Protein AF-0000000073226232 (afdb_homodimer)

InterPro domains:
  IPR001547 Glycoside hydrolase, family 5 [PF00150] (68-353)
  IPR017853 Glycoside hydrolase superfamily [SSF51445] (26-380)
  IPR035992 Ricin B-like lectins [SSF50370] (408-513)

Foldseek 3Di:
DDDPPPPPPPPPPPPPPPPPPLVLQAFWFADQQFIARPVVRWGDFAAEFEWEQAAQLNATPCLLQAALLVLLVVCVVLLGQEYAYEHALCCQVPQVQPFNLVSVVVLPQVSSLNSNCVHPVVNRGGRSVVNVVVNLVSSSSVNRAYEYEHEWHHHADDDDQQPLTAADPRPRHPLVSLLVSLLRVLLVCAPPSSYRAYESYFERHHDVDDDVRLLVSQQSSQVSSCVNHLRHAYEYADYHRRAADLVCVVPNNDDPSDRRYEYEGEDELQCAAVPGRHLCCCQQFALLVRLLRVLVRSCNGPVVLSDDPNRHHYEHAEYFAQLLPPDPSRLSVQLSVVCVCQQVLHRYYYHHQDFFGCAHPSDGTHGDRRHQAHSSSPDGSRPLSSLLCVSSSDRFDIPPDPFDKWWWKAQNSRNWTWDADPVQFIFTDHSPDDWTWDDPAAFAFIDTPPDCWTWFAADAPDTIGTDNPRVDQRRTWHQFASNSQWIWTAYPVRQIWTWFQDPPHRTIHIHHQQPRDRDGPRSDDRSRRGIDIHIGGD/DDDCPDDDPPPPPPPPPPPPPLVLQAFWFADQQFIARPVVRWGDFAAEFEWEQAAQLNATPCLLQAALLVLLVVCVVLLGQEYAYEHALCCQVPQVQPFNQVSVVVLPQVSSLNSNCVHPVVNRGGRSVVNVVVNLVSSSSVNRAYEYEHEWHHRADDDDQQPQTAADPRPRHPLVSLLVSLLRVLLVCAPPSSYRAYESYFERHHDVDDDVRLLVSQQSSQVSSCVNHLRHAYEYADYHRRAADLVCVVPNNDDPSDRRYEYEGEDELQCAAVPGRHLCCCQQFALLVRLLRVLVRSCNGPVVLSDDPNRYHYEHAEYFAQLLPPDPSRLSVQLSVVCVCQQVLHRYYYHHQDFFGCAHPSDGGHGDRRHQAHSSSPDGSRNLSSQLCVSSSDRFDIPPDPFDKWWWKAQNSRNWTWDADPVQFIFTDHSPDDWTWHDPAAFAFIDTPPDCWTWFAADAPDTIGTDNPRVDQRRTWFQFASNSQWIWTAYPVGHIWTWFQDPPHRTIHIHHQACRDRDGPRSDDRSRRGIDIHIGGD

Nearest PDB structures (foldseek):
  8fc0-assembly6_F  TM=8.002E-01  e=8.070E-24  metagenome
  8fc0-assembly8_H  TM=7.991E-01  e=6.085E-24  metagenome
  8fc0-assembly4_D  TM=8.027E-01  e=1.589E-23  metagenome
  8fc0-assembly7_G  TM=8.166E-01  e=3.706E-23  metagenome
  8fc0-assembly1_A  TM=8.056E-01  e=2.107E-23  metagenome

Structure (mmCIF, N/CA/C/O backbone):
data_AF-0000000073226232-model_v1
#
loop_
_entity.id
_entity.type
_entity.pdbx_description
1 polymer Endoglucanase
#
loop_
_atom_site.group_PDB
_atom_site.id
_atom_site.type_symbol
_atom_site.label_atom_id
_atom_site.label_alt_id
_atom_site.label_comp_id
_atom_site.label_asym_id
_atom_site.label_entity_id
_atom_site.label_seq_id
_atom_site.pdbx_PDB_ins_code
_atom_site.Cartn_x
_atom_site.Cartn_y
_atom_site.Cartn_z
_atom_site.occupancy
_atom_site.B_iso_or_equiv
_atom_site.auth_seq_id
_atom_site.auth_comp_id
_atom_site.auth_asym_id
_atom_site.auth_atom_id
_atom_site.pdbx_PDB_model_num
ATOM 1 N N . MET A 1 1 ? 13.844 98.625 32.312 1 24.19 1 MET A N 1
ATOM 2 C CA . MET A 1 1 ? 14.531 97.875 33.312 1 24.19 1 MET A CA 1
ATOM 3 C C . MET A 1 1 ? 14.227 96.375 33.125 1 24.19 1 MET A C 1
ATOM 5 O O . MET A 1 1 ? 13.367 96 32.312 1 24.19 1 MET A O 1
ATOM 9 N N . GLY A 1 2 ? 13.906 95.75 34.219 1 23.53 2 GLY A N 1
ATOM 10 C CA . GLY A 1 2 ? 14.195 94.375 34.656 1 23.53 2 GLY A CA 1
ATOM 11 C C . GLY A 1 2 ? 13.422 93.375 33.875 1 23.53 2 GLY A C 1
ATOM 12 O O . GLY A 1 2 ? 12.57 93.688 33.031 1 23.53 2 GLY A O 1
ATOM 13 N N . THR A 1 3 ? 12.93 92.5 34.625 1 26.77 3 THR A N 1
ATOM 14 C CA . THR A 1 3 ? 13.078 91.062 34.844 1 26.77 3 THR A CA 1
ATOM 15 C C . THR A 1 3 ? 12 90.25 34.125 1 26.77 3 THR A C 1
ATOM 17 O O . THR A 1 3 ? 10.859 90.188 34.562 1 26.77 3 THR A O 1
ATOM 20 N N . SER A 1 4 ? 11.875 90.5 32.812 1 30.44 4 SER A N 1
ATOM 21 C CA . SER A 1 4 ? 10.969 89.688 32 1 30.44 4 SER A CA 1
ATOM 22 C C . SER A 1 4 ? 11.289 88.25 32.125 1 30.44 4 SER A C 1
ATOM 24 O O . SER A 1 4 ? 12.375 87.812 31.734 1 30.44 4 SER A O 1
ATOM 26 N N . SER A 1 5 ? 11.031 87.625 33.312 1 26.02 5 SER A N 1
ATOM 27 C CA . SER A 1 5 ? 11.211 86.188 33.594 1 26.02 5 SER A CA 1
ATOM 28 C C . SER A 1 5 ? 10.492 85.312 32.562 1 26.02 5 SER A C 1
ATOM 30 O O . SER A 1 5 ? 9.266 85.312 32.531 1 26.02 5 SER A O 1
ATOM 32 N N . ARG A 1 6 ? 10.992 85.438 31.266 1 32.47 6 ARG A N 1
ATOM 33 C CA . ARG A 1 6 ? 10.5 84.5 30.234 1 32.47 6 ARG A CA 1
ATOM 34 C C . ARG A 1 6 ? 10.516 83.062 30.734 1 32.47 6 ARG A C 1
ATOM 36 O O . ARG A 1 6 ? 11.578 82.562 31.047 1 32.47 6 ARG A O 1
ATOM 43 N N . LEU A 1 7 ? 9.469 82.562 31.516 1 27.03 7 LEU A N 1
ATOM 44 C CA . LEU A 1 7 ? 9.18 81.188 31.922 1 27.03 7 LEU A CA 1
ATOM 45 C C . LEU A 1 7 ? 9.352 80.188 30.766 1 27.03 7 LEU A C 1
ATOM 47 O O . LEU A 1 7 ? 8.641 80.312 29.766 1 27.03 7 LEU A O 1
ATOM 51 N N . MET A 1 8 ? 10.562 79.875 30.375 1 29.84 8 MET A N 1
ATOM 52 C CA . MET A 1 8 ? 10.82 78.812 29.391 1 29.84 8 MET A CA 1
ATOM 53 C C . MET A 1 8 ? 10.141 77.5 29.797 1 29.84 8 MET A C 1
ATOM 55 O O . MET A 1 8 ? 10.375 77 30.906 1 29.84 8 MET A O 1
ATOM 59 N N . ILE A 1 9 ? 8.906 77.25 29.422 1 33.31 9 ILE A N 1
ATOM 60 C CA . ILE A 1 9 ? 8.172 76 29.484 1 33.31 9 ILE A CA 1
ATOM 61 C C . ILE A 1 9 ? 9.023 74.875 28.891 1 33.31 9 ILE A C 1
ATOM 63 O O . ILE A 1 9 ? 9.391 74.938 27.703 1 33.31 9 ILE A O 1
ATOM 67 N N . LEU A 1 10 ? 9.969 74.312 29.672 1 31.92 10 LEU A N 1
ATOM 68 C CA . LEU A 1 10 ? 10.664 73.062 29.328 1 31.92 10 LEU A CA 1
ATOM 69 C C . LEU A 1 10 ? 9.672 72 28.875 1 31.92 10 LEU A C 1
ATOM 71 O O . LEU A 1 10 ? 8.82 71.562 29.656 1 31.92 10 LEU A O 1
ATOM 75 N N . LEU A 1 11 ? 9.234 72.125 27.609 1 33.03 11 LEU A N 1
ATOM 76 C CA . LEU A 1 11 ? 8.555 71 26.969 1 33.03 11 LEU A CA 1
ATOM 77 C C . LEU A 1 11 ? 9.328 69.688 27.203 1 33.03 11 LEU A C 1
ATOM 79 O O . LEU A 1 11 ? 10.461 69.562 26.734 1 33.03 11 LEU A O 1
ATOM 83 N N . LEU A 1 12 ? 9.219 69.125 28.406 1 33.84 12 LEU A N 1
ATOM 84 C CA . LEU A 1 12 ? 9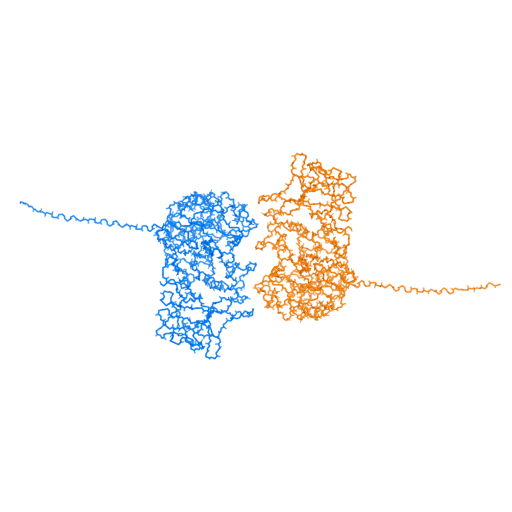.656 67.75 28.641 1 33.84 12 LEU A CA 1
ATOM 85 C C . LEU A 1 12 ? 9.156 66.812 27.531 1 33.84 12 LEU A C 1
ATOM 87 O O . LEU A 1 12 ? 7.941 66.625 27.344 1 33.84 12 LEU A O 1
ATOM 91 N N . LEU A 1 13 ? 9.891 66.75 26.422 1 34 13 LEU A N 1
ATOM 92 C CA . LEU A 1 13 ? 9.734 65.688 25.438 1 34 13 LEU A CA 1
ATOM 93 C C . LEU A 1 13 ? 9.742 64.312 26.125 1 34 13 LEU A C 1
ATOM 95 O O . LEU A 1 13 ? 10.766 63.875 26.656 1 34 13 LEU A O 1
ATOM 99 N N . VAL A 1 14 ? 8.703 63.875 26.812 1 37.66 14 VAL A N 1
ATOM 100 C CA . VAL A 1 14 ? 8.523 62.5 27.219 1 37.66 14 VAL A CA 1
ATOM 101 C C . VAL A 1 14 ? 8.727 61.594 26.016 1 37.66 14 VAL A C 1
ATOM 103 O O . VAL A 1 14 ? 7.957 61.625 25.047 1 37.66 14 VAL A O 1
ATOM 106 N N . SER A 1 15 ? 9.984 61.344 25.672 1 35.16 15 SER A N 1
ATOM 107 C CA . SER A 1 15 ? 10.25 60.219 24.766 1 35.16 15 SER A CA 1
ATOM 108 C C . SER A 1 15 ? 9.523 58.969 25.203 1 35.16 15 SER A C 1
ATOM 110 O O . SER A 1 15 ? 9.812 58.406 26.266 1 35.16 15 SER A O 1
ATOM 112 N N . ILE A 1 16 ? 8.32 58.812 24.906 1 38.81 16 ILE A N 1
ATOM 113 C CA . ILE A 1 16 ? 7.672 57.531 24.984 1 38.81 16 ILE A CA 1
ATOM 114 C C . ILE A 1 16 ? 8.516 56.469 24.25 1 38.81 16 ILE A C 1
ATOM 116 O O . ILE A 1 16 ? 8.641 56.531 23.031 1 38.81 16 ILE A O 1
ATOM 120 N N . PHE A 1 17 ? 9.578 56.031 24.906 1 36.53 17 PHE A N 1
ATOM 121 C CA . PHE A 1 17 ? 10.125 54.781 24.438 1 36.53 17 PHE A CA 1
ATOM 122 C C . PHE A 1 17 ? 9.023 53.75 24.25 1 36.53 17 PHE A C 1
ATOM 124 O O . PHE A 1 17 ? 8.422 53.281 25.219 1 36.53 17 PHE A O 1
ATOM 131 N N . ALA A 1 18 ? 8.344 53.844 23.156 1 39 18 ALA A N 1
ATOM 132 C CA . ALA A 1 18 ? 7.59 52.688 22.719 1 39 18 ALA A CA 1
ATOM 133 C C . ALA A 1 18 ? 8.438 51.406 22.828 1 39 18 ALA A C 1
ATOM 135 O O . ALA A 1 18 ? 9.328 51.188 22.016 1 39 18 ALA A O 1
ATOM 136 N N . SER A 1 19 ? 8.562 50.906 24.031 1 35.31 19 SER A N 1
ATOM 137 C CA . SER A 1 19 ? 9.016 49.531 24.094 1 35.31 19 SER A CA 1
ATOM 138 C C . SER A 1 19 ? 8.258 48.656 23.094 1 35.31 19 SER A C 1
ATOM 140 O O . SER A 1 19 ? 7.047 48.469 23.203 1 35.31 19 SER A O 1
ATOM 142 N N . SER A 1 20 ? 8.68 48.781 21.891 1 37 20 SER A N 1
ATOM 143 C CA . SER A 1 20 ? 8.273 47.688 21.031 1 37 20 SER A CA 1
ATOM 144 C C . SER A 1 20 ? 8.391 46.344 21.75 1 37 20 SER A C 1
ATOM 146 O O . SER A 1 20 ? 9.5 45.906 22.078 1 37 20 SER A O 1
ATOM 148 N N . HIS A 1 21 ? 7.516 46.062 22.625 1 35.38 21 HIS A N 1
ATOM 149 C CA . HIS A 1 21 ? 7.449 44.688 23.078 1 35.38 21 HIS A CA 1
ATOM 150 C C . HIS A 1 21 ? 7.664 43.719 21.922 1 35.38 21 HIS A C 1
ATOM 152 O O . HIS A 1 21 ? 6.77 43.531 21.094 1 35.38 21 HIS A O 1
ATOM 158 N N . TYR A 1 22 ? 8.883 43.688 21.375 1 39.31 22 TYR A N 1
ATOM 159 C CA . TYR A 1 22 ? 9.164 42.469 20.625 1 39.31 22 TYR A CA 1
ATOM 160 C C . TYR A 1 22 ? 8.633 41.25 21.359 1 39.31 22 TYR A C 1
ATOM 162 O O . TYR A 1 22 ? 9.031 40.969 22.5 1 39.31 22 TYR A O 1
ATOM 170 N N . SER A 1 23 ? 7.441 40.969 21.312 1 41.56 23 SER A N 1
ATOM 171 C CA . SER A 1 23 ? 7.016 39.656 21.781 1 41.56 23 SER A CA 1
ATOM 172 C C . SER A 1 23 ? 8.086 38.594 21.5 1 41.56 23 SER A C 1
ATOM 174 O O . SER A 1 23 ? 8.352 38.25 20.344 1 41.56 23 SER A O 1
ATOM 176 N N . ASN A 1 24 ? 9.211 38.594 22.141 1 44.97 24 ASN A N 1
ATOM 177 C CA . ASN A 1 24 ? 10.242 37.562 22.125 1 44.97 24 ASN A CA 1
ATOM 178 C C . ASN A 1 24 ? 9.625 36.156 22.188 1 44.97 24 ASN A C 1
ATOM 180 O O . ASN A 1 24 ? 9.086 35.781 23.219 1 44.97 24 ASN A O 1
ATOM 184 N N . ALA A 1 25 ? 9.086 35.719 21.047 1 55.53 25 ALA A N 1
ATOM 185 C CA . ALA A 1 25 ? 8.719 34.312 21.078 1 55.53 25 ALA A CA 1
ATOM 186 C C . ALA A 1 25 ? 9.789 33.5 21.781 1 55.53 25 ALA A C 1
ATOM 188 O O . ALA A 1 25 ? 10.977 33.594 21.469 1 55.53 25 ALA A O 1
ATOM 189 N N . TYR A 1 26 ? 9.461 33 23.031 1 66.81 26 TYR A N 1
ATOM 190 C CA . TYR A 1 26 ? 10.297 32.125 23.844 1 66.81 26 TYR A CA 1
ATOM 191 C C . TYR A 1 26 ? 10.398 30.734 23.234 1 66.81 26 TYR A C 1
ATOM 193 O O . TYR A 1 26 ? 9.523 30.328 22.469 1 66.81 26 TYR A O 1
ATOM 201 N N . PRO A 1 27 ? 11.516 30.141 23.484 1 89.69 27 PRO A N 1
ATOM 202 C CA . PRO A 1 27 ? 11.703 28.766 22.984 1 89.69 27 PRO A CA 1
ATOM 203 C C . PRO A 1 27 ? 10.57 27.828 23.391 1 89.69 27 PRO A C 1
ATOM 205 O O . PRO A 1 27 ? 9.961 28.016 24.438 1 89.69 27 PRO A O 1
ATOM 208 N N . LEU A 1 28 ? 10.086 27.125 22.469 1 97.94 28 LEU A N 1
ATOM 209 C CA . LEU A 1 28 ? 9.125 26.062 22.75 1 97.94 28 LEU A CA 1
ATOM 210 C C . LEU A 1 28 ? 9.828 24.797 23.219 1 97.94 28 LEU A C 1
ATOM 212 O O . LEU A 1 28 ? 11 24.578 22.891 1 97.94 28 LEU A O 1
ATOM 216 N N . SER A 1 29 ? 9.172 24.062 24 1 98.06 29 SER A N 1
ATOM 217 C CA . SER A 1 29 ? 9.633 22.766 24.469 1 98.06 29 SER A CA 1
ATOM 218 C C . SER A 1 29 ? 8.492 21.75 24.484 1 98.06 29 SER A C 1
ATOM 220 O O . SER A 1 29 ? 7.379 22.047 24.062 1 98.06 29 SER A O 1
ATOM 222 N N . THR A 1 30 ? 8.812 20.469 24.891 1 98.31 30 THR A N 1
ATOM 223 C CA . THR A 1 30 ? 7.797 19.422 24.922 1 98.31 30 THR A CA 1
ATOM 224 C C . THR A 1 30 ? 7.598 18.906 26.328 1 98.31 30 THR A C 1
ATOM 226 O O . THR A 1 30 ? 8.547 18.844 27.125 1 98.31 30 THR A O 1
ATOM 229 N N . GLN A 1 31 ? 6.449 18.625 26.688 1 97.25 31 GLN A N 1
ATOM 230 C CA . GLN A 1 31 ? 6.031 17.938 27.906 1 97.25 31 GLN A CA 1
ATOM 231 C C . GLN A 1 31 ? 4.941 16.906 27.609 1 97.25 31 GLN A C 1
ATOM 233 O O . GLN A 1 31 ? 3.799 17.266 27.328 1 97.25 31 GLN A O 1
ATOM 238 N N . LYS A 1 32 ? 5.316 15.609 27.703 1 96.75 32 LYS A N 1
ATOM 239 C CA . LYS A 1 32 ? 4.445 14.539 27.219 1 96.75 32 LYS A CA 1
ATOM 240 C C . LYS A 1 32 ? 3.98 14.82 25.797 1 96.75 32 LYS A C 1
ATOM 242 O O . LYS A 1 32 ? 4.793 15.102 24.906 1 96.75 32 LYS A O 1
ATOM 247 N N . ARG A 1 33 ? 2.719 14.82 25.547 1 98.38 33 ARG A N 1
ATOM 248 C CA . ARG A 1 33 ? 2.246 14.945 24.172 1 98.38 33 ARG A CA 1
ATOM 249 C C . ARG A 1 33 ? 2.066 16.406 23.797 1 98.38 33 ARG A C 1
ATOM 251 O O . ARG A 1 33 ? 1.581 16.719 22.703 1 98.38 33 ARG A O 1
ATOM 258 N N . TRP A 1 34 ? 2.465 17.344 24.641 1 98.5 34 TRP A N 1
ATOM 259 C CA . TRP A 1 34 ? 2.133 18.75 24.406 1 98.5 34 TRP A CA 1
ATOM 260 C C . TRP A 1 34 ? 3.383 19.562 24.078 1 98.5 34 TRP A C 1
ATOM 262 O O . TRP A 1 34 ? 4.469 19.266 24.578 1 98.5 34 TRP A O 1
ATOM 272 N N . ILE A 1 35 ? 3.211 20.562 23.266 1 98.69 35 ILE A N 1
ATOM 273 C CA . ILE A 1 35 ? 4.199 21.625 23.047 1 98.69 35 ILE A CA 1
ATOM 274 C C . ILE A 1 35 ? 3.961 22.766 24.031 1 98.69 35 ILE A C 1
ATOM 276 O O . ILE A 1 35 ? 2.83 23.234 24.172 1 98.69 35 ILE A O 1
ATOM 280 N N . ILE A 1 36 ? 5.016 23.203 24.641 1 97.69 36 ILE A N 1
ATOM 281 C CA . ILE A 1 36 ? 4.91 24.172 25.734 1 97.69 36 ILE A CA 1
ATOM 282 C C . ILE A 1 36 ? 5.727 25.422 25.422 1 97.69 36 ILE A C 1
ATOM 284 O O . ILE A 1 36 ? 6.828 25.312 24.875 1 97.69 36 ILE A O 1
ATOM 288 N N . ASP A 1 37 ? 5.121 26.562 25.703 1 96.44 37 ASP A N 1
ATOM 289 C CA . ASP A 1 37 ? 5.879 27.812 25.719 1 96.44 37 ASP A CA 1
ATOM 290 C C . ASP A 1 37 ? 6.703 27.922 27 1 96.44 37 ASP A C 1
ATOM 292 O O . ASP A 1 37 ? 6.148 28.047 28.094 1 96.44 37 ASP A O 1
ATOM 296 N N . ASP A 1 38 ? 7.992 27.984 26.859 1 93.94 38 ASP A N 1
ATOM 297 C CA . ASP A 1 38 ? 8.875 27.938 28.016 1 93.94 38 ASP A CA 1
ATOM 298 C C . ASP A 1 38 ? 8.719 29.188 28.891 1 93.94 38 ASP A C 1
ATOM 300 O O . ASP A 1 38 ? 8.945 29.141 30.094 1 93.94 38 ASP A O 1
ATOM 304 N N . ALA A 1 39 ? 8.375 30.25 28.297 1 92.5 39 ALA A N 1
ATOM 305 C CA . ALA A 1 39 ? 8.258 31.5 29.031 1 92.5 39 ALA A CA 1
ATOM 306 C C . ALA A 1 39 ? 7.035 31.484 29.953 1 92.5 39 ALA A C 1
ATOM 308 O O . ALA A 1 39 ? 7.09 32 31.078 1 92.5 39 ALA A O 1
ATOM 309 N N . THR A 1 40 ? 5.977 30.891 29.516 1 93.81 40 THR A N 1
ATOM 310 C CA . THR A 1 40 ? 4.73 30.953 30.266 1 93.81 40 THR A CA 1
ATOM 311 C C . THR A 1 40 ? 4.438 29.609 30.938 1 93.81 40 THR A C 1
ATOM 313 O O . THR A 1 40 ? 3.645 29.547 31.891 1 93.81 40 THR A O 1
ATOM 316 N N . GLY A 1 41 ? 5.008 28.578 30.375 1 94.5 41 GLY A N 1
ATOM 317 C CA . GLY A 1 41 ? 4.699 27.234 30.875 1 94.5 41 GLY A CA 1
ATOM 318 C C . GLY A 1 41 ? 3.367 26.719 30.359 1 94.5 41 GLY A C 1
ATOM 319 O O . GLY A 1 41 ? 2.926 25.641 30.766 1 94.5 41 GLY A O 1
ATOM 320 N N . GLN A 1 42 ? 2.766 27.438 29.484 1 95.69 42 GLN A N 1
ATOM 321 C CA . GLN A 1 42 ? 1.474 27.047 28.938 1 95.69 42 GLN A CA 1
ATOM 322 C C . GLN A 1 42 ? 1.641 26.344 27.594 1 95.69 42 GLN A C 1
ATOM 324 O O . GLN A 1 42 ? 2.674 26.469 26.938 1 95.69 42 GLN A O 1
ATOM 329 N N . ARG A 1 43 ? 0.606 25.594 27.266 1 97.62 43 ARG A N 1
ATOM 330 C CA . ARG A 1 43 ? 0.606 24.938 25.953 1 97.62 43 ARG A CA 1
ATOM 331 C C . ARG A 1 43 ? 0.661 25.969 24.828 1 97.62 43 ARG A C 1
ATOM 333 O O . ARG A 1 43 ? -0.002 27 24.891 1 97.62 43 ARG A O 1
ATOM 340 N N . ALA A 1 44 ? 1.48 25.719 23.906 1 97.62 44 ALA A N 1
ATOM 341 C CA . ALA A 1 44 ? 1.522 26.484 22.672 1 97.62 44 ALA A CA 1
ATOM 342 C C . ALA A 1 44 ? 1.006 25.641 21.5 1 97.62 44 ALA A C 1
ATOM 344 O O . ALA A 1 44 ? 1.756 24.875 20.906 1 97.62 44 ALA A O 1
ATOM 345 N N . LYS A 1 45 ? -0.259 25.766 21.156 1 98.06 45 LYS A N 1
ATOM 346 C CA . LYS A 1 45 ? -0.812 25.047 20.016 1 98.06 45 LYS A CA 1
ATOM 347 C C . LYS A 1 45 ? -0.381 25.672 18.688 1 98.06 45 LYS A C 1
ATOM 349 O O . LYS A 1 45 ? -0.55 26.875 18.484 1 98.06 45 LYS A O 1
ATOM 354 N N . LEU A 1 46 ? 0.178 24.891 17.844 1 98.69 46 LEU A N 1
ATOM 355 C CA . LEU A 1 46 ? 0.597 25.391 16.547 1 98.69 46 LEU A CA 1
ATOM 356 C C . LEU A 1 46 ? -0.494 25.172 15.5 1 98.69 46 LEU A C 1
ATOM 358 O O . LEU A 1 46 ? -0.958 24.047 15.312 1 98.69 46 LEU A O 1
ATOM 362 N N . VAL A 1 47 ? -0.984 26.203 14.906 1 98.75 47 VAL A N 1
ATOM 363 C CA . VAL A 1 47 ? -1.925 26.266 13.797 1 98.75 47 VAL A CA 1
ATOM 364 C C . VAL A 1 47 ? -1.244 26.875 12.578 1 98.75 47 VAL A C 1
ATOM 366 O O . VAL A 1 47 ? -1.231 28.094 12.414 1 98.75 47 VAL A O 1
ATOM 369 N N . CYS A 1 48 ? -0.771 25.984 11.703 1 98.81 48 CYS A N 1
ATOM 370 C CA . CYS A 1 48 ? 0.139 26.453 10.664 1 98.81 48 CYS A CA 1
ATOM 371 C C . CYS A 1 48 ? -0.541 26.453 9.297 1 98.81 48 CYS A C 1
ATOM 373 O O . CYS A 1 48 ? -1.401 25.609 9.031 1 98.81 48 CYS A O 1
ATOM 375 N N . GLY A 1 49 ? -0.218 27.391 8.5 1 98.75 49 GLY A N 1
ATOM 376 C CA . GLY A 1 49 ? -0.409 27.328 7.059 1 98.75 49 GLY A CA 1
ATOM 377 C C . GLY A 1 49 ? 0.867 27.031 6.301 1 98.75 49 GLY A C 1
ATOM 378 O O . GLY A 1 49 ? 1.902 27.656 6.531 1 98.75 49 GLY A O 1
ATOM 379 N N . ASN A 1 50 ? 0.844 26.016 5.449 1 98.81 50 ASN A N 1
ATOM 380 C CA . ASN A 1 50 ? 2.008 25.734 4.617 1 98.81 50 ASN A CA 1
ATOM 381 C C . ASN A 1 50 ? 2.234 26.828 3.578 1 98.81 50 ASN A C 1
ATOM 383 O O . ASN A 1 50 ? 1.288 27.281 2.93 1 98.81 50 ASN A O 1
ATOM 387 N N . TRP A 1 51 ? 3.402 27.25 3.453 1 98.81 51 TRP A N 1
ATOM 388 C CA . TRP A 1 51 ? 3.807 28.281 2.502 1 98.81 51 TRP A CA 1
ATOM 389 C C . TRP A 1 51 ? 5.047 27.859 1.727 1 98.81 51 TRP A C 1
ATOM 391 O O . TRP A 1 51 ? 6.148 27.812 2.279 1 98.81 51 TRP A O 1
ATOM 401 N N . ALA A 1 52 ? 4.863 27.609 0.447 1 98.44 52 ALA A N 1
ATOM 402 C CA . ALA A 1 52 ? 5.887 26.953 -0.362 1 98.44 52 ALA A CA 1
ATOM 403 C C . ALA A 1 52 ? 6.977 27.938 -0.775 1 98.44 52 ALA A C 1
ATOM 405 O O . ALA A 1 52 ? 6.684 29.031 -1.27 1 98.44 52 ALA A O 1
ATOM 406 N N . GLY A 1 53 ? 8.203 27.562 -0.564 1 98.44 53 GLY A N 1
ATOM 407 C CA . GLY A 1 53 ? 9.375 28.297 -1.025 1 98.44 53 GLY A CA 1
ATOM 408 C C . GLY A 1 53 ? 10.461 27.391 -1.577 1 98.44 53 GLY A C 1
ATOM 409 O O . GLY A 1 53 ? 11.555 27.859 -1.896 1 98.44 53 GLY A O 1
ATOM 410 N N . HIS A 1 54 ? 10.141 26.094 -1.763 1 98.12 54 HIS A N 1
ATOM 411 C CA . HIS A 1 54 ? 11.164 25.094 -2.02 1 98.12 54 HIS A CA 1
ATOM 412 C C . HIS A 1 54 ? 11.312 24.828 -3.514 1 98.12 54 HIS A C 1
ATOM 414 O O . HIS A 1 54 ? 12.203 24.078 -3.93 1 98.12 54 HIS A O 1
ATOM 420 N N . LEU A 1 55 ? 10.43 25.406 -4.391 1 97.69 55 LEU A N 1
ATOM 421 C CA . LEU A 1 55 ? 10.453 25.078 -5.812 1 97.69 55 LEU A CA 1
ATOM 422 C C . LEU A 1 55 ? 11.625 25.766 -6.508 1 97.69 55 LEU A C 1
ATOM 424 O O . LEU A 1 55 ? 12.484 26.359 -5.848 1 97.69 55 LEU A O 1
ATOM 428 N N . ARG A 1 56 ? 11.688 25.75 -7.832 1 96.62 56 ARG A N 1
ATOM 429 C CA . ARG A 1 56 ? 12.828 26.203 -8.617 1 96.62 56 ARG A CA 1
ATOM 430 C C . ARG A 1 56 ? 13.102 27.688 -8.383 1 96.62 56 ARG A C 1
ATOM 432 O O . ARG A 1 56 ? 14.258 28.109 -8.359 1 96.62 56 ARG A O 1
ATOM 439 N N . PRO A 1 57 ? 12.086 28.5 -8.141 1 97.56 57 PRO A N 1
ATOM 440 C CA . PRO A 1 57 ? 12.367 29.906 -7.871 1 97.56 57 PRO A CA 1
ATOM 441 C C . PRO A 1 57 ? 13.07 30.125 -6.531 1 97.56 57 PRO A C 1
ATOM 443 O O . PRO A 1 57 ? 13.703 31.156 -6.32 1 97.56 57 PRO A O 1
ATOM 446 N N . MET A 1 58 ? 12.844 29.266 -5.574 1 98.31 58 MET A N 1
ATOM 447 C CA . MET A 1 58 ? 13.539 29.203 -4.297 1 98.31 58 MET A CA 1
ATOM 448 C C . MET A 1 58 ? 13.25 30.438 -3.447 1 98.31 58 MET A C 1
ATOM 450 O O . MET A 1 58 ? 14.148 30.969 -2.807 1 98.31 58 MET A O 1
ATOM 454 N N . ILE A 1 59 ? 12.125 31 -3.482 1 98.5 59 ILE A N 1
ATOM 455 C CA . ILE A 1 59 ? 11.594 32 -2.559 1 98.5 59 ILE A CA 1
ATOM 456 C C . ILE A 1 59 ? 10.117 31.719 -2.287 1 98.5 59 ILE A C 1
ATOM 458 O O . ILE A 1 59 ? 9.445 31.062 -3.09 1 98.5 59 ILE A O 1
ATOM 462 N N . PRO A 1 60 ? 9.562 32.156 -1.134 1 98.69 60 PRO A N 1
ATOM 463 C CA . PRO A 1 60 ? 8.156 31.891 -0.823 1 98.69 60 PRO A CA 1
ATOM 464 C C . PRO A 1 60 ? 7.207 32.438 -1.875 1 98.69 60 PRO A C 1
ATOM 466 O O . PRO A 1 60 ? 7.422 33.562 -2.379 1 98.69 60 PRO A O 1
ATOM 469 N N . GLU A 1 61 ? 6.219 31.781 -2.186 1 98.44 61 GLU A N 1
ATOM 470 C CA . GLU A 1 61 ? 5.277 32.094 -3.26 1 98.44 61 GLU A CA 1
ATOM 471 C C . GLU A 1 61 ? 4.465 33.344 -2.938 1 98.44 61 GLU A C 1
ATOM 473 O O . GLU A 1 61 ? 4.215 33.625 -1.768 1 98.44 61 GLU A O 1
ATOM 478 N N . GLY A 1 62 ? 4.035 34.062 -3.996 1 98.19 62 GLY A N 1
ATOM 479 C CA . GLY A 1 62 ? 3.01 35.094 -3.834 1 98.19 62 GLY A CA 1
ATOM 480 C C . GLY A 1 62 ? 3.574 36.5 -3.727 1 98.19 62 GLY A C 1
ATOM 481 O O . GLY A 1 62 ? 2.828 37.469 -3.779 1 98.19 62 GLY A O 1
ATOM 482 N N . LEU A 1 63 ? 4.941 36.688 -3.699 1 98.62 63 LEU A N 1
ATOM 483 C CA . LEU A 1 63 ? 5.535 38 -3.547 1 98.62 63 LEU A CA 1
ATOM 484 C C . LEU A 1 63 ? 5.332 38.844 -4.805 1 98.62 63 LEU A C 1
ATOM 486 O O . LEU A 1 63 ? 5.527 40.062 -4.785 1 98.62 63 LEU A O 1
ATOM 490 N N . ASP A 1 64 ? 4.973 38.219 -5.883 1 98 64 ASP A N 1
ATOM 491 C CA . ASP A 1 64 ? 4.617 38.906 -7.121 1 98 64 ASP A CA 1
ATOM 492 C C . ASP A 1 64 ? 3.166 39.375 -7.09 1 98 64 ASP A C 1
ATOM 494 O O . ASP A 1 64 ? 2.748 40.156 -7.934 1 98 64 ASP A O 1
ATOM 498 N N . ARG A 1 65 ? 2.404 38.969 -6.102 1 97.69 65 ARG A N 1
ATOM 499 C CA . ARG A 1 65 ? 0.962 39.188 -6.129 1 97.69 65 ARG A CA 1
ATOM 500 C C . ARG A 1 65 ? 0.544 40.25 -5.117 1 97.69 65 ARG A C 1
ATOM 502 O O . ARG A 1 65 ? -0.432 40.969 -5.336 1 97.69 65 ARG A O 1
ATOM 509 N N . ARG A 1 66 ? 1.262 40.312 -3.963 1 97.56 66 ARG A N 1
ATOM 510 C CA . ARG A 1 66 ? 0.969 41.25 -2.893 1 97.56 66 ARG A CA 1
ATOM 511 C C . ARG A 1 66 ? 2.242 41.656 -2.154 1 97.56 66 ARG A C 1
ATOM 513 O O . ARG A 1 66 ? 3.227 40.906 -2.156 1 97.56 66 ARG A O 1
ATOM 520 N N . PRO A 1 67 ? 2.182 42.844 -1.487 1 98.5 67 PRO A N 1
ATOM 521 C CA . PRO A 1 67 ? 3.291 43.156 -0.581 1 98.5 67 PRO A CA 1
ATOM 522 C C . PRO A 1 67 ? 3.414 42.156 0.564 1 98.5 67 PRO A C 1
ATOM 524 O O . PRO A 1 67 ? 2.402 41.688 1.096 1 98.5 67 PRO A O 1
ATOM 527 N N . LEU A 1 68 ? 4.621 41.812 0.917 1 98.69 68 LEU A N 1
ATOM 528 C CA . LEU A 1 68 ? 4.922 40.812 1.933 1 98.69 68 LEU A CA 1
ATOM 529 C C . LEU A 1 68 ? 4.145 41.094 3.215 1 98.69 68 LEU A C 1
ATOM 531 O O . LEU A 1 68 ? 3.545 40.188 3.791 1 98.69 68 LEU A O 1
ATOM 535 N N . LYS A 1 69 ? 4.148 42.312 3.656 1 98.56 69 LYS A N 1
ATOM 536 C CA . LYS A 1 69 ? 3.465 42.656 4.891 1 98.56 69 LYS A CA 1
ATOM 537 C C . LYS A 1 69 ? 1.982 42.312 4.828 1 98.56 69 LYS A C 1
ATOM 539 O O . LYS A 1 69 ? 1.402 41.875 5.82 1 98.56 69 LYS A O 1
ATOM 544 N N . GLU A 1 70 ? 1.378 42.5 3.684 1 98.31 70 GLU A N 1
ATOM 545 C CA . GLU A 1 70 ? -0.042 42.219 3.514 1 98.31 70 GLU A CA 1
ATOM 546 C C . GLU A 1 70 ? -0.293 40.719 3.479 1 98.31 70 GLU A C 1
ATOM 548 O O . GLU A 1 70 ? -1.311 40.219 3.986 1 98.31 70 GLU A O 1
ATOM 553 N N . ILE A 1 71 ? 0.571 39.969 2.803 1 98.25 71 ILE A N 1
ATOM 554 C CA . ILE A 1 71 ? 0.448 38.5 2.77 1 98.25 71 ILE A CA 1
ATOM 555 C C . ILE A 1 71 ? 0.472 37.938 4.191 1 98.25 71 ILE A C 1
ATOM 557 O O . ILE A 1 71 ? -0.388 37.156 4.57 1 98.25 71 ILE A O 1
ATOM 561 N N . VAL A 1 72 ? 1.409 38.375 5.004 1 98.69 72 VAL A N 1
ATOM 562 C CA . VAL A 1 72 ? 1.519 37.906 6.387 1 98.69 72 VAL A CA 1
ATOM 563 C C . VAL A 1 72 ? 0.303 38.375 7.184 1 98.69 72 VAL A C 1
ATOM 565 O O . VAL A 1 72 ? -0.217 37.656 8.023 1 98.69 72 VAL A O 1
ATOM 568 N N . GLY A 1 73 ? -0.128 39.625 6.957 1 98.44 73 GLY A N 1
ATOM 569 C CA . GLY A 1 73 ? -1.336 40.125 7.605 1 98.44 73 GLY A CA 1
ATOM 570 C C . GLY A 1 73 ? -2.539 39.219 7.367 1 98.44 73 GLY A C 1
ATOM 571 O O . GLY A 1 73 ? -3.371 39.031 8.258 1 98.44 73 GLY A O 1
ATOM 572 N N . GLU A 1 74 ? -2.629 38.719 6.148 1 97.5 74 GLU A N 1
ATOM 573 C CA . GLU A 1 74 ? -3.723 37.812 5.82 1 97.5 74 GLU A CA 1
ATOM 574 C C . GLU A 1 74 ? -3.664 36.531 6.672 1 97.5 74 GLU A C 1
ATOM 576 O O . GLU A 1 74 ? -4.699 36.031 7.102 1 97.5 74 GLU A O 1
ATOM 581 N N . LEU A 1 75 ? -2.496 35.969 6.863 1 97.56 75 LEU A N 1
ATOM 582 C CA . LEU A 1 75 ? -2.32 34.812 7.75 1 97.56 75 LEU A CA 1
ATOM 583 C C . LEU A 1 75 ? -2.914 35.094 9.125 1 97.56 75 LEU A C 1
ATOM 585 O O . LEU A 1 75 ? -3.658 34.281 9.664 1 97.56 75 LEU A O 1
ATOM 589 N N . VAL A 1 76 ? -2.57 36.25 9.68 1 98.19 76 VAL A N 1
ATOM 590 C CA . VAL A 1 76 ? -3.018 36.625 11.016 1 98.19 76 VAL A CA 1
ATOM 591 C C . VAL A 1 76 ? -4.535 36.812 11.016 1 98.19 76 VAL A C 1
ATOM 593 O O . VAL A 1 76 ? -5.219 36.312 11.914 1 98.19 76 VAL A O 1
ATOM 596 N N . ASP A 1 77 ? -5.059 37.438 9.969 1 97.38 77 ASP A N 1
ATOM 597 C CA . ASP A 1 77 ? -6.496 37.656 9.867 1 97.38 77 ASP A CA 1
ATOM 598 C C . ASP A 1 77 ? -7.258 36.344 9.812 1 97.38 77 ASP A C 1
ATOM 600 O O . ASP A 1 77 ? -8.398 36.25 10.281 1 97.38 77 ASP A O 1
ATOM 604 N N . LEU A 1 78 ? -6.645 35.375 9.305 1 97.5 78 LEU A N 1
ATOM 605 C CA . LEU A 1 78 ? -7.273 34.062 9.156 1 97.5 78 LEU A CA 1
ATOM 606 C C . LEU A 1 78 ? -6.945 33.156 10.336 1 97.5 78 LEU A C 1
ATOM 608 O O . LEU A 1 78 ? -7.195 31.953 10.297 1 97.5 78 LEU A O 1
ATOM 612 N N . ASN A 1 79 ? -6.305 33.656 11.328 1 97.44 79 ASN A N 1
ATOM 613 C CA . ASN A 1 79 ? -6.059 33.031 12.633 1 97.44 79 ASN A CA 1
ATOM 614 C C . ASN A 1 79 ? -5.023 31.922 12.547 1 97.44 79 ASN A C 1
ATOM 616 O O . ASN A 1 79 ? -5.105 30.938 13.273 1 97.44 79 ASN A O 1
ATOM 620 N N . PHE A 1 80 ? -4.125 32.031 11.586 1 98.62 80 PHE A N 1
ATOM 621 C CA . PHE A 1 80 ? -2.92 31.203 11.633 1 98.62 80 PHE A CA 1
ATOM 622 C C . PHE A 1 80 ? -1.892 31.812 12.578 1 98.62 80 PHE A C 1
ATOM 624 O O . PHE A 1 80 ? -1.688 33.031 12.586 1 98.62 80 PHE A O 1
ATOM 631 N N . ASN A 1 81 ? -1.269 31.031 13.391 1 98.5 81 ASN A N 1
ATOM 632 C CA . ASN A 1 81 ? -0.231 31.547 14.273 1 98.5 81 ASN A CA 1
ATOM 633 C C . ASN A 1 81 ? 1.135 30.953 13.953 1 98.5 81 ASN A C 1
ATOM 635 O O . ASN A 1 81 ? 2.113 31.203 14.656 1 98.5 81 ASN A O 1
ATOM 639 N N . CYS A 1 82 ? 1.133 30.188 12.93 1 98.56 82 CYS A N 1
ATOM 640 C CA . CYS A 1 82 ? 2.338 29.484 12.492 1 98.56 82 CYS A CA 1
ATOM 641 C C . CYS A 1 82 ? 2.342 29.297 10.984 1 98.56 82 CYS A C 1
ATOM 643 O O . CYS A 1 82 ? 1.285 29.141 10.367 1 98.56 82 CYS A O 1
ATOM 645 N N . VAL A 1 83 ? 3.521 29.375 10.414 1 98.81 83 VAL A N 1
ATOM 646 C CA . VAL A 1 83 ? 3.723 29.016 9.016 1 98.81 83 VAL A CA 1
ATOM 647 C C . VAL A 1 83 ? 4.742 27.891 8.906 1 98.81 83 VAL A C 1
ATOM 649 O O . VAL A 1 83 ? 5.797 27.938 9.547 1 98.81 83 VAL A O 1
ATOM 652 N N . ARG A 1 84 ? 4.367 26.797 8.203 1 98.88 84 ARG A N 1
ATOM 653 C CA . ARG A 1 84 ? 5.355 25.844 7.73 1 98.88 84 ARG A CA 1
ATOM 654 C C . ARG A 1 84 ? 5.996 26.312 6.434 1 98.88 84 ARG A C 1
ATOM 656 O O . ARG A 1 84 ? 5.402 26.203 5.359 1 98.88 84 ARG A O 1
ATOM 663 N N . LEU A 1 85 ? 7.16 26.875 6.547 1 98.88 85 LEU A N 1
ATOM 664 C CA . LEU A 1 85 ? 7.887 27.484 5.441 1 98.88 85 LEU A CA 1
ATOM 665 C C . LEU A 1 85 ? 8.867 26.5 4.816 1 98.88 85 LEU A C 1
ATOM 667 O O . LEU A 1 85 ? 9.836 26.094 5.457 1 98.88 85 LEU A O 1
ATOM 671 N N . THR A 1 86 ? 8.609 26.125 3.582 1 98.81 86 THR A N 1
ATOM 672 C CA . THR A 1 86 ? 9.359 25.016 2.994 1 98.81 86 THR A CA 1
ATOM 673 C C . THR A 1 86 ? 10.578 25.531 2.229 1 98.81 86 THR A C 1
ATOM 675 O O . THR A 1 86 ? 10.516 26.609 1.617 1 98.81 86 THR A O 1
ATOM 678 N N . TYR A 1 87 ? 11.648 24.859 2.273 1 98.69 87 TYR A N 1
ATOM 679 C CA . TYR A 1 87 ? 12.867 25.219 1.561 1 98.69 87 TYR A CA 1
ATOM 680 C C . TYR A 1 87 ? 13.562 23.984 1.014 1 98.69 87 TYR A C 1
ATOM 682 O O . TYR A 1 87 ? 13.195 22.859 1.357 1 98.69 87 TYR A O 1
ATOM 690 N N . ALA A 1 88 ? 14.539 24.172 0.123 1 98.56 88 ALA A N 1
ATOM 691 C CA . ALA A 1 88 ? 15.352 23.094 -0.445 1 98.56 88 ALA A CA 1
ATOM 692 C C . ALA A 1 88 ? 16.766 23.125 0.115 1 98.56 88 ALA A C 1
ATOM 694 O O . ALA A 1 88 ? 17.328 24.203 0.335 1 98.56 88 ALA A O 1
ATOM 695 N N . ILE A 1 89 ? 17.328 21.953 0.254 1 98.69 89 ILE A N 1
ATOM 696 C CA . ILE A 1 89 ? 18.656 21.828 0.828 1 98.69 89 ILE A CA 1
ATOM 697 C C . ILE A 1 89 ? 19.672 22.562 -0.054 1 98.69 89 ILE A C 1
ATOM 699 O O . ILE A 1 89 ? 20.547 23.266 0.449 1 98.69 89 ILE A O 1
ATOM 703 N N . TYR A 1 90 ? 19.562 22.484 -1.355 1 98.5 90 TYR A N 1
ATOM 704 C CA . TYR A 1 90 ? 20.531 23.062 -2.285 1 98.5 90 TYR A CA 1
ATOM 705 C C . TYR A 1 90 ? 20.547 24.578 -2.201 1 98.5 90 TYR A C 1
ATOM 707 O O . TYR A 1 90 ? 21.516 25.219 -2.621 1 98.5 90 TYR A O 1
ATOM 715 N N . MET A 1 91 ? 19.484 25.203 -1.693 1 98.12 91 MET A N 1
ATOM 716 C CA . MET A 1 91 ? 19.5 26.656 -1.446 1 98.12 91 MET A CA 1
ATOM 717 C C . MET A 1 91 ? 20.656 27.047 -0.542 1 98.12 91 MET A C 1
ATOM 719 O O . MET A 1 91 ? 21.25 28.109 -0.711 1 98.12 91 MET A O 1
ATOM 723 N N . TRP A 1 92 ? 20.969 26.172 0.37 1 98.19 92 TRP A N 1
ATOM 724 C CA . TRP A 1 92 ? 21.984 26.438 1.373 1 98.19 92 TRP A CA 1
ATOM 725 C C . TRP A 1 92 ? 23.344 25.938 0.91 1 98.19 92 TRP A C 1
ATOM 727 O O . TRP A 1 92 ? 24.375 26.594 1.117 1 98.19 92 TRP A O 1
ATOM 737 N N . THR A 1 93 ? 23.406 24.797 0.21 1 98.44 93 THR A N 1
ATOM 738 C CA . THR A 1 93 ? 24.672 24.109 -0.025 1 98.44 93 THR A CA 1
ATOM 739 C C . THR A 1 93 ? 25.219 24.438 -1.411 1 98.44 93 THR A C 1
ATOM 741 O O . THR A 1 93 ? 26.422 24.359 -1.646 1 98.44 93 THR A O 1
ATOM 744 N N . ARG A 1 94 ? 24.344 24.812 -2.291 1 97.81 94 ARG A N 1
ATOM 745 C CA . ARG A 1 94 ? 24.797 24.969 -3.666 1 97.81 94 ARG A CA 1
ATOM 746 C C . ARG A 1 94 ? 24.469 26.359 -4.203 1 97.81 94 ARG A C 1
ATOM 748 O O . ARG A 1 94 ? 25.188 26.906 -5.043 1 97.81 94 ARG A O 1
ATOM 755 N N . TYR A 1 95 ? 23.391 26.953 -3.672 1 96.62 95 TYR A N 1
ATOM 756 C CA . TYR A 1 95 ? 22.938 28.219 -4.23 1 96.62 95 TYR A CA 1
ATOM 757 C C . TYR A 1 95 ? 22.953 29.328 -3.178 1 96.62 95 TYR A C 1
ATOM 759 O O . TYR A 1 95 ? 22.203 30.297 -3.279 1 96.62 95 TYR A O 1
ATOM 767 N N . GLY A 1 96 ? 23.719 29.234 -2.223 1 92.31 96 GLY A N 1
ATOM 768 C CA . GLY A 1 96 ? 23.719 30.141 -1.079 1 92.31 96 GLY A CA 1
ATOM 769 C C . GLY A 1 96 ? 23.906 31.594 -1.465 1 92.31 96 GLY A C 1
ATOM 770 O O . GLY A 1 96 ? 23.438 32.5 -0.763 1 92.31 96 GLY A O 1
ATOM 771 N N . HIS A 1 97 ? 24.516 31.891 -2.59 1 92.62 97 HIS A N 1
ATOM 772 C CA . HIS A 1 97 ? 24.797 33.25 -3.025 1 92.62 97 HIS A CA 1
ATOM 773 C C . HIS A 1 97 ? 24 33.594 -4.281 1 92.62 97 HIS A C 1
ATOM 775 O O . HIS A 1 97 ? 24.25 34.625 -4.914 1 92.62 97 HIS A O 1
ATOM 781 N N . GLY A 1 98 ? 23.062 32.719 -4.535 1 94.56 98 GLY A N 1
ATOM 782 C CA . GLY A 1 98 ? 22.266 32.969 -5.727 1 94.56 98 GLY A CA 1
ATOM 783 C C . GLY A 1 98 ? 21.328 34.156 -5.594 1 94.56 98 GLY A C 1
ATOM 784 O O . GLY A 1 98 ? 20.75 34.375 -4.535 1 94.56 98 GLY A O 1
ATOM 785 N N . ASN A 1 99 ? 21.234 34.875 -6.68 1 95.75 99 ASN A N 1
ATOM 786 C CA . ASN A 1 99 ? 20.375 36.062 -6.746 1 95.75 99 ASN A CA 1
ATOM 787 C C . ASN A 1 99 ? 19 35.75 -7.316 1 95.75 99 ASN A C 1
ATOM 789 O O . ASN A 1 99 ? 18.891 35 -8.297 1 95.75 99 ASN A O 1
ATOM 793 N N . VAL A 1 100 ? 17.984 36.312 -6.742 1 97.81 100 VAL A N 1
ATOM 794 C CA . VAL A 1 100 ? 16.594 36.031 -7.117 1 97.81 100 VAL A CA 1
ATOM 795 C C . VAL A 1 100 ? 16.375 36.438 -8.57 1 97.81 100 VAL A C 1
ATOM 797 O O . VAL A 1 100 ? 15.812 35.656 -9.352 1 97.81 100 VAL A O 1
ATOM 800 N N . ASN A 1 101 ? 16.844 37.594 -8.906 1 96.38 101 ASN A N 1
ATOM 801 C CA . ASN A 1 101 ? 16.625 38.094 -10.266 1 96.38 101 ASN A CA 1
ATOM 802 C C . ASN A 1 101 ? 17.266 37.188 -11.297 1 96.38 101 ASN A C 1
ATOM 804 O O . ASN A 1 101 ? 16.688 36.906 -12.359 1 96.38 101 ASN A O 1
ATOM 808 N N . ALA A 1 102 ? 18.5 36.75 -11.039 1 95.88 102 ALA A N 1
ATOM 809 C CA . ALA A 1 102 ? 19.203 35.844 -11.938 1 95.88 102 ALA A CA 1
ATOM 810 C C . ALA A 1 102 ? 18.453 34.531 -12.094 1 95.88 102 ALA A C 1
ATOM 812 O O . ALA A 1 102 ? 18.375 33.969 -13.195 1 95.88 102 ALA A O 1
ATOM 813 N N . THR A 1 103 ? 17.906 34.031 -11 1 96.62 103 THR A N 1
ATOM 814 C CA . THR A 1 103 ? 17.141 32.781 -11.031 1 96.62 103 THR A CA 1
ATOM 815 C C . THR A 1 103 ? 15.898 32.938 -11.898 1 96.62 103 THR A C 1
ATOM 817 O O . THR A 1 103 ? 15.617 32.094 -12.742 1 96.62 103 THR A O 1
ATOM 820 N N . PHE A 1 104 ? 15.164 34 -11.781 1 96.5 104 PHE A N 1
ATOM 821 C CA . PHE A 1 104 ? 13.938 34.188 -12.547 1 96.5 104 PHE A CA 1
ATOM 822 C C . PHE A 1 104 ? 14.242 34.375 -14.023 1 96.5 104 PHE A C 1
ATOM 824 O O . PHE A 1 104 ? 13.445 34.031 -14.891 1 96.5 104 PHE A O 1
ATOM 831 N N . ALA A 1 105 ? 15.383 35.031 -14.328 1 94 105 ALA A N 1
ATOM 832 C CA . ALA A 1 105 ? 15.797 35.188 -15.719 1 94 105 ALA A CA 1
ATOM 833 C C . ALA A 1 105 ? 15.922 33.812 -16.391 1 94 105 ALA A C 1
ATOM 835 O O . ALA A 1 105 ? 15.547 33.656 -17.562 1 94 105 ALA A O 1
ATOM 836 N N . SER A 1 106 ? 16.359 32.906 -15.711 1 93.56 106 SER A N 1
ATOM 837 C CA . SER A 1 106 ? 16.547 31.547 -16.25 1 93.56 106 SER A CA 1
ATOM 838 C C . SER A 1 106 ? 15.227 30.797 -16.359 1 93.56 106 SER A C 1
ATOM 840 O O . SER A 1 106 ? 15.109 29.859 -17.141 1 93.56 106 SER A O 1
ATOM 842 N N . LEU A 1 107 ? 14.18 31.172 -15.633 1 95.44 107 LEU A N 1
ATOM 843 C CA . LEU A 1 107 ? 12.898 30.484 -15.578 1 95.44 107 LEU A CA 1
ATOM 844 C C . LEU A 1 107 ? 11.922 31.047 -16.609 1 95.44 107 LEU A C 1
ATOM 846 O O . LEU A 1 107 ? 10.828 30.516 -16.797 1 95.44 107 LEU A O 1
ATOM 850 N N . ASP A 1 108 ? 12.234 32.125 -17.344 1 91.62 108 ASP A N 1
ATOM 851 C CA . ASP A 1 108 ? 11.438 32.781 -18.375 1 91.62 108 ASP A CA 1
ATOM 852 C C . ASP A 1 108 ? 10.031 33.094 -17.859 1 91.62 108 ASP A C 1
ATOM 854 O O . ASP A 1 108 ? 9.039 32.688 -18.453 1 91.62 108 ASP A O 1
ATOM 858 N N . ALA A 1 109 ? 9.961 33.781 -16.75 1 94.56 109 ALA A N 1
ATOM 859 C CA . ALA A 1 109 ? 8.711 34.188 -16.125 1 94.56 109 ALA A CA 1
ATOM 860 C C . ALA A 1 109 ? 8.664 35.719 -15.969 1 94.56 109 ALA A C 1
ATOM 862 O O . ALA A 1 109 ? 8.562 36.219 -14.844 1 94.56 109 ALA A O 1
ATOM 863 N N . PRO A 1 110 ? 8.539 36.469 -17.047 1 95.25 110 PRO A N 1
ATOM 864 C CA . PRO A 1 110 ? 8.656 37.906 -16.969 1 95.25 110 PRO A CA 1
ATOM 865 C C . PRO A 1 110 ? 7.504 38.562 -16.203 1 95.25 110 PRO A C 1
ATOM 867 O O . PRO A 1 110 ? 7.703 39.562 -15.5 1 95.25 110 PRO A O 1
ATOM 870 N N . LYS A 1 111 ? 6.34 38.062 -16.391 1 95.56 111 LYS A N 1
ATOM 871 C CA . LYS A 1 111 ? 5.199 38.625 -15.68 1 95.56 111 LYS A CA 1
ATOM 872 C C . LYS A 1 111 ? 5.367 38.5 -14.172 1 95.56 111 LYS A C 1
ATOM 874 O O . LYS A 1 111 ? 4.914 39.375 -13.422 1 95.56 111 LYS A O 1
ATOM 879 N N . VAL A 1 112 ? 5.98 37.469 -13.703 1 97.69 112 VAL A N 1
ATOM 880 C CA . VAL A 1 112 ? 6.258 37.25 -12.289 1 97.69 112 VAL A CA 1
ATOM 881 C C . VAL A 1 112 ? 7.25 38.312 -11.805 1 97.69 112 VAL A C 1
ATOM 883 O O . VAL A 1 112 ? 7.059 38.906 -10.742 1 97.69 112 VAL A O 1
ATOM 886 N N . VAL A 1 113 ? 8.273 38.562 -12.539 1 98 113 VAL A N 1
ATOM 887 C CA . VAL A 1 113 ? 9.297 39.531 -12.188 1 98 113 VAL A CA 1
ATOM 888 C C . VAL A 1 113 ? 8.656 40.938 -12.086 1 98 113 VAL A C 1
ATOM 890 O O . VAL A 1 113 ? 8.953 41.688 -11.156 1 98 113 VAL A O 1
ATOM 893 N N . GLU A 1 114 ? 7.797 41.219 -13.039 1 98.12 114 GLU A N 1
ATOM 894 C CA . GLU A 1 114 ? 7.082 42.5 -13.008 1 98.12 114 GLU A CA 1
ATOM 895 C C . GLU A 1 114 ? 6.246 42.625 -11.734 1 98.12 114 GLU A C 1
ATOM 897 O O . GLU A 1 114 ? 6.191 43.688 -11.125 1 98.12 114 GLU A O 1
ATOM 902 N N . GLY A 1 115 ? 5.602 41.562 -11.391 1 98.19 115 GLY A N 1
ATOM 903 C CA . GLY A 1 115 ? 4.809 41.562 -10.164 1 98.19 115 GLY A CA 1
ATOM 904 C C . GLY A 1 115 ? 5.645 41.75 -8.914 1 98.19 115 GLY A C 1
ATOM 905 O O . GLY A 1 115 ? 5.262 42.531 -8.031 1 98.19 115 GLY A O 1
ATOM 906 N N . ILE A 1 116 ? 6.75 41.094 -8.844 1 98.62 116 ILE A N 1
ATOM 907 C CA . ILE A 1 116 ? 7.637 41.281 -7.695 1 98.62 116 ILE A CA 1
ATOM 908 C C . ILE A 1 116 ? 8.133 42.719 -7.625 1 98.62 116 ILE A C 1
ATOM 910 O O . ILE A 1 116 ? 8.148 43.312 -6.551 1 98.62 116 ILE A O 1
ATOM 914 N N . ALA A 1 117 ? 8.508 43.25 -8.742 1 98.44 117 ALA A N 1
ATOM 915 C CA . ALA A 1 117 ? 8.977 44.625 -8.797 1 98.44 117 ALA A CA 1
ATOM 916 C C . ALA A 1 117 ? 7.91 45.594 -8.289 1 98.44 117 ALA A C 1
ATOM 918 O O . ALA A 1 117 ? 8.227 46.625 -7.672 1 98.44 117 ALA A O 1
ATOM 919 N N . MET A 1 118 ? 6.773 45.312 -8.57 1 98.5 118 MET A N 1
ATOM 920 C CA . MET A 1 118 ? 5.656 46.188 -8.195 1 98.5 118 MET A CA 1
ATOM 921 C C . MET A 1 118 ? 5.352 46.062 -6.703 1 98.5 118 MET A C 1
ATOM 923 O O . MET A 1 118 ? 5.133 47.062 -6.027 1 98.5 118 MET A O 1
ATOM 927 N N . HIS A 1 119 ? 5.34 44.875 -6.188 1 98.5 119 HIS A N 1
ATOM 928 C CA . HIS A 1 119 ? 4.793 44.656 -4.852 1 98.5 119 HIS A CA 1
ATOM 929 C C . HIS A 1 119 ? 5.902 44.531 -3.812 1 98.5 119 HIS A C 1
ATOM 931 O O . HIS A 1 119 ? 5.699 44.875 -2.643 1 98.5 119 HIS A O 1
ATOM 937 N N . ASN A 1 120 ? 7.062 44 -4.207 1 98.69 120 ASN A N 1
ATOM 938 C CA . ASN A 1 120 ? 8.211 43.781 -3.334 1 98.69 120 ASN A CA 1
ATOM 939 C C . ASN A 1 120 ? 9.523 44.031 -4.074 1 98.69 120 ASN A C 1
ATOM 941 O O . ASN A 1 120 ? 10.359 43.125 -4.188 1 98.69 120 ASN A O 1
ATOM 945 N N . PRO A 1 121 ? 9.797 45.219 -4.512 1 98 121 PRO A N 1
ATOM 946 C CA . PRO A 1 121 ? 10.883 45.5 -5.445 1 98 121 PRO A CA 1
ATOM 947 C C . PRO A 1 121 ? 12.25 45.094 -4.887 1 98 121 PRO A C 1
ATOM 949 O O . PRO A 1 121 ? 13.133 44.688 -5.641 1 98 121 PRO A O 1
ATOM 952 N N . SER A 1 122 ? 12.5 45.188 -3.562 1 98 122 SER A N 1
ATOM 953 C CA . SER A 1 122 ? 13.805 44.906 -2.98 1 98 122 SER A CA 1
ATOM 954 C C . SER A 1 122 ? 14.172 43.438 -3.145 1 98 122 SER A C 1
ATOM 956 O O . SER A 1 122 ? 15.344 43.062 -3.082 1 98 122 SER A O 1
ATOM 958 N N . VAL A 1 123 ? 13.172 42.625 -3.312 1 98.5 123 VAL A N 1
ATOM 959 C CA . VAL A 1 123 ? 13.352 41.156 -3.377 1 98.5 123 VAL A CA 1
ATOM 960 C C . VAL A 1 123 ? 14.25 40.812 -4.559 1 98.5 123 VAL A C 1
ATOM 962 O O . VAL A 1 123 ? 15.078 39.906 -4.461 1 98.5 123 VAL A O 1
ATOM 965 N N . LEU A 1 124 ? 14.172 41.531 -5.656 1 97.94 124 LEU A N 1
ATOM 966 C CA . LEU A 1 124 ? 14.852 41.188 -6.898 1 97.94 124 LEU A CA 1
ATOM 967 C C . LEU A 1 124 ? 16.359 41.375 -6.758 1 97.94 124 LEU A C 1
ATOM 969 O O . LEU A 1 124 ? 17.141 40.719 -7.477 1 97.94 124 LEU A O 1
ATOM 973 N N . ALA A 1 125 ? 16.812 42.156 -5.832 1 97.62 125 ALA A N 1
ATOM 974 C CA . ALA A 1 125 ? 18.234 42.406 -5.66 1 97.62 125 ALA A CA 1
ATOM 975 C C . ALA A 1 125 ? 18.828 41.531 -4.578 1 97.62 125 ALA A C 1
ATOM 977 O O . ALA A 1 125 ? 20.047 41.531 -4.359 1 97.62 125 ALA A O 1
ATOM 978 N N . LYS A 1 126 ? 18.094 40.688 -3.973 1 98.5 126 LYS A N 1
ATOM 979 C CA . LYS A 1 126 ? 18.531 39.906 -2.828 1 98.5 126 LYS A CA 1
ATOM 980 C C . LYS A 1 126 ? 18.859 38.469 -3.248 1 98.5 126 LYS A C 1
ATOM 982 O O . LYS A 1 126 ? 18.5 38.031 -4.344 1 98.5 126 LYS A O 1
ATOM 987 N N . THR A 1 127 ? 19.594 37.812 -2.359 1 98.31 127 THR A N 1
ATOM 988 C CA . THR A 1 127 ? 19.75 36.375 -2.49 1 98.31 127 THR A CA 1
ATOM 989 C C . THR A 1 127 ? 18.5 35.625 -2.012 1 98.31 127 THR A C 1
ATOM 991 O O . THR A 1 127 ? 17.656 36.219 -1.338 1 98.31 127 THR A O 1
ATOM 994 N N . HIS A 1 128 ? 18.422 34.375 -2.426 1 98.5 128 HIS A N 1
ATOM 995 C CA . HIS A 1 128 ? 17.281 33.562 -1.978 1 98.5 128 HIS A CA 1
ATOM 996 C C . HIS A 1 128 ? 17.219 33.5 -0.455 1 98.5 128 HIS A C 1
ATOM 998 O O . HIS A 1 128 ? 16.141 33.656 0.13 1 98.5 128 HIS A O 1
ATOM 1004 N N . ILE A 1 129 ? 18.328 33.375 0.23 1 98.38 129 ILE A N 1
ATOM 1005 C CA . ILE A 1 129 ? 18.406 33.25 1.683 1 98.38 129 ILE A CA 1
ATOM 1006 C C . ILE A 1 129 ? 17.984 34.562 2.33 1 98.38 129 ILE A C 1
ATOM 1008 O O . ILE A 1 129 ? 17.281 34.562 3.344 1 98.38 129 ILE A O 1
ATOM 1012 N N . GLN A 1 130 ? 18.406 35.656 1.726 1 98.38 130 GLN A N 1
ATOM 1013 C CA . GLN A 1 130 ? 18.016 36.969 2.252 1 98.38 130 GLN A CA 1
ATOM 1014 C C . GLN A 1 130 ? 16.516 37.156 2.172 1 98.38 130 GLN A C 1
ATOM 1016 O O . GLN A 1 130 ? 15.914 37.812 3.045 1 98.38 130 GLN A O 1
ATOM 1021 N N . VAL A 1 131 ? 15.93 36.688 1.083 1 98.69 131 VAL A N 1
ATOM 1022 C CA . VAL A 1 131 ? 14.484 36.812 0.96 1 98.69 131 VAL A CA 1
ATOM 1023 C C . VAL A 1 131 ? 13.805 35.969 2.053 1 98.69 131 VAL A C 1
ATOM 1025 O O . VAL A 1 131 ? 12.844 36.438 2.678 1 98.69 131 VAL A O 1
ATOM 1028 N N . PHE A 1 132 ? 14.273 34.75 2.33 1 98.56 132 PHE A N 1
ATOM 1029 C CA . PHE A 1 132 ? 13.758 33.969 3.436 1 98.56 132 PHE A CA 1
ATOM 1030 C C . PHE A 1 132 ? 13.883 34.719 4.754 1 98.56 132 PHE A C 1
ATOM 1032 O O . PHE A 1 132 ? 12.969 34.719 5.574 1 98.56 132 PHE A O 1
ATOM 1039 N N . GLU A 1 133 ? 15 35.438 4.934 1 98.06 133 GLU A N 1
ATOM 1040 C CA . GLU A 1 133 ? 15.203 36.219 6.137 1 98.06 133 GLU A CA 1
ATOM 1041 C C . GLU A 1 133 ? 14.141 37.312 6.262 1 98.06 133 GLU A C 1
ATOM 1043 O O . GLU A 1 133 ? 13.602 37.531 7.348 1 98.06 133 GLU A O 1
ATOM 1048 N N . ASP A 1 134 ? 13.891 37.969 5.16 1 98.56 134 ASP A N 1
ATOM 1049 C CA . ASP A 1 134 ? 12.883 39.031 5.16 1 98.56 134 ASP A CA 1
ATOM 1050 C C . ASP A 1 134 ? 11.508 38.469 5.535 1 98.56 134 ASP A C 1
ATOM 1052 O O . ASP A 1 134 ? 10.773 39.094 6.309 1 98.56 134 ASP A O 1
ATOM 1056 N N . VAL A 1 135 ? 11.188 37.312 4.949 1 98.81 135 VAL A N 1
ATOM 1057 C CA . VAL A 1 135 ? 9.891 36.688 5.199 1 98.81 135 VAL A CA 1
ATOM 1058 C C . VAL A 1 135 ? 9.797 36.281 6.668 1 98.81 135 VAL A C 1
ATOM 1060 O O . VAL A 1 135 ? 8.805 36.562 7.336 1 98.81 135 VAL A O 1
ATOM 1063 N N . VAL A 1 136 ? 10.812 35.625 7.203 1 98.75 136 VAL A N 1
ATOM 1064 C CA . VAL A 1 136 ? 10.844 35.188 8.594 1 98.75 136 VAL A CA 1
ATOM 1065 C C . VAL A 1 136 ? 10.742 36.406 9.523 1 98.75 136 VAL A C 1
ATOM 1067 O O . VAL A 1 136 ? 10.023 36.375 10.523 1 98.75 136 VAL A O 1
ATOM 1070 N N . ARG A 1 137 ? 11.477 37.469 9.164 1 98.25 137 ARG A N 1
ATOM 1071 C CA . ARG A 1 137 ? 11.43 38.688 9.961 1 98.25 137 ARG A CA 1
ATOM 1072 C C . ARG A 1 137 ? 10.016 39.25 10 1 98.25 137 ARG A C 1
ATOM 1074 O O . ARG A 1 137 ? 9.539 39.656 11.07 1 98.25 137 ARG A O 1
ATOM 1081 N N . GLU A 1 138 ? 9.367 39.344 8.852 1 98.69 138 GLU A N 1
ATOM 1082 C CA . GLU A 1 138 ? 8.008 39.906 8.805 1 98.69 138 GLU A CA 1
ATOM 1083 C C . GLU A 1 138 ? 7.035 39 9.586 1 98.69 138 GLU A C 1
ATOM 1085 O O . GLU A 1 138 ? 6.16 39.531 10.289 1 98.69 138 GLU A O 1
ATOM 1090 N N . LEU A 1 139 ? 7.133 37.688 9.453 1 98.75 139 LEU A N 1
ATOM 1091 C CA . LEU A 1 139 ? 6.32 36.75 10.242 1 98.75 139 LEU A CA 1
ATOM 1092 C C . LEU A 1 139 ? 6.508 37.031 11.734 1 98.75 139 LEU A C 1
ATOM 1094 O O . LEU A 1 139 ? 5.527 37.156 12.477 1 98.75 139 LEU A O 1
ATOM 1098 N N . GLY A 1 140 ? 7.754 37.188 12.148 1 98.12 140 GLY A N 1
ATOM 1099 C CA . GLY A 1 140 ? 8.039 37.531 13.531 1 98.12 140 GLY A CA 1
ATOM 1100 C C . GLY A 1 140 ? 7.434 38.844 13.969 1 98.12 140 GLY A C 1
ATOM 1101 O O . GLY A 1 140 ? 6.895 38.938 15.07 1 98.12 140 GLY A O 1
ATOM 1102 N N . ALA A 1 141 ? 7.52 39.781 13.117 1 98.25 141 ALA A N 1
ATOM 1103 C CA . ALA A 1 141 ? 7.012 41.125 13.422 1 98.25 141 ALA A CA 1
ATOM 1104 C C . ALA A 1 141 ? 5.508 41.094 13.68 1 98.25 141 ALA A C 1
ATOM 1106 O O . ALA A 1 141 ? 4.988 41.906 14.445 1 98.25 141 ALA A O 1
ATOM 1107 N N . GLN A 1 142 ? 4.867 40.156 13.062 1 98.44 142 GLN A N 1
ATOM 1108 C CA . GLN A 1 142 ? 3.422 40.062 13.227 1 98.44 142 GLN A CA 1
ATOM 1109 C C . GLN A 1 142 ? 3.037 38.906 14.117 1 98.44 142 GLN A C 1
ATOM 1111 O O . GLN A 1 142 ? 1.896 38.438 14.086 1 98.44 142 GLN A O 1
ATOM 1116 N N . ASN A 1 143 ? 3.982 38.344 14.805 1 97.19 143 ASN A N 1
ATOM 1117 C CA . ASN A 1 143 ? 3.824 37.312 15.844 1 97.19 143 ASN A CA 1
ATOM 1118 C C . ASN A 1 143 ? 3.34 36 15.266 1 97.19 143 ASN A C 1
ATOM 1120 O O . ASN A 1 143 ? 2.482 35.344 15.852 1 97.19 143 ASN A O 1
ATOM 1124 N N . VAL A 1 144 ? 3.766 35.656 14.102 1 98.5 144 VAL A N 1
ATOM 1125 C CA . VAL A 1 144 ? 3.537 34.375 13.484 1 98.5 144 VAL A CA 1
ATOM 1126 C C . VAL A 1 144 ? 4.797 33.5 13.602 1 98.5 144 VAL A C 1
ATOM 1128 O O . VAL A 1 144 ? 5.891 33.969 13.227 1 98.5 144 VAL A O 1
ATOM 1131 N N . LYS A 1 145 ? 4.656 32.344 14.164 1 98.44 145 LYS A N 1
ATOM 1132 C CA . LYS A 1 145 ? 5.785 31.438 14.336 1 98.44 145 LYS A CA 1
ATOM 1133 C C . LYS A 1 145 ? 6.152 30.766 13.023 1 98.44 145 LYS A C 1
ATOM 1135 O O . LYS A 1 145 ? 5.324 30.672 12.109 1 98.44 145 LYS A O 1
ATOM 1140 N N . VAL A 1 146 ? 7.422 30.359 13 1 98.81 146 VAL A N 1
ATOM 1141 C CA . VAL A 1 146 ? 7.906 29.734 11.766 1 98.81 146 VAL A CA 1
ATOM 1142 C C . VAL A 1 146 ? 8.391 28.312 12.055 1 98.81 146 VAL A C 1
ATOM 1144 O O . VAL A 1 146 ? 9.219 28.109 12.953 1 98.81 146 VAL A O 1
ATOM 1147 N N . LEU A 1 147 ? 7.836 27.359 11.414 1 98.81 147 LEU A N 1
ATOM 1148 C CA . LEU A 1 147 ? 8.352 26 11.281 1 98.81 147 LEU A CA 1
ATOM 1149 C C . LEU A 1 147 ? 9.07 25.828 9.945 1 98.81 147 LEU A C 1
ATOM 1151 O O . LEU A 1 147 ? 8.422 25.766 8.891 1 98.81 147 LEU A O 1
ATOM 1155 N N . LEU A 1 148 ? 10.398 25.812 9.977 1 98.81 148 LEU A N 1
ATOM 1156 C CA . LEU A 1 148 ? 11.172 25.609 8.758 1 98.81 148 LEU A CA 1
ATOM 1157 C C . LEU A 1 148 ? 11.156 24.141 8.336 1 98.81 148 LEU A C 1
ATOM 1159 O O . LEU A 1 148 ? 11.547 23.266 9.117 1 98.81 148 LEU A O 1
ATOM 1163 N N . ASP A 1 149 ? 10.727 23.906 7.121 1 98.81 149 ASP A N 1
ATOM 1164 C CA . ASP A 1 149 ? 10.594 22.531 6.652 1 98.81 149 ASP A CA 1
ATOM 1165 C C . ASP A 1 149 ? 11.516 22.266 5.473 1 98.81 149 ASP A C 1
ATOM 1167 O O . ASP A 1 149 ? 11.344 22.828 4.395 1 98.81 149 ASP A O 1
ATOM 1171 N N . ASN A 1 150 ? 12.461 21.406 5.672 1 98.88 150 ASN A N 1
ATOM 1172 C CA . ASN A 1 150 ? 13.156 20.906 4.484 1 98.88 150 ASN A CA 1
ATOM 1173 C C . ASN A 1 150 ? 12.242 20.031 3.627 1 98.88 150 ASN A C 1
ATOM 1175 O O . ASN A 1 150 ? 11.883 18.922 4.027 1 98.88 150 ASN A O 1
ATOM 1179 N N . HIS A 1 151 ? 11.961 20.562 2.514 1 98.5 151 HIS A N 1
ATOM 1180 C CA . HIS A 1 151 ? 10.945 19.906 1.697 1 98.5 151 HIS A CA 1
ATOM 1181 C C . HIS A 1 151 ? 11.57 18.969 0.669 1 98.5 151 HIS A C 1
ATOM 1183 O O . HIS A 1 151 ? 11.031 17.906 0.379 1 98.5 151 HIS A O 1
ATOM 1189 N N . VAL A 1 152 ? 12.664 19.359 0.085 1 98.06 152 VAL A N 1
ATOM 1190 C CA . VAL A 1 152 ? 13.398 18.625 -0.946 1 98.06 152 VAL A CA 1
ATOM 1191 C C . VAL A 1 152 ? 14.875 19.016 -0.904 1 98.06 152 VAL A C 1
ATOM 1193 O O . VAL A 1 152 ? 15.258 19.922 -0.154 1 98.06 152 VAL A O 1
ATOM 1196 N N . SER A 1 153 ? 15.672 18.266 -1.625 1 98.06 153 SER A N 1
ATOM 1197 C CA . SER A 1 153 ? 17.047 18.688 -1.809 1 98.06 153 SER A CA 1
ATOM 1198 C C . SER A 1 153 ? 17.203 19.562 -3.051 1 98.06 153 SER A C 1
ATOM 1200 O O . SER A 1 153 ? 17.438 20.766 -2.947 1 98.06 153 SER A O 1
ATOM 1202 N N . GLN A 1 154 ? 16.922 18.969 -4.148 1 97.31 154 GLN A N 1
ATOM 1203 C CA . GLN A 1 154 ? 16.859 19.766 -5.379 1 97.31 154 GLN A CA 1
ATOM 1204 C C . GLN A 1 154 ? 15.57 20.578 -5.457 1 97.31 154 GLN A C 1
ATOM 1206 O O . GLN A 1 154 ? 14.477 20.031 -5.324 1 97.31 154 GLN A O 1
ATOM 1211 N N . PRO A 1 155 ? 15.719 21.906 -5.672 1 96.94 155 PRO A N 1
ATOM 1212 C CA . PRO A 1 155 ? 14.508 22.719 -5.766 1 96.94 155 PRO A CA 1
ATOM 1213 C C . PRO A 1 155 ? 13.586 22.281 -6.898 1 96.94 155 PRO A C 1
ATOM 1215 O O . PRO A 1 155 ? 13.969 22.344 -8.07 1 96.94 155 PRO A O 1
ATOM 1218 N N . LYS A 1 156 ? 12.445 21.781 -6.527 1 95.25 156 LYS A N 1
ATOM 1219 C CA . LYS A 1 156 ? 11.414 21.328 -7.453 1 95.25 156 LYS A CA 1
ATOM 1220 C C . LYS A 1 156 ? 10.117 21 -6.715 1 95.25 156 LYS A C 1
ATOM 1222 O O . LYS A 1 156 ? 10.07 21.062 -5.484 1 95.25 156 LYS A O 1
ATOM 1227 N N . TRP A 1 157 ? 9.117 20.797 -7.52 1 92.94 157 TRP A N 1
ATOM 1228 C CA . TRP A 1 157 ? 7.891 20.266 -6.93 1 92.94 157 TRP A CA 1
ATOM 1229 C C . TRP A 1 157 ? 8.102 18.828 -6.453 1 92.94 157 TRP A C 1
ATOM 1231 O O . TRP A 1 157 ? 8.688 18.016 -7.164 1 92.94 157 TRP A O 1
ATOM 1241 N N . CYS A 1 158 ? 7.488 18.766 -5.238 1 84.06 158 CYS A N 1
ATOM 1242 C CA . CYS A 1 158 ? 7.516 17.406 -4.684 1 84.06 158 CYS A CA 1
ATOM 1243 C C . CYS A 1 158 ? 6.406 16.547 -5.281 1 84.06 158 CYS A C 1
ATOM 1245 O O . CYS A 1 158 ? 5.348 17.062 -5.641 1 84.06 158 CYS A O 1
ATOM 1247 N N . CYS A 1 159 ? 6.316 15.219 -5.473 1 75.94 159 CYS A N 1
ATOM 1248 C CA . CYS A 1 159 ? 6.934 13.93 -5.172 1 75.94 159 CYS A CA 1
ATOM 1249 C C . CYS A 1 159 ? 6.375 12.836 -6.074 1 75.94 159 CYS A C 1
ATOM 1251 O O . CYS A 1 159 ? 5.188 12.844 -6.402 1 75.94 159 CYS A O 1
ATOM 1253 N N . ASN A 1 160 ? 7.137 12.258 -6.699 1 87.62 160 ASN A N 1
ATOM 1254 C CA . ASN A 1 160 ? 6.871 10.953 -7.297 1 87.62 160 ASN A CA 1
ATOM 1255 C C . ASN A 1 160 ? 7.805 9.883 -6.742 1 87.62 160 ASN A C 1
ATOM 1257 O O . ASN A 1 160 ? 8.852 10.203 -6.18 1 87.62 160 ASN A O 1
ATOM 1261 N N . ASP A 1 161 ? 7.445 8.711 -6.898 1 88.06 161 ASP A N 1
ATOM 1262 C CA . ASP A 1 161 ? 8.141 7.605 -6.254 1 88.06 161 ASP A CA 1
ATOM 1263 C C . ASP A 1 161 ? 9.57 7.469 -6.781 1 88.06 161 ASP A C 1
ATOM 1265 O O . ASP A 1 161 ? 10.438 6.922 -6.102 1 88.06 161 ASP A O 1
ATOM 1269 N N . ASP A 1 162 ? 9.867 7.969 -7.891 1 84.94 162 ASP A N 1
ATOM 1270 C CA . ASP A 1 162 ? 11.195 7.789 -8.484 1 84.94 162 ASP A CA 1
ATOM 1271 C C . ASP A 1 162 ? 11.805 9.133 -8.867 1 84.94 162 ASP A C 1
ATOM 1273 O O . ASP A 1 162 ? 12.461 9.242 -9.906 1 84.94 162 ASP A O 1
ATOM 1277 N N . ASP A 1 163 ? 11.633 10.156 -8.023 1 89.38 163 ASP A N 1
ATOM 1278 C CA . ASP A 1 163 ? 12.078 11.5 -8.383 1 89.38 163 ASP A CA 1
ATOM 1279 C C . ASP A 1 163 ? 13.508 11.742 -7.926 1 89.38 163 ASP A C 1
ATOM 1281 O O . ASP A 1 163 ? 14.008 12.867 -8 1 89.38 163 ASP A O 1
ATOM 1285 N N . GLU A 1 164 ? 14.188 10.766 -7.402 1 92.69 164 GLU A N 1
ATOM 1286 C CA . GLU A 1 164 ? 15.594 10.797 -7.004 1 92.69 164 GLU A CA 1
ATOM 1287 C C . GLU A 1 164 ? 15.828 11.82 -5.898 1 92.69 164 GLU A C 1
ATOM 1289 O O . GLU A 1 164 ? 16.938 12.32 -5.742 1 92.69 164 GLU A O 1
ATOM 1294 N N . ASN A 1 165 ? 14.758 12.203 -5.172 1 94.56 165 ASN A N 1
ATOM 1295 C CA . ASN A 1 165 ? 14.758 13.219 -4.121 1 94.56 165 ASN A CA 1
ATOM 1296 C C . ASN A 1 165 ? 14.117 12.695 -2.84 1 94.56 165 ASN A C 1
ATOM 1298 O O . ASN A 1 165 ? 13.961 13.438 -1.87 1 94.56 165 ASN A O 1
ATOM 1302 N N . GLY A 1 166 ? 13.766 11.383 -2.84 1 96.31 166 GLY A N 1
ATOM 1303 C CA . GLY A 1 166 ? 12.773 10.93 -1.883 1 96.31 166 GLY A CA 1
ATOM 1304 C C . GLY A 1 166 ? 13.375 10.219 -0.684 1 96.31 166 GLY A C 1
ATOM 1305 O O . GLY A 1 166 ? 12.758 10.164 0.384 1 96.31 166 GLY A O 1
ATOM 1306 N N . PHE A 1 167 ? 14.641 9.703 -0.855 1 97.75 167 PHE A N 1
ATOM 1307 C CA . PHE A 1 167 ? 15.219 8.93 0.237 1 97.75 167 PHE A CA 1
ATOM 1308 C C . PHE A 1 167 ? 16.734 8.992 0.195 1 97.75 167 PHE A C 1
ATOM 1310 O O . PHE A 1 167 ? 17.328 9.375 -0.821 1 97.75 167 PHE A O 1
ATOM 1317 N N . PHE A 1 168 ? 17.375 8.664 1.282 1 98.44 168 PHE A N 1
ATOM 1318 C CA . PHE A 1 168 ? 18.828 8.711 1.418 1 98.44 168 PHE A CA 1
ATOM 1319 C C . PHE A 1 168 ? 19.5 7.938 0.292 1 98.44 168 PHE A C 1
ATOM 1321 O O . PHE A 1 168 ? 19.078 6.832 -0.05 1 98.44 168 PHE A O 1
ATOM 1328 N N . HIS A 1 169 ? 20.516 8.57 -0.325 1 97.19 169 HIS A N 1
ATOM 1329 C CA . HIS A 1 169 ? 21.391 8.047 -1.365 1 97.19 169 HIS A CA 1
ATOM 1330 C C . HIS A 1 169 ? 20.734 8.133 -2.738 1 97.19 169 HIS A C 1
ATOM 1332 O O . HIS A 1 169 ? 21.312 7.691 -3.736 1 97.19 169 HIS A O 1
ATOM 1338 N N . ASP A 1 170 ? 19.531 8.656 -2.857 1 97 170 ASP A N 1
ATOM 1339 C CA . ASP A 1 170 ? 19.078 9.117 -4.168 1 97 170 ASP A CA 1
ATOM 1340 C C . ASP A 1 170 ? 20.047 10.156 -4.746 1 97 170 ASP A C 1
ATOM 1342 O O . ASP A 1 170 ? 20.828 10.766 -4.012 1 97 170 ASP A O 1
ATOM 1346 N N . ARG A 1 171 ? 19.953 10.383 -6 1 96.12 171 ARG A N 1
ATOM 1347 C CA . ARG A 1 171 ? 20.844 11.289 -6.695 1 96.12 171 ARG A CA 1
ATOM 1348 C C . ARG A 1 171 ? 20.859 12.664 -6.027 1 96.12 171 ARG A C 1
ATOM 1350 O O . ARG A 1 171 ? 21.906 13.305 -5.941 1 96.12 171 ARG A O 1
ATOM 1357 N N . HIS A 1 172 ? 19.734 13.117 -5.551 1 97.38 172 HIS A N 1
ATOM 1358 C CA . HIS A 1 172 ? 19.609 14.453 -4.973 1 97.38 172 HIS A CA 1
ATOM 1359 C C . HIS A 1 172 ? 19.281 14.375 -3.486 1 97.38 172 HIS A C 1
ATOM 1361 O O . HIS A 1 172 ? 18.547 15.211 -2.967 1 97.38 172 HIS A O 1
ATOM 1367 N N . PHE A 1 173 ? 19.797 13.352 -2.826 1 97.75 173 PHE A N 1
ATOM 1368 C CA . PHE A 1 173 ? 19.609 13.219 -1.386 1 97.75 173 PHE A CA 1
ATOM 1369 C C . PHE A 1 173 ? 20.828 12.562 -0.739 1 97.75 173 PHE A C 1
ATOM 1371 O O . PHE A 1 173 ? 20.703 11.562 -0.034 1 97.75 173 PHE A O 1
ATOM 1378 N N . ASP A 1 174 ? 21.938 13.125 -1.032 1 98.19 174 ASP A N 1
ATOM 1379 C CA . ASP A 1 174 ? 23.141 12.719 -0.322 1 98.19 174 ASP A CA 1
ATOM 1380 C C . ASP A 1 174 ? 23.031 13.016 1.171 1 98.19 174 ASP A C 1
ATOM 1382 O O . ASP A 1 174 ? 22.859 14.172 1.564 1 98.19 174 ASP A O 1
ATOM 1386 N N . PRO A 1 175 ? 23.109 11.992 1.983 1 98.44 175 PRO A N 1
ATOM 1387 C CA . PRO A 1 175 ? 22.859 12.203 3.412 1 98.44 175 PRO A CA 1
ATOM 1388 C C . PRO A 1 175 ? 23.812 13.227 4.035 1 98.44 175 PRO A C 1
ATOM 1390 O O . PRO A 1 175 ? 23.391 14.023 4.883 1 98.44 175 PRO A O 1
ATOM 1393 N N . GLN A 1 176 ? 25.031 13.234 3.646 1 98.5 176 GLN A N 1
ATOM 1394 C CA . GLN A 1 176 ? 26 14.172 4.227 1 98.5 176 GLN A CA 1
ATOM 1395 C C . GLN A 1 176 ? 25.703 15.602 3.777 1 98.5 176 GLN A C 1
ATOM 1397 O O . GLN A 1 176 ? 25.766 16.531 4.578 1 98.5 176 GLN A O 1
ATOM 1402 N N . GLU A 1 177 ? 25.375 15.766 2.516 1 98.81 177 GLU A N 1
ATOM 1403 C CA . GLU A 1 177 ? 25 17.094 2.045 1 98.81 177 GLU A CA 1
ATOM 1404 C C . GLU A 1 177 ? 23.719 17.562 2.715 1 98.81 177 GLU A C 1
ATOM 1406 O O . GLU A 1 177 ? 23.578 18.75 3.039 1 98.81 177 GLU A O 1
ATOM 1411 N N . TRP A 1 178 ? 22.812 16.609 2.838 1 98.88 178 TRP A N 1
ATOM 1412 C CA . TRP A 1 178 ? 21.547 16.922 3.504 1 98.88 178 TRP A CA 1
ATOM 1413 C C . TRP A 1 178 ? 21.781 17.406 4.93 1 98.88 178 TRP A C 1
ATOM 1415 O O . TRP A 1 178 ? 21.281 18.469 5.316 1 98.88 178 TRP A O 1
ATOM 1425 N N . VAL A 1 179 ? 22.609 16.688 5.703 1 98.88 179 VAL A N 1
ATOM 1426 C CA . VAL A 1 179 ? 22.922 17.062 7.078 1 98.88 179 VAL A CA 1
ATOM 1427 C C . VAL A 1 179 ? 23.625 18.422 7.094 1 98.88 179 VAL A C 1
ATOM 1429 O O . VAL A 1 179 ? 23.344 19.266 7.949 1 98.88 179 VAL A O 1
ATOM 1432 N N . HIS A 1 180 ? 24.516 18.625 6.141 1 98.81 180 HIS A N 1
ATOM 1433 C CA . HIS A 1 180 ? 25.203 19.906 6.031 1 98.81 180 HIS A CA 1
ATOM 1434 C C . HIS A 1 180 ? 24.219 21.047 5.773 1 98.81 180 HIS A C 1
ATOM 1436 O O . HIS A 1 180 ? 24.312 22.109 6.398 1 98.81 180 HIS A O 1
ATOM 1442 N N . GLY A 1 181 ? 23.297 20.797 4.848 1 98.88 181 GLY A N 1
ATOM 1443 C CA . GLY A 1 181 ? 22.281 21.812 4.578 1 98.88 181 GLY A CA 1
ATOM 1444 C C . GLY A 1 181 ? 21.422 22.125 5.789 1 98.88 181 GLY A C 1
ATOM 1445 O O . GLY A 1 181 ? 21.156 23.297 6.066 1 98.88 181 GLY A O 1
ATOM 1446 N N . LEU A 1 182 ? 21 21.109 6.512 1 98.94 182 LEU A N 1
ATOM 1447 C CA . LEU A 1 182 ? 20.25 21.312 7.75 1 98.94 182 LEU A CA 1
ATOM 1448 C C . LEU A 1 182 ? 21.062 22.156 8.734 1 98.94 182 LEU A C 1
ATOM 1450 O O . LEU A 1 182 ? 20.516 23.047 9.383 1 98.94 182 LEU A O 1
ATOM 1454 N N . THR A 1 183 ? 22.344 21.828 8.836 1 98.88 183 THR A N 1
ATOM 1455 C CA . THR A 1 183 ? 23.234 22.516 9.742 1 98.88 183 THR A CA 1
ATOM 1456 C C . THR A 1 183 ? 23.328 24 9.391 1 98.88 183 THR A C 1
ATOM 1458 O O . THR A 1 183 ? 23.234 24.859 10.266 1 98.88 183 THR A O 1
ATOM 1461 N N . LEU A 1 184 ? 23.484 24.328 8.133 1 98.81 184 LEU A N 1
ATOM 1462 C CA . LEU A 1 184 ? 23.594 25.703 7.676 1 98.81 184 LEU A CA 1
ATOM 1463 C C . LEU A 1 184 ? 22.312 26.484 7.98 1 98.81 184 LEU A C 1
ATOM 1465 O O . LEU A 1 184 ? 22.359 27.609 8.469 1 98.81 184 LEU A O 1
ATOM 1469 N N . ALA A 1 185 ? 21.188 25.875 7.711 1 98.81 185 ALA A N 1
ATOM 1470 C CA . ALA A 1 185 ? 19.906 26.531 7.984 1 98.81 185 ALA A CA 1
ATOM 1471 C C . ALA A 1 185 ? 19.719 26.766 9.484 1 98.81 185 ALA A C 1
ATOM 1473 O O . ALA A 1 185 ? 19.312 27.844 9.898 1 98.81 185 ALA A O 1
ATOM 1474 N N . ALA A 1 186 ? 20 25.719 10.258 1 98.81 186 ALA A N 1
ATOM 1475 C CA . ALA A 1 186 ? 19.859 25.828 11.711 1 98.81 186 ALA A CA 1
ATOM 1476 C C . ALA A 1 186 ? 20.766 26.922 12.266 1 98.81 186 ALA A C 1
ATOM 1478 O O . ALA A 1 186 ? 20.328 27.75 13.078 1 98.81 186 ALA A O 1
ATOM 1479 N N . LYS A 1 187 ? 22 26.953 11.812 1 98.56 187 LYS A N 1
ATOM 1480 C CA . LYS A 1 187 ? 22.953 27.969 12.258 1 98.56 187 LYS A CA 1
ATOM 1481 C C . LYS A 1 187 ? 22.484 29.375 11.867 1 98.56 187 LYS A C 1
ATOM 1483 O O . LYS A 1 187 ? 22.562 30.297 12.672 1 98.56 187 LYS A O 1
ATOM 1488 N N . HIS A 1 188 ? 22.047 29.484 10.68 1 98.31 188 HIS A N 1
ATOM 1489 C CA . HIS A 1 188 ? 21.641 30.781 10.148 1 98.31 188 HIS A CA 1
ATOM 1490 C C . HIS A 1 188 ? 20.5 31.391 10.977 1 98.31 188 HIS A C 1
ATOM 1492 O O . HIS A 1 188 ? 20.484 32.594 11.195 1 98.31 188 HIS A O 1
ATOM 1498 N N . PHE A 1 189 ? 19.562 30.609 11.406 1 97.88 189 PHE A N 1
ATOM 1499 C CA . PHE A 1 189 ? 18.375 31.125 12.078 1 97.88 189 PHE A CA 1
ATOM 1500 C C . PHE A 1 189 ? 18.5 30.969 13.586 1 97.88 189 PHE A C 1
ATOM 1502 O O . PHE A 1 189 ? 17.531 31.188 14.32 1 97.88 189 PHE A O 1
ATOM 1509 N N . SER A 1 190 ? 19.672 30.484 14.023 1 97.38 190 SER A N 1
ATOM 1510 C CA . SER A 1 190 ? 19.891 30.422 15.469 1 97.38 190 SER A CA 1
ATOM 1511 C C . SER A 1 190 ? 19.734 31.781 16.125 1 97.38 190 SER A C 1
ATOM 1513 O O . SER A 1 190 ? 20.25 32.781 15.617 1 97.38 190 SER A O 1
ATOM 1515 N N . GLY A 1 191 ? 18.922 31.828 17.156 1 94.5 191 GLY A N 1
ATOM 1516 C CA . GLY A 1 191 ? 18.703 33.094 17.859 1 94.5 191 GLY A CA 1
ATOM 1517 C C . GLY A 1 191 ? 17.484 33.844 17.344 1 94.5 191 GLY A C 1
ATOM 1518 O O . GLY A 1 191 ? 17.031 34.812 17.984 1 94.5 191 GLY A O 1
ATOM 1519 N N . ASN A 1 192 ? 17.016 33.469 16.203 1 95.75 192 ASN A N 1
ATOM 1520 C CA . ASN A 1 192 ? 15.797 34.094 15.688 1 95.75 192 ASN A CA 1
ATOM 1521 C C . ASN A 1 192 ? 14.562 33.562 16.422 1 95.75 192 ASN A C 1
ATOM 1523 O O . ASN A 1 192 ? 14.18 32.406 16.281 1 95.75 192 ASN A O 1
ATOM 1527 N N . HIS A 1 193 ? 13.859 34.375 17.047 1 93.19 193 HIS A N 1
ATOM 1528 C CA . HIS A 1 193 ? 12.789 33.969 17.953 1 93.19 193 HIS A CA 1
ATOM 1529 C C . HIS A 1 193 ? 11.547 33.531 17.188 1 93.19 193 HIS A C 1
ATOM 1531 O O . HIS A 1 193 ? 10.664 32.875 17.734 1 93.19 193 HIS A O 1
ATOM 1537 N N . ALA A 1 194 ? 11.398 34 15.938 1 97 194 ALA A N 1
ATOM 1538 C CA . ALA A 1 194 ? 10.234 33.625 15.148 1 97 194 ALA A CA 1
ATOM 1539 C C . ALA A 1 194 ? 10.312 32.156 14.734 1 97 194 ALA A C 1
ATOM 1541 O O . ALA A 1 194 ? 9.281 31.484 14.555 1 97 194 ALA A O 1
ATOM 1542 N N . VAL A 1 195 ? 11.555 31.641 14.57 1 98.56 195 VAL A N 1
ATOM 1543 C CA . VAL A 1 195 ? 11.742 30.25 14.172 1 98.56 195 VAL A CA 1
ATOM 1544 C C . VAL A 1 195 ? 11.664 29.359 15.398 1 98.56 195 VAL A C 1
ATOM 1546 O O . VAL A 1 195 ? 12.578 29.344 16.234 1 98.56 195 VAL A O 1
ATOM 1549 N N . VAL A 1 196 ? 10.594 28.531 15.484 1 98.5 196 VAL A N 1
ATOM 1550 C CA . VAL A 1 196 ? 10.359 27.812 16.734 1 98.5 196 VAL A CA 1
ATOM 1551 C C . VAL A 1 196 ? 10.578 26.312 16.5 1 98.5 196 VAL A C 1
ATOM 1553 O O . VAL A 1 196 ? 10.68 25.547 17.453 1 98.5 196 VAL A O 1
ATOM 1556 N N . ALA A 1 197 ? 10.641 25.891 15.266 1 98.81 197 ALA A N 1
ATOM 1557 C CA . ALA A 1 197 ? 10.773 24.469 14.938 1 98.81 197 ALA A CA 1
ATOM 1558 C C . ALA A 1 197 ? 11.43 24.281 13.578 1 98.81 197 ALA A C 1
ATOM 1560 O O . ALA A 1 197 ? 11.367 25.172 12.719 1 98.81 197 ALA A O 1
ATOM 1561 N N . MET A 1 198 ? 12.047 23.172 13.375 1 98.88 198 MET A N 1
ATOM 1562 C CA . MET A 1 198 ? 12.617 22.75 12.102 1 98.88 198 MET A CA 1
ATOM 1563 C C . MET A 1 198 ? 12.281 21.281 11.82 1 98.88 198 MET A C 1
ATOM 1565 O O . MET A 1 198 ? 12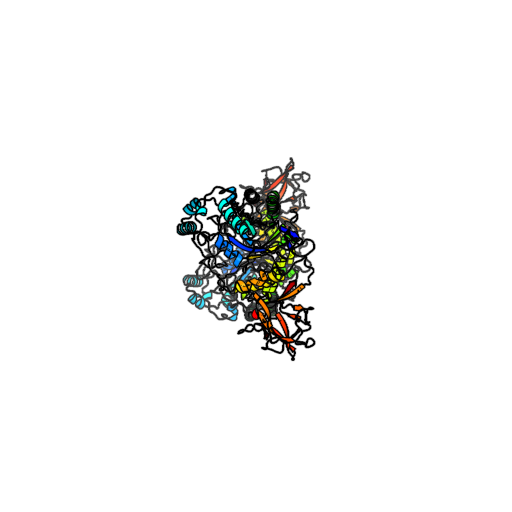.484 20.422 12.68 1 98.88 198 MET A O 1
ATOM 1569 N N . SER A 1 199 ? 11.75 21.016 10.664 1 98.81 199 SER A N 1
ATOM 1570 C CA . SER A 1 199 ? 11.477 19.656 10.203 1 98.81 199 SER A CA 1
ATOM 1571 C C . SER A 1 199 ? 12.664 19.094 9.422 1 98.81 199 SER A C 1
ATOM 1573 O O . SER A 1 199 ? 13.281 19.797 8.625 1 98.81 199 SER A O 1
ATOM 1575 N N . LEU A 1 200 ? 12.922 17.844 9.617 1 98.88 200 LEU A N 1
ATOM 1576 C CA . LEU A 1 200 ? 14.094 17.219 9.031 1 98.88 200 LEU A CA 1
ATOM 1577 C C . LEU A 1 200 ? 13.93 17.047 7.523 1 98.88 200 LEU A C 1
ATOM 1579 O O . LEU A 1 200 ? 14.836 17.344 6.754 1 98.88 200 LEU A O 1
ATOM 1583 N N . ARG A 1 201 ? 12.891 16.5 7.145 1 98.56 201 ARG A N 1
ATOM 1584 C CA . ARG A 1 201 ? 12.625 16.203 5.742 1 98.56 201 ARG A CA 1
ATOM 1585 C C . ARG A 1 201 ? 11.141 15.93 5.512 1 98.56 201 ARG A C 1
ATOM 1587 O O . ARG A 1 201 ? 10.523 15.141 6.23 1 98.56 201 ARG A O 1
ATOM 1594 N N . ASN A 1 202 ? 10.68 16.625 4.484 1 97.88 202 ASN A N 1
ATOM 1595 C CA . ASN A 1 202 ? 9.305 16.406 4.035 1 97.88 202 ASN A CA 1
ATOM 1596 C C . ASN A 1 202 ? 9.156 15.055 3.35 1 97.88 202 ASN A C 1
ATOM 1598 O O . ASN A 1 202 ? 9.82 14.773 2.352 1 97.88 202 ASN A O 1
ATOM 1602 N N . GLU A 1 203 ? 8.375 14.141 3.791 1 97.38 203 GLU A N 1
ATOM 1603 C CA . GLU A 1 203 ? 7.824 12.977 3.109 1 97.38 203 GLU A CA 1
ATOM 1604 C C . GLU A 1 203 ? 8.93 12.094 2.535 1 97.38 203 GLU A C 1
ATOM 1606 O O . GLU A 1 203 ? 9.07 11.977 1.315 1 97.38 203 GLU A O 1
ATOM 1611 N N . LEU A 1 204 ? 9.609 11.375 3.336 1 97.88 204 LEU A N 1
ATOM 1612 C CA . LEU A 1 204 ? 10.477 10.312 2.84 1 97.88 204 LEU A CA 1
ATOM 1613 C C . LEU A 1 204 ? 9.688 9.297 2.027 1 97.88 204 LEU A C 1
ATOM 1615 O O . LEU A 1 204 ? 8.609 8.867 2.443 1 97.88 204 LEU A O 1
ATOM 1619 N N . HIS A 1 205 ? 10.211 8.938 0.768 1 97.06 205 HIS A N 1
ATOM 1620 C CA . HIS A 1 205 ? 9.5 8.047 -0.143 1 97.06 205 HIS A CA 1
ATOM 1621 C C . HIS A 1 205 ? 10.461 7.41 -1.146 1 97.06 205 HIS A C 1
ATOM 1623 O O . HIS A 1 205 ? 11.648 7.727 -1.164 1 97.06 205 HIS A O 1
ATOM 1629 N N . GLY A 1 206 ? 9.891 6.457 -1.914 1 96.25 206 GLY A N 1
ATOM 1630 C CA . GLY A 1 206 ? 10.641 5.859 -3.008 1 96.25 206 GLY A CA 1
ATOM 1631 C C . GLY A 1 206 ? 11.164 4.469 -2.686 1 96.25 206 GLY A C 1
ATOM 1632 O O . GLY A 1 206 ? 11.016 3.992 -1.56 1 96.25 206 GLY A O 1
ATOM 1633 N N . PRO A 1 207 ? 11.805 3.857 -3.658 1 96.19 207 PRO A N 1
ATOM 1634 C CA . PRO A 1 207 ? 12.156 2.438 -3.566 1 96.19 207 PRO A CA 1
ATOM 1635 C C . PRO A 1 207 ? 13.352 2.182 -2.65 1 96.19 207 PRO A C 1
ATOM 1637 O O . PRO A 1 207 ? 13.609 1.035 -2.275 1 96.19 207 PRO A O 1
ATOM 1640 N N . ARG A 1 208 ? 14.086 3.219 -2.199 1 97 208 ARG A N 1
ATOM 1641 C CA . ARG A 1 208 ? 15.273 3.018 -1.375 1 97 208 ARG A CA 1
ATOM 1642 C C . ARG A 1 208 ? 14.906 2.98 0.106 1 97 208 ARG A C 1
ATOM 1644 O O . ARG A 1 208 ? 15.773 2.732 0.954 1 97 208 ARG A O 1
ATOM 1651 N N . GLN A 1 209 ? 13.648 3.225 0.421 1 97.31 209 GLN A N 1
ATOM 1652 C CA . GLN A 1 209 ? 13.227 3.322 1.814 1 97.31 209 GLN A CA 1
ATOM 1653 C C . GLN A 1 209 ? 13.609 2.068 2.596 1 97.31 209 GLN A C 1
ATOM 1655 O O . GLN A 1 209 ? 13.328 0.95 2.164 1 97.31 209 GLN A O 1
ATOM 1660 N N . ASN A 1 210 ? 14.258 2.236 3.721 1 96.56 210 ASN A N 1
ATOM 1661 C CA . ASN A 1 210 ? 14.57 1.164 4.656 1 96.56 210 ASN A CA 1
ATOM 1662 C C . ASN A 1 210 ? 14.797 1.7 6.066 1 96.56 210 ASN A C 1
ATOM 1664 O O . ASN A 1 210 ? 15.195 2.854 6.242 1 96.56 210 ASN A O 1
ATOM 1668 N N . LEU A 1 211 ? 14.586 0.889 7.059 1 96.69 211 LEU A N 1
ATOM 1669 C CA . LEU A 1 211 ? 14.586 1.318 8.453 1 96.69 211 LEU A CA 1
ATOM 1670 C C . LEU A 1 211 ? 16 1.611 8.93 1 96.69 211 LEU A C 1
ATOM 1672 O O . LEU A 1 211 ? 16.219 2.541 9.711 1 96.69 211 LEU A O 1
ATOM 1676 N N . ARG A 1 212 ? 16.922 0.881 8.469 1 96.19 212 ARG A N 1
ATOM 1677 C CA . ARG A 1 212 ? 18.297 1.076 8.922 1 96.19 212 ARG A CA 1
ATOM 1678 C C . ARG A 1 212 ? 18.781 2.486 8.602 1 96.19 212 ARG A C 1
ATOM 1680 O O . ARG A 1 212 ? 19.281 3.193 9.484 1 96.19 212 ARG A O 1
ATOM 1687 N N . ASP A 1 213 ? 18.609 2.859 7.34 1 98.19 213 ASP A N 1
ATOM 1688 C CA . ASP A 1 213 ? 19.047 4.195 6.934 1 98.19 213 ASP A CA 1
ATOM 1689 C C . ASP A 1 213 ? 18.188 5.273 7.59 1 98.19 213 ASP A C 1
ATOM 1691 O O . ASP A 1 213 ? 18.688 6.344 7.945 1 98.19 213 ASP A O 1
ATOM 1695 N N . TRP A 1 214 ? 16.938 5 7.742 1 98.62 214 TRP A N 1
ATOM 1696 C CA . TRP A 1 214 ? 16.078 5.965 8.414 1 98.62 214 TRP A CA 1
ATOM 1697 C C . TRP A 1 214 ? 16.594 6.273 9.812 1 98.62 214 TRP A C 1
ATOM 1699 O O . TRP A 1 214 ? 16.812 7.438 10.164 1 98.62 214 TRP A O 1
ATOM 1709 N N . TYR A 1 215 ? 16.844 5.238 10.641 1 98.56 215 TYR A N 1
ATOM 1710 C CA . TYR A 1 215 ? 17.297 5.438 12.016 1 98.56 215 TYR A CA 1
ATOM 1711 C C . TYR A 1 215 ? 18.641 6.156 12.055 1 98.56 215 TYR A C 1
ATOM 1713 O O . TYR A 1 215 ? 18.859 7.039 12.891 1 98.56 215 TYR A O 1
ATOM 1721 N N . LYS A 1 216 ? 19.453 5.805 11.117 1 98.31 216 LYS A N 1
ATOM 1722 C CA . LYS A 1 216 ? 20.781 6.379 11.102 1 98.31 216 LYS A CA 1
ATOM 1723 C C . LYS A 1 216 ? 20.75 7.863 10.75 1 98.31 216 LYS A C 1
ATOM 1725 O O . LYS A 1 216 ? 21.188 8.711 11.539 1 98.31 216 LYS A O 1
ATOM 1730 N N . TYR A 1 217 ? 20.156 8.156 9.641 1 98.75 217 TYR A N 1
ATOM 1731 C CA . TYR A 1 217 ? 20.328 9.5 9.094 1 98.75 217 TYR A CA 1
ATOM 1732 C C . TYR A 1 217 ? 19.359 10.477 9.734 1 98.75 217 TYR A C 1
ATOM 1734 O O . TYR A 1 217 ? 19.688 11.656 9.914 1 98.75 217 TYR A O 1
ATOM 1742 N N . MET A 1 218 ? 18.172 10.039 10.117 1 98.81 218 MET A N 1
ATOM 1743 C CA . MET A 1 218 ? 17.266 10.922 10.844 1 98.81 218 MET A CA 1
ATOM 1744 C C . MET A 1 218 ? 17.859 11.312 12.195 1 98.81 218 MET A C 1
ATOM 1746 O O . MET A 1 218 ? 17.688 12.445 12.641 1 98.81 218 MET A O 1
ATOM 1750 N N . SER A 1 219 ? 18.516 10.328 12.836 1 98.81 219 SER A N 1
ATOM 1751 C CA . SER A 1 219 ? 19.219 10.641 14.078 1 98.81 219 SER A CA 1
ATOM 1752 C C . SER A 1 219 ? 20.312 11.68 13.852 1 98.81 219 SER A C 1
ATOM 1754 O O . SER A 1 219 ? 20.406 12.656 14.602 1 98.81 219 SER A O 1
ATOM 1756 N N . GLU A 1 220 ? 21.109 11.492 12.805 1 98.81 220 GLU A N 1
ATOM 1757 C CA . GLU A 1 220 ? 22.203 12.414 12.5 1 98.81 220 GLU A CA 1
ATOM 1758 C C . GLU A 1 220 ? 21.672 13.812 12.211 1 98.81 220 GLU A C 1
ATOM 1760 O O . GLU A 1 220 ? 22.219 14.805 12.711 1 98.81 220 GLU A O 1
ATOM 1765 N N . GLY A 1 221 ? 20.625 13.867 11.406 1 98.94 221 GLY A N 1
ATOM 1766 C CA . GLY A 1 221 ? 20.031 15.156 11.086 1 98.94 221 GLY A CA 1
ATOM 1767 C C . GLY A 1 221 ? 19.469 15.867 12.297 1 98.94 221 GLY A C 1
ATOM 1768 O O . GLY A 1 221 ? 19.688 17.062 12.484 1 98.94 221 GLY A O 1
ATOM 1769 N N . ALA A 1 222 ? 18.734 15.148 13.125 1 98.94 222 ALA A N 1
ATOM 1770 C CA . ALA A 1 222 ? 18.109 15.727 14.312 1 98.94 222 ALA A CA 1
ATOM 1771 C C . ALA A 1 222 ? 19.156 16.297 15.266 1 98.94 222 ALA A C 1
ATOM 1773 O O . ALA A 1 222 ? 19.016 17.406 15.758 1 98.94 222 ALA A O 1
ATOM 1774 N N . LEU A 1 223 ? 20.203 15.516 15.477 1 98.88 223 LEU A N 1
ATOM 1775 C CA . LEU A 1 223 ? 21.266 15.93 16.391 1 98.88 223 LEU A CA 1
ATOM 1776 C C . LEU A 1 223 ? 22.031 17.125 15.828 1 98.88 223 LEU A C 1
ATOM 1778 O O . LEU A 1 223 ? 22.453 18 16.578 1 98.88 223 LEU A O 1
ATOM 1782 N N . ALA A 1 224 ? 22.188 17.156 14.531 1 98.88 224 ALA A N 1
ATOM 1783 C CA . ALA A 1 224 ? 22.875 18.281 13.891 1 98.88 224 ALA A CA 1
ATOM 1784 C C . ALA A 1 224 ? 22.109 19.578 14.086 1 98.88 224 ALA A C 1
ATOM 1786 O O . ALA A 1 224 ? 22.688 20.609 14.422 1 98.88 224 ALA A O 1
ATOM 1787 N N . ILE A 1 225 ? 20.781 19.578 13.82 1 98.88 225 ILE A N 1
ATOM 1788 C CA . ILE A 1 225 ? 19.953 20.766 14.047 1 98.88 225 ILE A CA 1
ATOM 1789 C C . ILE A 1 225 ? 20.047 21.203 15.508 1 98.88 225 ILE A C 1
ATOM 1791 O O . ILE A 1 225 ? 20.297 22.375 15.797 1 98.88 225 ILE A O 1
ATOM 1795 N N . HIS A 1 226 ? 19.922 20.234 16.422 1 98.69 226 HIS A N 1
ATOM 1796 C CA . HIS A 1 226 ? 19.875 20.531 17.844 1 98.69 226 HIS A CA 1
ATOM 1797 C C . HIS A 1 226 ? 21.203 21.125 18.328 1 98.69 226 HIS A C 1
ATOM 1799 O O . HIS A 1 226 ? 21.219 21.969 19.219 1 98.69 226 HIS A O 1
ATOM 1805 N N . LYS A 1 227 ? 22.266 20.656 17.797 1 98.5 227 LYS A N 1
ATOM 1806 C CA . LYS A 1 227 ? 23.578 21.172 18.141 1 98.5 227 LYS A CA 1
ATOM 1807 C C . LYS A 1 227 ? 23.719 22.641 17.766 1 98.5 227 LYS A C 1
ATOM 1809 O O . LYS A 1 227 ? 24.219 23.438 18.562 1 98.5 227 LYS A O 1
ATOM 1814 N N . GLU A 1 228 ? 23.266 23.016 16.594 1 98.5 228 GLU A N 1
ATOM 1815 C CA . GLU A 1 228 ? 23.469 24.359 16.062 1 98.5 228 GLU A CA 1
ATOM 1816 C C . GLU A 1 228 ? 22.391 25.328 16.562 1 98.5 228 GLU A C 1
ATOM 1818 O O . GLU A 1 228 ? 22.625 26.531 16.672 1 98.5 228 GLU A O 1
ATOM 1823 N N . ASN A 1 229 ? 21.203 24.828 16.812 1 98.12 229 ASN A N 1
ATOM 1824 C CA . ASN A 1 229 ? 20.062 25.609 17.266 1 98.12 229 ASN A CA 1
ATOM 1825 C C . ASN A 1 229 ? 19.25 24.875 18.344 1 98.12 229 ASN A C 1
ATOM 1827 O O . ASN A 1 229 ? 18.156 24.391 18.078 1 98.12 229 ASN A O 1
ATOM 1831 N N . PRO A 1 230 ? 19.703 24.891 19.547 1 97.19 230 PRO A N 1
ATOM 1832 C CA . PRO A 1 230 ? 19.109 24.078 20.609 1 97.19 230 PRO A CA 1
ATOM 1833 C C . PRO A 1 230 ? 17.734 24.578 21.031 1 97.19 230 PRO A C 1
ATOM 1835 O O . PRO A 1 230 ? 17.031 23.906 21.781 1 97.19 230 PRO A O 1
ATOM 1838 N N . ASN A 1 231 ? 17.359 25.766 20.594 1 96.56 231 ASN A N 1
ATOM 1839 C CA . ASN A 1 231 ? 16.109 26.344 21.047 1 96.56 231 ASN A CA 1
ATOM 1840 C C . ASN A 1 231 ? 14.93 25.906 20.188 1 96.56 231 ASN A C 1
ATOM 1842 O O . ASN A 1 231 ? 13.773 26.109 20.562 1 96.56 231 ASN A O 1
ATOM 1846 N N . VAL A 1 232 ? 15.156 25.281 19.031 1 98.31 232 VAL A N 1
ATOM 1847 C CA . VAL A 1 232 ? 14.055 24.938 18.156 1 98.31 232 VAL A CA 1
ATOM 1848 C C . VAL A 1 232 ? 13.609 23.5 18.422 1 98.31 232 VAL A C 1
ATOM 1850 O O . VAL A 1 232 ? 14.414 22.656 18.812 1 98.31 232 VAL A O 1
ATOM 1853 N N . LEU A 1 233 ? 12.258 23.25 18.297 1 98.81 233 LEU A N 1
ATOM 1854 C CA . LEU A 1 233 ? 11.773 21.875 18.203 1 98.81 233 LEU A CA 1
ATOM 1855 C C . LEU A 1 233 ? 12.305 21.188 16.938 1 98.81 233 LEU A C 1
ATOM 1857 O O . LEU A 1 233 ? 12.445 21.828 15.898 1 98.81 233 LEU A O 1
ATOM 1861 N N . VAL A 1 234 ? 12.609 19.953 17.062 1 98.94 234 VAL A N 1
ATOM 1862 C CA . VAL A 1 234 ? 13.031 19.156 15.906 1 98.94 234 VAL A CA 1
ATOM 1863 C C . VAL A 1 234 ? 11.93 18.172 15.523 1 98.94 234 VAL A C 1
ATOM 1865 O O . VAL A 1 234 ? 11.578 17.281 16.297 1 98.94 234 VAL A O 1
ATOM 1868 N N . LEU A 1 235 ? 11.352 18.344 14.336 1 98.94 235 LEU A N 1
ATOM 1869 C CA . LEU A 1 235 ? 10.258 17.5 13.875 1 98.94 235 LEU A CA 1
ATOM 1870 C C . LEU A 1 235 ? 10.797 16.344 13.031 1 98.94 235 LEU A C 1
ATOM 1872 O O . LEU A 1 235 ? 11.57 16.562 12.094 1 98.94 235 LEU A O 1
ATOM 1876 N N . ILE A 1 236 ? 10.383 15.18 13.352 1 98.88 236 ILE A N 1
ATOM 1877 C CA . ILE A 1 236 ? 10.883 13.953 12.727 1 98.88 236 ILE A CA 1
ATOM 1878 C C . ILE A 1 236 ? 9.773 13.289 11.922 1 98.88 236 ILE A C 1
ATOM 1880 O O . ILE A 1 236 ? 8.734 12.922 12.477 1 98.88 236 ILE A O 1
ATOM 1884 N N . SER A 1 237 ? 9.969 13.117 10.625 1 98.5 237 SER A N 1
ATOM 1885 C CA . SER A 1 237 ? 8.992 12.547 9.711 1 98.5 237 SER A CA 1
ATOM 1886 C C . SER A 1 237 ? 9.18 11.039 9.578 1 98.5 237 SER A C 1
ATOM 1888 O O . SER A 1 237 ? 10.25 10.508 9.867 1 98.5 237 SER A O 1
ATOM 1890 N N . GLY A 1 238 ? 8.125 10.398 9.148 1 98.06 238 GLY A N 1
ATOM 1891 C CA . GLY A 1 238 ? 8.156 8.961 8.953 1 98.06 238 GLY A CA 1
ATOM 1892 C C . GLY A 1 238 ? 8.352 8.555 7.504 1 98.06 238 GLY A C 1
ATOM 1893 O O . GLY A 1 238 ? 8.945 9.289 6.723 1 98.06 238 GLY A O 1
ATOM 1894 N N . LEU A 1 239 ? 7.98 7.301 7.246 1 97.12 239 LEU A N 1
ATOM 1895 C CA . LEU A 1 239 ? 8.164 6.723 5.918 1 97.12 239 LEU A CA 1
ATOM 1896 C C . LEU A 1 239 ? 6.875 6.82 5.102 1 97.12 239 LEU A C 1
ATOM 1898 O O . LEU A 1 239 ? 5.844 7.262 5.613 1 97.12 239 LEU A O 1
ATOM 1902 N N . ASN A 1 240 ? 6.969 6.484 3.822 1 95.62 240 ASN A N 1
ATOM 1903 C CA . ASN A 1 240 ? 5.824 6.418 2.918 1 95.62 240 ASN A CA 1
ATOM 1904 C C . ASN A 1 240 ? 5.035 7.723 2.916 1 95.62 240 ASN A C 1
ATOM 1906 O O . ASN A 1 240 ? 3.836 7.73 3.203 1 95.62 240 ASN A O 1
ATOM 1910 N N . TYR A 1 241 ? 5.789 8.828 2.547 1 97 241 TYR A N 1
ATOM 1911 C CA . TYR A 1 241 ? 5.207 10.156 2.438 1 97 241 TYR A CA 1
ATOM 1912 C C . TYR A 1 241 ? 4.73 10.656 3.797 1 97 241 TYR A C 1
ATOM 1914 O O . TYR A 1 241 ? 3.691 11.312 3.893 1 97 241 TYR A O 1
ATOM 1922 N N . ASP A 1 242 ? 5.426 10.227 4.812 1 97.44 242 ASP A N 1
ATOM 1923 C CA . ASP A 1 242 ? 5.258 10.664 6.195 1 97.44 242 ASP A CA 1
ATOM 1924 C C . ASP A 1 242 ? 3.945 10.148 6.777 1 97.44 242 ASP A C 1
ATOM 1926 O O . ASP A 1 242 ? 3.354 10.781 7.656 1 97.44 242 ASP A O 1
ATOM 1930 N N . THR A 1 243 ? 3.447 8.977 6.246 1 97 243 THR A N 1
ATOM 1931 C CA . THR A 1 243 ? 2.197 8.43 6.762 1 97 243 THR A CA 1
ATOM 1932 C C . THR A 1 243 ? 2.471 7.309 7.762 1 97 243 THR A C 1
ATOM 1934 O O . THR A 1 243 ? 1.551 6.828 8.422 1 97 243 THR A O 1
ATOM 1937 N N . GLU A 1 244 ? 3.732 6.922 7.922 1 97 244 GLU A N 1
ATOM 1938 C CA . GLU A 1 244 ? 3.984 5.715 8.703 1 97 244 GLU A CA 1
ATOM 1939 C C . GLU A 1 244 ? 5.113 5.93 9.703 1 97 244 GLU A C 1
ATOM 1941 O O . GLU A 1 244 ? 6.246 6.215 9.32 1 97 244 GLU A O 1
ATOM 1946 N N . LEU A 1 245 ? 4.793 5.734 10.992 1 98.5 245 LEU A N 1
ATOM 1947 C CA . LEU A 1 245 ? 5.742 5.828 12.102 1 98.5 245 LEU A CA 1
ATOM 1948 C C . LEU A 1 245 ? 5.621 4.621 13.023 1 98.5 245 LEU A C 1
ATOM 1950 O O . LEU A 1 245 ? 6.289 4.555 14.055 1 98.5 245 LEU A O 1
ATOM 1954 N N . GLN A 1 246 ? 4.82 3.6 12.625 1 97.38 246 GLN A N 1
ATOM 1955 C CA . GLN A 1 246 ? 4.449 2.521 13.531 1 97.38 246 GLN A CA 1
ATOM 1956 C C . GLN A 1 246 ? 5.652 1.648 13.875 1 97.38 246 GLN A C 1
ATOM 1958 O O . GLN A 1 246 ? 5.637 0.917 14.867 1 97.38 246 GLN A O 1
ATOM 1963 N N . PHE A 1 247 ? 6.738 1.675 13.055 1 97.31 247 PHE A N 1
ATOM 1964 C CA . PHE A 1 247 ? 7.938 0.9 13.359 1 97.31 247 PHE A CA 1
ATOM 1965 C C . PHE A 1 247 ? 8.562 1.359 14.672 1 97.31 247 PHE A C 1
ATOM 1967 O O . PHE A 1 247 ? 9.328 0.619 15.289 1 97.31 247 PHE A O 1
ATOM 1974 N N . LEU A 1 248 ? 8.211 2.525 15.148 1 98.44 248 LEU A N 1
ATOM 1975 C CA . LEU A 1 248 ? 8.742 3.066 16.391 1 98.44 248 LEU A CA 1
ATOM 1976 C C . LEU A 1 248 ? 8.18 2.311 17.594 1 98.44 248 LEU A C 1
ATOM 1978 O O . LEU A 1 248 ? 8.711 2.406 18.703 1 98.44 248 LEU A O 1
ATOM 1982 N N . LYS A 1 249 ? 6.996 1.596 17.422 1 97.12 249 LYS A N 1
ATOM 1983 C CA . LYS A 1 249 ? 6.461 0.766 18.5 1 97.12 249 LYS A CA 1
ATOM 1984 C C . LYS A 1 249 ? 7.461 -0.311 18.906 1 97.12 249 LYS A C 1
ATOM 1986 O O . LYS A 1 249 ? 7.609 -0.608 20.094 1 97.12 249 LYS A O 1
ATOM 1991 N N . SER A 1 250 ? 8.141 -0.826 17.875 1 96.31 250 SER A N 1
ATOM 1992 C CA . SER A 1 250 ? 9.07 -1.922 18.109 1 96.31 250 SER A CA 1
ATOM 1993 C C . SER A 1 250 ? 10.469 -1.399 18.453 1 96.31 250 SER A C 1
ATOM 1995 O O . SER A 1 250 ? 11.195 -2.02 19.219 1 96.31 250 SER A O 1
ATOM 1997 N N . LYS A 1 251 ? 10.805 -0.327 17.797 1 97.5 251 LYS A N 1
ATOM 1998 C CA . LYS A 1 251 ? 12.133 0.255 17.984 1 97.5 251 LYS A CA 1
ATOM 1999 C C . LYS A 1 251 ? 12.055 1.777 18.047 1 97.5 251 LYS A C 1
ATOM 2001 O O . LYS A 1 251 ? 12.172 2.455 17.031 1 97.5 251 LYS A O 1
ATOM 2006 N N . PRO A 1 252 ? 11.977 2.307 19.219 1 97.19 252 PRO A N 1
ATOM 2007 C CA . PRO A 1 252 ? 11.922 3.764 19.375 1 97.19 252 PRO A CA 1
ATOM 2008 C C . PRO A 1 252 ? 13.203 4.453 18.906 1 97.19 252 PRO A C 1
ATOM 2010 O O . PRO A 1 252 ? 14.266 3.828 18.875 1 97.19 252 PRO A O 1
ATOM 2013 N N . LEU A 1 253 ? 13.102 5.645 18.469 1 97.44 253 LEU A N 1
ATOM 2014 C CA . LEU A 1 253 ? 14.266 6.461 18.125 1 97.44 253 LEU A CA 1
ATOM 2015 C C . LEU A 1 253 ? 15 6.91 19.375 1 97.44 253 LEU A C 1
ATOM 2017 O O . LEU A 1 253 ? 14.469 7.688 20.172 1 97.44 253 LEU A O 1
ATOM 2021 N N . LYS A 1 254 ? 16.203 6.438 19.578 1 95.06 254 LYS A N 1
ATOM 2022 C CA . LYS A 1 254 ? 16.922 6.676 20.828 1 95.06 254 LYS A CA 1
ATOM 2023 C C . LYS A 1 254 ? 17.969 7.77 20.656 1 95.06 254 LYS A C 1
ATOM 2025 O O . LYS A 1 254 ? 19.156 7.477 20.531 1 95.06 254 LYS A O 1
ATOM 2030 N N . ILE A 1 255 ? 17.562 8.977 20.656 1 97.38 255 ILE A N 1
ATOM 2031 C CA . ILE A 1 255 ? 18.453 10.133 20.672 1 97.38 255 ILE A CA 1
ATOM 2032 C C . ILE A 1 255 ? 17.984 11.125 21.734 1 97.38 255 ILE A C 1
ATOM 2034 O O . ILE A 1 255 ? 16.828 11.094 22.172 1 97.38 255 ILE A O 1
ATOM 2038 N N . ASP A 1 256 ? 18.906 11.977 22.219 1 96.94 256 ASP A N 1
ATOM 2039 C CA . ASP A 1 256 ? 18.578 12.969 23.25 1 96.94 256 ASP A CA 1
ATOM 2040 C C . ASP A 1 256 ? 18.531 14.375 22.656 1 96.94 256 ASP A C 1
ATOM 2042 O O . ASP A 1 256 ? 19.578 14.938 22.297 1 96.94 256 ASP A O 1
ATOM 2046 N N . LEU A 1 257 ? 17.391 14.898 22.578 1 97.94 257 LEU A N 1
ATOM 2047 C CA . LEU A 1 257 ? 17.188 16.266 22.109 1 97.94 257 LEU A CA 1
ATOM 2048 C C . LEU A 1 257 ? 16.672 17.156 23.234 1 97.94 257 LEU A C 1
ATOM 2050 O O . LEU A 1 257 ? 16.109 18.219 22.984 1 97.94 257 LEU A O 1
ATOM 2054 N N . GLY A 1 258 ? 16.797 16.578 24.5 1 96.56 258 GLY A N 1
ATOM 2055 C CA . GLY A 1 258 ? 16.141 17.281 25.594 1 96.56 258 GLY A CA 1
ATOM 2056 C C . GLY A 1 258 ? 14.633 17.281 25.469 1 96.56 258 GLY A C 1
ATOM 2057 O O . GLY A 1 258 ? 14.008 16.234 25.406 1 96.56 258 GLY A O 1
ATOM 2058 N N . LYS A 1 259 ? 13.984 18.359 25.5 1 97.62 259 LYS A N 1
ATOM 2059 C CA . LYS A 1 259 ? 12.539 18.5 25.359 1 97.62 259 LYS A CA 1
ATOM 2060 C C . LYS A 1 259 ? 12.164 19.156 24.047 1 97.62 259 LYS A C 1
ATOM 2062 O O . LYS A 1 259 ? 11.312 20.047 24 1 97.62 259 LYS A O 1
ATOM 2067 N N . LYS A 1 260 ? 12.914 18.609 22.984 1 98.56 260 LYS A N 1
ATOM 2068 C CA . LYS A 1 260 ? 12.734 19.297 21.719 1 98.56 260 LYS A CA 1
ATOM 2069 C C . LYS A 1 260 ? 12.219 18.344 20.641 1 98.56 260 LYS A C 1
ATOM 2071 O O . LYS A 1 260 ? 11.992 18.766 19.5 1 98.56 260 LYS A O 1
ATOM 2076 N N . MET A 1 261 ? 11.961 17.078 20.906 1 98.62 261 MET A N 1
ATOM 2077 C CA . MET A 1 261 ? 11.57 16.094 19.891 1 98.62 261 MET A CA 1
ATOM 2078 C C . MET A 1 261 ? 10.078 16.156 19.625 1 98.62 261 MET A C 1
ATOM 2080 O O . MET A 1 261 ? 9.266 16.109 20.547 1 98.62 261 MET A O 1
ATOM 2084 N N . VAL A 1 262 ? 9.695 16.297 18.469 1 98.88 262 VAL A N 1
ATOM 2085 C CA . VAL A 1 262 ? 8.312 16.234 17.984 1 98.88 262 VAL A CA 1
ATOM 2086 C C . VAL A 1 262 ? 8.227 15.367 16.734 1 98.88 262 VAL A C 1
ATOM 2088 O O . VAL A 1 262 ? 9.094 15.438 15.867 1 98.88 262 VAL A O 1
ATOM 2091 N N . PHE A 1 263 ? 7.27 14.484 16.641 1 98.88 263 PHE A N 1
ATOM 2092 C CA . PHE A 1 263 ? 7.031 13.742 15.414 1 98.88 263 PHE A CA 1
ATOM 2093 C C . PHE A 1 263 ? 6 14.453 14.547 1 98.88 263 PHE A C 1
ATOM 2095 O O . PHE A 1 263 ? 5.203 15.25 15.047 1 98.88 263 PHE A O 1
ATOM 2102 N N . GLU A 1 264 ? 6.066 14.234 13.281 1 98.81 264 GLU A N 1
ATOM 2103 C CA . GLU A 1 264 ? 5.082 14.805 12.367 1 98.81 264 GLU A CA 1
ATOM 2104 C C . GLU A 1 264 ? 4.504 13.727 11.445 1 98.81 264 GLU A C 1
ATOM 2106 O O . GLU A 1 264 ? 5.094 12.656 11.281 1 98.81 264 GLU A O 1
ATOM 2111 N N . THR A 1 265 ? 3.344 13.969 10.883 1 98.69 265 THR A N 1
ATOM 2112 C CA . THR A 1 265 ? 2.676 13.047 9.977 1 98.69 265 THR A CA 1
ATOM 2113 C C . THR A 1 265 ? 1.823 13.812 8.961 1 98.69 265 THR A C 1
ATOM 2115 O O . THR A 1 265 ? 1.522 14.992 9.164 1 98.69 265 THR A O 1
ATOM 2118 N N . HIS A 1 266 ? 1.565 13.18 7.852 1 98.38 266 HIS A N 1
ATOM 2119 C CA . HIS A 1 266 ? 0.744 13.727 6.781 1 98.38 266 HIS A CA 1
ATOM 2120 C C . HIS A 1 266 ? -0.467 12.844 6.504 1 98.38 266 HIS A C 1
ATOM 2122 O O . HIS A 1 266 ? -0.397 11.625 6.66 1 98.38 266 HIS A O 1
ATOM 2128 N N . LEU A 1 267 ? -1.564 13.492 6.109 1 97.75 267 LEU A N 1
ATOM 2129 C CA . LEU A 1 267 ? -2.764 12.734 5.762 1 97.75 267 LEU A CA 1
ATOM 2130 C C . LEU A 1 267 ? -3.559 13.445 4.672 1 97.75 267 LEU A C 1
ATOM 2132 O O . LEU A 1 267 ? -3.789 14.648 4.754 1 97.75 267 LEU A O 1
ATOM 2136 N N . TYR A 1 268 ? -3.979 12.711 3.664 1 97.56 268 TYR A N 1
ATOM 2137 C CA . TYR A 1 268 ? -4.887 13.133 2.604 1 97.56 268 TYR A CA 1
ATOM 2138 C C . TYR A 1 268 ? -5.945 12.07 2.338 1 97.56 268 TYR A C 1
ATOM 2140 O O . TYR A 1 268 ? -5.859 10.953 2.859 1 97.56 268 TYR A O 1
ATOM 2148 N N . SER A 1 269 ? -6.926 12.43 1.511 1 97.44 269 SER A N 1
ATOM 2149 C CA . SER A 1 269 ? -8.008 11.5 1.216 1 97.44 269 SER A CA 1
ATOM 2150 C C . SER A 1 269 ? -7.484 10.25 0.52 1 97.44 269 SER A C 1
ATOM 2152 O O . SER A 1 269 ? -8.062 9.172 0.65 1 97.44 269 SER A O 1
ATOM 2154 N N . TRP A 1 270 ? -6.34 10.344 -0.138 1 96.06 270 TRP A N 1
ATOM 2155 C CA . TRP A 1 270 ? -5.793 9.227 -0.902 1 96.06 270 TRP A CA 1
ATOM 2156 C C . TRP A 1 270 ? -4.762 8.461 -0.081 1 96.06 270 TRP A C 1
ATOM 2158 O O . TRP A 1 270 ? -4.18 7.48 -0.559 1 96.06 270 TRP A O 1
ATOM 2168 N N . SER A 1 271 ? -4.449 8.945 1.199 1 94.12 271 SER A N 1
ATOM 2169 C CA . SER A 1 271 ? -3.502 8.242 2.055 1 94.12 271 SER A CA 1
ATOM 2170 C C . SER A 1 271 ? -4.012 6.848 2.412 1 94.12 271 SER A C 1
ATOM 2172 O O . SER A 1 271 ? -3.227 5.953 2.73 1 94.12 271 SER A O 1
ATOM 2174 N N . GLY A 1 272 ? -5.273 6.668 2.41 1 89.69 272 GLY A N 1
ATOM 2175 C CA . GLY A 1 272 ? -5.891 5.355 2.549 1 89.69 272 GLY A CA 1
ATOM 2176 C C . GLY A 1 272 ? -5.77 4.785 3.949 1 89.69 272 GLY A C 1
ATOM 2177 O O . GLY A 1 272 ? -5.551 5.523 4.91 1 89.69 272 GLY A O 1
ATOM 2178 N N . ILE A 1 273 ? -6.086 3.482 4.113 1 86.81 273 ILE A N 1
ATOM 2179 C CA . ILE A 1 273 ? -6.062 2.688 5.336 1 86.81 273 ILE A CA 1
ATOM 2180 C C . ILE A 1 273 ? -5.262 1.409 5.105 1 86.81 273 ILE A C 1
ATOM 2182 O O . ILE A 1 273 ? -5.668 0.543 4.328 1 86.81 273 ILE A O 1
ATOM 2186 N N . GLY A 1 274 ? -4.152 1.341 5.723 1 87.81 274 GLY A N 1
ATOM 2187 C CA . GLY A 1 274 ? -3.289 0.197 5.477 1 87.81 274 GLY A CA 1
ATOM 2188 C C . GLY A 1 274 ? -2.822 0.106 4.035 1 87.81 274 GLY A C 1
ATOM 2189 O O . GLY A 1 274 ? -2.262 1.062 3.496 1 87.81 274 GLY A O 1
ATOM 2190 N N . THR A 1 275 ? -3.172 -1.013 3.426 1 87.88 275 THR A N 1
ATOM 2191 C CA . THR A 1 275 ? -2.756 -1.218 2.043 1 87.88 275 THR A CA 1
ATOM 2192 C C . THR A 1 275 ? -3.832 -0.733 1.075 1 87.88 275 THR A C 1
ATOM 2194 O O . THR A 1 275 ? -3.6 -0.655 -0.133 1 87.88 275 THR A O 1
ATOM 2197 N N . LEU A 1 276 ? -4.984 -0.388 1.539 1 89.94 276 LEU A N 1
ATOM 2198 C CA . LEU A 1 276 ? -6.055 0.148 0.703 1 89.94 276 LEU A CA 1
ATOM 2199 C C . LEU A 1 276 ? -5.898 1.654 0.52 1 89.94 276 LEU A C 1
ATOM 2201 O O . LEU A 1 276 ? -6.535 2.439 1.227 1 89.94 276 LEU A O 1
ATOM 2205 N N . LYS A 1 277 ? -5.145 2.057 -0.425 1 90.94 277 LYS A N 1
ATOM 2206 C CA . LYS A 1 277 ? -4.789 3.453 -0.652 1 90.94 277 LYS A CA 1
ATOM 2207 C C . LYS A 1 277 ? -5.555 4.031 -1.838 1 90.94 277 LYS A C 1
ATOM 2209 O O . LYS A 1 277 ? -4.957 4.398 -2.852 1 90.94 277 LYS A O 1
ATOM 2214 N N . LEU A 1 278 ? -6.891 4.105 -1.66 1 94.19 278 LEU A N 1
ATOM 2215 C CA . LEU A 1 278 ? -7.773 4.613 -2.705 1 94.19 278 LEU A CA 1
ATOM 2216 C C . LEU A 1 278 ? -8.68 5.711 -2.16 1 94.19 278 LEU A C 1
ATOM 2218 O O . LEU A 1 278 ? -9.352 5.52 -1.145 1 94.19 278 LEU A O 1
ATOM 2222 N N . LYS A 1 279 ? -8.727 6.781 -2.863 1 95.88 279 LYS A N 1
ATOM 2223 C CA . LYS A 1 279 ? -9.539 7.918 -2.453 1 95.88 279 LYS A CA 1
ATOM 2224 C C . LYS A 1 279 ? -11.031 7.582 -2.516 1 95.88 279 LYS A C 1
ATOM 2226 O O . LYS A 1 279 ? -11.82 8.109 -1.732 1 95.88 279 LYS A O 1
ATOM 2231 N N . GLU A 1 280 ? -11.398 6.613 -3.373 1 96.56 280 GLU A N 1
ATOM 2232 C CA . GLU A 1 280 ? -12.789 6.254 -3.646 1 96.56 280 GLU A CA 1
ATOM 2233 C C . GLU A 1 280 ? -13.422 5.551 -2.449 1 96.56 280 GLU A C 1
ATOM 2235 O O . GLU A 1 280 ? -14.648 5.398 -2.387 1 96.56 280 GLU A O 1
ATOM 2240 N N . ILE A 1 281 ? -12.609 5.16 -1.462 1 97.19 281 ILE A N 1
ATOM 2241 C CA . ILE A 1 281 ? -13.148 4.48 -0.291 1 97.19 281 ILE A CA 1
ATOM 2242 C C . ILE A 1 281 ? -14.133 5.402 0.428 1 97.19 281 ILE A C 1
ATOM 2244 O O . ILE A 1 281 ? -15.062 4.93 1.087 1 97.19 281 ILE A O 1
ATOM 2248 N N . TRP A 1 282 ? -13.992 6.68 0.293 1 98.12 282 TRP A N 1
ATOM 2249 C CA . TRP A 1 282 ? -14.805 7.66 1.003 1 98.12 282 TRP A CA 1
ATOM 2250 C C . TRP A 1 282 ? -16.203 7.742 0.405 1 98.12 282 TRP A C 1
ATOM 2252 O O . TRP A 1 282 ? -17.125 8.297 1.022 1 98.12 282 TRP A O 1
ATOM 2262 N N . THR A 1 283 ? -16.406 7.238 -0.843 1 97.12 283 THR A N 1
ATOM 2263 C CA . THR A 1 283 ? -17.719 7.328 -1.487 1 97.12 283 THR A CA 1
ATOM 2264 C C . THR A 1 283 ? -18.25 5.938 -1.822 1 97.12 283 THR A C 1
ATOM 2266 O O . THR A 1 283 ? -19.438 5.773 -2.088 1 97.12 283 THR A O 1
ATOM 2269 N N . LYS A 1 284 ? -17.391 4.879 -1.739 1 96.81 284 LYS A N 1
ATOM 2270 C CA . LYS A 1 284 ? -17.812 3.551 -2.178 1 96.81 284 LYS A CA 1
ATOM 2271 C C . LYS A 1 284 ? -18.047 2.625 -0.987 1 96.81 284 LYS A C 1
ATOM 2273 O O . LYS A 1 284 ? -18.406 1.463 -1.161 1 96.81 284 LYS A O 1
ATOM 2278 N N . GLN A 1 285 ? -17.875 3.1 0.19 1 96.88 285 GLN A N 1
ATOM 2279 C CA . GLN A 1 285 ? -18.172 2.383 1.425 1 96.88 285 GLN A CA 1
ATOM 2280 C C . GLN A 1 285 ? -18.938 3.268 2.406 1 96.88 285 GLN A C 1
ATOM 2282 O O . GLN A 1 285 ? -18.938 4.492 2.273 1 96.88 285 GLN A O 1
ATOM 2287 N N . PRO A 1 286 ? -19.578 2.59 3.381 1 98.25 286 PRO A N 1
ATOM 2288 C CA . PRO A 1 286 ? -20.266 3.398 4.387 1 98.25 286 PRO A CA 1
ATOM 2289 C C . PRO A 1 286 ? -19.328 4.352 5.125 1 98.25 286 PRO A C 1
ATOM 2291 O O . PRO A 1 286 ? -18.281 3.932 5.633 1 98.25 286 PRO A O 1
ATOM 2294 N N . LEU A 1 287 ? -19.75 5.562 5.199 1 98.5 287 LEU A N 1
ATOM 2295 C CA . LEU A 1 287 ? -18.875 6.613 5.684 1 98.5 287 LEU A CA 1
ATOM 2296 C C . LEU A 1 287 ? -18.547 6.414 7.16 1 98.5 287 LEU A C 1
ATOM 2298 O O . LEU A 1 287 ? -17.422 6.688 7.598 1 98.5 287 LEU A O 1
ATOM 2302 N N . ASN A 1 288 ? -19.5 5.91 7.984 1 98.75 288 ASN A N 1
ATOM 2303 C CA . ASN A 1 288 ? -19.219 5.641 9.391 1 98.75 288 ASN A CA 1
ATOM 2304 C C . ASN A 1 288 ? -18.125 4.594 9.555 1 98.75 288 ASN A C 1
ATOM 2306 O O . ASN A 1 288 ? -17.281 4.711 10.438 1 98.75 288 ASN A O 1
ATOM 2310 N N . ARG A 1 289 ? -18.141 3.607 8.695 1 97.94 289 ARG A N 1
ATOM 2311 C CA . ARG A 1 289 ? -17.109 2.578 8.727 1 97.94 289 ARG A CA 1
ATOM 2312 C C . ARG A 1 289 ? -15.75 3.158 8.344 1 97.94 289 ARG A C 1
ATOM 2314 O O . ARG A 1 289 ? -14.75 2.93 9.039 1 97.94 289 ARG A O 1
ATOM 2321 N N . ILE A 1 290 ? -15.703 3.885 7.258 1 98 290 ILE A N 1
ATOM 2322 C CA . ILE A 1 290 ? -14.445 4.402 6.727 1 98 290 ILE A CA 1
ATOM 2323 C C . ILE A 1 290 ? -13.844 5.406 7.707 1 98 290 ILE A C 1
ATOM 2325 O O . ILE A 1 290 ? -12.633 5.402 7.945 1 98 290 ILE A O 1
ATOM 2329 N N . CYS A 1 291 ? -14.656 6.223 8.312 1 98.5 291 CYS A N 1
ATOM 2330 C CA . CYS A 1 291 ? -14.141 7.176 9.289 1 98.5 291 CYS A CA 1
ATOM 2331 C C . CYS A 1 291 ? -13.578 6.453 10.508 1 98.5 291 CYS A C 1
ATOM 2333 O O . CYS A 1 291 ? -12.477 6.766 10.961 1 98.5 291 CYS A O 1
ATOM 2335 N N . ALA A 1 292 ? -14.312 5.512 11.008 1 98.44 292 ALA A N 1
ATOM 2336 C CA . ALA A 1 292 ? -13.836 4.738 12.148 1 98.44 292 ALA A CA 1
ATOM 2337 C C . ALA A 1 292 ? -12.508 4.059 11.836 1 98.44 292 ALA A C 1
ATOM 2339 O O . ALA A 1 292 ? -11.57 4.121 12.641 1 98.44 292 ALA A O 1
ATOM 2340 N N . ASN A 1 293 ? -12.438 3.404 10.672 1 97.56 293 ASN A N 1
ATOM 2341 C CA . ASN A 1 293 ? -11.219 2.697 10.273 1 97.56 293 ASN A CA 1
ATOM 2342 C C . ASN A 1 293 ? -10.055 3.66 10.07 1 97.56 293 ASN A C 1
ATOM 2344 O O . ASN A 1 293 ? -8.906 3.326 10.375 1 97.56 293 ASN A O 1
ATOM 2348 N N . ASN A 1 294 ? -10.359 4.777 9.5 1 97.81 294 ASN A N 1
ATOM 2349 C CA . ASN A 1 294 ? -9.32 5.777 9.297 1 97.81 294 ASN A CA 1
ATOM 2350 C C . ASN A 1 294 ? -8.742 6.27 10.617 1 97.81 294 ASN A C 1
ATOM 2352 O O . ASN A 1 294 ? -7.527 6.391 10.766 1 97.81 294 ASN A O 1
ATOM 2356 N N . ILE A 1 295 ? -9.602 6.543 11.578 1 98.19 295 ILE A N 1
ATOM 2357 C CA . ILE A 1 295 ? -9.164 7.008 12.891 1 98.19 295 ILE A CA 1
ATOM 2358 C C . ILE A 1 295 ? -8.297 5.941 13.555 1 98.19 295 ILE A C 1
ATOM 2360 O O . ILE A 1 295 ? -7.215 6.242 14.062 1 98.19 295 ILE A O 1
ATOM 2364 N N . LYS A 1 296 ? -8.719 4.727 13.484 1 97.62 296 LYS A N 1
ATOM 236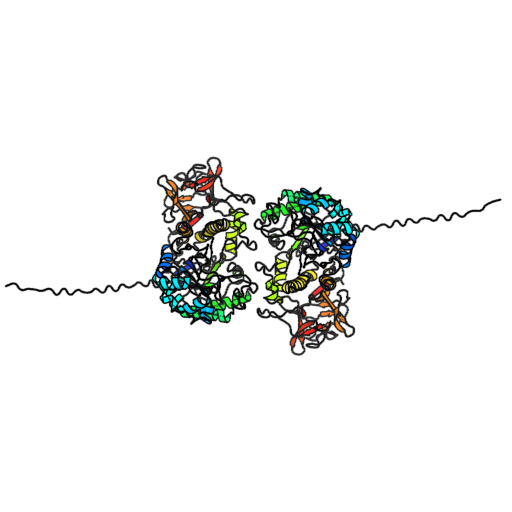5 C CA . LYS A 1 296 ? -7.922 3.627 14.008 1 97.62 296 LYS A CA 1
ATOM 2366 C C . LYS A 1 296 ? -6.578 3.531 13.289 1 97.62 296 LYS A C 1
ATOM 2368 O O . LYS A 1 296 ? -5.547 3.275 13.914 1 97.62 296 LYS A O 1
ATOM 2373 N N . GLY A 1 297 ? -6.648 3.707 12.008 1 97.25 297 GLY A N 1
ATOM 2374 C CA . GLY A 1 297 ? -5.43 3.691 11.211 1 97.25 297 GLY A CA 1
ATOM 2375 C C . GLY A 1 297 ? -4.453 4.789 11.602 1 97.25 297 GLY A C 1
ATOM 2376 O O . GLY A 1 297 ? -3.246 4.551 11.68 1 97.25 297 GLY A O 1
ATOM 2377 N N . ILE A 1 298 ? -4.957 5.973 11.836 1 98.06 298 ILE A N 1
ATOM 2378 C CA . ILE A 1 298 ? -4.125 7.09 12.258 1 98.06 298 ILE A CA 1
ATOM 2379 C C . ILE A 1 298 ? -3.459 6.758 13.594 1 98.06 298 ILE A C 1
ATOM 2381 O O . ILE A 1 298 ? -2.252 6.957 13.758 1 98.06 298 ILE A O 1
ATOM 2385 N N . ASP A 1 299 ? -4.184 6.211 14.531 1 98.25 299 ASP A N 1
ATOM 2386 C CA . ASP A 1 299 ? -3.641 5.852 15.836 1 98.25 299 ASP A CA 1
ATOM 2387 C C . ASP A 1 299 ? -2.559 4.781 15.711 1 98.25 299 ASP A C 1
ATOM 2389 O O . ASP A 1 299 ? -1.539 4.836 16.391 1 98.25 299 ASP A O 1
ATOM 2393 N N . HIS A 1 300 ? -2.811 3.91 14.812 1 97.31 300 HIS A N 1
ATOM 2394 C CA . HIS A 1 300 ? -1.839 2.84 14.609 1 97.31 300 HIS A CA 1
ATOM 2395 C C . HIS A 1 300 ? -0.55 3.375 14 1 97.31 300 HIS A C 1
ATOM 2397 O O . HIS A 1 300 ? 0.546 3.002 14.422 1 97.31 300 HIS A O 1
ATOM 2403 N N . ARG A 1 301 ? -0.649 4.227 13.102 1 97.25 301 ARG A N 1
ATOM 2404 C CA . ARG A 1 301 ? 0.507 4.621 12.305 1 97.25 301 ARG A CA 1
ATOM 2405 C C . ARG A 1 301 ? 1.279 5.75 12.984 1 97.25 301 ARG A C 1
ATOM 2407 O O . ARG A 1 301 ? 2.49 5.879 12.797 1 97.25 301 ARG A O 1
ATOM 2414 N N . ALA A 1 302 ? 0.553 6.605 13.773 1 98.38 302 ALA A N 1
ATOM 2415 C CA . ALA A 1 302 ? 1.263 7.766 14.297 1 98.38 302 ALA A CA 1
ATOM 2416 C C . ALA A 1 302 ? 0.704 8.18 15.656 1 98.38 302 ALA A C 1
ATOM 2418 O O . ALA A 1 302 ? 1.462 8.492 16.578 1 98.38 302 ALA A O 1
ATOM 2419 N N . GLY A 1 303 ? -0.659 8.062 15.859 1 98.56 303 GLY A N 1
ATOM 2420 C CA . GLY A 1 303 ? -1.318 8.586 17.047 1 98.56 303 GLY A CA 1
ATOM 2421 C C . GLY A 1 303 ? -0.85 7.926 18.328 1 98.56 303 GLY A C 1
ATOM 2422 O O . GLY A 1 303 ? -0.921 8.523 19.406 1 98.56 303 GLY A O 1
ATOM 2423 N N . PHE A 1 304 ? -0.342 6.703 18.234 1 98.38 304 PHE A N 1
ATOM 2424 C CA . PHE A 1 304 ? 0.138 5.969 19.391 1 98.38 304 PHE A CA 1
ATOM 2425 C C . PHE A 1 304 ? 1.251 6.734 20.094 1 98.38 304 PHE A C 1
ATOM 2427 O O . PHE A 1 304 ? 1.449 6.582 21.297 1 98.38 304 PHE A O 1
ATOM 2434 N N . LEU A 1 305 ? 1.921 7.602 19.391 1 98.62 305 LEU A N 1
ATOM 2435 C CA . LEU A 1 305 ? 3.059 8.336 19.938 1 98.62 305 LEU A CA 1
ATOM 2436 C C . LEU A 1 305 ? 2.613 9.32 21.016 1 98.62 305 LEU A C 1
ATOM 2438 O O . LEU A 1 305 ? 3.424 9.766 21.828 1 98.62 305 LEU A O 1
ATOM 2442 N N . THR A 1 306 ? 1.33 9.656 21.031 1 98.56 306 THR A N 1
ATOM 2443 C CA . THR A 1 306 ? 0.829 10.695 21.922 1 98.56 306 THR A CA 1
ATOM 2444 C C . THR A 1 306 ? 0.234 10.078 23.188 1 98.56 306 THR A C 1
ATOM 2446 O O . THR A 1 306 ? -0.367 10.781 24 1 98.56 306 THR A O 1
ATOM 2449 N N . THR A 1 307 ? 0.35 8.836 23.375 1 97.12 307 THR A N 1
ATOM 2450 C CA . THR A 1 307 ? -0.266 8.156 24.516 1 97.12 307 THR A CA 1
ATOM 2451 C C . THR A 1 307 ? 0.789 7.43 25.344 1 97.12 307 THR A C 1
ATOM 2453 O O . THR A 1 307 ? 1.885 7.145 24.859 1 97.12 307 THR A O 1
ATOM 2456 N N . GLY A 1 308 ? 0.519 7.301 26.609 1 95.19 308 GLY A N 1
ATOM 2457 C CA . GLY A 1 308 ? 1.367 6.492 27.484 1 95.19 308 GLY A CA 1
ATOM 2458 C C . GLY A 1 308 ? 2.424 7.305 28.203 1 95.19 308 GLY A C 1
ATOM 2459 O O . GLY A 1 308 ? 2.42 8.539 28.141 1 95.19 308 GLY A O 1
ATOM 2460 N N . GLU A 1 309 ? 3.354 6.633 28.844 1 93.69 309 GLU A N 1
ATOM 2461 C CA . GLU A 1 309 ? 4.367 7.25 29.688 1 93.69 309 GLU A CA 1
ATOM 2462 C C . GLU A 1 309 ? 5.422 7.973 28.859 1 93.69 309 GLU A C 1
ATOM 2464 O O . GLU A 1 309 ? 6.012 8.961 29.312 1 93.69 309 GLU A O 1
ATOM 2469 N N . LYS A 1 310 ? 5.582 7.523 27.672 1 92.81 310 LYS A N 1
ATOM 2470 C CA . LYS A 1 310 ? 6.625 8.094 26.812 1 92.81 310 LYS A CA 1
ATOM 2471 C C . LYS A 1 310 ? 6.02 8.938 25.703 1 92.81 310 LYS A C 1
ATOM 2473 O O . LYS A 1 310 ? 6.594 9.047 24.609 1 92.81 310 LYS A O 1
ATOM 2478 N N . ALA A 1 311 ? 4.852 9.484 26 1 97.75 311 ALA A N 1
ATOM 2479 C CA . ALA A 1 311 ? 4.156 10.281 25 1 97.75 311 ALA A CA 1
ATOM 2480 C C . ALA A 1 311 ? 5.047 11.414 24.484 1 97.75 311 ALA A C 1
ATOM 2482 O O . ALA A 1 311 ? 5.785 12.031 25.266 1 97.75 311 ALA A O 1
ATOM 2483 N N . THR A 1 312 ? 5.02 11.633 23.203 1 98.19 312 THR A N 1
ATOM 2484 C CA . THR A 1 312 ? 5.727 12.68 22.469 1 98.19 312 THR A CA 1
ATOM 2485 C C . THR A 1 312 ? 4.766 13.445 21.578 1 98.19 312 THR A C 1
ATOM 2487 O O . THR A 1 312 ? 3.822 12.875 21.031 1 98.19 312 THR A O 1
ATOM 2490 N N . PRO A 1 313 ? 4.961 14.766 21.5 1 98.75 313 PRO A N 1
ATOM 2491 C CA . PRO A 1 313 ? 4.051 15.523 20.641 1 98.75 313 PRO A CA 1
ATOM 2492 C C . PRO A 1 313 ? 4.07 15.047 19.188 1 98.75 313 PRO A C 1
ATOM 2494 O O . PRO A 1 313 ? 5.121 14.641 18.672 1 98.75 313 PRO A O 1
ATOM 2497 N N . LEU A 1 314 ? 2.961 15.039 18.578 1 98.88 314 LEU A N 1
ATOM 2498 C CA . LEU A 1 314 ? 2.725 14.758 17.172 1 98.88 314 LEU A CA 1
ATOM 2499 C C . LEU A 1 314 ? 2.008 15.922 16.5 1 98.88 314 LEU A C 1
ATOM 2501 O O . LEU A 1 314 ? 1 16.422 17 1 98.88 314 LEU A O 1
ATOM 2505 N N . ILE A 1 315 ? 2.529 16.406 15.414 1 98.88 315 ILE A N 1
ATOM 2506 C CA . ILE A 1 315 ? 1.884 17.469 14.641 1 98.88 315 ILE A CA 1
ATOM 2507 C C . ILE A 1 315 ? 1.491 16.938 13.266 1 98.88 315 ILE A C 1
ATOM 2509 O O . ILE A 1 315 ? 2.27 16.219 12.625 1 98.88 315 ILE A O 1
ATOM 2513 N N . PHE A 1 316 ? 0.274 17.172 12.828 1 98.81 316 PHE A N 1
ATOM 2514 C CA . PHE A 1 316 ? -0.109 16.938 11.438 1 98.81 316 PHE A CA 1
ATOM 2515 C C . PHE A 1 316 ? 0.368 18.094 10.555 1 98.81 316 PHE A C 1
ATOM 2517 O O . PHE A 1 316 ? -0.411 18.984 10.211 1 98.81 316 PHE A O 1
ATOM 2524 N N . THR A 1 317 ? 1.602 18 10.125 1 98.75 317 THR A N 1
ATOM 2525 C CA . THR A 1 317 ? 2.203 19.156 9.477 1 98.75 317 THR A CA 1
ATOM 2526 C C . THR A 1 317 ? 1.634 19.344 8.07 1 98.75 317 THR A C 1
ATOM 2528 O O . THR A 1 317 ? 1.784 20.406 7.469 1 98.75 317 THR A O 1
ATOM 2531 N N . GLU A 1 318 ? 1.013 18.219 7.586 1 98.31 318 GLU A N 1
ATOM 2532 C CA . GLU A 1 318 ? 0.304 18.391 6.32 1 98.31 318 GLU A CA 1
ATOM 2533 C C . GLU A 1 318 ? -0.993 17.578 6.309 1 98.31 318 GLU A C 1
ATOM 2535 O O . GLU A 1 318 ? -0.987 16.375 6.582 1 98.31 318 GLU A O 1
ATOM 2540 N N . PHE A 1 319 ? -1.977 18.172 5.965 1 98.25 319 PHE A N 1
ATOM 2541 C CA . PHE A 1 319 ? -3.211 17.625 5.41 1 98.25 319 PHE A CA 1
ATOM 2542 C C . PHE A 1 319 ? -3.902 18.641 4.52 1 98.25 319 PHE A C 1
ATOM 2544 O O . PHE A 1 319 ? -3.541 19.828 4.52 1 98.25 319 PHE A O 1
ATOM 2551 N N . GLY A 1 320 ? -4.816 18.203 3.699 1 97.25 320 GLY A N 1
ATOM 2552 C CA . GLY A 1 320 ? -5.492 19.125 2.807 1 97.25 320 GLY A CA 1
ATOM 2553 C C . GLY A 1 320 ? -6.656 18.5 2.062 1 97.25 320 GLY A C 1
ATOM 2554 O O . GLY A 1 320 ? -6.934 17.312 2.223 1 97.25 320 GLY A O 1
ATOM 2555 N N . PHE A 1 321 ? -7.34 19.344 1.35 1 96.81 321 PHE A N 1
ATOM 2556 C CA . PHE A 1 321 ? -8.508 19 0.548 1 96.81 321 PHE A CA 1
ATOM 2557 C C . PHE A 1 321 ? -8.711 20.016 -0.571 1 96.81 321 PHE A C 1
ATOM 2559 O O . PHE A 1 321 ? -8.18 21.125 -0.517 1 96.81 321 PHE A O 1
ATOM 2566 N N . ASN A 1 322 ? -9.359 19.609 -1.632 1 96.94 322 ASN A N 1
ATOM 2567 C CA . ASN A 1 322 ? -9.711 20.562 -2.674 1 96.94 322 ASN A CA 1
ATOM 2568 C C . ASN A 1 322 ? -10.656 21.641 -2.15 1 96.94 322 ASN A C 1
ATOM 2570 O O . ASN A 1 322 ? -11.828 21.359 -1.876 1 96.94 322 ASN A O 1
ATOM 2574 N N . GLU A 1 323 ? -10.227 22.875 -2.047 1 96 323 GLU A N 1
ATOM 2575 C CA . GLU A 1 323 ? -10.969 23.953 -1.393 1 96 323 GLU A CA 1
ATOM 2576 C C . GLU A 1 323 ? -12.039 24.531 -2.316 1 96 323 GLU A C 1
ATOM 2578 O O . GLU A 1 323 ? -12.852 25.344 -1.895 1 96 323 GLU A O 1
ATOM 2583 N N . GLU A 1 324 ? -12.008 24.016 -3.51 1 93.56 324 GLU A N 1
ATOM 2584 C CA . GLU A 1 324 ? -13.07 24.422 -4.422 1 93.56 324 GLU A CA 1
ATOM 2585 C C . GLU A 1 324 ? -14.367 23.672 -4.121 1 93.56 324 GLU A C 1
ATOM 2587 O O . GLU A 1 324 ? -15.438 24.047 -4.609 1 93.56 324 GLU A O 1
ATOM 2592 N N . GLY A 1 325 ? -14.289 22.672 -3.367 1 90.31 325 GLY A N 1
ATOM 2593 C CA . GLY A 1 325 ? -15.469 21.969 -2.893 1 90.31 325 GLY A CA 1
ATOM 2594 C C . GLY A 1 325 ? -15.953 20.906 -3.861 1 90.31 325 GLY A C 1
ATOM 2595 O O . GLY A 1 325 ? -16.875 20.156 -3.555 1 90.31 325 GLY A O 1
ATOM 2596 N N . ALA A 1 326 ? -15.281 20.656 -4.898 1 89 326 ALA A N 1
ATOM 2597 C CA . ALA A 1 326 ? -15.781 19.812 -5.98 1 89 326 ALA A CA 1
ATOM 2598 C C . ALA A 1 326 ? -15.547 18.328 -5.68 1 89 326 ALA A C 1
ATOM 2600 O O . ALA A 1 326 ? -16.266 17.469 -6.188 1 89 326 ALA A O 1
ATOM 2601 N N . SER A 1 327 ? -14.609 18 -4.844 1 96.12 327 SER A N 1
ATOM 2602 C CA . SER A 1 327 ? -14.289 16.609 -4.543 1 96.12 327 SER A CA 1
ATOM 2603 C C . SER A 1 327 ? -15.086 16.094 -3.348 1 96.12 327 SER A C 1
ATOM 2605 O O . SER A 1 327 ? -14.805 16.469 -2.205 1 96.12 327 SER A O 1
ATOM 2607 N N . VAL A 1 328 ? -16.016 15.203 -3.6 1 97.75 328 VAL A N 1
ATOM 2608 C CA . VAL A 1 328 ? -16.844 14.633 -2.541 1 97.75 328 VAL A CA 1
ATOM 2609 C C . VAL A 1 328 ? -15.969 13.844 -1.571 1 97.75 328 VAL A C 1
ATOM 2611 O O . VAL A 1 328 ? -16.156 13.922 -0.355 1 97.75 328 VAL A O 1
ATOM 2614 N N . GLU A 1 329 ? -15.008 13.094 -2.119 1 97.94 329 GLU A N 1
ATOM 2615 C CA . GLU A 1 329 ? -14.094 12.305 -1.301 1 97.94 329 GLU A CA 1
ATOM 2616 C C . GLU A 1 329 ? -13.281 13.188 -0.359 1 97.94 329 GLU A C 1
ATOM 2618 O O . GLU A 1 329 ? -13.156 12.883 0.829 1 97.94 329 GLU A O 1
ATOM 2623 N N . ASP A 1 330 ? -12.797 14.336 -0.856 1 98.19 330 ASP A N 1
ATOM 2624 C CA . ASP A 1 330 ? -12.031 15.266 -0.031 1 98.19 330 ASP A CA 1
ATOM 2625 C C . ASP A 1 330 ? -12.891 15.836 1.093 1 98.19 330 ASP A C 1
ATOM 2627 O O . ASP A 1 330 ? -12.438 15.953 2.232 1 98.19 330 ASP A O 1
ATOM 2631 N N . ASN A 1 331 ? -14.078 16.219 0.732 1 97.94 331 ASN A N 1
ATOM 2632 C CA . ASN A 1 331 ? -14.977 16.812 1.716 1 97.94 331 ASN A CA 1
ATOM 2633 C C . ASN A 1 331 ? -15.297 15.844 2.846 1 97.94 331 ASN A C 1
ATOM 2635 O O . ASN A 1 331 ? -15.273 16.219 4.02 1 97.94 331 ASN A O 1
ATOM 2639 N N . ARG A 1 332 ? -15.602 14.609 2.5 1 98.44 332 ARG A N 1
ATOM 2640 C CA . ARG A 1 332 ? -15.914 13.586 3.496 1 98.44 332 ARG A CA 1
ATOM 2641 C C . ARG A 1 332 ? -14.695 13.258 4.352 1 98.44 332 ARG A C 1
ATOM 2643 O O . ARG A 1 332 ? -14.797 13.141 5.574 1 98.44 332 ARG A O 1
ATOM 2650 N N . PHE A 1 333 ? -13.586 13.164 3.705 1 98.5 333 PHE A N 1
ATOM 2651 C CA . PHE A 1 333 ? -12.32 12.961 4.395 1 98.5 333 PHE A CA 1
ATOM 2652 C C . PHE A 1 333 ? -12.078 14.062 5.422 1 98.5 333 PHE A C 1
ATOM 2654 O O . PHE A 1 333 ? -11.773 13.781 6.582 1 98.5 333 PHE A O 1
ATOM 2661 N N . LEU A 1 334 ? -12.172 15.258 5.012 1 98.25 334 LEU A N 1
ATOM 2662 C CA . LEU A 1 334 ? -11.891 16.391 5.883 1 98.25 334 LEU A CA 1
ATOM 2663 C C . LEU A 1 334 ? -12.773 16.359 7.125 1 98.25 334 LEU A C 1
ATOM 2665 O O . LEU A 1 334 ? -12.289 16.562 8.242 1 98.25 334 LEU A O 1
ATOM 2669 N N . THR A 1 335 ? -14.078 16.156 6.938 1 98.31 335 THR A N 1
ATOM 2670 C CA . THR A 1 335 ? -15 16.125 8.07 1 98.31 335 THR A CA 1
ATOM 2671 C C . THR A 1 335 ? -14.57 15.086 9.094 1 98.31 335 THR A C 1
ATOM 2673 O O . THR A 1 335 ? -14.578 15.352 10.297 1 98.31 335 THR A O 1
ATOM 2676 N N . CYS A 1 336 ? -14.172 13.922 8.586 1 98.62 336 CYS A N 1
ATOM 2677 C CA . CYS A 1 336 ? -13.703 12.867 9.477 1 98.62 336 CYS A CA 1
ATOM 2678 C C . CYS A 1 336 ? -12.422 13.281 10.188 1 98.62 336 CYS A C 1
ATOM 2680 O O . CYS A 1 336 ? -12.32 13.148 11.414 1 98.62 336 CYS A O 1
ATOM 2682 N N . LEU A 1 337 ? -11.484 13.797 9.438 1 98.56 337 LEU A N 1
ATOM 2683 C CA . LEU A 1 337 ? -10.203 14.18 10.016 1 98.56 337 LEU A CA 1
ATOM 2684 C C . LEU A 1 337 ? -10.375 15.266 11.07 1 98.56 337 LEU A C 1
ATOM 2686 O O . LEU A 1 337 ? -9.688 15.266 12.094 1 98.56 337 LEU A O 1
ATOM 2690 N N . GLN A 1 338 ? -11.258 16.172 10.828 1 98.19 338 GLN A N 1
ATOM 2691 C CA . GLN A 1 338 ? -11.523 17.25 11.781 1 98.19 338 GLN A CA 1
ATOM 2692 C C . GLN A 1 338 ? -11.922 16.688 13.141 1 98.19 338 GLN A C 1
ATOM 2694 O O . GLN A 1 338 ? -11.523 17.234 14.18 1 98.19 338 GLN A O 1
ATOM 2699 N N . THR A 1 339 ? -12.742 15.625 13.148 1 98.5 339 THR A N 1
ATOM 2700 C CA . THR A 1 339 ? -13.156 15.047 14.422 1 98.5 339 THR A CA 1
ATOM 2701 C C . THR A 1 339 ? -11.953 14.516 15.195 1 98.5 339 THR A C 1
ATOM 2703 O O . THR A 1 339 ? -11.906 14.617 16.422 1 98.5 339 THR A O 1
ATOM 2706 N N . TYR A 1 340 ? -11.008 13.961 14.453 1 98.56 340 TYR A N 1
ATOM 2707 C CA . TYR A 1 340 ? -9.789 13.477 15.094 1 98.56 340 TYR A CA 1
ATOM 2708 C C . TYR A 1 340 ? -8.961 14.641 15.641 1 98.56 340 TYR A C 1
ATOM 2710 O O . TYR A 1 340 ? -8.516 14.602 16.797 1 98.56 340 TYR A O 1
ATOM 2718 N N . LEU A 1 341 ? -8.742 15.656 14.852 1 98.69 341 LEU A N 1
ATOM 2719 C CA . LEU A 1 341 ? -7.891 16.781 15.211 1 98.69 341 LEU A CA 1
ATOM 2720 C C . LEU A 1 341 ? -8.477 17.562 16.391 1 98.69 341 LEU A C 1
ATOM 2722 O O . LEU A 1 341 ? -7.773 17.875 17.344 1 98.69 341 LEU A O 1
ATOM 2726 N N . VAL A 1 342 ? -9.758 17.828 16.312 1 98 342 VAL A N 1
ATOM 2727 C CA . VAL A 1 342 ? -10.398 18.609 17.359 1 98 342 VAL A CA 1
ATOM 2728 C C . VAL A 1 342 ? -10.531 17.781 18.625 1 98 342 VAL A C 1
ATOM 2730 O O . VAL A 1 342 ? -10.297 18.266 19.734 1 98 342 VAL A O 1
ATOM 2733 N N . GLY A 1 343 ? -10.906 16.5 18.469 1 97.44 343 GLY A N 1
ATOM 2734 C CA . GLY A 1 343 ? -11.117 15.617 19.594 1 97.44 343 GLY A CA 1
ATOM 2735 C C . GLY A 1 343 ? -9.867 15.422 20.438 1 97.44 343 GLY A C 1
ATOM 2736 O O . GLY A 1 343 ? -9.961 15.188 21.641 1 97.44 343 GLY A O 1
ATOM 2737 N N . ARG A 1 344 ? -8.758 15.617 19.781 1 97.62 344 ARG A N 1
ATOM 2738 C CA . ARG A 1 344 ? -7.5 15.414 20.5 1 97.62 344 ARG A CA 1
ATOM 2739 C C . ARG A 1 344 ? -6.711 16.719 20.594 1 97.62 344 ARG A C 1
ATOM 2741 O O . ARG A 1 344 ? -5.562 16.719 21.047 1 97.62 344 ARG A O 1
ATOM 2748 N N . ASP A 1 345 ? -7.34 17.766 20.109 1 98.12 345 ASP A N 1
ATOM 2749 C CA . ASP A 1 345 ? -6.773 19.109 20.125 1 98.12 345 ASP A CA 1
ATOM 2750 C C . ASP A 1 345 ? -5.359 19.125 19.547 1 98.12 345 ASP A C 1
ATOM 2752 O O . ASP A 1 345 ? -4.434 19.656 20.156 1 98.12 345 ASP A O 1
ATOM 2756 N N . MET A 1 346 ? -5.176 18.547 18.391 1 98.69 346 MET A N 1
ATOM 2757 C CA . MET A 1 346 ? -3.881 18.312 17.75 1 98.69 346 MET A CA 1
ATOM 2758 C C . MET A 1 346 ? -3.324 19.609 17.172 1 98.69 346 MET A C 1
ATOM 2760 O O . MET A 1 346 ? -4.086 20.5 16.797 1 98.69 346 MET A O 1
ATOM 2764 N N . ASP A 1 347 ? -1.984 19.75 17.172 1 98.81 347 ASP A N 1
ATOM 2765 C CA . ASP A 1 347 ? -1.298 20.734 16.344 1 98.81 347 ASP A CA 1
ATOM 2766 C C . ASP A 1 347 ? -1.343 20.344 14.867 1 98.81 347 ASP A C 1
ATOM 2768 O O . ASP A 1 347 ? -1.291 19.156 14.539 1 98.81 347 ASP A O 1
ATOM 2772 N N . TRP A 1 348 ? -1.426 21.375 14.008 1 98.75 348 TRP A N 1
ATOM 2773 C CA . TRP A 1 348 ? -1.596 20.969 12.617 1 98.75 348 TRP A CA 1
ATOM 2774 C C . TRP A 1 348 ? -1.106 22.047 11.664 1 98.75 348 TRP A C 1
ATOM 2776 O O . TRP A 1 348 ? -0.872 23.188 12.078 1 98.75 348 TRP A O 1
ATOM 2786 N N . GLY A 1 349 ? -0.844 21.672 10.445 1 98.81 349 GLY A N 1
ATOM 2787 C CA . GLY A 1 349 ? -0.526 22.516 9.305 1 98.81 349 GLY A CA 1
ATOM 2788 C C . GLY A 1 349 ? -1.318 22.156 8.055 1 98.81 349 GLY A C 1
ATOM 2789 O O . GLY A 1 349 ? -1.295 21.016 7.605 1 98.81 349 GLY A O 1
ATOM 2790 N N . LEU A 1 350 ? -2.031 23.156 7.551 1 98.56 350 LEU A N 1
ATOM 2791 C CA . LEU A 1 350 ? -2.898 22.953 6.395 1 98.56 350 LEU A CA 1
ATOM 2792 C C . LEU A 1 350 ? -2.137 23.188 5.094 1 98.56 350 LEU A C 1
ATOM 2794 O O . LEU A 1 350 ? -1.443 24.203 4.953 1 98.56 350 LEU A O 1
ATOM 2798 N N . TRP A 1 351 ? -2.109 22.188 4.27 1 97.94 351 TRP A N 1
ATOM 2799 C CA . TRP A 1 351 ? -1.684 22.438 2.896 1 97.94 351 TRP A CA 1
ATOM 2800 C C . TRP A 1 351 ? -2.854 22.906 2.037 1 97.94 351 TRP A C 1
ATOM 2802 O O . TRP A 1 351 ? -3.764 22.125 1.739 1 97.94 351 TRP A O 1
ATOM 2812 N N . ALA A 1 352 ? -2.914 24.344 1.635 1 97 352 ALA A N 1
ATOM 2813 C CA . ALA A 1 352 ? -1.837 25.297 1.872 1 97 352 ALA A CA 1
ATOM 2814 C C . ALA A 1 352 ? -2.385 26.719 2.01 1 97 352 ALA A C 1
ATOM 2816 O O . ALA A 1 352 ? -3.541 26.984 1.672 1 97 352 ALA A O 1
ATOM 2817 N N . PHE A 1 353 ? -1.598 27.516 2.596 1 97.69 353 PHE A N 1
ATOM 2818 C CA . PHE A 1 353 ? -1.961 28.922 2.674 1 97.69 353 PHE A CA 1
ATOM 2819 C C . PHE A 1 353 ? -1.907 29.578 1.296 1 97.69 353 PHE A C 1
ATOM 2821 O O . PHE A 1 353 ? -2.826 30.297 0.911 1 97.69 353 PHE A O 1
ATOM 2828 N N . HIS A 1 354 ? -0.889 29.281 0.524 1 94.25 354 HIS A N 1
ATOM 2829 C CA . HIS A 1 354 ? -0.631 29.984 -0.722 1 94.25 354 HIS A CA 1
ATOM 2830 C C . HIS A 1 354 ? -1.603 29.562 -1.815 1 94.25 354 HIS A C 1
ATOM 2832 O O . HIS A 1 354 ? -2.188 28.469 -1.738 1 94.25 354 HIS A O 1
ATOM 2838 N N . SER A 1 355 ? -1.745 30.391 -2.871 1 93.94 355 SER A N 1
ATOM 2839 C CA . SER A 1 355 ? -2.803 30.281 -3.871 1 93.94 355 SER A CA 1
ATOM 2840 C C . SER A 1 355 ? -2.266 29.75 -5.195 1 93.94 355 SER A C 1
ATOM 2842 O O . SER A 1 355 ? -3.021 29.219 -6.008 1 93.94 355 SER A O 1
ATOM 2844 N N . SER A 1 356 ? -1.036 30.016 -5.465 1 96.75 356 SER A N 1
ATOM 2845 C CA . SER A 1 356 ? -0.433 29.688 -6.754 1 96.75 356 SER A CA 1
ATOM 2846 C C . SER A 1 356 ? 1.087 29.609 -6.648 1 96.75 356 SER A C 1
ATOM 2848 O O . SER A 1 356 ? 1.657 29.906 -5.598 1 96.75 356 SER A O 1
ATOM 2850 N N . TYR A 1 357 ? 1.673 29.172 -7.766 1 97.44 357 TYR A N 1
ATOM 2851 C CA . TYR A 1 357 ? 3.123 29.047 -7.852 1 97.44 357 TYR A CA 1
ATOM 2852 C C . TYR A 1 357 ? 3.695 29.984 -8.898 1 97.44 357 TYR A C 1
ATOM 2854 O O . TYR A 1 357 ? 3.047 30.281 -9.906 1 97.44 357 TYR A O 1
ATOM 2862 N N . TYR A 1 358 ? 4.918 30.484 -8.578 1 97.81 358 TYR A N 1
ATOM 2863 C CA . TYR A 1 358 ? 5.613 31.203 -9.641 1 97.81 358 TYR A CA 1
ATOM 2864 C C . TYR A 1 358 ? 5.793 30.328 -10.875 1 97.81 358 TYR A C 1
ATOM 2866 O O . TYR A 1 358 ? 5.387 30.703 -11.977 1 97.81 358 TYR A O 1
ATOM 2874 N N . VAL A 1 359 ? 6.465 29.219 -10.648 1 96.88 359 VAL A N 1
ATOM 2875 C CA . VAL A 1 359 ? 6.711 28.203 -11.672 1 96.88 359 VAL A CA 1
ATOM 2876 C C . VAL A 1 359 ? 6.613 26.812 -11.055 1 96.88 359 VAL A C 1
ATOM 2878 O O . VAL A 1 359 ? 7.32 26.5 -10.086 1 96.88 359 VAL A O 1
ATOM 2881 N N . LYS A 1 360 ? 5.695 25.984 -11.523 1 94.94 360 LYS A N 1
ATOM 2882 C CA . LYS A 1 360 ? 5.555 24.578 -11.156 1 94.94 360 LYS A CA 1
ATOM 2883 C C . LYS A 1 360 ? 5.574 23.688 -12.391 1 94.94 360 LYS A C 1
ATOM 2885 O O . LYS A 1 360 ? 4.797 23.891 -13.328 1 94.94 360 LYS A O 1
ATOM 2890 N N . HIS A 1 361 ? 6.328 22.594 -12.531 1 89.75 361 HIS A N 1
ATOM 2891 C CA . HIS A 1 361 ? 6.488 21.719 -13.688 1 89.75 361 HIS A CA 1
ATOM 2892 C C . HIS A 1 361 ? 6.629 22.516 -14.977 1 89.75 361 HIS A C 1
ATOM 2894 O O . HIS A 1 361 ? 5.938 22.25 -15.961 1 89.75 361 HIS A O 1
ATOM 2900 N N . ASP A 1 362 ? 7.16 23.641 -15.047 1 89.75 362 ASP A N 1
ATOM 2901 C CA . ASP A 1 362 ? 7.418 24.5 -16.188 1 89.75 362 ASP A CA 1
ATOM 2902 C C . ASP A 1 362 ? 6.184 25.328 -16.547 1 89.75 362 ASP A C 1
ATOM 2904 O O . ASP A 1 362 ? 6.082 25.859 -17.656 1 89.75 362 ASP A O 1
ATOM 2908 N N . THR A 1 363 ? 5.242 25.281 -15.695 1 94.94 363 THR A N 1
ATOM 2909 C CA . THR A 1 363 ? 4.062 26.125 -15.859 1 94.94 363 THR A CA 1
ATOM 2910 C C . THR A 1 363 ? 4.141 27.359 -14.953 1 94.94 363 THR A C 1
ATOM 2912 O O . THR A 1 363 ? 4.414 27.234 -13.758 1 94.94 363 THR A O 1
ATOM 2915 N N . VAL A 1 364 ? 3.896 28.453 -15.508 1 95.75 364 VAL A N 1
ATOM 2916 C CA . VAL A 1 364 ? 3.945 29.719 -14.781 1 95.75 364 VAL A CA 1
ATOM 2917 C C . VAL A 1 364 ? 2.574 30.031 -14.188 1 95.75 364 VAL A C 1
ATOM 2919 O O . VAL A 1 364 ? 1.551 29.875 -14.859 1 95.75 364 VAL A O 1
ATOM 2922 N N . GLN A 1 365 ? 2.535 30.312 -12.945 1 95.88 365 GLN A N 1
ATOM 2923 C CA . GLN A 1 365 ? 1.365 30.797 -12.219 1 95.88 365 GLN A CA 1
ATOM 2924 C C . GLN A 1 365 ? 0.279 29.734 -12.148 1 95.88 365 GLN A C 1
ATOM 2926 O O . GLN A 1 365 ? -0.897 30.016 -12.383 1 95.88 365 GLN A O 1
ATOM 2931 N N . LEU A 1 366 ? 0.755 28.547 -11.992 1 96.31 366 LEU A N 1
ATOM 2932 C CA . LEU A 1 366 ? -0.209 27.469 -11.812 1 96.31 366 LEU A CA 1
ATOM 2933 C C . LEU A 1 366 ? -0.993 27.641 -10.516 1 96.31 366 LEU A C 1
ATOM 2935 O O . LEU A 1 366 ? -0.407 27.891 -9.461 1 96.31 366 LEU A O 1
ATOM 2939 N N . ASP A 1 367 ? -2.266 27.5 -10.625 1 96.44 367 ASP A N 1
ATOM 2940 C CA . ASP A 1 367 ? -3.168 27.656 -9.484 1 96.44 367 ASP A CA 1
ATOM 2941 C C . ASP A 1 367 ? -3.068 26.469 -8.539 1 96.44 367 ASP A C 1
ATOM 2943 O O . ASP A 1 367 ? -2.893 25.328 -8.977 1 96.44 367 ASP A O 1
ATOM 2947 N N . GLU A 1 368 ? -3.105 26.703 -7.215 1 96.44 368 GLU A N 1
ATOM 2948 C CA . GLU A 1 368 ? -3.162 25.672 -6.168 1 96.44 368 GLU A CA 1
ATOM 2949 C C . GLU A 1 368 ? -4.582 25.516 -5.637 1 96.44 368 GLU A C 1
ATOM 2951 O O . GLU A 1 368 ? -5.012 26.25 -4.754 1 96.44 368 GLU A O 1
ATOM 2956 N N . SER A 1 369 ? -5.297 24.438 -6.062 1 95.94 369 SER A N 1
ATOM 2957 C CA . SER A 1 369 ? -6.703 24.25 -5.711 1 95.94 369 SER A CA 1
ATOM 2958 C C . SER A 1 369 ? -6.863 23.922 -4.234 1 95.94 369 SER A C 1
ATOM 2960 O O . SER A 1 369 ? -7.953 24.047 -3.676 1 95.94 369 SER A O 1
ATOM 2962 N N . PHE A 1 370 ? -5.82 23.531 -3.555 1 97 370 PHE A N 1
ATOM 2963 C CA . PHE A 1 370 ? -5.84 23.219 -2.131 1 97 370 PHE A CA 1
ATOM 2964 C C . PHE A 1 370 ? -5.547 24.453 -1.297 1 97 370 PHE A C 1
ATOM 2966 O O . PHE A 1 370 ? -5.605 24.406 -0.067 1 97 370 PHE A O 1
ATOM 2973 N N . GLY A 1 371 ? -5.23 25.562 -1.91 1 97.69 371 GLY A N 1
ATOM 2974 C CA . GLY A 1 371 ? -4.867 26.781 -1.22 1 97.69 371 GLY A CA 1
ATOM 2975 C C . GLY A 1 371 ? -6.047 27.453 -0.534 1 97.69 371 GLY A C 1
ATOM 2976 O O . GLY A 1 371 ? -7.152 27.469 -1.073 1 97.69 371 GLY A O 1
ATOM 2977 N N . VAL A 1 372 ? -5.812 28.031 0.639 1 97.88 372 VAL A N 1
ATOM 2978 C CA . VAL A 1 372 ? -6.812 28.797 1.384 1 97.88 372 VAL A CA 1
ATOM 2979 C C . VAL A 1 372 ? -7.168 30.062 0.617 1 97.88 372 VAL A C 1
ATOM 2981 O O . VAL A 1 372 ? -8.344 30.422 0.521 1 97.88 372 VAL A O 1
ATOM 2984 N N . MET A 1 373 ? -6.125 30.656 0.051 1 96.5 373 MET A N 1
ATOM 2985 C CA . MET A 1 373 ? -6.336 31.859 -0.754 1 96.5 373 MET A CA 1
ATOM 2986 C C . MET A 1 373 ? -6.738 31.5 -2.18 1 96.5 373 MET A C 1
ATOM 2988 O O . MET A 1 373 ? -6.25 30.5 -2.734 1 96.5 373 MET A O 1
ATOM 2992 N N . ASP A 1 374 ? -7.582 32.312 -2.811 1 95.38 374 ASP A N 1
ATOM 2993 C CA . ASP A 1 374 ? -7.949 32.031 -4.199 1 95.38 374 ASP A CA 1
ATOM 2994 C C . ASP A 1 374 ? -6.883 32.562 -5.156 1 95.38 374 ASP A C 1
ATOM 2996 O O . ASP A 1 374 ? -5.836 33.031 -4.723 1 95.38 374 ASP A O 1
ATOM 3000 N N . GLN A 1 375 ? -7.156 32.5 -6.402 1 92.69 375 GLN A N 1
ATOM 3001 C CA . GLN A 1 375 ? -6.16 32.812 -7.43 1 92.69 375 GLN A CA 1
ATOM 3002 C C . GLN A 1 375 ? -5.723 34.25 -7.367 1 92.69 375 GLN A C 1
ATOM 3004 O O . GLN A 1 375 ? -4.609 34.594 -7.777 1 92.69 375 GLN A O 1
ATOM 3009 N N . THR A 1 376 ? -6.504 35.094 -6.797 1 93.31 376 THR A N 1
ATOM 3010 C CA . THR A 1 376 ? -6.211 36.5 -6.766 1 93.31 376 THR A CA 1
ATOM 3011 C C . THR A 1 376 ? -5.332 36.844 -5.562 1 93.31 376 THR A C 1
ATOM 3013 O O . THR A 1 376 ? -4.762 37.938 -5.492 1 93.31 376 THR A O 1
ATOM 3016 N N . TRP A 1 377 ? -5.238 35.938 -4.531 1 95.25 377 TRP A N 1
ATOM 3017 C CA . TRP A 1 377 ? -4.504 36.125 -3.283 1 95.25 377 TRP A CA 1
ATOM 3018 C C . TRP A 1 377 ? -5.215 37.125 -2.381 1 95.25 377 TRP A C 1
ATOM 3020 O O . TRP A 1 377 ? -4.652 37.594 -1.386 1 95.25 377 TRP A O 1
ATOM 3030 N N . HIS A 1 378 ? -6.457 37.469 -2.629 1 94.88 378 HIS A N 1
ATOM 3031 C CA . HIS A 1 378 ? -7.129 38.5 -1.861 1 94.88 378 HIS A CA 1
ATOM 3032 C C . HIS A 1 378 ? -8.359 37.969 -1.148 1 94.88 378 HIS A C 1
ATOM 3034 O O . HIS A 1 378 ? -8.898 38.594 -0.246 1 94.88 378 HIS A O 1
ATOM 3040 N N . HIS A 1 379 ? -8.75 36.781 -1.6 1 95.38 379 HIS A N 1
ATOM 3041 C CA . HIS A 1 379 ? -9.977 36.219 -1.028 1 95.38 379 HIS A CA 1
ATOM 3042 C C . HIS A 1 379 ? -9.797 34.75 -0.681 1 95.38 379 HIS A C 1
ATOM 3044 O O . HIS A 1 379 ? -8.852 34.094 -1.146 1 95.38 379 HIS A O 1
ATOM 3050 N N . LEU A 1 380 ? -10.719 34.312 0.138 1 96.94 380 LEU A N 1
ATOM 3051 C CA . LEU A 1 380 ? -10.773 32.906 0.469 1 96.94 380 LEU A CA 1
ATOM 3052 C C . LEU A 1 380 ? -11.258 32.094 -0.72 1 96.94 380 LEU A C 1
ATOM 3054 O O . LEU A 1 380 ? -12.188 32.5 -1.424 1 96.94 380 LEU A O 1
ATOM 3058 N N . ARG A 1 381 ? -10.648 30.969 -0.946 1 97.06 381 ARG A N 1
ATOM 3059 C CA . ARG A 1 381 ? -11.148 30.047 -1.96 1 97.06 381 ARG A CA 1
ATOM 3060 C C . ARG A 1 381 ? -12.43 29.375 -1.494 1 97.06 381 ARG A C 1
ATOM 3062 O O . ARG A 1 381 ? -13.398 29.281 -2.248 1 97.06 381 ARG A O 1
ATOM 3069 N N . ASP A 1 382 ? -12.422 28.812 -0.362 1 96.38 382 ASP A N 1
ATOM 3070 C CA . ASP A 1 382 ? -13.617 28.328 0.315 1 96.38 382 ASP A CA 1
ATOM 3071 C C . ASP A 1 382 ? -14.203 29.406 1.226 1 96.38 382 ASP A C 1
ATOM 3073 O O . ASP A 1 382 ? -13.641 29.719 2.273 1 96.38 382 ASP A O 1
ATOM 3077 N N . PRO A 1 383 ? -15.328 29.938 0.913 1 95.19 383 PRO A N 1
ATOM 3078 C CA . PRO A 1 383 ? -15.898 31 1.725 1 95.19 383 PRO A CA 1
ATOM 3079 C C . PRO A 1 383 ? -16.25 30.562 3.141 1 95.19 383 PRO A C 1
ATOM 3081 O O . PRO A 1 383 ? -16.422 31.391 4.031 1 95.19 383 PRO A O 1
ATOM 3084 N N . ASN A 1 384 ? -16.344 29.266 3.365 1 94.69 384 ASN A N 1
ATOM 3085 C CA . ASN A 1 384 ? -16.719 28.734 4.676 1 94.69 384 ASN A CA 1
ATOM 3086 C C . ASN A 1 384 ? -15.492 28.375 5.504 1 94.69 384 ASN A C 1
ATOM 3088 O O . ASN A 1 384 ? -15.617 27.766 6.574 1 94.69 384 ASN A O 1
ATOM 3092 N N . PHE A 1 385 ? -14.312 28.703 5.078 1 96.31 385 PHE A N 1
ATOM 3093 C CA . PHE A 1 385 ? -13.07 28.328 5.734 1 96.31 385 PHE A CA 1
ATOM 3094 C C . PHE A 1 385 ? -13.07 28.75 7.199 1 96.31 385 PHE A C 1
ATOM 3096 O O . PHE A 1 385 ? -12.781 27.938 8.086 1 96.31 385 PHE A O 1
ATOM 3103 N N . THR A 1 386 ? -13.422 29.953 7.516 1 95.31 386 THR A N 1
ATOM 3104 C CA . THR A 1 386 ? -13.328 30.516 8.859 1 95.31 386 THR A CA 1
ATOM 3105 C C . THR A 1 386 ? -14.234 29.766 9.828 1 95.31 386 THR A C 1
ATOM 3107 O O . THR A 1 386 ? -13.82 29.438 10.938 1 95.31 386 THR A O 1
ATOM 3110 N N . SER A 1 387 ? -15.438 29.484 9.406 1 94.38 387 SER A N 1
ATOM 3111 C CA . SER A 1 387 ? -16.344 28.719 10.266 1 94.38 387 SER A CA 1
ATOM 3112 C C . SER A 1 387 ? -15.883 27.266 10.406 1 94.38 387 SER A C 1
ATOM 3114 O O . SER A 1 387 ? -15.898 26.703 11.508 1 94.38 387 SER A O 1
ATOM 3116 N N . LYS A 1 388 ? -15.43 26.703 9.328 1 96 388 LYS A N 1
ATOM 3117 C CA . LYS A 1 388 ? -15.031 25.297 9.281 1 96 388 LYS A CA 1
ATOM 3118 C C . LYS A 1 388 ? -13.859 25.031 10.219 1 96 388 LYS A C 1
ATOM 3120 O O . LYS A 1 388 ? -13.758 23.938 10.789 1 96 388 LYS A O 1
ATOM 3125 N N . PHE A 1 389 ? -13.031 25.984 10.391 1 97.5 389 PHE A N 1
ATOM 3126 C CA . PHE A 1 389 ? -11.789 25.703 11.102 1 97.5 389 PHE A CA 1
ATOM 3127 C C . PHE A 1 389 ? -11.758 26.438 12.445 1 97.5 389 PHE A C 1
ATOM 3129 O O . PHE A 1 389 ? -10.797 26.312 13.203 1 97.5 389 PHE A O 1
ATOM 3136 N N . GLN A 1 390 ? -12.773 27.109 12.805 1 96.31 390 GLN A N 1
ATOM 3137 C CA . GLN A 1 390 ? -12.797 27.969 13.992 1 96.31 390 GLN A CA 1
ATOM 3138 C C . GLN A 1 390 ? -12.398 27.188 15.242 1 96.31 390 GLN A C 1
ATOM 3140 O O . GLN A 1 390 ? -11.469 27.578 15.953 1 96.31 390 GLN A O 1
ATOM 3145 N N . LEU A 1 391 ? -13.078 26.078 15.5 1 97.19 391 LEU A N 1
ATOM 3146 C CA . LEU A 1 391 ? -12.797 25.312 16.703 1 97.19 391 LEU A CA 1
ATOM 3147 C C . LEU A 1 391 ? -11.422 24.656 16.625 1 97.19 391 LEU A C 1
ATOM 3149 O O . LEU A 1 391 ? -10.742 24.5 17.641 1 97.19 391 LEU A O 1
ATOM 3153 N N . LEU A 1 392 ? -10.984 24.266 15.422 1 97.56 392 LEU A N 1
ATOM 3154 C CA . LEU A 1 392 ? -9.688 23.656 15.195 1 97.56 392 LEU A CA 1
ATOM 3155 C C . LEU A 1 392 ? -8.555 24.625 15.516 1 97.56 392 LEU A C 1
ATOM 3157 O O . LEU A 1 392 ? -7.484 24.219 15.961 1 97.56 392 LEU A O 1
ATOM 3161 N N . GLN A 1 393 ? -8.781 25.859 15.305 1 97.81 393 GLN A N 1
ATOM 3162 C CA . GLN A 1 393 ? -7.723 26.844 15.469 1 97.81 393 GLN A CA 1
ATOM 3163 C C . GLN A 1 393 ? -7.613 27.297 16.922 1 97.81 393 GLN A C 1
ATOM 3165 O O . GLN A 1 393 ? -6.629 27.922 17.312 1 97.81 393 GLN A O 1
ATOM 3170 N N . ARG A 1 394 ? -8.578 26.922 17.719 1 95.81 394 ARG A N 1
ATOM 3171 C CA . ARG A 1 394 ? -8.594 27.281 19.141 1 95.81 394 ARG A CA 1
ATOM 3172 C C . ARG A 1 394 ? -7.797 26.281 19.969 1 95.81 394 ARG A C 1
ATOM 3174 O O . ARG A 1 394 ? -7.711 25.109 19.609 1 95.81 394 ARG A O 1
ATOM 3181 N N . LYS A 1 395 ? -7.184 26.766 21 1 96.69 395 LYS A N 1
ATOM 3182 C CA . LYS A 1 395 ? -6.645 25.891 22.031 1 96.69 395 LYS A CA 1
ATOM 3183 C C . LYS A 1 395 ? -7.738 25.438 23 1 96.69 395 LYS A C 1
ATOM 3185 O O . LYS A 1 395 ? -8.078 26.156 23.938 1 96.69 395 LYS A O 1
ATOM 3190 N N . ASN A 1 396 ? -8.25 24.234 22.844 1 96.25 396 ASN A N 1
ATOM 3191 C CA . ASN A 1 396 ? -9.391 23.766 23.625 1 96.25 396 ASN A CA 1
ATOM 3192 C C . ASN A 1 396 ? -8.961 23.156 24.953 1 96.25 396 ASN A C 1
ATOM 3194 O O . ASN A 1 396 ? -9.734 23.125 25.906 1 96.25 396 ASN A O 1
ATOM 3198 N N . GLN A 1 397 ? -7.711 22.719 24.984 1 96.44 397 GLN A N 1
ATOM 3199 C CA . GLN A 1 397 ? -7.219 22.062 26.188 1 96.44 397 GLN A CA 1
ATOM 3200 C C . GLN A 1 397 ? -5.91 22.703 26.672 1 96.44 397 GLN A C 1
ATOM 3202 O O . GLN A 1 397 ? -5.023 22.969 25.859 1 96.44 397 GLN A O 1
ATOM 3207 N N . GLU A 1 398 ? -5.844 23 27.875 1 96.56 398 GLU A N 1
ATOM 3208 C CA . GLU A 1 398 ? -4.656 23.438 28.609 1 96.56 398 GLU A CA 1
ATOM 3209 C C . GLU A 1 398 ? -4.293 22.453 29.719 1 96.56 398 GLU A C 1
ATOM 3211 O O . GLU A 1 398 ? -4.977 22.391 30.734 1 96.56 398 GLU A O 1
ATOM 3216 N N . PRO A 1 399 ? -3.227 21.703 29.484 1 93.75 399 PRO A N 1
ATOM 3217 C CA . PRO A 1 399 ? -2.912 20.625 30.438 1 93.75 399 PRO A CA 1
ATOM 3218 C C . PRO A 1 399 ? -2.59 21.141 31.828 1 93.75 399 PRO A C 1
ATOM 3220 O O . PRO A 1 399 ? -2.738 20.422 32.812 1 93.75 399 PRO A O 1
ATOM 3223 N N . THR A 1 400 ? -2.191 22.359 31.969 1 92.81 400 THR A N 1
ATOM 3224 C CA . THR A 1 400 ? -1.815 22.906 33.25 1 92.81 400 THR A CA 1
ATOM 3225 C C . THR A 1 400 ? -3.012 23.578 33.938 1 92.81 400 THR A C 1
ATOM 3227 O O . THR A 1 400 ? -2.91 24.047 35.062 1 92.81 400 THR A O 1
ATOM 3230 N N . SER A 1 401 ? -4.059 23.625 33.219 1 93.69 401 SER A N 1
ATOM 3231 C CA . SER A 1 401 ? -5.242 24.266 33.781 1 93.69 401 SER A CA 1
ATOM 3232 C C . SER A 1 401 ? -5.836 23.438 34.938 1 93.69 401 SER A C 1
ATOM 3234 O O . SER A 1 401 ? -5.891 22.203 34.844 1 93.69 401 SER A O 1
ATOM 3236 N N . LYS A 1 402 ? -6.355 24.141 35.938 1 92.38 402 LYS A N 1
ATOM 3237 C CA . LYS A 1 402 ? -7.039 23.469 37.062 1 92.38 402 LYS A CA 1
ATOM 3238 C C . LYS A 1 402 ? -8.547 23.422 36.812 1 92.38 402 LYS A C 1
ATOM 3240 O O . LYS A 1 402 ? -9.273 22.766 37.562 1 92.38 402 LYS A O 1
ATOM 3245 N N . ALA A 1 403 ? -8.922 24.109 35.75 1 90.56 403 ALA A N 1
ATOM 3246 C CA . ALA A 1 403 ? -10.344 24.109 35.406 1 90.56 403 ALA A CA 1
ATOM 3247 C C . ALA A 1 403 ? -10.789 22.734 34.938 1 90.56 403 ALA A C 1
ATOM 3249 O O . ALA A 1 403 ? -10.039 22.031 34.25 1 90.56 403 ALA A O 1
ATOM 3250 N N . PRO A 1 404 ? -11.984 22.375 35.375 1 88.88 404 PRO A N 1
ATOM 3251 C CA . PRO A 1 404 ? -12.477 21.078 34.906 1 88.88 404 PRO A CA 1
ATOM 3252 C C . PRO A 1 404 ? -12.695 21.062 33.406 1 88.88 404 PRO A C 1
ATOM 3254 O O . PRO A 1 404 ? -12.938 22.094 32.781 1 88.88 404 PRO A O 1
ATOM 3257 N N . LEU A 1 405 ? -12.594 19.844 32.844 1 90.94 405 LEU A N 1
ATOM 3258 C CA . LEU A 1 405 ? -12.93 19.656 31.453 1 90.94 405 LEU A CA 1
ATOM 3259 C C . LEU A 1 405 ? -14.422 19.375 31.266 1 90.94 405 LEU A C 1
ATOM 3261 O O . LEU A 1 405 ? -14.977 18.516 31.953 1 90.94 405 LEU A O 1
ATOM 3265 N N . VAL A 1 406 ? -15 20.172 30.5 1 94.31 406 VAL A N 1
ATOM 3266 C CA . VAL A 1 406 ? -16.359 19.953 30.016 1 94.31 406 VAL A CA 1
ATOM 3267 C C . VAL A 1 406 ? -16.359 19.812 28.5 1 94.31 406 VAL A C 1
ATOM 3269 O O . VAL A 1 406 ? -15.305 19.703 27.891 1 94.31 406 VAL A O 1
ATOM 3272 N N . ASN A 1 407 ? -17.609 19.719 27.922 1 96.56 407 ASN A N 1
ATOM 3273 C CA . ASN A 1 407 ? -17.625 19.406 26.5 1 96.56 407 ASN A CA 1
ATOM 3274 C C . ASN A 1 407 ? -18.281 20.531 25.688 1 96.56 407 ASN A C 1
ATOM 3276 O O . ASN A 1 407 ? -19.234 21.156 26.156 1 96.56 407 ASN A O 1
ATOM 3280 N N . ILE A 1 408 ? -17.688 20.781 24.594 1 97.25 408 ILE A N 1
ATOM 3281 C CA . ILE A 1 408 ? -18.359 21.5 23.516 1 97.25 408 ILE A CA 1
ATOM 3282 C C . ILE A 1 408 ? -19.062 20.516 22.578 1 97.25 408 ILE A C 1
ATOM 3284 O O . ILE A 1 408 ? -18.5 19.484 22.234 1 97.25 408 ILE A O 1
ATOM 3288 N N . LEU A 1 409 ? -20.297 20.734 22.281 1 97.88 409 LEU A N 1
ATOM 3289 C CA . LEU A 1 409 ? -20.969 19.906 21.297 1 97.88 409 LEU A CA 1
ATOM 3290 C C . LEU A 1 409 ? -20.719 20.422 19.875 1 97.88 409 LEU A C 1
ATOM 3292 O O . LEU A 1 409 ? -21.312 21.438 19.469 1 97.88 409 LEU A O 1
ATOM 3296 N N . TYR A 1 410 ? -19.875 19.75 19.156 1 98.12 410 TYR A N 1
ATOM 3297 C CA . TYR A 1 410 ? -19.266 20.156 17.891 1 98.12 410 TYR A CA 1
ATOM 3298 C C . TYR A 1 410 ? -19.984 19.531 16.703 1 98.12 410 TYR A C 1
ATOM 3300 O O . TYR A 1 410 ? -20.328 18.344 16.734 1 98.12 410 TYR A O 1
ATOM 3308 N N . TYR A 1 411 ? -20.312 20.344 15.719 1 98.38 411 TYR A N 1
ATOM 3309 C CA . TYR A 1 411 ? -20.875 19.906 14.438 1 98.38 411 TYR A CA 1
ATOM 3310 C C . TYR A 1 411 ? -19.812 19.969 13.336 1 98.38 411 TYR A C 1
ATOM 3312 O O . TYR A 1 411 ? -19.703 20.969 12.633 1 98.38 411 TYR A O 1
ATOM 3320 N N . PRO A 1 412 ? -19.125 18.859 13 1 98.06 412 PRO A N 1
ATOM 3321 C CA . PRO A 1 412 ? -17.906 18.875 12.18 1 98.06 412 PRO A CA 1
ATOM 3322 C C . PRO A 1 412 ? -18.188 19.266 10.727 1 98.06 412 PRO A C 1
ATOM 3324 O O . PRO A 1 412 ? -17.297 19.812 10.055 1 98.06 412 PRO A O 1
ATOM 3327 N N . LEU A 1 413 ? -19.344 19.031 10.195 1 97.56 413 LEU A N 1
ATOM 3328 C CA . LEU A 1 413 ? -19.656 19.234 8.781 1 97.56 413 LEU A CA 1
ATOM 3329 C C . LEU A 1 413 ? -19.422 20.688 8.383 1 97.56 413 LEU A C 1
ATOM 3331 O O . LEU A 1 413 ? -18.891 20.969 7.312 1 97.56 413 LEU A O 1
ATOM 3335 N N . THR A 1 414 ? -19.828 21.641 9.328 1 96.88 414 THR A N 1
ATOM 3336 C CA . THR A 1 414 ? -19.703 23.047 8.977 1 96.88 414 THR A CA 1
ATOM 3337 C C . THR A 1 414 ? -18.766 23.766 9.945 1 96.88 414 THR A C 1
ATOM 3339 O O . THR A 1 414 ? -18.469 24.938 9.758 1 96.88 414 THR A O 1
ATOM 3342 N N . GLY A 1 415 ? -18.328 23.078 10.961 1 97.44 415 GLY A N 1
ATOM 3343 C CA . GLY A 1 415 ? -17.391 23.656 11.914 1 97.44 415 GLY A CA 1
ATOM 3344 C C . GLY A 1 415 ? -18.062 24.453 13.016 1 97.44 415 GLY A C 1
ATOM 3345 O O . GLY A 1 415 ? -17.406 25.031 13.867 1 97.44 415 GLY A O 1
ATOM 3346 N N . HIS A 1 416 ? -19.422 24.391 13.078 1 97.56 416 HIS A N 1
ATOM 3347 C CA . HIS A 1 416 ? -20.188 25.141 14.078 1 97.56 416 HIS A CA 1
ATOM 3348 C C . HIS A 1 416 ? -20.344 24.328 15.352 1 97.56 416 HIS A C 1
ATOM 3350 O O . HIS A 1 416 ? -19.969 23.156 15.406 1 97.56 416 HIS A O 1
ATOM 3356 N N . CYS A 1 417 ? -20.875 24.969 16.359 1 98 417 CYS A N 1
ATOM 3357 C CA . CYS A 1 417 ? -21.125 24.344 17.641 1 98 417 CYS A CA 1
ATOM 3358 C C . CYS A 1 417 ? -22.578 24.547 18.078 1 98 417 CYS A C 1
ATOM 3360 O O . CYS A 1 417 ? -23.234 25.484 17.625 1 98 417 CYS A O 1
ATOM 3362 N N . VAL A 1 418 ? -23.031 23.625 18.875 1 97.81 418 VAL A N 1
ATOM 3363 C CA . VAL A 1 418 ? -24.422 23.656 19.312 1 97.81 418 VAL A CA 1
ATOM 3364 C C . VAL A 1 418 ? -24.578 24.641 20.469 1 97.81 418 VAL A C 1
ATOM 3366 O O . VAL A 1 418 ? -23.734 24.688 21.375 1 97.81 418 VAL A O 1
ATOM 3369 N N . GLN A 1 419 ? -25.609 25.438 20.406 1 97.5 419 GLN A N 1
ATOM 3370 C CA . GLN A 1 419 ? -25.984 26.375 21.469 1 97.5 419 GLN A CA 1
ATOM 3371 C C . GLN A 1 419 ? -27.484 26.312 21.75 1 97.5 419 GLN A C 1
ATOM 3373 O O . GLN A 1 419 ? -28.234 25.656 21.016 1 97.5 419 GLN A O 1
ATOM 3378 N N . VAL A 1 420 ? -27.875 26.906 22.844 1 97.75 420 VAL A N 1
ATOM 3379 C CA . VAL A 1 420 ? -29.281 26.953 23.25 1 97.75 420 VAL A CA 1
ATOM 3380 C C . VAL A 1 420 ? -29.844 28.344 23.016 1 97.75 420 VAL A C 1
ATOM 3382 O O . VAL A 1 420 ? -29.266 29.344 23.453 1 97.75 420 VAL A O 1
ATOM 3385 N N . ASN A 1 421 ? -30.969 28.375 22.328 1 96.19 421 ASN A N 1
ATOM 3386 C CA . ASN A 1 421 ? -31.578 29.688 22.062 1 96.19 421 ASN A CA 1
ATOM 3387 C C . ASN A 1 421 ? -32.562 30.078 23.172 1 96.19 421 ASN A C 1
ATOM 3389 O O . ASN A 1 421 ? -32.656 29.391 24.188 1 96.19 421 ASN A O 1
ATOM 3393 N N . ASP A 1 422 ? -33.281 31.188 22.969 1 95.12 422 ASP A N 1
ATOM 3394 C CA . ASP A 1 422 ? -34.156 31.766 23.984 1 95.12 422 ASP A CA 1
ATOM 3395 C C . ASP A 1 422 ? -35.375 30.875 24.234 1 95.12 422 ASP A C 1
ATOM 3397 O O . ASP A 1 422 ? -36.031 31.016 25.266 1 95.12 422 ASP A O 1
ATOM 3401 N N . LYS A 1 423 ? -35.656 30 23.297 1 96.38 423 LYS A N 1
ATOM 3402 C CA . LYS A 1 423 ? -36.781 29.094 23.422 1 96.38 423 LYS A CA 1
ATOM 3403 C C . LYS A 1 423 ? -36.344 27.75 24.031 1 96.38 423 LYS A C 1
ATOM 3405 O O . LYS A 1 423 ? -37.062 26.766 23.969 1 96.38 423 LYS A O 1
ATOM 3410 N N . ASN A 1 424 ? -35.094 27.688 24.438 1 96.88 424 ASN A N 1
ATOM 3411 C CA . ASN A 1 424 ? -34.469 26.484 25 1 96.88 424 ASN A CA 1
ATOM 3412 C C . ASN A 1 424 ? -34.312 25.391 23.953 1 96.88 424 ASN A C 1
ATOM 3414 O O . ASN A 1 424 ? -34.312 24.203 24.281 1 96.88 424 ASN A O 1
ATOM 3418 N N . GLU A 1 425 ? -34.219 25.844 22.734 1 97.75 425 GLU A N 1
ATOM 3419 C CA . GLU A 1 425 ? -34 24.922 21.641 1 97.75 425 GLU A CA 1
ATOM 3420 C C . GLU A 1 425 ? -32.531 24.922 21.203 1 97.75 425 GLU A C 1
ATOM 3422 O O . GLU A 1 425 ? -31.844 25.938 21.312 1 97.75 425 GLU A O 1
ATOM 3427 N N . LEU A 1 426 ? -32.125 23.75 20.703 1 98.06 426 LEU A N 1
ATOM 3428 C CA . LEU A 1 426 ? -30.75 23.656 20.188 1 98.06 426 LEU A CA 1
ATOM 3429 C C . LEU A 1 426 ? -30.656 24.25 18.781 1 98.06 426 LEU A C 1
ATOM 3431 O O . LEU A 1 426 ? -31.547 24.047 17.953 1 98.06 426 LEU A O 1
ATOM 3435 N N . GLU A 1 427 ? -29.641 24.969 18.547 1 97.81 427 GLU A N 1
ATOM 3436 C CA . GLU A 1 427 ? -29.312 25.484 17.219 1 97.81 427 GLU A CA 1
ATOM 3437 C C . GLU A 1 427 ? -27.812 25.562 17.016 1 97.81 427 GLU A C 1
ATOM 3439 O O . GLU A 1 427 ? -27.031 25.469 17.969 1 97.81 427 GLU A O 1
ATOM 3444 N N . LEU A 1 428 ? -27.391 25.641 15.75 1 97.38 428 LEU A N 1
ATOM 3445 C CA . LEU A 1 428 ? -25.984 25.797 15.43 1 97.38 428 LEU A CA 1
ATOM 3446 C C . LEU A 1 428 ? -25.562 27.266 15.523 1 97.38 428 LEU A C 1
ATOM 3448 O O . LEU A 1 428 ? -26.312 28.156 15.133 1 97.38 428 LEU A O 1
ATOM 3452 N N . GLY A 1 429 ? -24.375 27.469 16.016 1 95.94 429 GLY A N 1
ATOM 3453 C CA . GLY A 1 429 ? -23.766 28.781 16.094 1 95.94 429 GLY A CA 1
ATOM 3454 C C . GLY A 1 429 ? -22.25 28.734 16.203 1 95.94 429 GLY A C 1
ATOM 3455 O O . GLY A 1 429 ? -21.641 27.703 15.938 1 95.94 429 GLY A O 1
ATOM 3456 N N . SER A 1 430 ? -21.719 29.875 16.531 1 95.25 430 SER A N 1
ATOM 3457 C CA . SER A 1 430 ? -20.266 29.984 16.688 1 95.25 430 SER A CA 1
ATOM 3458 C C . SER A 1 430 ? -19.781 29.156 17.859 1 95.25 430 SER A C 1
ATOM 3460 O O . SER A 1 430 ? -20.469 29.047 18.875 1 95.25 430 SER A O 1
ATOM 3462 N N . CYS A 1 431 ? -18.641 28.672 17.766 1 94.88 431 CYS A N 1
ATOM 3463 C CA . CYS A 1 431 ? -18.078 27.859 18.844 1 94.88 431 CYS A CA 1
ATOM 3464 C C . CYS A 1 431 ? -17.562 28.75 19.984 1 94.88 431 CYS A C 1
ATOM 3466 O O . CYS A 1 431 ? -17.109 28.25 21.016 1 94.88 431 CYS A O 1
ATOM 3468 N N . GLU A 1 432 ? -17.656 29.984 19.812 1 91.12 432 GLU A N 1
ATOM 3469 C CA . GLU A 1 432 ? -17.297 30.938 20.859 1 91.12 432 GLU A CA 1
ATOM 3470 C C . GLU A 1 432 ? -18.391 31.062 21.906 1 91.12 432 GLU A C 1
ATOM 3472 O O . GLU A 1 432 ? -18.188 31.672 22.953 1 91.12 432 GLU A O 1
ATOM 3477 N N . ASN A 1 433 ? -19.516 30.422 21.609 1 83.62 433 ASN A N 1
ATOM 3478 C CA . ASN A 1 433 ? -20.594 30.484 22.594 1 83.62 433 ASN A CA 1
ATOM 3479 C C . ASN A 1 433 ? -20.172 29.875 23.922 1 83.62 433 ASN A C 1
ATOM 3481 O O . ASN A 1 433 ? -19.141 29.188 24 1 83.62 433 ASN A O 1
ATOM 3485 N N . LYS A 1 434 ? -20.984 30.031 24.906 1 86.12 434 LYS A N 1
ATOM 3486 C CA . LYS A 1 434 ? -20.547 29.656 26.25 1 86.12 434 LYS A CA 1
ATOM 3487 C C . LYS A 1 434 ? -21.25 28.391 26.719 1 86.12 434 LYS A C 1
ATOM 3489 O O . LYS A 1 434 ? -21.031 27.938 27.844 1 86.12 434 LYS A O 1
ATOM 3494 N N . ASN A 1 435 ? -22.047 27.859 25.906 1 91.62 435 ASN A N 1
ATOM 3495 C CA . ASN A 1 435 ? -22.703 26.625 26.312 1 91.62 435 ASN A CA 1
ATOM 3496 C C . ASN A 1 435 ? -21.734 25.438 26.344 1 91.62 435 ASN A C 1
ATOM 3498 O O . ASN A 1 435 ? -20.984 25.219 25.391 1 91.62 435 ASN A O 1
ATOM 3502 N N . ARG A 1 436 ? -21.766 24.766 27.469 1 95.81 436 ARG A N 1
ATOM 3503 C CA . ARG A 1 436 ? -20.969 23.562 27.688 1 95.81 436 ARG A CA 1
ATOM 3504 C C . ARG A 1 436 ? -21.844 22.406 28.156 1 95.81 436 ARG A C 1
ATOM 3506 O O . ARG A 1 436 ? -22.953 22.625 28.672 1 95.81 436 ARG A O 1
ATOM 3513 N N . TRP A 1 437 ? -21.281 21.234 27.953 1 96 437 TRP A N 1
ATOM 3514 C CA . TRP A 1 437 ? -22.109 20.047 28.172 1 96 437 TRP A CA 1
ATOM 3515 C C . TRP A 1 437 ? -21.359 19.016 29 1 96 437 TRP A C 1
ATOM 3517 O O . TRP A 1 437 ? -20.125 18.906 28.906 1 96 437 TRP A O 1
ATOM 3527 N N . VAL A 1 438 ? -22.094 18.281 29.75 1 93.38 438 VAL A N 1
ATOM 3528 C CA . VAL A 1 438 ? -21.547 17.188 30.547 1 93.38 438 VAL A CA 1
ATOM 3529 C C . VAL A 1 438 ? -22.297 15.891 30.219 1 93.38 438 VAL A C 1
ATOM 3531 O O . VAL A 1 438 ? -23.531 15.875 30.188 1 93.38 438 VAL A O 1
ATOM 3534 N N . HIS A 1 439 ? -21.516 14.93 29.906 1 88.31 439 HIS A N 1
ATOM 3535 C CA . HIS A 1 439 ? -22.078 13.625 29.609 1 88.31 439 HIS A CA 1
ATOM 3536 C C . HIS A 1 439 ? -21.453 12.531 30.469 1 88.31 439 HIS A C 1
ATOM 3538 O O . HIS A 1 439 ? -20.234 12.391 30.516 1 88.31 439 HIS A O 1
ATOM 3544 N N . GLY A 1 440 ? -22.312 11.859 31.25 1 78.38 440 GLY A N 1
ATOM 3545 C CA . GLY A 1 440 ? -21.828 10.844 32.188 1 78.38 440 GLY A CA 1
ATOM 3546 C C . GLY A 1 440 ? -21.484 9.531 31.5 1 78.38 440 GLY A C 1
ATOM 3547 O O . GLY A 1 440 ? -21.141 8.562 32.156 1 78.38 440 GLY A O 1
ATOM 3548 N N . GLY A 1 441 ? -21.609 9.43 30.297 1 75.38 441 GLY A N 1
ATOM 3549 C CA . GLY A 1 441 ? -21.297 8.188 29.609 1 75.38 441 GLY A CA 1
ATOM 3550 C C . GLY A 1 441 ? -22.5 7.562 28.922 1 75.38 441 GLY A C 1
ATOM 3551 O O . GLY A 1 441 ? -23.578 8.156 28.891 1 75.38 441 GLY A O 1
ATOM 3552 N N . LYS A 1 442 ? -22.312 6.363 28.438 1 69.62 442 LYS A N 1
ATOM 3553 C CA . LYS A 1 442 ? -23.172 5.66 27.484 1 69.62 442 LYS A CA 1
ATOM 3554 C C . LYS A 1 442 ? -24.562 5.434 28.078 1 69.62 442 LYS A C 1
ATOM 3556 O O . LYS A 1 442 ? -24.734 4.613 28.984 1 69.62 442 LYS A O 1
ATOM 3561 N N . GLY A 1 443 ? -25.5 6.266 27.562 1 75.62 443 GLY A N 1
ATOM 3562 C CA . GLY A 1 443 ? -26.922 6.125 27.828 1 75.62 443 GLY A CA 1
ATOM 3563 C C . GLY A 1 443 ? -27.406 6.969 28.984 1 75.62 443 GLY A C 1
ATOM 3564 O O . GLY A 1 443 ? -28.344 6.586 29.688 1 75.62 443 GLY A O 1
ATOM 3565 N N . THR A 1 444 ? -26.656 7.938 29.172 1 86.62 444 THR A N 1
ATOM 3566 C CA . THR A 1 444 ? -27.078 8.852 30.234 1 86.62 444 THR A CA 1
ATOM 3567 C C . THR A 1 444 ? -27.422 10.219 29.656 1 86.62 444 THR A C 1
ATOM 3569 O O . THR A 1 444 ? -27.484 10.391 28.438 1 86.62 444 THR A O 1
ATOM 3572 N N . GLN A 1 445 ? -27.734 11.078 30.547 1 93.94 445 GLN A N 1
ATOM 3573 C CA . GLN A 1 445 ? -28.156 12.422 30.172 1 93.94 445 GLN A CA 1
ATOM 3574 C C . GLN A 1 445 ? -26.953 13.25 29.719 1 93.94 445 GLN A C 1
ATOM 3576 O O . GLN A 1 445 ? -25.828 13.047 30.188 1 93.94 445 GLN A O 1
ATOM 3581 N N . ILE A 1 446 ? -27.203 14.047 28.797 1 96.62 446 ILE A N 1
ATOM 3582 C CA . ILE A 1 446 ? -26.281 15.148 28.484 1 96.62 446 ILE A CA 1
ATOM 3583 C C . ILE A 1 446 ? -26.812 16.438 29.125 1 96.62 446 ILE A C 1
ATOM 3585 O O . ILE A 1 446 ? -27.859 16.953 28.734 1 96.62 446 ILE A O 1
ATOM 3589 N N . LEU A 1 447 ? -26.094 16.922 30 1 96.12 447 LEU A N 1
ATOM 3590 C CA . LEU A 1 447 ? -26.531 18.062 30.797 1 96.12 447 LEU A CA 1
ATOM 3591 C C . LEU A 1 447 ? -25.891 19.359 30.297 1 96.12 447 LEU A C 1
ATOM 3593 O O . LEU A 1 447 ? -24.719 19.375 29.906 1 96.12 447 LEU A O 1
ATOM 3597 N N . LEU A 1 448 ? -26.719 20.422 30.297 1 96.31 448 LEU A N 1
ATOM 3598 C CA . LEU A 1 448 ? -26.156 21.75 30.109 1 96.31 448 LEU A CA 1
ATOM 3599 C C . LEU A 1 448 ? -25.359 22.172 31.344 1 96.31 448 LEU A C 1
ATOM 3601 O O . LEU A 1 448 ? -25.922 22.281 32.438 1 96.31 448 LEU A O 1
ATOM 3605 N N . HIS A 1 449 ? -24.109 22.359 31.125 1 94.31 449 HIS A N 1
ATOM 3606 C CA . HIS A 1 449 ? -23.219 22.656 32.25 1 94.31 449 HIS A CA 1
ATOM 3607 C C . HIS A 1 449 ? -23.703 23.875 33.031 1 94.31 449 HIS A C 1
ATOM 3609 O O . HIS A 1 449 ? -24.078 24.891 32.406 1 94.31 449 HIS A O 1
ATOM 3615 N N . GLY A 1 450 ? -23.609 23.797 34.344 1 92 450 GLY A N 1
ATOM 3616 C CA . GLY A 1 450 ? -24.031 24.891 35.219 1 92 450 GLY A CA 1
ATOM 3617 C C . GLY A 1 450 ? -25.516 24.859 35.531 1 92 450 GLY A C 1
ATOM 3618 O O . GLY A 1 450 ? -26.016 25.719 36.25 1 92 450 GLY A O 1
ATOM 3619 N N . THR A 1 451 ? -26.266 23.969 34.844 1 94.12 451 THR A N 1
ATOM 3620 C CA . THR A 1 451 ? -27.688 23.828 35.094 1 94.12 451 THR A CA 1
ATOM 3621 C C . THR A 1 451 ? -28.031 22.375 35.406 1 94.12 451 THR A C 1
ATOM 3623 O O . THR A 1 451 ? -27.156 21.5 35.375 1 94.12 451 THR A O 1
ATOM 3626 N N . LYS A 1 452 ? -29.281 22.141 35.75 1 93.94 452 LYS A N 1
ATOM 3627 C CA . LYS A 1 452 ? -29.781 20.797 35.938 1 93.94 452 LYS A CA 1
ATOM 3628 C C . LYS A 1 452 ? -30.578 20.312 34.719 1 93.94 452 LYS A C 1
ATOM 3630 O O . LYS A 1 452 ? -31.188 19.25 34.75 1 93.94 452 LYS A O 1
ATOM 3635 N N . LYS A 1 453 ? -30.516 21.094 33.75 1 96.5 453 LYS A N 1
ATOM 3636 C CA . LYS A 1 453 ? -31.297 20.766 32.562 1 96.5 453 LYS A CA 1
ATOM 3637 C C . LYS A 1 453 ? -30.547 19.828 31.625 1 96.5 453 LYS A C 1
ATOM 3639 O O . LYS A 1 453 ? -29.312 19.828 31.609 1 96.5 453 LYS A O 1
ATOM 3644 N N . CYS A 1 454 ? -31.297 19.031 30.953 1 97.19 454 CYS A N 1
ATOM 3645 C CA . CYS A 1 454 ? -30.703 18.047 30.062 1 97.19 454 CYS A CA 1
ATOM 3646 C C . CYS A 1 454 ? -31.297 18.125 28.672 1 97.19 454 CYS A C 1
ATOM 3648 O O . CYS A 1 454 ? -32.344 18.766 28.469 1 97.19 454 CYS A O 1
ATOM 3650 N N . LEU A 1 455 ? -30.594 17.547 27.688 1 96.94 455 LEU A N 1
ATOM 3651 C CA . LEU A 1 455 ? -31.094 17.438 26.328 1 96.94 455 LEU A CA 1
ATOM 3652 C C . LEU A 1 455 ? -32.281 16.484 26.266 1 96.94 455 LEU A C 1
ATOM 3654 O O . LEU A 1 455 ? -32.188 15.352 26.734 1 96.94 455 LEU A O 1
ATOM 3658 N N . THR A 1 456 ? -33.312 16.969 25.656 1 96.88 456 THR A N 1
ATOM 3659 C CA . THR A 1 456 ? -34.562 16.172 25.562 1 96.88 456 THR A CA 1
ATOM 3660 C C . THR A 1 456 ? -35.094 16.219 24.125 1 96.88 456 THR A C 1
ATOM 3662 O O . THR A 1 456 ? -35.219 17.281 23.531 1 96.88 456 THR A O 1
ATOM 3665 N N . ALA A 1 457 ? -35.438 15.055 23.641 1 96.69 457 ALA A N 1
ATOM 3666 C CA . ALA A 1 457 ? -36.031 14.938 22.297 1 96.69 457 ALA A CA 1
ATOM 3667 C C . ALA A 1 457 ? -37.531 14.812 22.375 1 96.69 457 ALA A C 1
ATOM 3669 O O . ALA A 1 457 ? -38.062 13.758 22.734 1 96.69 457 ALA A O 1
ATOM 3670 N N . PRO A 1 458 ? -38.25 15.805 21.938 1 93.75 458 PRO A N 1
ATOM 3671 C CA . PRO A 1 458 ? -39.719 15.727 21.984 1 93.75 458 PRO A CA 1
ATOM 3672 C C . PRO A 1 458 ? -40.281 14.719 20.984 1 93.75 458 PRO A C 1
ATOM 3674 O O . PRO A 1 458 ? -41.375 14.219 21.172 1 93.75 458 PRO A O 1
ATOM 3677 N N . GLY A 1 459 ? -39.594 14.523 19.875 1 93.81 459 GLY A N 1
ATOM 3678 C CA . GLY A 1 459 ? -40.031 13.617 18.828 1 93.81 459 GLY A CA 1
ATOM 3679 C C . GLY A 1 459 ? -39.312 13.836 17.516 1 93.81 459 GLY A C 1
ATOM 3680 O O . GLY A 1 459 ? -38.5 14.773 17.375 1 93.81 459 GLY A O 1
ATOM 3681 N N . GLU A 1 460 ? -39.594 12.984 16.562 1 95.75 460 GLU A N 1
ATOM 3682 C CA . GLU A 1 460 ? -38.969 13.07 15.25 1 95.75 460 GLU A CA 1
ATOM 3683 C C . GLU A 1 460 ? -39.344 14.359 14.539 1 95.75 460 GLU A C 1
ATOM 3685 O O . GLU A 1 460 ? -40.531 14.719 14.5 1 95.75 460 GLU A O 1
ATOM 3690 N N . GLY A 1 461 ? -38.375 15.008 14.023 1 94.88 461 GLY A N 1
ATOM 3691 C CA . GLY A 1 461 ? -38.625 16.219 13.242 1 94.88 461 GLY A CA 1
ATOM 3692 C C . GLY A 1 461 ? -38.719 17.469 14.094 1 94.88 461 GLY A C 1
ATOM 3693 O O . GLY A 1 461 ? -38.781 18.578 13.57 1 94.88 461 GLY A O 1
ATOM 3694 N N . HIS A 1 462 ? -38.781 17.312 15.391 1 95 462 HIS A N 1
ATOM 3695 C CA . HIS A 1 462 ? -38.938 18.453 16.281 1 95 462 HIS A CA 1
ATOM 3696 C C . HIS A 1 462 ? -37.594 18.922 16.812 1 95 462 HIS A C 1
ATOM 3698 O O . HIS A 1 462 ? -36.688 18.109 16.984 1 95 462 HIS A O 1
ATOM 3704 N N . PRO A 1 463 ? -37.469 20.203 17.094 1 97.25 463 PRO A N 1
ATOM 3705 C CA . PRO A 1 463 ? -36.25 20.703 17.688 1 97.25 463 PRO A CA 1
ATOM 3706 C C . PRO A 1 463 ? -35.938 20.062 19.047 1 97.25 463 PRO A C 1
ATOM 3708 O O . PRO A 1 463 ? -36.844 19.859 19.844 1 97.25 463 PRO A O 1
ATOM 3711 N N . VAL A 1 464 ? -34.75 19.688 19.219 1 98.12 464 VAL A N 1
ATOM 3712 C CA . VAL A 1 464 ? -34.312 19.203 20.516 1 98.12 464 VAL A CA 1
ATOM 3713 C C . VAL A 1 464 ? -34.219 20.375 21.5 1 98.12 464 VAL A C 1
ATOM 3715 O O . VAL A 1 464 ? -33.812 21.484 21.125 1 98.12 464 VAL A O 1
ATOM 3718 N N . VAL A 1 465 ? -34.594 20.125 22.766 1 97.94 465 VAL A N 1
ATOM 3719 C CA . VAL A 1 465 ? -34.688 21.203 23.734 1 97.94 465 VAL A CA 1
ATOM 3720 C C . VAL A 1 465 ? -33.875 20.844 24.984 1 97.94 465 VAL A C 1
ATOM 3722 O O . VAL A 1 465 ? -33.5 19.672 25.172 1 97.94 465 VAL A O 1
ATOM 3725 N N . VAL A 1 466 ? -33.531 21.844 25.719 1 97.69 466 VAL A N 1
ATOM 3726 C CA . VAL A 1 466 ? -33.062 21.625 27.094 1 97.69 466 VAL A CA 1
ATOM 3727 C C . VAL A 1 466 ? -34.25 21.719 28.062 1 97.69 466 VAL A C 1
ATOM 3729 O O . VAL A 1 466 ? -35.031 22.656 27.984 1 97.69 466 VAL A O 1
ATOM 3732 N N . SER A 1 467 ? -34.375 20.719 28.906 1 96.56 467 SER A N 1
ATOM 3733 C CA . SER A 1 467 ? -35.531 20.672 29.797 1 96.56 467 SER A CA 1
ATOM 3734 C C . SER A 1 467 ? -35.156 20.125 31.172 1 96.56 467 SER A C 1
ATOM 3736 O O . SER A 1 467 ? -34.031 19.688 31.375 1 96.56 467 SER A O 1
ATOM 3738 N N . ASP A 1 468 ? -36.188 20.125 32.062 1 96.31 468 ASP A N 1
ATOM 3739 C CA . ASP A 1 468 ? -35.969 19.609 33.406 1 96.31 468 ASP A CA 1
ATOM 3740 C C . ASP A 1 468 ? -36.344 18.125 33.469 1 96.31 468 ASP A C 1
ATOM 3742 O O . ASP A 1 468 ? -36.062 17.469 34.5 1 96.31 468 ASP A O 1
ATOM 3746 N N . ASP A 1 469 ? -36.781 17.578 32.469 1 93.5 469 ASP A N 1
ATOM 3747 C CA . ASP A 1 469 ? -37.188 16.188 32.438 1 93.5 469 ASP A CA 1
ATOM 3748 C C . ASP A 1 469 ? -36.031 15.273 32.094 1 93.5 469 ASP A C 1
ATOM 3750 O O . ASP A 1 469 ? -36 14.633 31.047 1 93.5 469 ASP A O 1
ATOM 3754 N N . CYS A 1 470 ? -35.25 15.094 33.031 1 94.94 470 CYS A N 1
ATOM 3755 C CA . CYS A 1 470 ? -34 14.375 32.75 1 94.94 470 CYS A CA 1
ATOM 3756 C C . CYS A 1 470 ? -34.156 12.891 33.062 1 94.94 470 CYS A C 1
ATOM 3758 O O . CYS A 1 470 ? -33.219 12.109 32.812 1 94.94 470 CYS A O 1
ATOM 3760 N N . GLN A 1 471 ? -35.312 12.445 33.5 1 92.56 471 GLN A N 1
ATOM 3761 C CA . GLN A 1 471 ? -35.531 11.039 33.844 1 92.56 471 GLN A CA 1
ATOM 3762 C C . GLN A 1 471 ? -36.25 10.312 32.688 1 92.56 471 GLN A C 1
ATOM 3764 O O . GLN A 1 471 ? -36.312 9.078 32.688 1 92.56 471 GLN A O 1
ATOM 3769 N N . SER A 1 472 ? -36.656 11.062 31.734 1 92.5 472 SER A N 1
ATOM 3770 C CA . SER A 1 472 ? -37.344 10.484 30.594 1 92.5 472 SER A CA 1
ATOM 3771 C C . SER A 1 472 ? -36.375 9.688 29.719 1 92.5 472 SER A C 1
ATOM 3773 O O . SER A 1 472 ? -35.188 10.023 29.625 1 92.5 472 SER A O 1
ATOM 3775 N N . LYS A 1 473 ? -36.906 8.688 29.031 1 93.56 473 LYS A N 1
ATOM 3776 C CA . LYS A 1 473 ? -36.094 7.918 28.094 1 93.56 473 LYS A CA 1
ATOM 3777 C C . LYS A 1 473 ? -35.656 8.773 26.906 1 93.56 473 LYS A C 1
ATOM 3779 O O . LYS A 1 473 ? -34.656 8.484 26.266 1 93.56 473 LYS A O 1
ATOM 3784 N N . THR A 1 474 ? -36.438 9.797 26.656 1 95.44 474 THR A N 1
ATOM 3785 C CA . THR A 1 474 ? -36.156 10.672 25.531 1 95.44 474 THR A CA 1
ATOM 3786 C C . THR A 1 474 ? -35.062 11.664 25.859 1 95.44 474 THR A C 1
ATOM 3788 O O . THR A 1 474 ? -34.719 12.516 25.047 1 95.44 474 THR A O 1
ATOM 3791 N N . SER A 1 475 ? -34.5 11.539 27.109 1 95.81 475 SER A N 1
ATOM 3792 C CA . SER A 1 475 ? -33.438 12.422 27.562 1 95.81 475 SER A CA 1
ATOM 3793 C C . SER A 1 475 ? -32.125 11.648 27.766 1 95.81 475 SER A C 1
ATOM 3795 O O . SER A 1 475 ? -31.172 12.18 28.328 1 95.81 475 SER A O 1
ATOM 3797 N N . SER A 1 476 ? -32.125 10.398 27.344 1 95.38 476 SER A N 1
ATOM 3798 C CA . SER A 1 476 ? -30.938 9.57 27.391 1 95.38 476 SER A CA 1
ATOM 3799 C C . SER A 1 476 ? -30.266 9.469 26.031 1 95.38 476 SER A C 1
ATOM 3801 O O . SER A 1 476 ? -30.922 9.156 25.031 1 95.38 476 SER A O 1
ATOM 3803 N N . TRP A 1 477 ? -28.984 9.758 26.078 1 96.38 477 TRP A N 1
ATOM 3804 C CA . TRP A 1 477 ? -28.266 9.82 24.797 1 96.38 477 TRP A CA 1
ATOM 3805 C C . TRP A 1 477 ? -27.047 8.914 24.812 1 96.38 477 TRP A C 1
ATOM 3807 O O . TRP A 1 477 ? -26.406 8.742 25.859 1 96.38 477 TRP A O 1
ATOM 3817 N N . LYS A 1 478 ? -26.672 8.352 23.688 1 95.69 478 LYS A N 1
ATOM 3818 C CA . LYS A 1 478 ? -25.453 7.551 23.547 1 95.69 478 LYS A CA 1
ATOM 3819 C C . LYS A 1 478 ? -24.844 7.719 22.172 1 95.69 478 LYS A C 1
ATOM 3821 O O . LYS A 1 478 ? -25.562 7.891 21.172 1 95.69 478 LYS A O 1
ATOM 3826 N N . PRO A 1 479 ? -23.516 7.715 22.125 1 96.31 479 PRO A N 1
ATOM 3827 C CA . PRO A 1 479 ? -22.875 7.645 20.812 1 96.31 479 PRO A CA 1
ATOM 3828 C C . PRO A 1 479 ? -23.172 6.336 20.078 1 96.31 479 PRO A C 1
ATOM 3830 O O . PRO A 1 479 ? -23.188 5.27 20.703 1 96.31 479 PRO A O 1
ATOM 3833 N N . GLU A 1 480 ? -23.516 6.484 18.828 1 96.38 480 GLU A N 1
ATOM 3834 C CA . GLU A 1 480 ? -23.844 5.309 18.031 1 96.38 480 GLU A CA 1
ATOM 3835 C C . GLU A 1 480 ? -23.062 5.297 16.719 1 96.38 480 GLU A C 1
ATOM 3837 O O . GLU A 1 480 ? -22.391 6.266 16.375 1 96.38 480 GLU A O 1
ATOM 3842 N N . SER A 1 481 ? -23.172 4.164 15.898 1 97.56 481 SER A N 1
ATOM 3843 C CA . SER A 1 481 ? -22.484 3.865 14.641 1 97.56 481 SER A CA 1
ATOM 3844 C C . SER A 1 481 ? -21.031 3.479 14.883 1 97.56 481 SER A C 1
ATOM 3846 O O . SER A 1 481 ? -20.547 3.533 16.016 1 97.56 481 SER A O 1
ATOM 3848 N N . LEU A 1 482 ? -20.328 3.068 13.891 1 97.62 482 LEU A N 1
ATOM 3849 C CA . LEU A 1 482 ? -18.938 2.674 14 1 97.62 482 LEU A CA 1
ATOM 3850 C C . LEU A 1 482 ? -18.047 3.881 14.305 1 97.62 482 LEU A C 1
ATOM 3852 O O . LEU A 1 482 ? -17.062 3.771 15.039 1 97.62 482 LEU A O 1
ATOM 3856 N N . SER A 1 483 ? -18.422 5.074 13.805 1 98 483 SER A N 1
ATOM 3857 C CA . SER A 1 483 ? -17.625 6.281 14.008 1 98 483 SER A CA 1
ATOM 3858 C C . SER A 1 483 ? -17.875 6.895 15.383 1 98 483 SER A C 1
ATOM 3860 O O . SER A 1 483 ? -17.109 7.742 15.836 1 98 483 SER A O 1
ATOM 3862 N N . LYS A 1 484 ? -19.078 6.551 15.93 1 97.69 484 LYS A N 1
ATOM 3863 C CA . LYS A 1 484 ? -19.516 7.09 17.219 1 97.69 484 LYS A CA 1
ATOM 3864 C C . LYS A 1 484 ? -19.812 8.586 17.109 1 97.69 484 LYS A C 1
ATOM 3866 O O . LYS A 1 484 ? -19.719 9.312 18.094 1 97.69 484 LYS A O 1
ATOM 3871 N N . LEU A 1 485 ? -20.234 9.031 15.922 1 98.56 485 LEU A N 1
ATOM 3872 C CA . LEU A 1 485 ? -20.469 10.461 15.711 1 98.56 485 LEU A CA 1
ATOM 3873 C C . LEU A 1 485 ? -21.953 10.773 15.664 1 98.56 485 LEU A C 1
ATOM 3875 O O . LEU A 1 485 ? -22.344 11.93 15.469 1 98.56 485 LEU A O 1
ATOM 3879 N N . HIS A 1 486 ? -22.734 9.695 15.828 1 98.31 486 HIS A N 1
ATOM 3880 C CA . HIS A 1 486 ? -24.172 9.898 16.031 1 98.31 486 HIS A CA 1
ATOM 3881 C C . HIS A 1 486 ? -24.5 10 17.516 1 98.31 486 HIS A C 1
ATOM 3883 O O . HIS A 1 486 ? -24.016 9.203 18.328 1 98.31 486 HIS A O 1
ATOM 3889 N N . LEU A 1 487 ? -25.203 10.992 17.906 1 97.75 487 LEU A N 1
ATOM 3890 C CA . LEU A 1 487 ? -25.828 11.008 19.219 1 97.75 487 LEU A CA 1
ATOM 3891 C C . LEU A 1 487 ? -27.297 10.586 19.125 1 97.75 487 LEU A C 1
ATOM 3893 O O . LEU A 1 487 ? -28.109 11.281 18.516 1 97.75 487 LEU A O 1
ATOM 3897 N N . ALA A 1 488 ? -27.578 9.477 19.719 1 97.44 488 ALA A N 1
ATOM 3898 C CA . ALA A 1 488 ? -28.875 8.852 19.5 1 97.44 488 ALA A CA 1
ATOM 3899 C C . ALA A 1 488 ? -29.656 8.766 20.812 1 97.44 488 ALA A C 1
ATOM 3901 O O . ALA A 1 488 ? -29.062 8.688 21.891 1 97.44 488 ALA A O 1
ATOM 3902 N N . THR A 1 489 ? -30.906 8.82 20.703 1 96.62 489 THR A N 1
ATOM 3903 C CA . THR A 1 489 ? -31.891 8.602 21.75 1 96.62 489 THR A CA 1
ATOM 3904 C C . THR A 1 489 ? -33.094 7.812 21.219 1 96.62 489 THR A C 1
ATOM 3906 O O . THR A 1 489 ? -32.969 7.137 20.203 1 96.62 489 THR A O 1
ATOM 3909 N N . VAL A 1 490 ? -34.156 7.684 22.062 1 96.19 490 VAL A N 1
ATOM 3910 C CA . VAL A 1 490 ? -35.375 7.02 21.625 1 96.19 490 VAL A CA 1
ATOM 3911 C C . VAL A 1 490 ? -36.562 7.941 21.844 1 96.19 490 VAL A C 1
ATOM 3913 O O . VAL A 1 490 ? -36.531 8.82 22.719 1 96.19 490 VAL A O 1
ATOM 3916 N N . ASP A 1 491 ? -37.531 7.742 21.016 1 93.69 491 ASP A N 1
ATOM 3917 C CA . ASP A 1 491 ? -38.75 8.492 21.266 1 93.69 491 ASP A CA 1
ATOM 3918 C C . ASP A 1 491 ? -39.656 7.773 22.281 1 93.69 491 ASP A C 1
ATOM 3920 O O . ASP A 1 491 ? -39.219 6.801 22.906 1 93.69 491 ASP A O 1
ATOM 3924 N N . GLN A 1 492 ? -40.875 8.305 22.516 1 91.25 492 GLN A N 1
ATOM 3925 C CA . GLN A 1 492 ? -41.812 7.781 23.531 1 91.25 492 GLN A CA 1
ATOM 3926 C C . GLN A 1 492 ? -42.188 6.344 23.219 1 91.25 492 GLN A C 1
ATOM 3928 O O . GLN A 1 492 ? -42.562 5.586 24.109 1 91.25 492 GLN A O 1
ATOM 3933 N N . HIS A 1 493 ? -42 5.914 21.969 1 93.69 493 HIS A N 1
ATOM 3934 C CA . HIS A 1 493 ? -42.406 4.578 21.531 1 93.69 493 HIS A CA 1
ATOM 3935 C C . HIS A 1 493 ? -41.188 3.658 21.406 1 93.69 493 HIS A C 1
ATOM 3937 O O . HIS A 1 493 ? -41.344 2.508 20.984 1 93.69 493 HIS A O 1
ATOM 3943 N N . GLY A 1 494 ? -40.062 4.172 21.672 1 93.38 494 GLY A N 1
ATOM 3944 C CA . GLY A 1 494 ? -38.844 3.344 21.641 1 93.38 494 GLY A CA 1
ATOM 3945 C C . GLY A 1 494 ? -38.125 3.381 20.312 1 93.38 494 GLY A C 1
ATOM 3946 O O . GLY A 1 494 ? -37.156 2.662 20.109 1 93.38 494 GLY A O 1
ATOM 3947 N N . LYS A 1 495 ? -38.625 4.148 19.438 1 95.81 495 LYS A N 1
ATOM 3948 C CA . LYS A 1 495 ? -37.969 4.289 18.141 1 95.81 495 LYS A CA 1
ATOM 3949 C C . LYS A 1 495 ? -36.656 5.094 18.266 1 95.81 495 LYS A C 1
ATOM 3951 O O . LYS A 1 495 ? -36.656 6.176 18.844 1 95.81 495 LYS A O 1
ATOM 3956 N N . GLN A 1 496 ? -35.625 4.539 17.688 1 96.94 496 GLN A N 1
ATOM 3957 C CA . GLN A 1 496 ? -34.312 5.191 17.766 1 96.94 496 GLN A CA 1
ATOM 3958 C C . GLN A 1 496 ? -34.281 6.438 16.891 1 96.94 496 GLN A C 1
ATOM 3960 O O . GLN A 1 496 ? -34.688 6.402 15.727 1 96.94 496 GLN A O 1
ATOM 3965 N N . LEU A 1 497 ? -33.781 7.527 17.453 1 97.88 497 LEU A N 1
ATOM 3966 C CA . LEU A 1 497 ? -33.594 8.805 16.766 1 97.88 497 LEU A CA 1
ATOM 3967 C C . LEU A 1 497 ? -32.188 9.336 16.953 1 97.88 497 LEU A C 1
ATOM 3969 O O . LEU A 1 497 ? -31.562 9.062 17.984 1 97.88 497 LEU A O 1
ATOM 3973 N N . CYS A 1 498 ? -31.734 10.07 15.93 1 98.5 498 CYS A N 1
ATOM 3974 C CA . CYS A 1 498 ? -30.422 10.711 16 1 98.5 498 CYS A CA 1
ATOM 3975 C C . CYS A 1 498 ? -30.547 12.219 15.875 1 98.5 498 CYS A C 1
ATOM 3977 O O . CYS A 1 498 ? -31.453 12.727 15.203 1 98.5 498 CYS A O 1
ATOM 3979 N N . LEU A 1 499 ? -29.609 12.945 16.547 1 98.12 499 LEU A N 1
ATOM 3980 C CA . LEU A 1 499 ? -29.484 14.375 16.297 1 98.12 499 LEU A CA 1
ATOM 3981 C C . LEU A 1 499 ? -29.188 14.648 14.828 1 98.12 499 LEU A C 1
ATOM 3983 O O . LEU A 1 499 ? -28.422 13.922 14.195 1 98.12 499 LEU A O 1
ATOM 3987 N N . GLU A 1 500 ? -29.797 15.695 14.305 1 98.44 500 GLU A N 1
ATOM 3988 C CA . GLU A 1 500 ? -29.562 16.094 12.922 1 98.44 500 GLU A CA 1
ATOM 3989 C C . GLU A 1 500 ? -29.75 17.594 12.742 1 98.44 500 GLU A C 1
ATOM 3991 O O . GLU A 1 500 ? -30.656 18.203 13.32 1 98.44 500 GLU A O 1
ATOM 3996 N N . LYS A 1 501 ? -28.844 18.141 12.078 1 98 501 LYS A N 1
ATOM 3997 C CA . LYS A 1 501 ? -29.094 19.516 11.656 1 98 501 LYS A CA 1
ATOM 3998 C C . LYS A 1 501 ? -30.234 19.594 10.656 1 98 501 LYS A C 1
ATOM 4000 O O . LYS A 1 501 ? -30.25 18.875 9.656 1 98 501 LYS A O 1
ATOM 4005 N N . ASP A 1 502 ? -31.078 20.469 10.953 1 95.38 502 ASP A N 1
ATOM 4006 C CA . ASP A 1 502 ? -32.219 20.672 10.047 1 95.38 502 ASP A CA 1
ATOM 4007 C C . ASP A 1 502 ? -31.734 21.172 8.688 1 95.38 502 ASP A C 1
ATOM 4009 O O . ASP A 1 502 ? -30.812 22 8.609 1 95.38 502 ASP A O 1
ATOM 4013 N N . SER A 1 503 ? -32.375 20.844 7.586 1 91.12 503 SER A N 1
ATOM 4014 C CA . SER A 1 503 ? -31.938 21.156 6.23 1 91.12 503 SER A CA 1
ATOM 4015 C C . SER A 1 503 ? -32.188 22.625 5.887 1 91.12 503 SER A C 1
ATOM 4017 O O . SER A 1 503 ? -31.484 23.188 5.043 1 91.12 503 SER A O 1
ATOM 4019 N N . ASN A 1 504 ? -33.094 23.188 6.574 1 90.19 504 ASN A N 1
ATOM 4020 C CA . ASN A 1 504 ? -33.531 24.5 6.121 1 90.19 504 ASN A CA 1
ATOM 4021 C C . ASN A 1 504 ? -33.281 25.578 7.188 1 90.19 504 ASN A C 1
ATOM 4023 O O . ASN A 1 504 ? -33.75 26.703 7.062 1 90.19 504 ASN A O 1
ATOM 4027 N N . SER A 1 505 ? -32.688 25.125 8.273 1 92.5 505 SER A N 1
ATOM 4028 C CA . SER A 1 505 ? -32.469 26.078 9.352 1 92.5 505 SER A CA 1
ATOM 4029 C C . SER A 1 505 ? -31.234 25.703 10.18 1 92.5 505 SER A C 1
ATOM 4031 O O . SER A 1 505 ? -30.562 24.719 9.867 1 92.5 505 SER A O 1
ATOM 4033 N N . SER A 1 506 ? -30.984 26.516 11.141 1 95.38 506 SER A N 1
ATOM 4034 C CA . SER A 1 506 ? -29.875 26.234 12.055 1 95.38 506 SER A CA 1
ATOM 4035 C C . SER A 1 506 ? -30.328 25.344 13.211 1 95.38 506 SER A C 1
ATOM 4037 O O . SER A 1 506 ? -29.516 24.969 14.062 1 95.38 506 SER A O 1
ATOM 4039 N N . SER A 1 507 ? -31.562 24.953 13.188 1 97.25 507 SER A N 1
ATOM 4040 C CA . SER A 1 507 ? -32.125 24.156 14.281 1 97.25 507 SER A CA 1
ATOM 4041 C C . SER A 1 507 ? -31.578 22.734 14.258 1 97.25 507 SER A C 1
ATOM 4043 O O . SER A 1 507 ? -31.25 22.203 13.188 1 97.25 507 SER A O 1
ATOM 4045 N N . ILE A 1 508 ? -31.5 22.188 15.398 1 98.56 508 ILE A N 1
ATOM 4046 C CA . ILE A 1 508 ? -31.141 20.781 15.547 1 98.56 508 ILE A CA 1
ATOM 4047 C C . ILE A 1 508 ? -32.375 19.984 15.953 1 98.56 508 ILE A C 1
ATOM 4049 O O . ILE A 1 508 ? -33.031 20.297 16.938 1 98.56 508 ILE A O 1
ATOM 4053 N N . VAL A 1 509 ? -32.625 19.016 15.18 1 98.31 509 VAL A N 1
ATOM 4054 C CA . VAL A 1 509 ? -33.812 18.188 15.383 1 98.31 509 VAL A CA 1
ATOM 4055 C C . VAL A 1 509 ? -33.406 16.734 15.578 1 98.31 509 VAL A C 1
ATOM 4057 O O . VAL A 1 509 ? -32.188 16.422 15.648 1 98.31 509 VAL A O 1
ATOM 4060 N N . THR A 1 510 ? -34.344 15.875 15.836 1 97.94 510 THR A N 1
ATOM 4061 C CA . THR A 1 510 ? -34.094 14.438 15.789 1 97.94 510 THR A CA 1
ATOM 4062 C C . THR A 1 510 ? -34.75 13.82 14.547 1 97.94 510 THR A C 1
ATOM 4064 O O . THR A 1 510 ? -35.781 14.273 14.094 1 97.94 510 THR A O 1
ATOM 4067 N N . SER A 1 511 ? -34.094 12.883 14.008 1 97.81 511 SER A N 1
ATOM 4068 C CA . SER A 1 511 ? -34.562 12.156 12.828 1 97.81 511 SER A CA 1
ATOM 4069 C C . SER A 1 511 ? -34.125 10.688 12.875 1 97.81 511 SER A C 1
ATOM 4071 O O . SER A 1 511 ? -33.375 10.289 13.75 1 97.81 511 SER A O 1
ATOM 4073 N N . LYS A 1 512 ? -34.781 9.953 11.93 1 97.44 512 LYS A N 1
ATOM 4074 C CA . LYS A 1 512 ? -34.312 8.578 11.766 1 97.44 512 LYS A CA 1
ATOM 4075 C C . LYS A 1 512 ? -32.781 8.539 11.508 1 97.44 512 LYS A C 1
ATOM 4077 O O . LYS A 1 512 ? -32.281 9.328 10.711 1 97.44 512 LYS A O 1
ATOM 4082 N N . CYS A 1 513 ? -32.125 7.602 12.164 1 98.12 513 CYS A N 1
ATOM 4083 C CA . CYS A 1 513 ? -30.688 7.531 12.055 1 98.12 513 CYS A CA 1
ATOM 4084 C C . CYS A 1 513 ? -30.266 7.035 10.68 1 98.12 513 CYS A C 1
ATOM 4086 O O . CYS A 1 513 ? -30.828 6.066 10.164 1 98.12 513 CYS A O 1
ATOM 4088 N N . ILE A 1 514 ? -29.266 7.66 10.109 1 98.12 514 ILE A N 1
ATOM 4089 C CA . ILE A 1 514 ? -28.781 7.348 8.766 1 98.12 514 ILE A CA 1
ATOM 4090 C C . ILE A 1 514 ? -27.547 6.441 8.859 1 98.12 514 ILE A C 1
ATOM 4092 O O . ILE A 1 514 ? -26.531 6.824 9.438 1 98.12 514 ILE A O 1
ATOM 4096 N N . CYS A 1 515 ? -27.547 5.254 8.258 1 97.94 515 CYS A N 1
ATOM 4097 C CA . CYS A 1 515 ? -26.438 4.32 8.102 1 97.94 515 CYS A CA 1
ATOM 4098 C C . CYS A 1 515 ? -25.766 4.047 9.445 1 97.94 515 CYS A C 1
ATOM 4100 O O . CYS A 1 515 ? -24.531 4.086 9.547 1 97.94 515 CYS A O 1
ATOM 4102 N N . ILE A 1 516 ? -26.562 3.805 10.43 1 96.75 516 ILE A N 1
ATOM 4103 C CA . ILE A 1 516 ? -26.062 3.658 11.789 1 96.75 516 ILE A CA 1
ATOM 4104 C C . ILE A 1 516 ? -25.5 2.248 11.984 1 96.75 516 ILE A C 1
ATOM 4106 O O . ILE A 1 516 ? -24.609 2.033 12.797 1 96.75 516 ILE A O 1
ATOM 4110 N N . ASN A 1 517 ? -26.016 1.302 11.227 1 95.69 517 ASN A N 1
ATOM 4111 C CA . ASN A 1 517 ? -25.547 -0.078 11.258 1 95.69 517 ASN A CA 1
ATOM 4112 C C . ASN A 1 517 ? -24.469 -0.329 10.211 1 95.69 517 ASN A C 1
ATOM 4114 O O . ASN A 1 517 ? -24.391 0.384 9.211 1 95.69 517 ASN A O 1
ATOM 4118 N N . ASP A 1 518 ? -23.625 -1.302 10.5 1 95.5 518 ASP A N 1
ATOM 4119 C CA . ASP A 1 518 ? -22.562 -1.646 9.555 1 95.5 518 ASP A CA 1
ATOM 4120 C C . ASP A 1 518 ? -23.125 -2.432 8.367 1 95.5 518 ASP A C 1
ATOM 4122 O O . ASP A 1 518 ? -23.156 -3.662 8.391 1 95.5 518 ASP A O 1
ATOM 4126 N N . ASP A 1 519 ? -23.609 -1.707 7.387 1 96.38 519 ASP A N 1
ATOM 4127 C CA . ASP A 1 519 ? -24.188 -2.234 6.152 1 96.38 519 ASP A CA 1
ATOM 4128 C C . ASP A 1 519 ? -23.422 -1.729 4.93 1 96.38 519 ASP A C 1
ATOM 4130 O O . ASP A 1 519 ? -23.469 -0.539 4.609 1 96.38 519 ASP A O 1
ATOM 4134 N N . SER A 1 520 ? -22.828 -2.641 4.16 1 96.44 520 SER A N 1
ATOM 4135 C CA . SER A 1 520 ? -21.969 -2.289 3.031 1 96.44 520 SER A CA 1
ATOM 4136 C C . SER A 1 520 ? -22.75 -1.543 1.958 1 96.44 520 SER A C 1
ATOM 4138 O O . SER A 1 520 ? -22.172 -0.88 1.101 1 96.44 520 SER A O 1
ATOM 4140 N N . LEU A 1 521 ? -24.047 -1.62 2.02 1 96.5 521 LEU A N 1
ATOM 4141 C CA . LEU A 1 521 ? -24.844 -1.056 0.942 1 96.5 521 LEU A CA 1
ATOM 4142 C C . LEU A 1 521 ? -25.438 0.294 1.348 1 96.5 521 LEU A C 1
ATOM 4144 O O . LEU A 1 521 ? -26.031 0.991 0.523 1 96.5 521 LEU A O 1
ATOM 4148 N N . CYS A 1 522 ? -25.266 0.695 2.615 1 98 522 CYS A N 1
ATOM 4149 C CA . CYS A 1 522 ? -25.734 2.012 3.023 1 98 522 CYS A CA 1
ATOM 4150 C C . CYS A 1 522 ? -24.703 3.086 2.723 1 98 522 CYS A C 1
ATOM 4152 O O . CYS A 1 522 ? -23.781 3.299 3.506 1 98 522 CYS A O 1
ATOM 4154 N N . LEU A 1 523 ? -24.922 3.807 1.603 1 97.69 523 LEU A N 1
ATOM 4155 C CA . LEU A 1 523 ? -23.938 4.789 1.163 1 97.69 523 LEU A CA 1
ATOM 4156 C C . LEU A 1 523 ? -24.469 6.207 1.348 1 97.69 523 LEU A C 1
ATOM 4158 O O . LEU A 1 523 ? -23.859 7.172 0.879 1 97.69 523 LEU A O 1
ATOM 4162 N N . ASP A 1 524 ? -25.609 6.301 2.051 1 98 524 ASP A N 1
ATOM 4163 C CA . ASP A 1 524 ? -26.109 7.637 2.35 1 98 524 ASP A CA 1
ATOM 4164 C C . ASP A 1 524 ? -25.141 8.422 3.217 1 98 524 ASP A C 1
ATOM 4166 O O . ASP A 1 524 ? -24.438 7.84 4.059 1 98 524 ASP A O 1
ATOM 4170 N N . ASP A 1 525 ? -25.094 9.727 3.012 1 97.94 525 ASP A N 1
ATOM 4171 C CA . ASP A 1 525 ? -24.188 10.594 3.75 1 97.94 525 ASP A CA 1
ATOM 4172 C C . ASP A 1 525 ? -24.734 10.906 5.141 1 97.94 525 ASP A C 1
ATOM 4174 O O . ASP A 1 525 ? -25.734 11.625 5.273 1 97.94 525 ASP A O 1
ATOM 4178 N N . PRO A 1 526 ? -24.125 10.406 6.156 1 98.38 526 PRO A N 1
ATOM 4179 C CA . PRO A 1 526 ? -24.672 10.594 7.5 1 98.38 526 PRO A CA 1
ATOM 4180 C C . PRO A 1 526 ? -24.172 11.867 8.164 1 98.38 526 PRO A C 1
ATOM 4182 O O . PRO A 1 526 ? -24.516 12.156 9.312 1 98.38 526 PRO A O 1
ATOM 4185 N N . ARG A 1 527 ? -23.5 12.789 7.527 1 98.19 527 ARG A N 1
ATOM 4186 C CA . ARG A 1 527 ? -22.734 13.852 8.188 1 98.19 527 ARG A CA 1
ATOM 4187 C C . ARG A 1 527 ? -23.672 14.922 8.75 1 98.19 527 ARG A C 1
ATOM 4189 O O . ARG A 1 527 ? -23.281 15.672 9.648 1 98.19 527 ARG A O 1
ATOM 4196 N N . SER A 1 528 ? -24.781 14.969 8.273 1 98.25 528 SER A N 1
ATOM 4197 C CA . SER A 1 528 ? -25.734 15.898 8.867 1 98.25 528 SER A CA 1
ATOM 4198 C C . SER A 1 528 ? -26.109 15.469 10.281 1 98.25 528 SER A C 1
ATOM 4200 O O . SER A 1 528 ? -26.703 16.25 11.031 1 98.25 528 SER A O 1
ATOM 4202 N N . GLN A 1 529 ? -25.781 14.211 10.617 1 98.69 529 GLN A N 1
ATOM 4203 C CA . GLN A 1 529 ? -26.109 13.672 11.93 1 98.69 529 GLN A CA 1
ATOM 4204 C C . GLN A 1 529 ? -24.859 13.484 12.781 1 98.69 529 GLN A C 1
ATOM 4206 O O . GLN A 1 529 ? -24.906 12.852 13.836 1 98.69 529 GLN A O 1
ATOM 4211 N N . TRP A 1 530 ? -23.672 13.93 12.312 1 98.75 530 TRP A N 1
ATOM 4212 C CA . TRP A 1 530 ? -22.438 13.797 13.07 1 98.75 530 TRP A CA 1
ATOM 4213 C C . TRP A 1 530 ? -22.281 14.93 14.078 1 98.75 530 TRP A C 1
ATOM 4215 O O . TRP A 1 530 ? -22.312 16.109 13.703 1 98.75 530 TRP A O 1
ATOM 4225 N N . PHE A 1 531 ? -22.188 14.586 15.289 1 98.56 531 PHE A N 1
ATOM 4226 C CA . PHE A 1 531 ? -21.891 15.484 16.406 1 98.56 531 PHE A CA 1
ATOM 4227 C C . PHE A 1 531 ? -20.828 14.883 17.312 1 98.56 531 PHE A C 1
ATOM 4229 O O . PHE A 1 531 ? -20.797 13.672 17.516 1 98.56 531 PHE A O 1
ATOM 4236 N N . GLN A 1 532 ? -20.031 15.719 17.875 1 97.94 532 GLN A N 1
ATOM 4237 C CA . GLN A 1 532 ? -18.953 15.242 18.719 1 97.94 532 GLN A CA 1
ATOM 4238 C C . GLN A 1 532 ? -18.844 16.062 20 1 97.94 532 GLN A C 1
ATOM 4240 O O . GLN A 1 532 ? -18.906 17.297 19.953 1 97.94 532 GLN A O 1
ATOM 4245 N N . LEU A 1 533 ? -18.828 15.352 21.109 1 96.75 533 LEU A N 1
ATOM 4246 C CA . LEU A 1 533 ? -18.469 16 22.359 1 96.75 533 LEU A CA 1
ATOM 4247 C C . LEU A 1 533 ? -16.969 16.203 22.469 1 96.75 533 LEU A C 1
ATOM 4249 O O . LEU A 1 533 ? -16.203 15.234 22.531 1 96.75 533 LEU A O 1
ATOM 4253 N N . VAL A 1 534 ? -16.562 17.484 22.453 1 97.25 534 VAL A N 1
ATOM 4254 C CA . VAL A 1 534 ? -15.148 17.828 22.469 1 97.25 534 VAL A CA 1
ATOM 4255 C C . VAL A 1 534 ? -14.766 18.375 23.844 1 97.25 534 VAL A C 1
ATOM 4257 O O . VAL A 1 534 ? -15.336 19.359 24.312 1 97.25 534 VAL A O 1
ATOM 4260 N N . ALA A 1 535 ? -13.82 17.734 24.438 1 95.56 535 ALA A N 1
ATOM 4261 C CA . ALA A 1 535 ? -13.359 18.172 25.766 1 95.56 535 ALA A CA 1
ATOM 4262 C C . ALA A 1 535 ? -12.633 19.516 25.688 1 95.56 535 ALA A C 1
ATOM 4264 O O . ALA A 1 535 ? -11.758 19.703 24.828 1 95.56 535 ALA A O 1
ATOM 4265 N N . ALA A 1 536 ? -13.023 20.438 26.5 1 95.06 536 ALA A N 1
ATOM 4266 C CA . ALA A 1 536 ? -12.422 21.766 26.562 1 95.06 536 ALA A CA 1
ATOM 4267 C C . ALA A 1 536 ? -12.453 22.312 27.984 1 95.06 536 ALA A C 1
ATOM 4269 O O . ALA A 1 536 ? -13.375 22 28.75 1 95.06 536 ALA A O 1
ATOM 4270 N N . ASN A 1 537 ? -11.422 23.047 28.297 1 91.81 537 ASN A N 1
ATOM 4271 C CA . ASN A 1 537 ? -11.422 23.719 29.594 1 91.81 537 ASN A CA 1
ATOM 4272 C C . ASN A 1 537 ? -12.477 24.828 29.641 1 91.81 537 ASN A C 1
ATOM 4274 O O . ASN A 1 537 ? -12.695 25.531 28.656 1 91.81 537 ASN A O 1
ATOM 4278 N N . VAL A 1 538 ? -13.109 24.938 30.688 1 78.38 538 VAL A N 1
ATOM 4279 C CA . VAL A 1 538 ? -14.18 25.922 30.875 1 78.38 538 VAL A CA 1
ATOM 4280 C C . VAL A 1 538 ? -13.578 27.312 30.953 1 78.38 538 VAL A C 1
ATOM 4282 O O . VAL A 1 538 ? -12.508 27.516 31.531 1 78.38 538 VAL A O 1
ATOM 4285 N N . MET B 1 1 ? -4.129 -90.875 -54.531 1 28.58 1 MET B N 1
ATOM 4286 C CA . MET B 1 1 ? -4.621 -89.5 -54.75 1 28.58 1 MET B CA 1
ATOM 4287 C C . MET B 1 1 ? -4.992 -88.875 -53.406 1 28.58 1 MET B C 1
ATOM 4289 O O . MET B 1 1 ? -5.633 -89.5 -52.562 1 28.58 1 MET B O 1
ATOM 4293 N N . GLY B 1 2 ? -4.262 -87.688 -53.094 1 31.11 2 GLY B N 1
ATOM 4294 C CA . GLY B 1 2 ? -3.771 -86.812 -52.031 1 31.11 2 GLY B CA 1
ATOM 4295 C C . GLY B 1 2 ? -4.871 -86 -51.375 1 31.11 2 GLY B C 1
ATOM 4296 O O . GLY B 1 2 ? -5.711 -85.438 -52.031 1 31.11 2 GLY B O 1
ATOM 4297 N N . THR B 1 3 ? -5.352 -86.5 -50.25 1 31.3 3 THR B N 1
ATOM 4298 C CA . THR B 1 3 ? -6.277 -86 -49.219 1 31.3 3 THR B CA 1
ATOM 4299 C C . THR B 1 3 ? -5.934 -84.562 -48.875 1 31.3 3 THR B C 1
ATOM 4301 O O . THR B 1 3 ? -4.832 -84.312 -48.375 1 31.3 3 THR B O 1
ATOM 4304 N N . SER B 1 4 ? -6.449 -83.562 -49.562 1 28.28 4 SER B N 1
ATOM 4305 C CA . SER B 1 4 ? -6.402 -82.062 -49.531 1 28.28 4 SER B CA 1
ATOM 4306 C C . SER B 1 4 ? -6.953 -81.562 -48.188 1 28.28 4 SER B C 1
ATOM 4308 O O . SER B 1 4 ? -8.156 -81.625 -47.938 1 28.28 4 SER B O 1
ATOM 4310 N N . SER B 1 5 ? -6.352 -81.812 -47.031 1 29.28 5 SER B N 1
ATOM 4311 C CA . SER B 1 5 ? -6.715 -81.312 -45.719 1 29.28 5 SER B CA 1
ATOM 4312 C C . SER B 1 5 ? -6.641 -79.75 -45.719 1 29.28 5 SER B C 1
ATOM 4314 O O . SER B 1 5 ? -5.547 -79.188 -45.688 1 29.28 5 SER B O 1
ATOM 4316 N N . ARG B 1 6 ? -7.539 -79.125 -46.562 1 26.59 6 ARG B N 1
ATOM 4317 C CA . ARG B 1 6 ? -7.578 -77.625 -46.594 1 26.59 6 ARG B CA 1
ATOM 4318 C C . ARG B 1 6 ? -7.5 -77.062 -45.219 1 26.59 6 ARG B C 1
ATOM 4320 O O . ARG B 1 6 ? -7.797 -77.688 -44.219 1 26.59 6 ARG B O 1
ATOM 4327 N N . LEU B 1 7 ? -7.656 -75.625 -44.938 1 25.78 7 LEU B N 1
ATOM 4328 C CA . LEU B 1 7 ? -7.168 -74.312 -44.625 1 25.78 7 LEU B CA 1
ATOM 4329 C C . LEU B 1 7 ? -7.82 -73.75 -43.375 1 25.78 7 LEU B C 1
ATOM 4331 O O . LEU B 1 7 ? -7.293 -72.812 -42.75 1 25.78 7 LEU B O 1
ATOM 4335 N N . MET B 1 8 ? -8.984 -74.125 -42.812 1 31.91 8 MET B N 1
ATOM 4336 C CA . MET B 1 8 ? -9.672 -72.875 -42.344 1 31.91 8 MET B CA 1
ATOM 4337 C C . MET B 1 8 ? -9 -72.312 -41.094 1 31.91 8 MET B C 1
ATOM 4339 O O . MET B 1 8 ? -8.945 -73 -40.062 1 31.91 8 MET B O 1
ATOM 4343 N N . ILE B 1 9 ? -7.977 -71.5 -41.188 1 33 9 ILE B N 1
ATOM 4344 C CA . ILE B 1 9 ? -7.316 -70.688 -40.156 1 33 9 ILE B CA 1
ATOM 4345 C C . ILE B 1 9 ? -8.336 -69.812 -39.469 1 33 9 ILE B C 1
ATOM 4347 O O . ILE B 1 9 ? -8.922 -68.938 -40.125 1 33 9 ILE B O 1
ATOM 4351 N N . LEU B 1 10 ? -9.117 -70.25 -38.562 1 34.03 10 LEU B N 1
ATOM 4352 C CA . LEU B 1 10 ? -9.914 -69.438 -37.656 1 34.03 10 LEU B CA 1
ATOM 4353 C C . LEU B 1 10 ? -9.078 -68.312 -37.062 1 34.03 10 LEU B C 1
ATOM 4355 O O . LEU B 1 10 ? -8.109 -68.562 -36.344 1 34.03 10 LEU B O 1
ATOM 4359 N N . LEU B 1 11 ? -8.883 -67.188 -37.875 1 33 11 LEU B N 1
ATOM 4360 C CA . LEU B 1 11 ? -8.328 -65.938 -37.375 1 33 11 LEU B CA 1
ATOM 4361 C C . LEU B 1 11 ? -9.062 -65.5 -36.125 1 33 11 LEU B C 1
ATOM 4363 O O . LEU B 1 11 ? -10.258 -65.25 -36.156 1 33 11 LEU B O 1
ATOM 4367 N N . LEU B 1 12 ? -8.773 -66.125 -34.969 1 35.28 12 LEU B N 1
ATOM 4368 C CA . LEU B 1 12 ? -9.156 -65.562 -33.688 1 35.28 12 LEU B CA 1
ATOM 4369 C C . LEU B 1 12 ? -8.805 -64.062 -33.594 1 35.28 12 LEU B C 1
ATOM 4371 O O . LEU B 1 12 ? -7.633 -63.719 -33.656 1 35.28 12 LEU B O 1
ATOM 4375 N N . LEU B 1 13 ? -9.664 -63.188 -34.188 1 34.41 13 LEU B N 1
ATOM 4376 C CA . LEU B 1 13 ? -9.609 -61.75 -33.938 1 34.41 13 LEU B CA 1
ATOM 4377 C C . LEU B 1 13 ? -9.562 -61.469 -32.438 1 34.41 13 LEU B C 1
ATOM 4379 O O . LEU B 1 13 ? -10.539 -61.75 -31.719 1 34.41 13 LEU B O 1
ATOM 4383 N N . VAL B 1 14 ? -8.461 -61.656 -31.734 1 38.81 14 VAL B N 1
ATOM 4384 C CA . VAL B 1 14 ? -8.234 -61.125 -30.406 1 38.81 14 VAL B CA 1
ATOM 4385 C C . VAL B 1 14 ? -8.516 -59.625 -30.406 1 38.81 14 VAL B C 1
ATOM 4387 O O . VAL B 1 14 ? -7.812 -58.844 -31.062 1 38.81 14 VAL B O 1
ATOM 4390 N N . SER B 1 15 ? -9.781 -59.25 -30.359 1 35.59 15 SER B N 1
ATOM 4391 C CA . SER B 1 15 ? -10.102 -57.875 -30.062 1 35.59 15 SER B CA 1
ATOM 4392 C C . SER B 1 15 ? -9.32 -57.375 -28.844 1 35.59 15 SER B C 1
ATOM 4394 O O . SER B 1 15 ? -9.508 -57.875 -27.734 1 35.59 15 SER B O 1
ATOM 4396 N N . ILE B 1 16 ? -8.156 -56.969 -29 1 39.62 16 ILE B N 1
ATOM 4397 C CA . ILE B 1 16 ? -7.457 -56.188 -28 1 39.62 16 ILE B CA 1
ATOM 4398 C C . ILE B 1 16 ? -8.328 -55 -27.578 1 39.62 16 ILE B C 1
ATOM 4400 O O . ILE B 1 16 ? -8.547 -54.062 -28.359 1 39.62 16 ILE B O 1
ATOM 4404 N N . PHE B 1 17 ? -9.305 -55.25 -26.734 1 37.19 17 PHE B N 1
ATOM 4405 C CA . PHE B 1 17 ? -9.852 -54.125 -26 1 37.19 17 PHE B CA 1
ATOM 4406 C C . PHE B 1 17 ? -8.734 -53.25 -25.438 1 37.19 17 PHE B C 1
ATOM 4408 O O . PHE B 1 17 ? -8.023 -53.688 -24.516 1 37.19 17 PHE B O 1
ATOM 4415 N N . ALA B 1 18 ? -8.164 -52.438 -26.281 1 38.28 18 ALA B N 1
ATOM 4416 C CA . ALA B 1 18 ? -7.398 -51.344 -25.719 1 38.28 18 ALA B CA 1
ATOM 4417 C C . ALA B 1 18 ? -8.172 -50.656 -24.609 1 38.28 18 ALA B C 1
ATOM 4419 O O . ALA B 1 18 ? -9.125 -49.906 -24.859 1 38.28 18 ALA B O 1
ATOM 4420 N N . SER B 1 19 ? -8.156 -51.219 -23.469 1 35.19 19 SER B N 1
ATOM 4421 C CA . SER B 1 19 ? -8.547 -50.406 -22.328 1 35.19 19 SER B CA 1
ATOM 4422 C C . SER B 1 19 ? -7.871 -49.031 -22.375 1 35.19 19 SER B C 1
ATOM 4424 O O . SER B 1 19 ? -6.645 -48.938 -22.281 1 35.19 19 SER B O 1
ATOM 4426 N N . SER B 1 20 ? -8.414 -48.219 -23.234 1 36.91 20 SER B N 1
ATOM 4427 C CA . SER B 1 20 ? -8.062 -46.812 -22.984 1 36.91 20 SER B CA 1
ATOM 4428 C C . SER B 1 20 ? -8.031 -46.531 -21.484 1 36.91 20 SER B C 1
ATOM 4430 O O . SER B 1 20 ? -9.07 -46.562 -20.812 1 36.91 20 SER B O 1
ATOM 4432 N N . HIS B 1 21 ? -7.031 -46.969 -20.812 1 35.22 21 HIS B N 1
ATOM 4433 C CA . HIS B 1 21 ? -6.852 -46.406 -19.469 1 35.22 21 HIS B CA 1
ATOM 4434 C C . HIS B 1 21 ? -7.164 -44.938 -19.422 1 35.22 21 HIS B C 1
ATOM 4436 O O . HIS B 1 21 ? -6.375 -44.125 -19.906 1 35.22 21 HIS B O 1
ATOM 4442 N N . TYR B 1 22 ? -8.43 -44.562 -19.656 1 39.03 22 TYR B N 1
ATOM 4443 C CA . TYR B 1 22 ? -8.758 -43.25 -19.141 1 39.03 22 TYR B CA 1
ATOM 4444 C C . TYR B 1 22 ? -8.07 -43 -17.797 1 39.03 22 TYR B C 1
ATOM 4446 O O . TYR B 1 22 ? -8.281 -43.75 -16.844 1 39.03 22 TYR B O 1
ATOM 4454 N N . SER B 1 23 ? -6.875 -42.656 -17.766 1 41.69 23 SER B N 1
ATOM 4455 C CA . SER B 1 23 ? -6.328 -42.156 -16.516 1 41.69 23 SER B CA 1
ATOM 4456 C C . SER B 1 23 ? -7.367 -41.375 -15.742 1 41.69 23 SER B C 1
ATOM 4458 O O . SER B 1 23 ? -7.785 -40.281 -16.172 1 41.69 23 SER B O 1
ATOM 4460 N N . ASN B 1 24 ? -8.375 -41.969 -15.219 1 45.38 24 ASN B N 1
ATOM 4461 C CA . ASN B 1 24 ? -9.352 -41.375 -14.305 1 45.38 24 ASN B CA 1
ATOM 4462 C C . ASN B 1 24 ? -8.688 -40.531 -13.242 1 45.38 24 ASN B C 1
ATOM 4464 O O . ASN B 1 24 ? -8.031 -41.031 -12.336 1 45.38 24 ASN B O 1
ATOM 4468 N N . ALA B 1 25 ? -8.273 -39.312 -13.711 1 56.12 25 ALA B N 1
ATOM 4469 C CA . ALA B 1 25 ? -7.867 -38.406 -12.625 1 56.12 25 ALA B CA 1
ATOM 4470 C C . ALA B 1 25 ? -8.828 -38.5 -11.445 1 56.12 25 ALA B C 1
ATOM 4472 O O . ALA B 1 25 ? -10.047 -38.406 -11.625 1 56.12 25 ALA B O 1
ATOM 4473 N N . TYR B 1 26 ? -8.367 -39.125 -10.312 1 67.06 26 TYR B N 1
ATOM 4474 C CA . TYR B 1 26 ? -9.102 -39.281 -9.062 1 67.06 26 TYR B CA 1
ATOM 4475 C C . TYR B 1 26 ? -9.219 -37.906 -8.359 1 67.06 26 TYR B C 1
ATOM 4477 O O . TYR B 1 26 ? -8.43 -37 -8.602 1 67.06 26 TYR B O 1
ATOM 4485 N N . PRO B 1 27 ? -10.297 -37.812 -7.613 1 90 27 PRO B N 1
ATOM 4486 C CA . PRO B 1 27 ? -10.477 -36.594 -6.84 1 90 27 PRO B CA 1
ATOM 4487 C C . PRO B 1 27 ? -9.266 -36.25 -5.973 1 90 27 PRO B C 1
ATOM 4489 O O . PRO B 1 27 ? -8.562 -37.156 -5.512 1 90 27 PRO B O 1
ATOM 4492 N N . LEU B 1 28 ? -8.836 -35.062 -6.043 1 97.94 28 LEU B N 1
ATOM 4493 C CA . LEU B 1 28 ? -7.801 -34.562 -5.145 1 97.94 28 LEU B CA 1
ATOM 4494 C C . LEU B 1 28 ? -8.391 -34.156 -3.797 1 97.94 28 LEU B C 1
ATOM 4496 O O . LEU B 1 28 ? -9.578 -33.844 -3.709 1 97.94 28 LEU B O 1
ATOM 4500 N N . SER B 1 29 ? -7.633 -34.281 -2.811 1 98.06 29 SER B N 1
ATOM 4501 C CA . SER B 1 29 ? -7.977 -33.844 -1.461 1 98.06 29 SER B CA 1
ATOM 4502 C C . SER B 1 29 ? -6.793 -33.156 -0.779 1 98.06 29 SER B C 1
ATOM 4504 O O . SER B 1 29 ? -5.75 -32.969 -1.401 1 98.06 29 SER B O 1
ATOM 4506 N N . THR B 1 30 ? -7.008 -32.688 0.503 1 98.31 30 THR B N 1
ATOM 4507 C CA . THR B 1 30 ? -5.941 -32 1.224 1 98.31 30 THR B CA 1
ATOM 4508 C C . THR B 1 30 ? -5.57 -32.75 2.496 1 98.31 30 THR B C 1
ATOM 4510 O O . THR B 1 30 ? -6.43 -33.375 3.123 1 98.31 30 THR B O 1
ATOM 4513 N N . GLN B 1 31 ? -4.375 -32.812 2.824 1 97.25 31 GLN B N 1
ATOM 4514 C CA . GLN B 1 31 ? -3.799 -33.281 4.074 1 97.25 31 GLN B CA 1
ATOM 4515 C C . GLN B 1 31 ? -2.699 -32.375 4.574 1 97.25 31 GLN B C 1
ATOM 4517 O O . GLN B 1 31 ? -1.61 -32.312 3.996 1 97.25 31 GLN B O 1
ATOM 4522 N N . LYS B 1 32 ? -3.004 -31.641 5.672 1 96.75 32 LYS B N 1
ATOM 4523 C CA . LYS B 1 32 ? -2.137 -30.547 6.109 1 96.75 32 LYS B CA 1
ATOM 4524 C C . LYS B 1 32 ? -1.835 -29.594 4.957 1 96.75 32 LYS B C 1
ATOM 4526 O O . LYS B 1 32 ? -2.75 -29.125 4.277 1 96.75 32 LYS B O 1
ATOM 4531 N N . ARG B 1 33 ? -0.603 -29.344 4.676 1 98.38 33 ARG B N 1
ATOM 4532 C CA . ARG B 1 33 ? -0.283 -28.328 3.67 1 98.38 33 ARG B CA 1
ATOM 4533 C C . ARG B 1 33 ? -0.22 -28.953 2.277 1 98.38 33 ARG B C 1
ATOM 4535 O O . ARG B 1 33 ? 0.128 -28.281 1.307 1 98.38 33 ARG B O 1
ATOM 4542 N N . TRP B 1 34 ? -0.571 -30.219 2.121 1 98.5 34 TRP B N 1
ATOM 4543 C CA . TRP B 1 34 ? -0.333 -30.906 0.856 1 98.5 34 TRP B CA 1
ATOM 4544 C C . TRP B 1 34 ? -1.649 -31.219 0.151 1 98.5 34 TRP B C 1
ATOM 4546 O O . TRP B 1 34 ? -2.664 -31.469 0.803 1 98.5 34 TRP B O 1
ATOM 4556 N N . ILE B 1 35 ? -1.607 -31.219 -1.157 1 98.69 35 ILE B N 1
ATOM 4557 C CA . ILE B 1 35 ? -2.664 -31.75 -2.008 1 98.69 35 ILE B CA 1
ATOM 4558 C C . ILE B 1 35 ? -2.385 -33.219 -2.312 1 98.69 35 ILE B C 1
ATOM 4560 O O . ILE B 1 35 ? -1.269 -33.594 -2.693 1 98.69 35 ILE B O 1
ATOM 4564 N N . ILE B 1 36 ? -3.393 -34.031 -2.166 1 97.75 36 ILE B N 1
ATOM 4565 C CA . ILE B 1 36 ? -3.229 -35.469 -2.23 1 97.75 36 ILE B CA 1
ATOM 4566 C C . ILE B 1 36 ? -4.129 -36.062 -3.32 1 97.75 36 ILE B C 1
ATOM 4568 O O . ILE B 1 36 ? -5.273 -35.625 -3.479 1 97.75 36 ILE B O 1
ATOM 4572 N N . ASP B 1 37 ? -3.555 -36.969 -4.09 1 96.44 37 ASP B N 1
ATOM 4573 C CA . ASP B 1 37 ? -4.367 -37.812 -4.965 1 96.44 37 ASP B CA 1
ATOM 4574 C C . ASP B 1 37 ? -5.059 -38.906 -4.176 1 96.44 37 ASP B C 1
ATOM 4576 O O . ASP B 1 37 ? -4.398 -39.812 -3.631 1 96.44 37 ASP B O 1
ATOM 4580 N N . ASP B 1 38 ? -6.363 -38.906 -4.176 1 93.94 38 ASP B N 1
ATOM 4581 C CA . ASP B 1 38 ? -7.109 -39.812 -3.314 1 93.94 38 ASP B CA 1
ATOM 4582 C C . ASP B 1 38 ? -6.93 -41.25 -3.756 1 93.94 38 ASP B C 1
ATOM 4584 O O . ASP B 1 38 ? -7.023 -42.188 -2.939 1 93.94 38 ASP B O 1
ATOM 4588 N N . ALA B 1 39 ? -6.719 -41.469 -4.996 1 92.5 39 ALA B N 1
ATOM 4589 C CA . ALA B 1 39 ? -6.582 -42.812 -5.512 1 92.5 39 ALA B CA 1
ATOM 4590 C C . ALA B 1 39 ? -5.277 -43.469 -5.047 1 92.5 39 ALA B C 1
ATOM 4592 O O . ALA B 1 39 ? -5.238 -44.656 -4.719 1 92.5 39 ALA B O 1
ATOM 4593 N N . THR B 1 40 ? -4.234 -42.688 -4.969 1 93.88 40 THR B N 1
ATOM 4594 C CA . THR B 1 40 ? -2.92 -43.25 -4.676 1 93.88 40 THR B CA 1
ATOM 4595 C C . THR B 1 40 ? -2.498 -42.938 -3.248 1 93.88 40 THR B C 1
ATOM 4597 O O . THR B 1 40 ? -1.616 -43.594 -2.689 1 93.88 40 THR B O 1
ATOM 4600 N N . GLY B 1 41 ? -3.08 -41.844 -2.736 1 94.5 41 GLY B N 1
ATOM 4601 C CA . GLY B 1 41 ? -2.654 -41.375 -1.428 1 94.5 41 GLY B CA 1
ATOM 4602 C C . GLY B 1 41 ? -1.36 -40.594 -1.47 1 94.5 41 GLY B C 1
ATOM 4603 O O . GLY B 1 41 ? -0.835 -40.188 -0.427 1 94.5 41 GLY B O 1
ATOM 4604 N N . GLN B 1 42 ? -0.873 -40.344 -2.639 1 95.69 42 GLN B N 1
ATOM 4605 C CA . GLN B 1 42 ? 0.375 -39.625 -2.818 1 95.69 42 GLN B CA 1
ATOM 4606 C C . GLN B 1 42 ? 0.109 -38.125 -3.088 1 95.69 42 GLN B C 1
ATOM 4608 O O . GLN B 1 42 ? -0.989 -37.75 -3.508 1 95.69 42 GLN B O 1
ATOM 4613 N N . ARG B 1 43 ? 1.139 -37.375 -2.812 1 97.69 43 ARG B N 1
ATOM 4614 C CA . ARG B 1 43 ? 1.038 -35.938 -3.121 1 97.69 43 ARG B CA 1
ATOM 4615 C C . ARG B 1 43 ? 0.825 -35.719 -4.617 1 97.69 43 ARG B C 1
ATOM 4617 O O . ARG B 1 43 ? 1.443 -36.406 -5.441 1 97.69 43 ARG B O 1
ATOM 4624 N N . ALA B 1 44 ? -0.07 -34.906 -4.918 1 97.69 44 ALA B N 1
ATOM 4625 C CA . ALA B 1 44 ? -0.273 -34.406 -6.281 1 97.69 44 ALA B CA 1
ATOM 4626 C C . ALA B 1 44 ? 0.162 -32.938 -6.418 1 97.69 44 ALA B C 1
ATOM 4628 O O . ALA B 1 44 ? -0.607 -32.031 -6.113 1 97.69 44 ALA B O 1
ATOM 4629 N N . LYS B 1 45 ? 1.374 -32.688 -6.859 1 98.12 45 LYS B N 1
ATOM 4630 C CA . LYS B 1 45 ? 1.844 -31.328 -7.062 1 98.12 45 LYS B CA 1
ATOM 4631 C C . LYS B 1 45 ? 1.251 -30.719 -8.336 1 98.12 45 LYS B C 1
ATOM 4633 O O . LYS B 1 45 ? 1.342 -31.328 -9.414 1 98.12 45 LYS B O 1
ATOM 4638 N N . LEU B 1 46 ? 0.647 -29.609 -8.195 1 98.69 46 LEU B N 1
ATOM 4639 C CA . LEU B 1 46 ? 0.075 -28.922 -9.352 1 98.69 46 LEU B CA 1
ATOM 4640 C C . LEU B 1 46 ? 1.063 -27.922 -9.945 1 98.69 46 LEU B C 1
ATOM 4642 O O . LEU B 1 46 ? 1.567 -27.047 -9.234 1 98.69 46 LEU B O 1
ATOM 4646 N N . VAL B 1 47 ? 1.437 -28.094 -11.172 1 98.75 47 VAL B N 1
ATOM 4647 C CA . VAL B 1 47 ? 2.258 -27.219 -12 1 98.75 47 VAL B CA 1
ATOM 4648 C C . VAL B 1 47 ? 1.429 -26.703 -13.172 1 98.75 47 VAL B C 1
ATOM 4650 O O . VAL B 1 47 ? 1.34 -27.344 -14.219 1 98.75 47 VAL B O 1
ATOM 4653 N N . CYS B 1 48 ? 0.91 -25.484 -12.977 1 98.81 48 CYS B N 1
ATOM 4654 C CA . CYS B 1 48 ? -0.125 -25.016 -13.891 1 98.81 48 CYS B CA 1
ATOM 4655 C C . CYS B 1 48 ? 0.412 -23.922 -14.805 1 98.81 48 CYS B C 1
ATOM 4657 O O . CYS B 1 48 ? 1.279 -23.141 -14.406 1 98.81 48 CYS B O 1
ATOM 4659 N N . GLY B 1 49 ? -0.046 -23.906 -16 1 98.75 49 GLY B N 1
ATOM 4660 C CA . GLY B 1 49 ? 0 -22.75 -16.875 1 98.75 49 GLY B CA 1
ATOM 4661 C C . GLY B 1 49 ? -1.331 -22.031 -16.984 1 98.75 49 GLY B C 1
ATOM 4662 O O . GLY B 1 49 ? -2.365 -22.656 -17.219 1 98.75 49 GLY B O 1
ATOM 4663 N N . ASN B 1 50 ? -1.344 -20.734 -16.734 1 98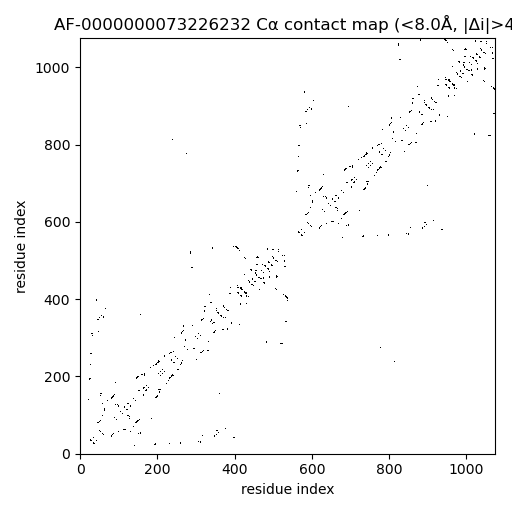.81 50 ASN B N 1
ATOM 4664 C CA . ASN B 1 50 ? -2.572 -19.969 -16.922 1 98.81 50 ASN B CA 1
ATOM 4665 C C . ASN B 1 50 ? -2.955 -19.859 -18.391 1 98.81 50 ASN B C 1
ATOM 4667 O O . ASN B 1 50 ? -2.104 -19.594 -19.25 1 98.81 50 ASN B O 1
ATOM 4671 N N . TRP B 1 51 ? -4.145 -20.078 -18.672 1 98.81 51 TRP B N 1
ATOM 4672 C CA . TRP B 1 51 ? -4.691 -20.016 -20.031 1 98.81 51 TRP B CA 1
ATOM 4673 C C . TRP B 1 51 ? -5.984 -19.219 -20.047 1 98.81 51 TRP B C 1
ATOM 4675 O O . TRP B 1 51 ? -7.02 -19.672 -19.562 1 98.81 51 TRP B O 1
ATOM 4685 N N . ALA B 1 52 ? -5.926 -18.062 -20.672 1 98.44 52 ALA B N 1
ATOM 4686 C CA . ALA B 1 52 ? -6.996 -17.062 -20.562 1 98.44 52 ALA B CA 1
ATOM 4687 C C . ALA B 1 52 ? -8.164 -17.422 -21.484 1 98.44 52 ALA B C 1
ATOM 4689 O O . ALA B 1 52 ? -7.977 -17.703 -22.656 1 98.44 52 ALA B O 1
ATOM 4690 N N . GLY B 1 53 ? -9.352 -17.406 -20.938 1 98.44 53 GLY B N 1
ATOM 4691 C CA . GLY B 1 53 ? -10.586 -17.562 -21.672 1 98.44 53 GLY B CA 1
ATOM 4692 C C . GLY B 1 53 ? -11.688 -16.625 -21.203 1 98.44 53 GLY B C 1
ATOM 4693 O O . GLY B 1 53 ? -12.828 -16.734 -21.656 1 98.44 53 GLY B O 1
ATOM 4694 N N . HIS B 1 54 ? -11.328 -15.641 -20.344 1 98.12 54 HIS B N 1
ATOM 4695 C CA . HIS B 1 54 ? -12.32 -14.852 -19.625 1 98.12 54 HIS B CA 1
ATOM 4696 C C . HIS B 1 54 ? -12.617 -13.539 -20.328 1 98.12 54 HIS B C 1
ATOM 4698 O O . HIS B 1 54 ? -13.508 -12.797 -19.922 1 98.12 54 HIS B O 1
ATOM 4704 N N . LEU B 1 55 ? -11.852 -13.188 -21.422 1 97.69 55 LEU B N 1
ATOM 4705 C CA . LEU B 1 55 ? -12.008 -11.883 -22.047 1 97.69 55 LEU B CA 1
ATOM 4706 C C . LEU B 1 55 ? -13.273 -11.836 -22.906 1 97.69 55 LEU B C 1
ATOM 4708 O O . LEU B 1 55 ? -14.086 -12.766 -22.875 1 97.69 55 LEU B O 1
ATOM 4712 N N . ARG B 1 56 ? -13.469 -10.797 -23.703 1 96.62 56 ARG B N 1
ATOM 4713 C CA . ARG B 1 56 ? -14.703 -10.531 -24.438 1 96.62 56 ARG B CA 1
ATOM 4714 C C . ARG B 1 56 ? -15.016 -11.664 -25.406 1 96.62 56 ARG B C 1
ATOM 4716 O O . ARG B 1 56 ? -16.188 -12 -25.609 1 96.62 56 ARG B O 1
ATOM 4723 N N . PRO B 1 57 ? -14.023 -12.305 -25.984 1 97.56 57 PRO B N 1
ATOM 4724 C CA . PRO B 1 57 ? -14.344 -13.422 -26.891 1 97.56 57 PRO B CA 1
ATOM 4725 C C . PRO B 1 57 ? -14.922 -14.625 -26.141 1 97.56 57 PRO B C 1
ATOM 4727 O O . PRO B 1 57 ? -15.578 -15.477 -26.75 1 97.56 57 PRO B O 1
ATOM 4730 N N . MET B 1 58 ? -14.562 -14.828 -24.922 1 98.31 58 MET B N 1
ATOM 4731 C CA . MET B 1 58 ? -15.125 -15.812 -24 1 98.31 58 MET B CA 1
ATOM 4732 C C . MET B 1 58 ? -14.805 -17.234 -24.453 1 98.31 58 MET B C 1
ATOM 4734 O O . MET B 1 58 ? -15.664 -18.109 -24.391 1 98.31 58 MET B O 1
ATOM 4738 N N . ILE B 1 59 ? -13.719 -17.5 -25.031 1 98.5 59 ILE B N 1
ATOM 4739 C CA . ILE B 1 59 ? -13.141 -18.812 -25.281 1 98.5 59 ILE B CA 1
ATOM 4740 C C . ILE B 1 59 ? -11.633 -18.781 -25.031 1 98.5 59 ILE B C 1
ATOM 4742 O O . ILE B 1 59 ? -11.016 -17.703 -25.094 1 98.5 59 ILE B O 1
ATOM 4746 N N . PRO B 1 60 ? -10.992 -19.922 -24.703 1 98.69 60 PRO B N 1
ATOM 4747 C CA . PRO B 1 60 ? -9.547 -19.922 -24.453 1 98.69 60 PRO B CA 1
ATOM 4748 C C . PRO B 1 60 ? -8.734 -19.422 -25.641 1 98.69 60 PRO B C 1
ATOM 4750 O O . PRO B 1 60 ? -9.055 -19.734 -26.781 1 98.69 60 PRO B O 1
ATOM 4753 N N . GLU B 1 61 ? -7.738 -18.719 -25.422 1 98.44 61 GLU B N 1
ATOM 4754 C CA . GLU B 1 61 ? -6.93 -18.031 -26.422 1 98.44 61 GLU B CA 1
ATOM 4755 C C . GLU B 1 61 ? -6.148 -19.031 -27.281 1 98.44 61 GLU B C 1
ATOM 4757 O O . GLU B 1 61 ? -5.797 -20.109 -26.797 1 98.44 61 GLU B O 1
ATOM 4762 N N . GLY B 1 62 ? -5.867 -18.656 -28.547 1 98.19 62 GLY B N 1
ATOM 4763 C CA . GLY B 1 62 ? -4.879 -19.375 -29.344 1 98.19 62 GLY B CA 1
ATOM 4764 C C . GLY B 1 62 ? -5.5 -20.359 -30.312 1 98.19 62 GLY B C 1
ATOM 4765 O O . GLY B 1 62 ? -4.812 -20.906 -31.188 1 98.19 62 GLY B O 1
ATOM 4766 N N . LEU B 1 63 ? -6.863 -20.578 -30.297 1 98.62 63 LEU B N 1
ATOM 4767 C CA . LEU B 1 63 ? -7.504 -21.547 -31.156 1 98.62 63 LEU B CA 1
ATOM 4768 C C . LEU B 1 63 ? -7.473 -21.094 -32.625 1 98.62 63 LEU B C 1
ATOM 4770 O O . LEU B 1 63 ? -7.727 -21.891 -33.531 1 98.62 63 LEU B O 1
ATOM 4774 N N . ASP B 1 64 ? -7.195 -19.844 -32.844 1 98 64 ASP B N 1
ATOM 4775 C CA . ASP B 1 64 ? -7.004 -19.297 -34.188 1 98 64 ASP B CA 1
ATOM 4776 C C . ASP B 1 64 ? -5.586 -19.547 -34.688 1 98 64 ASP B C 1
ATOM 4778 O O . ASP B 1 64 ? -5.293 -19.375 -35.844 1 98 64 ASP B O 1
ATOM 4782 N N . ARG B 1 65 ? -4.707 -20.047 -33.844 1 97.69 65 ARG B N 1
ATOM 4783 C CA . ARG B 1 65 ? -3.285 -20.078 -34.156 1 97.69 65 ARG B CA 1
ATOM 4784 C C . ARG B 1 65 ? -2.82 -21.516 -34.406 1 97.69 65 ARG B C 1
ATOM 4786 O O . ARG B 1 65 ? -1.904 -21.75 -35.188 1 97.69 65 ARG B O 1
ATOM 4793 N N . ARG B 1 66 ? -3.416 -22.484 -33.625 1 97.5 66 ARG B N 1
ATOM 4794 C CA . ARG B 1 66 ? -3.062 -23.891 -33.75 1 97.5 66 ARG B CA 1
ATOM 4795 C C . ARG B 1 66 ? -4.273 -24.781 -33.469 1 97.5 66 ARG B C 1
ATOM 4797 O O . ARG B 1 66 ? -5.215 -24.359 -32.781 1 97.5 66 ARG B O 1
ATOM 4804 N N . PRO B 1 67 ? -4.199 -26.047 -33.969 1 98.5 67 PRO B N 1
ATOM 4805 C CA . PRO B 1 67 ? -5.227 -26.984 -33.531 1 98.5 67 PRO B CA 1
ATOM 4806 C C . PRO B 1 67 ? -5.18 -27.25 -32.031 1 98.5 67 PRO B C 1
ATOM 4808 O O . PRO B 1 67 ? -4.098 -27.312 -31.438 1 98.5 67 PRO B O 1
ATOM 4811 N N . LEU B 1 68 ? -6.336 -27.375 -31.438 1 98.69 68 LEU B N 1
ATOM 4812 C CA . LEU B 1 68 ? -6.484 -27.547 -29.984 1 98.69 68 LEU B CA 1
ATOM 4813 C C . LEU B 1 68 ? -5.59 -28.672 -29.484 1 98.69 68 LEU B C 1
ATOM 4815 O O . LEU B 1 68 ? -4.891 -28.516 -28.484 1 98.69 68 LEU B O 1
ATOM 4819 N N . LYS B 1 69 ? -5.605 -29.766 -30.141 1 98.56 69 LYS B N 1
ATOM 4820 C CA . LYS B 1 69 ? -4.816 -30.938 -29.734 1 98.56 69 LYS B CA 1
ATOM 4821 C C . LYS B 1 69 ? -3.334 -30.594 -29.641 1 98.56 69 LYS B C 1
ATOM 4823 O O . LYS B 1 69 ? -2.635 -31.047 -28.734 1 98.56 69 LYS B O 1
ATOM 4828 N N . GLU B 1 70 ? -2.863 -29.781 -30.562 1 98.31 70 GLU B N 1
ATOM 4829 C CA . GLU B 1 70 ? -1.456 -29.391 -30.594 1 98.31 70 GLU B CA 1
ATOM 4830 C C . GLU B 1 70 ? -1.136 -28.406 -29.469 1 98.31 70 GLU B C 1
ATOM 4832 O O . GLU B 1 70 ? -0.049 -28.453 -28.891 1 98.31 70 GLU B O 1
ATOM 4837 N N . ILE B 1 71 ? -2.023 -27.469 -29.219 1 98.19 71 ILE B N 1
ATOM 4838 C CA . ILE B 1 71 ? -1.834 -26.516 -28.125 1 98.19 71 ILE B CA 1
ATOM 4839 C C . ILE B 1 71 ? -1.685 -27.266 -26.812 1 98.19 71 ILE B C 1
ATOM 4841 O O . ILE B 1 71 ? -0.754 -27.016 -26.047 1 98.19 71 ILE B O 1
ATOM 4845 N N . VAL B 1 72 ? -2.555 -28.219 -26.547 1 98.69 72 VAL B N 1
ATOM 4846 C CA . VAL B 1 72 ? -2.498 -29 -25.312 1 98.69 72 VAL B CA 1
ATOM 4847 C C . VAL B 1 72 ? -1.232 -29.859 -25.297 1 98.69 72 VAL B C 1
ATOM 4849 O O . VAL B 1 72 ? -0.594 -30.016 -24.25 1 98.69 72 VAL B O 1
ATOM 4852 N N . GLY B 1 73 ? -0.888 -30.438 -26.453 1 98.38 73 GLY B N 1
ATOM 4853 C CA . GLY B 1 73 ? 0.357 -31.188 -26.547 1 98.38 73 GLY B CA 1
ATOM 4854 C C . GLY B 1 73 ? 1.57 -30.375 -26.125 1 98.38 73 GLY B C 1
ATOM 4855 O O . GLY B 1 73 ? 2.498 -30.922 -25.516 1 98.38 73 GLY B O 1
ATOM 4856 N N . GLU B 1 74 ? 1.561 -29.109 -26.5 1 97.5 74 GLU B N 1
ATOM 4857 C CA . GLU B 1 74 ? 2.658 -28.234 -26.125 1 97.5 74 GLU B CA 1
ATOM 4858 C C . GLU B 1 74 ? 2.75 -28.094 -24.609 1 97.5 74 GLU B C 1
ATOM 4860 O O . GLU B 1 74 ? 3.848 -28.062 -24.047 1 97.5 74 GLU B O 1
ATOM 4865 N N . LEU B 1 75 ? 1.636 -27.938 -23.906 1 97.56 75 LEU B N 1
ATOM 4866 C CA . LEU B 1 75 ? 1.609 -27.922 -22.453 1 97.56 75 LEU B CA 1
ATOM 4867 C C . LEU B 1 75 ? 2.324 -29.141 -21.875 1 97.56 75 LEU B C 1
ATOM 4869 O O . LEU B 1 75 ? 3.16 -29 -20.984 1 97.56 75 LEU B O 1
ATOM 4873 N N . VAL B 1 76 ? 1.987 -30.297 -22.375 1 98.19 76 VAL B N 1
ATOM 4874 C CA . VAL B 1 76 ? 2.549 -31.562 -21.906 1 98.19 76 VAL B CA 1
ATOM 4875 C C . VAL B 1 76 ? 4.051 -31.594 -22.188 1 98.19 76 VAL B C 1
ATOM 4877 O O . VAL B 1 76 ? 4.844 -31.938 -21.297 1 98.19 76 VAL B O 1
ATOM 4880 N N . ASP B 1 77 ? 4.43 -31.156 -23.375 1 97.38 77 ASP B N 1
ATOM 4881 C CA . ASP B 1 77 ? 5.836 -31.141 -23.766 1 97.38 77 ASP B CA 1
ATOM 4882 C C . ASP B 1 77 ? 6.652 -30.234 -22.859 1 97.38 77 ASP B C 1
ATOM 4884 O O . ASP B 1 77 ? 7.836 -30.484 -22.625 1 97.38 77 ASP B O 1
ATOM 4888 N N . LEU B 1 78 ? 6.039 -29.25 -22.359 1 97.44 78 LEU B N 1
ATOM 4889 C CA . LEU B 1 78 ? 6.711 -28.281 -21.5 1 97.44 78 LEU B CA 1
ATOM 4890 C C . LEU B 1 78 ? 6.551 -28.641 -20.031 1 97.44 78 LEU B C 1
ATOM 4892 O O . LEU B 1 78 ? 6.852 -27.844 -19.156 1 97.44 78 LEU B O 1
ATOM 4896 N N . ASN B 1 79 ? 6 -29.75 -19.734 1 97.44 79 ASN B N 1
ATOM 4897 C CA . ASN B 1 79 ? 5.922 -30.391 -18.422 1 97.44 79 ASN B CA 1
ATOM 4898 C C . ASN B 1 79 ? 4.934 -29.672 -17.5 1 97.44 79 ASN B C 1
ATOM 4900 O O . ASN B 1 79 ? 5.137 -29.625 -16.297 1 97.44 79 ASN B O 1
ATOM 4904 N N . PHE B 1 80 ? 3.936 -29.047 -18.078 1 98.62 80 PHE B N 1
ATOM 4905 C CA . PHE B 1 80 ? 2.781 -28.625 -17.297 1 98.62 80 PHE B CA 1
ATOM 4906 C C . PHE B 1 80 ? 1.83 -29.797 -17.062 1 98.62 80 PHE B C 1
ATOM 4908 O O . PHE B 1 80 ? 1.582 -30.578 -17.984 1 98.62 80 PHE B O 1
ATOM 4915 N N . ASN B 1 81 ? 1.326 -29.938 -15.883 1 98.5 81 ASN B N 1
ATOM 4916 C CA . ASN B 1 81 ? 0.36 -31 -15.625 1 98.5 81 ASN B CA 1
ATOM 4917 C C . ASN B 1 81 ? -1.001 -30.438 -15.227 1 98.5 81 ASN B C 1
ATOM 4919 O O . ASN B 1 81 ? -1.914 -31.203 -14.891 1 98.5 81 ASN B O 1
ATOM 4923 N N . CYS B 1 82 ? -1.069 -29.172 -15.273 1 98.56 82 CYS B N 1
ATOM 4924 C CA . CYS B 1 82 ? -2.275 -28.453 -14.883 1 98.56 82 CYS B CA 1
ATOM 4925 C C . CYS B 1 82 ? -2.428 -27.156 -15.68 1 98.56 82 CYS B C 1
ATOM 4927 O O . CYS B 1 82 ? -1.434 -26.531 -16.047 1 98.56 82 CYS B O 1
ATOM 4929 N N . VAL B 1 83 ? -3.666 -26.828 -15.969 1 98.81 83 VAL B N 1
ATOM 4930 C CA . VAL B 1 83 ? -3.994 -25.531 -16.547 1 98.81 83 VAL B CA 1
ATOM 4931 C C . VAL B 1 83 ? -4.961 -24.781 -15.641 1 98.81 83 VAL B C 1
ATOM 4933 O O . VAL B 1 83 ? -5.949 -25.359 -15.164 1 98.81 83 VAL B O 1
ATOM 4936 N N . ARG B 1 84 ? -4.605 -23.531 -15.266 1 98.88 84 ARG B N 1
ATOM 4937 C CA . ARG B 1 84 ? -5.59 -22.609 -14.711 1 98.88 84 ARG B CA 1
ATOM 4938 C C . ARG B 1 84 ? -6.387 -21.938 -15.82 1 98.88 84 ARG B C 1
ATOM 4940 O O . ARG B 1 84 ? -5.891 -21 -16.469 1 98.88 84 ARG B O 1
ATOM 4947 N N . LEU B 1 85 ? -7.551 -22.422 -16.062 1 98.88 85 LEU B N 1
ATOM 4948 C CA . LEU B 1 85 ? -8.414 -22 -17.156 1 98.88 85 LEU B CA 1
ATOM 4949 C C . LEU B 1 85 ? -9.406 -20.938 -16.672 1 98.88 85 LEU B C 1
ATOM 4951 O O . LEU B 1 85 ? -10.289 -21.219 -15.875 1 98.88 85 LEU B O 1
ATOM 4955 N N . THR B 1 86 ? -9.258 -19.719 -17.188 1 98.81 86 THR B N 1
ATOM 4956 C CA . THR B 1 86 ? -10.008 -18.609 -16.625 1 98.81 86 THR B CA 1
ATOM 4957 C C . THR B 1 86 ? -11.32 -18.406 -17.375 1 98.81 86 THR B C 1
ATOM 4959 O O . THR B 1 86 ? -11.375 -18.594 -18.594 1 98.81 86 THR B O 1
ATOM 4962 N N . TYR B 1 87 ? -12.352 -18.062 -16.703 1 98.69 87 TYR B N 1
ATOM 4963 C CA . TYR B 1 87 ? -13.656 -17.797 -17.312 1 98.69 87 TYR B CA 1
ATOM 4964 C C . TYR B 1 87 ? -14.344 -16.625 -16.625 1 98.69 87 TYR B C 1
ATOM 4966 O O . TYR B 1 87 ? -13.891 -16.156 -15.57 1 98.69 87 TYR B O 1
ATOM 4974 N N . ALA B 1 88 ? -15.398 -16.094 -17.219 1 98.5 88 ALA B N 1
ATOM 4975 C CA . ALA B 1 88 ? -16.219 -15.023 -16.656 1 98.5 88 ALA B CA 1
ATOM 4976 C C . ALA B 1 88 ? -17.562 -15.547 -16.188 1 98.5 88 ALA B C 1
ATOM 4978 O O . ALA B 1 88 ? -18.156 -16.422 -16.828 1 98.5 88 ALA B O 1
ATOM 4979 N N . ILE B 1 89 ? -18.047 -14.945 -15.141 1 98.69 89 ILE B N 1
ATOM 4980 C CA . ILE B 1 89 ? -19.312 -15.375 -14.547 1 98.69 89 ILE B CA 1
ATOM 4981 C C . ILE B 1 89 ? -20.438 -15.211 -15.562 1 98.69 89 ILE B C 1
ATOM 4983 O O . ILE B 1 89 ? -21.297 -16.094 -15.703 1 98.69 89 ILE B O 1
ATOM 4987 N N . TYR B 1 90 ? -20.469 -14.148 -16.328 1 98.44 90 TYR B N 1
ATOM 4988 C CA . TYR B 1 90 ? -21.562 -13.836 -17.25 1 98.44 90 TYR B CA 1
ATOM 4989 C C . TYR B 1 90 ? -21.641 -14.859 -18.375 1 98.44 90 TYR B C 1
ATOM 4991 O O . TYR B 1 90 ? -22.672 -14.984 -19.031 1 98.44 90 TYR B O 1
ATOM 4999 N N . MET B 1 91 ? -20.562 -15.602 -18.656 1 98.12 91 MET B N 1
ATOM 5000 C CA . MET B 1 91 ? -20.609 -16.703 -19.609 1 98.12 91 MET B CA 1
ATOM 5001 C C . MET B 1 91 ? -21.688 -17.703 -19.219 1 98.12 91 MET B C 1
ATOM 5003 O O . MET B 1 91 ? -22.359 -18.281 -20.094 1 98.12 91 MET B O 1
ATOM 5007 N N . TRP B 1 92 ? -21.859 -17.875 -17.953 1 98.19 92 TRP B N 1
ATOM 5008 C CA . TRP B 1 92 ? -22.797 -18.875 -17.422 1 98.19 92 TRP B CA 1
ATOM 5009 C C . TRP B 1 92 ? -24.172 -18.266 -17.188 1 98.19 92 TRP B C 1
ATOM 5011 O O . TRP B 1 92 ? -25.188 -18.906 -17.453 1 98.19 92 TRP B O 1
ATOM 5021 N N . THR B 1 93 ? -24.234 -17.016 -16.75 1 98.44 93 THR B N 1
ATOM 5022 C CA . THR B 1 93 ? -25.469 -16.453 -16.234 1 98.44 93 THR B CA 1
ATOM 5023 C C . THR B 1 93 ? -26.172 -15.617 -17.297 1 98.44 93 THR B C 1
ATOM 5025 O O . THR B 1 93 ? -27.391 -15.445 -17.25 1 98.44 93 THR B O 1
ATOM 5028 N N . ARG B 1 94 ? -25.406 -15.125 -18.234 1 97.81 94 ARG B N 1
ATOM 5029 C CA . ARG B 1 94 ? -26.016 -14.18 -19.156 1 97.81 94 ARG B CA 1
ATOM 5030 C C . ARG B 1 94 ? -25.812 -14.625 -20.609 1 97.81 94 ARG B C 1
ATOM 5032 O O . ARG B 1 94 ? -26.641 -14.352 -21.469 1 97.81 94 ARG B O 1
ATOM 5039 N N . TYR B 1 95 ? -24.719 -15.352 -20.844 1 96.69 95 TYR B N 1
ATOM 5040 C CA . TYR B 1 95 ? -24.391 -15.695 -22.219 1 96.69 95 TYR B CA 1
ATOM 5041 C C . TYR B 1 95 ? -24.359 -17.203 -22.422 1 96.69 95 TYR B C 1
ATOM 5043 O O . TYR B 1 95 ? -23.672 -17.703 -23.328 1 96.69 95 TYR B O 1
ATOM 5051 N N . GLY B 1 96 ? -25 -17.938 -21.688 1 92.25 96 GLY B N 1
ATOM 5052 C CA . GLY B 1 96 ? -24.938 -19.391 -21.672 1 92.25 96 GLY B CA 1
ATOM 5053 C C . GLY B 1 96 ? -25.234 -20.016 -23.016 1 92.25 96 GLY B C 1
ATOM 5054 O O . GLY B 1 96 ? -24.734 -21.094 -23.328 1 92.25 96 GLY B O 1
ATOM 5055 N N . HIS B 1 97 ? -25.953 -19.359 -2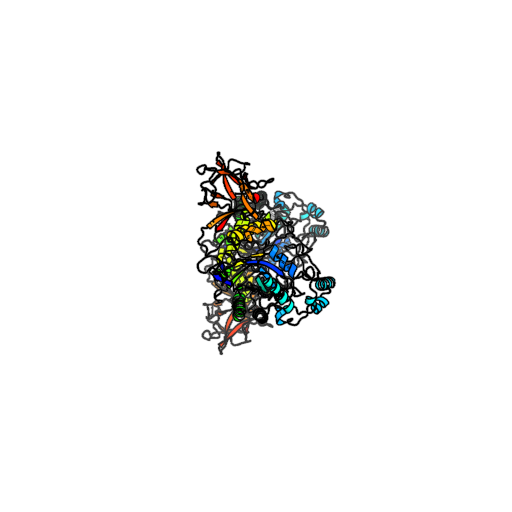3.891 1 92.62 97 HIS B N 1
ATOM 5056 C CA . HIS B 1 97 ? -26.344 -19.906 -25.188 1 92.62 97 HIS B CA 1
ATOM 5057 C C . HIS B 1 97 ? -25.703 -19.109 -26.312 1 92.62 97 HIS B C 1
ATOM 5059 O O . HIS B 1 97 ? -26.062 -19.281 -27.484 1 92.62 97 HIS B O 1
ATOM 5065 N N . GLY B 1 98 ? -24.766 -18.312 -25.891 1 94.56 98 GLY B N 1
ATOM 5066 C CA . GLY B 1 98 ? -24.109 -17.5 -26.906 1 94.56 98 GLY B CA 1
ATOM 5067 C C . GLY B 1 98 ? -23.234 -18.297 -27.844 1 94.56 98 GLY B C 1
ATOM 5068 O O . GLY B 1 98 ? -22.547 -19.234 -27.406 1 94.56 98 GLY B O 1
ATOM 5069 N N . ASN B 1 99 ? -23.266 -17.906 -29.094 1 95.75 99 ASN B N 1
ATOM 5070 C CA . ASN B 1 99 ? -22.484 -18.562 -30.141 1 95.75 99 ASN B CA 1
ATOM 5071 C C . ASN B 1 99 ? -21.156 -17.859 -30.375 1 95.75 99 ASN B C 1
ATOM 5073 O O . ASN B 1 99 ? -21.109 -16.625 -30.422 1 95.75 99 ASN B O 1
ATOM 5077 N N . VAL B 1 100 ? -20.109 -18.625 -30.578 1 97.81 100 VAL B N 1
ATOM 5078 C CA . VAL B 1 100 ? -18.766 -18.094 -30.734 1 97.81 100 VAL B CA 1
ATOM 5079 C C . VAL B 1 100 ? -18.703 -17.203 -31.969 1 97.81 100 VAL B C 1
ATOM 5081 O O . VAL B 1 100 ? -18.188 -16.078 -31.906 1 97.81 100 VAL B O 1
ATOM 5084 N N . ASN B 1 101 ? -19.266 -17.688 -33.062 1 96.38 101 ASN B N 1
ATOM 5085 C CA . ASN B 1 101 ? -19.219 -16.922 -34.281 1 96.38 101 ASN B CA 1
ATOM 5086 C C . ASN B 1 101 ? -19.906 -15.578 -34.156 1 96.38 101 ASN B C 1
ATOM 5088 O O . ASN B 1 101 ? -19.438 -14.57 -34.688 1 96.38 101 ASN B O 1
ATOM 5092 N N . ALA B 1 102 ? -21.094 -15.578 -33.531 1 95.88 102 ALA B N 1
ATOM 5093 C CA . ALA B 1 102 ? -21.828 -14.344 -33.344 1 95.88 102 ALA B CA 1
ATOM 5094 C C . ALA B 1 102 ? -21.047 -13.352 -32.469 1 95.88 102 ALA B C 1
ATOM 5096 O O . ALA B 1 102 ? -21.047 -12.148 -32.75 1 95.88 102 ALA B O 1
ATOM 5097 N N . THR B 1 103 ? -20.359 -13.867 -31.484 1 96.62 103 THR B N 1
ATOM 5098 C CA . THR B 1 103 ? -19.547 -13.031 -30.609 1 96.62 103 THR B CA 1
ATOM 5099 C C . THR B 1 103 ? -18.406 -12.391 -31.391 1 96.62 103 THR B C 1
ATOM 5101 O O . THR B 1 103 ? -18.172 -11.188 -31.281 1 96.62 103 THR B O 1
ATOM 5104 N N . PHE B 1 104 ? -17.703 -13.109 -32.219 1 96.56 104 PHE B N 1
ATOM 5105 C CA . PHE B 1 104 ? -16.578 -12.586 -32.969 1 96.56 104 PHE B CA 1
ATOM 5106 C C . PHE B 1 104 ? -17.031 -11.578 -34 1 96.56 104 PHE B C 1
ATOM 5108 O O . PHE B 1 104 ? -16.312 -10.633 -34.344 1 96.56 104 PHE B O 1
ATOM 5115 N N . ALA B 1 105 ? -18.234 -11.812 -34.562 1 94.06 105 ALA B N 1
ATOM 5116 C CA . ALA B 1 105 ? -18.797 -10.836 -35.5 1 94.06 105 ALA B CA 1
ATOM 5117 C C . ALA B 1 105 ? -18.922 -9.461 -34.875 1 94.06 105 ALA B C 1
ATOM 5119 O O . ALA B 1 105 ? -18.656 -8.445 -35.5 1 94.06 105 ALA B O 1
ATOM 5120 N N . SER B 1 106 ? -19.25 -9.438 -33.688 1 93.56 106 SER B N 1
ATOM 5121 C CA . SER B 1 106 ? -19.438 -8.18 -32.969 1 93.56 106 SER B CA 1
ATOM 5122 C C . SER B 1 106 ? -18.094 -7.559 -32.594 1 93.56 106 SER B C 1
ATOM 5124 O O . SER B 1 106 ? -18.016 -6.352 -32.344 1 93.56 106 SER B O 1
ATOM 5126 N N . LEU B 1 107 ? -17 -8.305 -32.531 1 95.44 107 LEU B N 1
ATOM 5127 C CA . LEU B 1 107 ? -15.68 -7.844 -32.094 1 95.44 107 LEU B CA 1
ATOM 5128 C C . LEU B 1 107 ? -14.844 -7.363 -33.25 1 95.44 107 LEU B C 1
ATOM 5130 O O . LEU B 1 107 ? -13.75 -6.824 -33.062 1 95.44 107 LEU B O 1
ATOM 5134 N N . ASP B 1 108 ? -15.273 -7.477 -34.531 1 91.62 108 ASP B N 1
ATOM 5135 C CA . ASP B 1 108 ? -14.617 -7.051 -35.75 1 91.62 108 ASP B CA 1
ATOM 5136 C C . ASP B 1 108 ? -13.188 -7.59 -35.812 1 91.62 108 ASP B C 1
ATOM 5138 O O . ASP B 1 108 ? -12.234 -6.82 -35.969 1 91.62 108 ASP B O 1
ATOM 5142 N N . ALA B 1 109 ? -13.047 -8.859 -35.656 1 94.5 109 ALA B N 1
ATOM 5143 C CA . ALA B 1 109 ? -11.766 -9.555 -35.719 1 94.5 109 ALA B CA 1
ATOM 5144 C C . ALA B 1 109 ? -11.773 -10.633 -36.812 1 94.5 109 ALA B C 1
ATOM 5146 O O . ALA B 1 109 ? -11.578 -11.812 -36.5 1 94.5 109 ALA B O 1
ATOM 5147 N N . PRO B 1 110 ? -11.797 -10.258 -38.062 1 95.19 110 PRO B N 1
ATOM 5148 C CA . PRO B 1 110 ? -11.984 -11.242 -39.125 1 95.19 110 PRO B CA 1
ATOM 5149 C C . PRO B 1 110 ? -10.789 -12.188 -39.281 1 95.19 110 PRO B C 1
ATOM 5151 O O . PRO B 1 110 ? -10.961 -13.359 -39.594 1 95.19 110 PRO B O 1
ATOM 5154 N N . LYS B 1 111 ? -9.633 -11.672 -39.094 1 95.69 111 LYS B N 1
ATOM 5155 C CA . LYS B 1 111 ? -8.453 -12.523 -39.219 1 95.69 111 LYS B CA 1
ATOM 5156 C C . LYS B 1 111 ? -8.461 -13.633 -38.188 1 95.69 111 LYS B C 1
ATOM 5158 O O . LYS B 1 111 ? -7.977 -14.734 -38.438 1 95.69 111 LYS B O 1
ATOM 5163 N N . VAL B 1 112 ? -8.961 -13.352 -37.031 1 97.62 112 VAL B N 1
ATOM 5164 C CA . VAL B 1 112 ? -9.086 -14.344 -35.969 1 97.62 112 VAL B CA 1
ATOM 5165 C C . VAL B 1 112 ? -10.07 -15.43 -36.375 1 97.62 112 VAL B C 1
ATOM 5167 O O . VAL B 1 112 ? -9.805 -16.625 -36.188 1 97.62 112 VAL B O 1
ATOM 5170 N N . VAL B 1 113 ? -11.172 -15.055 -36.906 1 98 113 VAL B N 1
ATOM 5171 C CA . VAL B 1 113 ? -12.195 -16 -37.375 1 98 113 VAL B CA 1
ATOM 5172 C C . VAL B 1 113 ? -11.617 -16.922 -38.438 1 98 113 VAL B C 1
ATOM 5174 O O . VAL B 1 113 ? -11.852 -18.141 -38.406 1 98 113 VAL B O 1
ATOM 5177 N N . GLU B 1 114 ? -10.875 -16.328 -39.344 1 98.12 114 GLU B N 1
ATOM 5178 C CA . GLU B 1 114 ? -10.219 -17.125 -40.375 1 98.12 114 GLU B CA 1
ATOM 5179 C C . GLU B 1 114 ? -9.266 -18.141 -39.781 1 98.12 114 GLU B C 1
ATOM 5181 O O . GLU B 1 114 ? -9.203 -19.297 -40.25 1 98.12 114 GLU B O 1
ATOM 5186 N N . GLY B 1 115 ? -8.547 -17.703 -38.812 1 98.19 115 GLY B N 1
ATOM 5187 C CA . GLY B 1 115 ? -7.637 -18.609 -38.125 1 98.19 115 GLY B CA 1
ATOM 5188 C C . GLY B 1 115 ? -8.344 -19.75 -37.406 1 98.19 115 GLY B C 1
ATOM 5189 O O . GLY B 1 115 ? -7.91 -20.906 -37.5 1 98.19 115 GLY B O 1
ATOM 5190 N N . ILE B 1 116 ? -9.406 -19.453 -36.75 1 98.62 116 ILE B N 1
ATOM 5191 C CA . ILE B 1 116 ? -10.18 -20.484 -36.062 1 98.62 116 ILE B CA 1
ATOM 5192 C C . ILE B 1 116 ? -10.734 -21.484 -37.094 1 98.62 116 ILE B C 1
ATOM 5194 O O . ILE B 1 116 ? -10.672 -22.688 -36.906 1 98.62 116 ILE B O 1
ATOM 5198 N N . ALA B 1 117 ? -11.25 -20.969 -38.156 1 98.44 117 ALA B N 1
ATOM 5199 C CA . ALA B 1 117 ? -11.789 -21.828 -39.219 1 98.44 117 ALA B CA 1
ATOM 5200 C C . ALA B 1 117 ? -10.719 -22.766 -39.75 1 98.44 117 ALA B C 1
ATOM 5202 O O . ALA B 1 117 ? -11.016 -23.906 -40.125 1 98.44 117 ALA B O 1
ATOM 5203 N N . MET B 1 118 ? -9.594 -22.328 -39.812 1 98.5 118 MET B N 1
ATOM 5204 C CA . MET B 1 118 ? -8.492 -23.094 -40.375 1 98.5 118 MET B CA 1
ATOM 5205 C C . MET B 1 118 ? -8.031 -24.172 -39.375 1 98.5 118 MET B C 1
ATOM 5207 O O . MET B 1 118 ? -7.793 -25.312 -39.781 1 98.5 118 MET B O 1
ATOM 5211 N N . HIS B 1 119 ? -7.914 -23.812 -38.125 1 98.5 119 HIS B N 1
ATOM 5212 C CA . HIS B 1 119 ? -7.227 -24.688 -37.188 1 98.5 119 HIS B CA 1
ATOM 5213 C C . HIS B 1 119 ? -8.219 -25.469 -36.344 1 98.5 119 HIS B C 1
ATOM 5215 O O . HIS B 1 119 ? -7.914 -26.578 -35.906 1 98.5 119 HIS B O 1
ATOM 5221 N N . ASN B 1 120 ? -9.391 -24.891 -36.062 1 98.69 120 ASN B N 1
ATOM 5222 C CA . ASN B 1 120 ? -10.438 -25.484 -35.219 1 98.69 120 ASN B CA 1
ATOM 5223 C C . ASN B 1 120 ? -11.828 -25.141 -35.75 1 98.69 120 ASN B C 1
ATOM 5225 O O . ASN B 1 120 ? -12.625 -24.531 -35.031 1 98.69 120 ASN B O 1
ATOM 5229 N N . PRO B 1 121 ? -12.188 -25.562 -36.906 1 98 121 PRO B N 1
ATOM 5230 C CA . PRO B 1 121 ? -13.383 -25.062 -37.594 1 98 121 PRO B CA 1
ATOM 5231 C C . PRO B 1 121 ? -14.664 -25.312 -36.812 1 98 121 PRO B C 1
ATOM 5233 O O . PRO B 1 121 ? -15.602 -24.5 -36.844 1 98 121 PRO B O 1
ATOM 5236 N N . SER B 1 122 ? -14.781 -26.406 -36.031 1 98 122 SER B N 1
ATOM 5237 C CA . SER B 1 122 ? -16 -26.75 -35.312 1 98 122 SER B CA 1
ATOM 5238 C C . SER B 1 122 ? -16.312 -25.703 -34.219 1 98 122 SER B C 1
ATOM 5240 O O . SER B 1 122 ? -17.453 -25.578 -33.781 1 98 122 SER B O 1
ATOM 5242 N N . VAL B 1 123 ? -15.312 -25.016 -33.812 1 98.5 123 VAL B N 1
ATOM 5243 C CA . VAL B 1 123 ? -15.43 -24.062 -32.719 1 98.5 123 VAL B CA 1
ATOM 5244 C C . VAL B 1 123 ? -16.422 -22.953 -33.094 1 98.5 123 VAL B C 1
ATOM 5246 O O . VAL B 1 123 ? -17.188 -22.5 -32.25 1 98.5 123 VAL B O 1
ATOM 5249 N N . LEU B 1 124 ? -16.484 -22.562 -34.344 1 97.94 124 LEU B N 1
ATOM 5250 C CA . LEU B 1 124 ? -17.281 -21.422 -34.781 1 97.94 124 LEU B CA 1
ATOM 5251 C C . LEU B 1 124 ? -18.766 -21.703 -34.688 1 97.94 124 LEU B C 1
ATOM 5253 O O . LEU B 1 124 ? -19.578 -20.781 -34.562 1 97.94 124 LEU B O 1
ATOM 5257 N N . ALA B 1 125 ? -19.141 -22.938 -34.656 1 97.62 125 ALA B N 1
ATOM 5258 C CA . ALA B 1 125 ? -20.562 -23.312 -34.594 1 97.62 125 ALA B CA 1
ATOM 5259 C C . ALA B 1 125 ? -21 -23.609 -33.156 1 97.62 125 ALA B C 1
ATOM 5261 O O . ALA B 1 125 ? -22.188 -23.844 -32.906 1 97.62 125 ALA B O 1
ATOM 5262 N N . LYS B 1 126 ? -20.172 -23.531 -32.219 1 98.5 126 LYS B N 1
ATOM 5263 C CA . LYS B 1 126 ? -20.438 -23.922 -30.844 1 98.5 126 LYS B CA 1
ATOM 5264 C C . LYS B 1 126 ? -20.734 -22.719 -29.969 1 98.5 126 LYS B C 1
ATOM 5266 O O . LYS B 1 126 ? -20.469 -21.578 -30.359 1 98.5 126 LYS B O 1
ATOM 5271 N N . THR B 1 127 ? -21.344 -23.016 -28.828 1 98.31 127 THR B N 1
ATOM 5272 C CA . THR B 1 127 ? -21.438 -22.016 -27.766 1 98.31 127 THR B CA 1
ATOM 5273 C C . THR B 1 127 ? -20.109 -21.875 -27.031 1 98.31 127 THR B C 1
ATOM 5275 O O . THR B 1 127 ? -19.234 -22.719 -27.156 1 98.31 127 THR B O 1
ATOM 5278 N N . HIS B 1 128 ? -20.016 -20.75 -26.328 1 98.5 128 HIS B N 1
ATOM 5279 C CA . HIS B 1 128 ? -18.812 -20.531 -25.547 1 98.5 128 HIS B CA 1
ATOM 5280 C C . HIS B 1 128 ? -18.578 -21.672 -24.547 1 98.5 128 HIS B C 1
ATOM 5282 O O . HIS B 1 128 ? -17.469 -22.172 -24.422 1 98.5 128 HIS B O 1
ATOM 5288 N N . ILE B 1 129 ? -19.594 -22.156 -23.891 1 98.38 129 ILE B N 1
ATOM 5289 C CA . ILE B 1 129 ? -19.516 -23.219 -22.891 1 98.38 129 ILE B CA 1
ATOM 5290 C C . ILE B 1 129 ? -19.109 -24.531 -23.547 1 98.38 129 ILE B C 1
ATOM 5292 O O . ILE B 1 129 ? -18.312 -25.281 -23 1 98.38 129 ILE B O 1
ATOM 5296 N N . GLN B 1 130 ? -19.641 -24.781 -24.734 1 98.38 130 GLN B N 1
ATOM 5297 C CA . GLN B 1 130 ? -19.266 -25.984 -25.453 1 98.38 130 GLN B CA 1
ATOM 5298 C C . GLN B 1 130 ? -17.781 -25.984 -25.812 1 98.38 130 GLN B C 1
ATOM 5300 O O . GLN B 1 130 ? -17.141 -27.031 -25.828 1 98.38 130 GLN B O 1
ATOM 5305 N N . VAL B 1 131 ? -17.297 -24.812 -26.188 1 98.69 131 VAL B N 1
ATOM 5306 C CA . VAL B 1 131 ? -15.875 -24.719 -26.5 1 98.69 131 VAL B CA 1
ATOM 5307 C C . VAL B 1 131 ? -15.055 -25.016 -25.234 1 98.69 131 VAL B C 1
ATOM 5309 O O . VAL B 1 131 ? -14.055 -25.734 -25.297 1 98.69 131 VAL B O 1
ATOM 5312 N N . PHE B 1 132 ? -15.438 -24.484 -24.094 1 98.56 132 PHE B N 1
ATOM 5313 C CA . PHE B 1 132 ? -14.773 -24.812 -22.828 1 98.56 132 PHE B CA 1
ATOM 5314 C C . PHE B 1 132 ? -14.797 -26.312 -22.578 1 98.56 132 PHE B C 1
ATOM 5316 O O . PHE B 1 132 ? -13.797 -26.891 -22.156 1 98.56 132 PHE B O 1
ATOM 5323 N N . GLU B 1 133 ? -15.914 -26.953 -22.906 1 98.06 133 GLU B N 1
ATOM 5324 C CA . GLU B 1 133 ? -16.031 -28.391 -22.75 1 98.06 133 GLU B CA 1
ATOM 5325 C C . GLU B 1 133 ? -15.016 -29.125 -23.625 1 98.06 133 GLU B C 1
ATOM 5327 O O . GLU B 1 133 ? -14.383 -30.078 -23.172 1 98.06 133 GLU B O 1
ATOM 5332 N N . ASP B 1 134 ? -14.914 -28.672 -24.844 1 98.56 134 ASP B N 1
ATOM 5333 C CA . ASP B 1 134 ? -13.969 -29.281 -25.75 1 98.56 134 ASP B CA 1
ATOM 5334 C C . ASP B 1 134 ? -12.539 -29.156 -25.234 1 98.56 134 ASP B C 1
ATOM 5336 O O . ASP B 1 134 ? -11.758 -30.109 -25.297 1 98.56 134 ASP B O 1
ATOM 5340 N N . VAL B 1 135 ? -12.219 -27.969 -24.734 1 98.81 135 VAL B N 1
ATOM 5341 C CA . VAL B 1 135 ? -10.883 -27.703 -24.234 1 98.81 135 VAL B CA 1
ATOM 5342 C C . VAL B 1 135 ? -10.609 -28.578 -23 1 98.81 135 VAL B C 1
ATOM 5344 O O . VAL B 1 135 ? -9.57 -29.234 -22.922 1 98.81 135 VAL B O 1
ATOM 5347 N N . VAL B 1 136 ? -11.539 -28.641 -22.078 1 98.75 136 VAL B N 1
ATOM 5348 C CA . VAL B 1 136 ? -11.398 -29.438 -20.875 1 98.75 136 VAL B CA 1
ATOM 5349 C C . VAL B 1 136 ? -11.266 -30.922 -21.234 1 98.75 136 VAL B C 1
ATOM 5351 O O . VAL B 1 136 ? -10.445 -31.641 -20.672 1 98.75 136 VAL B O 1
ATOM 5354 N N . ARG B 1 137 ? -12.078 -31.344 -22.203 1 98.25 137 ARG B N 1
ATOM 5355 C CA . ARG B 1 137 ? -12.016 -32.719 -22.656 1 98.25 137 ARG B CA 1
ATOM 5356 C C . ARG B 1 137 ? -10.641 -33.062 -23.219 1 98.25 137 ARG B C 1
ATOM 5358 O O . ARG B 1 137 ? -10.07 -34.094 -22.906 1 98.25 137 ARG B O 1
ATOM 5365 N N . GLU B 1 138 ? -10.109 -32.188 -24.078 1 98.69 138 GLU B N 1
ATOM 5366 C CA . GLU B 1 138 ? -8.797 -32.438 -24.656 1 98.69 138 GLU B CA 1
ATOM 5367 C C . GLU B 1 138 ? -7.707 -32.438 -23.594 1 98.69 138 GLU B C 1
ATOM 5369 O O . GLU B 1 138 ? -6.789 -33.25 -23.641 1 98.69 138 GLU B O 1
ATOM 5374 N N . LEU B 1 139 ? -7.754 -31.484 -22.641 1 98.75 139 LEU B N 1
ATOM 5375 C CA . LEU B 1 139 ? -6.824 -31.484 -21.516 1 98.75 139 LEU B CA 1
ATOM 5376 C C . LEU B 1 139 ? -6.867 -32.812 -20.766 1 98.75 139 LEU B C 1
ATOM 5378 O O . LEU B 1 139 ? -5.824 -33.438 -20.5 1 98.75 139 LEU B O 1
ATOM 5382 N N . GLY B 1 140 ? -8.07 -33.312 -20.5 1 98.19 140 GLY B N 1
ATOM 5383 C CA . G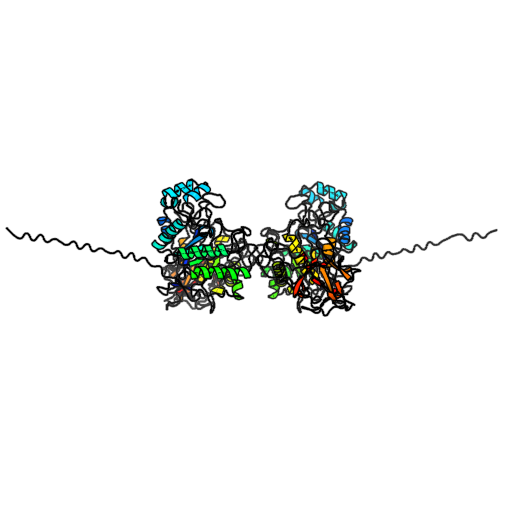LY B 1 140 ? -8.227 -34.594 -19.875 1 98.19 140 GLY B CA 1
ATOM 5384 C C . GLY B 1 140 ? -7.648 -35.75 -20.688 1 98.19 140 GLY B C 1
ATOM 5385 O O . GLY B 1 140 ? -7.008 -36.625 -20.125 1 98.19 140 GLY B O 1
ATOM 5386 N N . ALA B 1 141 ? -7.871 -35.688 -21.938 1 98.25 141 ALA B N 1
ATOM 5387 C CA . ALA B 1 141 ? -7.402 -36.719 -22.828 1 98.25 141 ALA B CA 1
ATOM 5388 C C . ALA B 1 141 ? -5.883 -36.844 -22.812 1 98.25 141 ALA B C 1
ATOM 5390 O O . ALA B 1 141 ? -5.328 -37.906 -23.016 1 98.25 141 ALA B O 1
ATOM 5391 N N . GLN B 1 142 ? -5.258 -35.719 -22.531 1 98.38 142 GLN B N 1
ATOM 5392 C CA . GLN B 1 142 ? -3.801 -35.75 -22.516 1 98.38 142 GLN B CA 1
ATOM 5393 C C . GLN B 1 142 ? -3.268 -35.688 -21.094 1 98.38 142 GLN B C 1
ATOM 5395 O O . GLN B 1 142 ? -2.117 -35.281 -20.859 1 98.38 142 GLN B O 1
ATOM 5400 N N . ASN B 1 143 ? -4.105 -35.906 -20.125 1 97.19 143 ASN B N 1
ATOM 5401 C CA . ASN B 1 143 ? -3.795 -36.062 -18.703 1 97.19 143 ASN B CA 1
ATOM 5402 C C . ASN B 1 143 ? -3.307 -34.75 -18.094 1 97.19 143 ASN B C 1
ATOM 5404 O O . ASN B 1 143 ? -2.361 -34.75 -17.297 1 97.19 143 ASN B O 1
ATOM 5408 N N . VAL B 1 144 ? -3.834 -33.656 -18.531 1 98.56 144 VAL B N 1
ATOM 5409 C CA . VAL B 1 144 ? -3.604 -32.344 -17.938 1 98.56 144 VAL B CA 1
ATOM 5410 C C . VAL B 1 144 ? -4.801 -31.953 -17.062 1 98.56 144 VAL B C 1
ATOM 5412 O O . VAL B 1 144 ? -5.945 -32 -17.531 1 98.56 144 VAL B O 1
ATOM 5415 N N . LYS B 1 145 ? -4.551 -31.656 -15.82 1 98.44 145 LYS B N 1
ATOM 5416 C CA . LYS B 1 145 ? -5.609 -31.281 -14.891 1 98.44 145 LYS B CA 1
ATOM 5417 C C . LYS B 1 145 ? -6.078 -29.844 -15.156 1 98.44 145 LYS B C 1
ATOM 5419 O O . LYS B 1 145 ? -5.344 -29.047 -15.734 1 98.44 145 LYS B O 1
ATOM 5424 N N . VAL B 1 146 ? -7.324 -29.641 -14.711 1 98.81 146 VAL B N 1
ATOM 5425 C CA . VAL B 1 146 ? -7.902 -28.312 -14.953 1 98.81 146 VAL B CA 1
ATOM 5426 C C . VAL B 1 146 ? -8.281 -27.672 -13.625 1 98.81 146 VAL B C 1
ATOM 5428 O O . VAL B 1 146 ? -9 -28.266 -12.82 1 98.81 146 VAL B O 1
ATOM 5431 N N . LEU B 1 147 ? -7.75 -26.547 -13.336 1 98.81 147 LEU B N 1
ATOM 5432 C CA . LEU B 1 147 ? -8.203 -25.609 -12.32 1 98.81 147 LEU B CA 1
ATOM 5433 C C . LEU B 1 147 ? -9.039 -24.5 -12.938 1 98.81 147 LEU B C 1
ATOM 5435 O O . LEU B 1 147 ? -8.508 -23.609 -13.609 1 98.81 147 LEU B O 1
ATOM 5439 N N . LEU B 1 148 ? -10.359 -24.562 -12.773 1 98.81 148 LEU B N 1
ATOM 5440 C CA . LEU B 1 148 ? -11.25 -23.531 -13.297 1 98.81 148 LEU B CA 1
ATOM 5441 C C . LEU B 1 148 ? -11.203 -22.281 -12.422 1 98.81 148 LEU B C 1
ATOM 5443 O O . LEU B 1 148 ? -11.477 -22.359 -11.219 1 98.81 148 LEU B O 1
ATOM 5447 N N . ASP B 1 149 ? -10.883 -21.172 -13.039 1 98.81 149 ASP B N 1
ATOM 5448 C CA . ASP B 1 149 ? -10.734 -19.938 -12.273 1 98.81 149 ASP B CA 1
ATOM 5449 C C . ASP B 1 149 ? -11.758 -18.906 -12.711 1 98.81 149 ASP B C 1
ATOM 5451 O O . ASP B 1 149 ? -11.727 -18.422 -13.844 1 98.81 149 ASP B O 1
ATOM 5455 N N . ASN B 1 150 ? -12.633 -18.562 -11.82 1 98.88 150 ASN B N 1
ATOM 5456 C CA . ASN B 1 150 ? -13.414 -17.359 -12.109 1 98.88 150 ASN B CA 1
ATOM 5457 C C . ASN B 1 150 ? -12.555 -16.109 -12.062 1 98.88 150 ASN B C 1
ATOM 5459 O O . ASN B 1 150 ? -12.102 -15.695 -10.992 1 98.88 150 ASN B O 1
ATOM 5463 N N . HIS B 1 151 ? -12.43 -15.555 -13.195 1 98.5 151 HIS B N 1
ATOM 5464 C CA . HIS B 1 151 ? -11.469 -14.469 -13.305 1 98.5 151 HIS B CA 1
ATOM 5465 C C . HIS B 1 151 ? -12.156 -13.109 -13.164 1 98.5 151 HIS B C 1
ATOM 5467 O O . HIS B 1 151 ? -11.594 -12.188 -12.57 1 98.5 151 HIS B O 1
ATOM 5473 N N . VAL B 1 152 ? -13.312 -12.945 -13.719 1 98.06 152 VAL B N 1
ATOM 5474 C CA . VAL B 1 152 ? -14.109 -11.727 -13.719 1 98.06 152 VAL B CA 1
ATOM 5475 C C . VAL B 1 152 ? -15.594 -12.078 -13.844 1 98.06 152 VAL B C 1
ATOM 5477 O O . VAL B 1 152 ? -15.945 -13.25 -14.031 1 98.06 152 VAL B O 1
ATOM 5480 N N . SER B 1 153 ? -16.422 -11.086 -13.625 1 98 153 SER B N 1
ATOM 5481 C CA . SER B 1 153 ? -17.828 -11.289 -13.93 1 98 153 SER B CA 1
ATOM 5482 C C . SER B 1 153 ? -18.141 -10.883 -15.367 1 98 153 SER B C 1
ATOM 5484 O O . SER B 1 153 ? -18.438 -11.734 -16.219 1 98 153 SER B O 1
ATOM 5486 N N . GLN B 1 154 ? -17.938 -9.648 -15.625 1 97.12 154 GLN B N 1
ATOM 5487 C CA . GLN B 1 154 ? -18.047 -9.188 -17 1 97.12 154 GLN B CA 1
ATOM 5488 C C . GLN B 1 154 ? -16.828 -9.578 -17.812 1 97.12 154 GLN B C 1
ATOM 5490 O O . GLN B 1 154 ? -15.695 -9.289 -17.422 1 97.12 154 GLN B O 1
ATOM 5495 N N . PRO B 1 155 ? -17.062 -10.258 -18.969 1 96.81 155 PRO B N 1
ATOM 5496 C CA . PRO B 1 155 ? -15.914 -10.641 -19.781 1 96.81 155 PRO B CA 1
ATOM 5497 C C . PRO B 1 155 ? -15.086 -9.438 -20.25 1 96.81 155 PRO B C 1
ATOM 5499 O O . PRO B 1 155 ? -15.586 -8.594 -20.984 1 96.81 155 PRO B O 1
ATOM 5502 N N . LYS B 1 156 ? -13.898 -9.352 -19.75 1 95.12 156 LYS B N 1
ATOM 5503 C CA . LYS B 1 156 ? -12.945 -8.297 -20.078 1 95.12 156 LYS B CA 1
ATOM 5504 C C . LYS B 1 156 ? -11.57 -8.594 -19.484 1 95.12 156 LYS B C 1
ATOM 5506 O O . LYS B 1 156 ? -11.398 -9.586 -18.766 1 95.12 156 LYS B O 1
ATOM 5511 N N . TRP B 1 157 ? -10.641 -7.789 -19.938 1 92.81 157 TRP B N 1
ATOM 5512 C CA . TRP B 1 157 ? -9.344 -7.852 -19.281 1 92.81 157 TRP B CA 1
ATOM 5513 C C . TRP B 1 157 ? -9.43 -7.328 -17.844 1 92.81 157 TRP B C 1
ATOM 5515 O O . TRP B 1 157 ? -10.055 -6.301 -17.594 1 92.81 157 TRP B O 1
ATOM 5525 N N . CYS B 1 158 ? -8.672 -8.188 -17.125 1 84 158 CYS B N 1
ATOM 5526 C CA . CYS B 1 158 ? -8.594 -7.77 -15.727 1 84 158 CYS B CA 1
ATOM 5527 C C . CYS B 1 158 ? -7.527 -6.691 -15.539 1 84 158 CYS B C 1
ATOM 5529 O O . CYS B 1 158 ? -6.547 -6.648 -16.281 1 84 158 CYS B O 1
ATOM 5531 N N . CYS B 1 159 ? -7.406 -5.742 -14.609 1 75.56 159 CYS B N 1
ATOM 5532 C CA . CYS B 1 159 ? -7.906 -5.207 -13.344 1 75.56 159 CYS B CA 1
ATOM 5533 C C . CYS B 1 159 ? -7.375 -3.801 -13.102 1 75.56 159 CYS B C 1
ATOM 5535 O O . CYS B 1 159 ? -6.219 -3.506 -13.414 1 75.56 159 CYS B O 1
ATOM 5537 N N . ASN B 1 160 ? -8.164 -2.965 -12.984 1 87.75 160 ASN B N 1
ATOM 5538 C CA . ASN B 1 160 ? -7.891 -1.67 -12.367 1 87.75 160 ASN B CA 1
ATOM 5539 C C . ASN B 1 160 ? -8.719 -1.469 -11.102 1 87.75 160 ASN B C 1
ATOM 5541 O O . ASN B 1 160 ? -9.711 -2.162 -10.891 1 87.75 160 ASN B O 1
ATOM 5545 N N . ASP B 1 161 ? -8.328 -0.594 -10.328 1 88.38 161 ASP B N 1
ATOM 5546 C CA . ASP B 1 161 ? -8.914 -0.424 -9.008 1 88.38 161 ASP B CA 1
ATOM 5547 C C . ASP B 1 161 ? -10.375 0.004 -9.102 1 88.38 161 ASP B C 1
ATOM 5549 O O . ASP B 1 161 ? -11.156 -0.219 -8.172 1 88.38 161 ASP B O 1
ATOM 5553 N N . ASP B 1 162 ? -10.805 0.531 -10.172 1 85.19 162 ASP B N 1
ATOM 5554 C CA . ASP B 1 162 ? -12.164 1.054 -10.281 1 85.19 162 ASP B CA 1
ATOM 5555 C C . ASP B 1 162 ? -12.891 0.451 -11.484 1 85.19 162 ASP B C 1
ATOM 5557 O O . ASP B 1 162 ? -13.68 1.128 -12.141 1 85.19 162 ASP B O 1
ATOM 5561 N N . ASP B 1 163 ? -12.656 -0.834 -11.758 1 89.31 163 ASP B N 1
ATOM 5562 C CA . ASP B 1 163 ? -13.203 -1.433 -12.977 1 89.31 163 ASP B CA 1
ATOM 5563 C C . ASP B 1 163 ? -14.594 -2.01 -12.727 1 89.31 163 ASP B C 1
ATOM 5565 O O . ASP B 1 163 ? -15.164 -2.678 -13.594 1 89.31 163 ASP B O 1
ATOM 5569 N N . GLU B 1 164 ? -15.156 -1.829 -11.562 1 92.44 164 GLU B N 1
ATOM 5570 C CA . GLU B 1 164 ? -16.5 -2.225 -11.195 1 92.44 164 GLU B CA 1
ATOM 5571 C C . GLU B 1 164 ? -16.688 -3.736 -11.273 1 92.44 164 GLU B C 1
ATOM 5573 O O . GLU B 1 164 ? -17.797 -4.227 -11.469 1 92.44 164 GLU B O 1
ATOM 5578 N N . ASN B 1 165 ? -15.57 -4.488 -11.219 1 94.38 165 ASN B N 1
ATOM 5579 C CA . ASN B 1 165 ? -15.523 -5.941 -11.328 1 94.38 165 ASN B CA 1
ATOM 5580 C C . ASN B 1 165 ? -14.711 -6.562 -10.203 1 94.38 165 ASN B C 1
ATOM 5582 O O . ASN B 1 165 ? -14.469 -7.77 -10.195 1 94.38 165 ASN B O 1
ATOM 5586 N N . GLY B 1 166 ? -14.305 -5.715 -9.219 1 96.12 166 GLY B N 1
ATOM 5587 C CA . GLY B 1 166 ? -13.195 -6.113 -8.367 1 96.12 166 GLY B CA 1
ATOM 5588 C C . GLY B 1 166 ? -13.641 -6.629 -7.016 1 96.12 166 GLY B C 1
ATOM 5589 O O . GLY B 1 166 ? -12.914 -7.391 -6.367 1 96.12 166 GLY B O 1
ATOM 5590 N N . PHE B 1 167 ? -14.883 -6.23 -6.594 1 97.69 167 PHE B N 1
ATOM 5591 C CA . PHE B 1 167 ? -15.312 -6.621 -5.258 1 97.69 167 PHE B CA 1
ATOM 5592 C C . PHE B 1 167 ? -16.828 -6.703 -5.184 1 97.69 167 PHE B C 1
ATOM 5594 O O . PHE B 1 167 ? -17.531 -6.184 -6.055 1 97.69 167 PHE B O 1
ATOM 5601 N N . PHE B 1 168 ? -17.344 -7.371 -4.188 1 98.44 168 PHE B N 1
ATOM 5602 C CA . PHE B 1 168 ? -18.781 -7.574 -3.994 1 98.44 168 PHE B CA 1
ATOM 5603 C C . PHE B 1 168 ? -19.516 -6.246 -4.027 1 98.44 168 PHE B C 1
ATOM 5605 O O . PHE B 1 168 ? -19.078 -5.266 -3.432 1 98.44 168 PHE B O 1
ATOM 5612 N N . HIS B 1 169 ? -20.625 -6.211 -4.797 1 97.25 169 HIS B N 1
ATOM 5613 C CA . HIS B 1 169 ? -21.578 -5.117 -4.949 1 97.25 169 HIS B CA 1
ATOM 5614 C C . HIS B 1 169 ? -21.062 -4.082 -5.945 1 97.25 169 HIS B C 1
ATOM 5616 O O . HIS B 1 169 ? -21.719 -3.057 -6.168 1 97.25 169 HIS B O 1
ATOM 5622 N N . ASP B 1 170 ? -19.906 -4.262 -6.551 1 96.94 170 ASP B N 1
ATOM 5623 C CA . ASP B 1 170 ? -19.609 -3.518 -7.77 1 96.94 170 ASP B CA 1
ATOM 5624 C C . ASP B 1 170 ? -20.672 -3.768 -8.836 1 96.94 170 ASP B C 1
ATOM 5626 O O . ASP B 1 170 ? -21.406 -4.754 -8.766 1 96.94 170 ASP B O 1
ATOM 5630 N N . ARG B 1 171 ? -20.719 -2.934 -9.805 1 96 171 ARG B N 1
ATOM 5631 C CA . ARG B 1 171 ? -21.734 -3.012 -10.852 1 96 171 ARG B CA 1
ATOM 5632 C C . ARG B 1 171 ? -21.75 -4.395 -11.492 1 96 171 ARG B C 1
ATOM 5634 O O . ARG B 1 171 ? -22.812 -4.918 -11.828 1 96 171 ARG B O 1
ATOM 5641 N N . HIS B 1 172 ? -20.609 -5 -11.656 1 97.25 172 HIS B N 1
ATOM 5642 C CA . HIS B 1 172 ? -20.5 -6.285 -12.344 1 97.25 172 HIS B CA 1
ATOM 5643 C C . HIS B 1 172 ? -20.031 -7.379 -11.391 1 97.25 172 HIS B C 1
ATOM 5645 O O . HIS B 1 172 ? -19.297 -8.289 -11.789 1 97.25 172 HIS B O 1
ATOM 5651 N N . PHE B 1 173 ? -20.406 -7.258 -10.125 1 97.69 173 PHE B N 1
ATOM 5652 C CA . PHE B 1 173 ? -20.062 -8.281 -9.141 1 97.69 173 PHE B CA 1
ATOM 5653 C C . PHE B 1 173 ? -21.172 -8.43 -8.109 1 97.69 173 PHE B C 1
ATOM 5655 O O . PHE B 1 173 ? -20.922 -8.336 -6.906 1 97.69 173 PHE B O 1
ATOM 5662 N N . ASP B 1 174 ? -22.328 -8.602 -8.617 1 98.12 174 ASP B N 1
ATOM 5663 C CA . ASP B 1 174 ? -23.438 -8.953 -7.734 1 98.12 174 ASP B CA 1
ATOM 5664 C C . ASP B 1 174 ? -23.188 -10.297 -7.051 1 98.12 174 ASP B C 1
ATOM 5666 O O . ASP B 1 174 ? -23.047 -11.32 -7.719 1 98.12 174 ASP B O 1
ATOM 5670 N N . PRO B 1 175 ? -23.141 -10.289 -5.742 1 98.44 175 PRO B N 1
ATOM 5671 C CA . PRO B 1 175 ? -22.75 -11.516 -5.043 1 98.44 175 PRO B CA 1
ATOM 5672 C C . PRO B 1 175 ? -23.672 -12.688 -5.348 1 98.44 175 PRO B C 1
ATOM 5674 O O . PRO B 1 175 ? -23.219 -13.828 -5.48 1 98.44 175 PRO B O 1
ATOM 5677 N N . GLN B 1 176 ? -24.938 -12.445 -5.477 1 98.44 176 GLN B N 1
ATOM 5678 C CA . GLN B 1 176 ? -25.875 -13.531 -5.746 1 98.44 176 GLN B CA 1
ATOM 5679 C C . GLN B 1 176 ? -25.703 -14.07 -7.164 1 98.44 176 GLN B C 1
ATOM 5681 O O . GLN B 1 176 ? -25.734 -15.289 -7.379 1 98.44 176 GLN B O 1
ATOM 5686 N N . GLU B 1 177 ? -25.516 -13.188 -8.109 1 98.75 177 GLU B N 1
ATOM 5687 C CA . GLU B 1 177 ? -25.25 -13.641 -9.469 1 98.75 177 GLU B CA 1
ATOM 5688 C C . GLU B 1 177 ? -23.922 -14.391 -9.547 1 98.75 177 GLU B C 1
ATOM 5690 O O . GLU B 1 177 ? -23.812 -15.383 -10.273 1 98.75 177 GLU B O 1
ATOM 5695 N N . TRP B 1 178 ? -22.969 -13.852 -8.836 1 98.88 178 TRP B N 1
ATOM 5696 C CA . TRP B 1 178 ? -21.656 -14.5 -8.781 1 98.88 178 TRP B CA 1
ATOM 5697 C C . TRP B 1 178 ? -21.766 -15.922 -8.25 1 98.88 178 TRP B C 1
ATOM 5699 O O . TRP B 1 178 ? -21.297 -16.875 -8.875 1 98.88 178 TRP B O 1
ATOM 5709 N N . VAL B 1 179 ? -22.484 -16.094 -7.117 1 98.88 179 VAL B N 1
ATOM 5710 C CA . VAL B 1 179 ? -22.656 -17.422 -6.527 1 98.88 179 VAL B CA 1
ATOM 5711 C C . VAL B 1 179 ? -23.438 -18.328 -7.492 1 98.88 179 VAL B C 1
ATOM 5713 O O . VAL B 1 179 ? -23.109 -19.5 -7.637 1 98.88 179 VAL B O 1
ATOM 5716 N N . HIS B 1 180 ? -24.422 -17.75 -8.148 1 98.81 180 HIS B N 1
ATOM 5717 C CA . HIS B 1 180 ? -25.188 -18.516 -9.141 1 98.81 180 HIS B CA 1
ATOM 5718 C C . HIS B 1 180 ? -24.281 -18.984 -10.281 1 98.81 180 HIS B C 1
ATOM 5720 O O . HIS B 1 180 ? -24.375 -20.141 -10.703 1 98.81 180 HIS B O 1
ATOM 5726 N N . GLY B 1 181 ? -23.453 -18.078 -10.758 1 98.88 181 GLY B N 1
ATOM 5727 C CA . GLY B 1 181 ? -22.516 -18.438 -11.812 1 98.88 181 GLY B CA 1
ATOM 5728 C C . GLY B 1 181 ? -21.562 -19.547 -11.398 1 98.88 181 GLY B C 1
ATOM 5729 O O . GLY B 1 181 ? -21.312 -20.484 -12.156 1 98.88 181 GLY B O 1
ATOM 5730 N N . LEU B 1 182 ? -21.016 -19.438 -10.203 1 98.94 182 LEU B N 1
ATOM 5731 C CA . LEU B 1 182 ? -20.156 -20.484 -9.664 1 98.94 182 LEU B CA 1
ATOM 5732 C C . LEU B 1 182 ? -20.906 -21.828 -9.625 1 98.94 182 LEU B C 1
ATOM 5734 O O . LEU B 1 182 ? -20.344 -22.859 -9.969 1 98.94 182 LEU B O 1
ATOM 5738 N N . THR B 1 183 ? -22.141 -21.75 -9.18 1 98.88 183 THR B N 1
ATOM 5739 C CA . THR B 1 183 ? -22.984 -22.938 -9.062 1 98.88 183 THR B CA 1
ATOM 5740 C C . THR B 1 183 ? -23.172 -23.609 -10.422 1 98.88 183 THR B C 1
ATOM 5742 O O . THR B 1 183 ? -23.031 -24.828 -10.547 1 98.88 183 THR B O 1
ATOM 5745 N N . LEU B 1 184 ? -23.469 -22.844 -11.422 1 98.81 184 LEU B N 1
ATOM 5746 C CA . LEU B 1 184 ? -23.703 -23.359 -12.766 1 98.81 184 LEU B CA 1
ATOM 5747 C C . LEU B 1 184 ? -22.438 -24.016 -13.312 1 98.81 184 LEU B C 1
ATOM 5749 O O . LEU B 1 184 ? -22.484 -25.109 -13.875 1 98.81 184 LEU B O 1
ATOM 5753 N N . ALA B 1 185 ? -21.312 -23.375 -13.133 1 98.81 185 ALA B N 1
ATOM 5754 C CA . ALA B 1 185 ? -20.062 -23.938 -13.602 1 98.81 185 ALA B CA 1
ATOM 5755 C C . ALA B 1 185 ? -19.734 -25.234 -12.867 1 98.81 185 ALA B C 1
ATOM 5757 O O . ALA B 1 185 ? -19.328 -26.234 -13.492 1 98.81 185 ALA B O 1
ATOM 5758 N N . ALA B 1 186 ? -19.859 -25.203 -11.547 1 98.81 186 ALA B N 1
ATOM 5759 C CA . ALA B 1 186 ? -19.594 -26.375 -10.734 1 98.81 186 ALA B CA 1
ATOM 5760 C C . ALA B 1 186 ? -20.469 -27.547 -11.148 1 98.81 186 ALA B C 1
ATOM 5762 O O . ALA B 1 186 ? -20 -28.672 -11.328 1 98.81 186 ALA B O 1
ATOM 5763 N N . LYS B 1 187 ? -21.75 -27.281 -11.328 1 98.56 187 LYS B N 1
ATOM 5764 C CA . LYS B 1 187 ? -22.703 -28.312 -11.742 1 98.56 187 LYS B CA 1
ATOM 5765 C C . LYS B 1 187 ? -22.344 -28.859 -13.117 1 98.56 187 LYS B C 1
ATOM 5767 O O . LYS B 1 187 ? -22.375 -30.078 -13.336 1 98.56 187 LYS B O 1
ATOM 5772 N N . HIS B 1 188 ? -22.031 -28 -13.992 1 98.31 188 HIS B N 1
ATOM 5773 C CA . HIS B 1 188 ? -21.734 -28.375 -15.367 1 98.31 188 HIS B CA 1
ATOM 5774 C C . HIS B 1 188 ? -20.562 -29.344 -15.438 1 98.31 188 HIS B C 1
ATOM 5776 O O . HIS B 1 188 ? -20.562 -30.281 -16.25 1 98.31 188 HIS B O 1
ATOM 5782 N N . PHE B 1 189 ? -19.547 -29.141 -14.656 1 97.94 189 PHE B N 1
ATOM 5783 C CA . PHE B 1 189 ? -18.328 -29.938 -14.758 1 97.94 189 PHE B CA 1
ATOM 5784 C C . PHE B 1 189 ? -18.297 -31 -13.672 1 97.94 189 PHE B C 1
ATOM 5786 O O . PHE B 1 189 ? -17.266 -31.656 -13.484 1 97.94 189 PHE B O 1
ATOM 5793 N N . SER B 1 190 ? -19.391 -31.094 -12.922 1 97.38 190 SER B N 1
ATOM 5794 C CA . SER B 1 190 ? -19.453 -32.188 -11.945 1 97.38 190 SER B CA 1
ATOM 5795 C C . SER B 1 190 ? -19.297 -33.531 -12.609 1 97.38 190 SER B C 1
ATOM 5797 O O . SER B 1 190 ? -19.922 -33.812 -13.648 1 97.38 190 SER B O 1
ATOM 5799 N N . GLY B 1 191 ? -18.391 -34.344 -12.086 1 94.5 191 GLY B N 1
ATOM 5800 C CA . GLY B 1 191 ? -18.156 -35.656 -12.648 1 94.5 191 GLY B CA 1
ATOM 5801 C C . GLY B 1 191 ? -17.031 -35.688 -13.68 1 94.5 191 GLY B C 1
ATOM 5802 O O . GLY B 1 191 ? -16.562 -36.75 -14.062 1 94.5 191 GLY B O 1
ATOM 5803 N N . ASN B 1 192 ? -16.672 -34.531 -14.133 1 95.75 192 ASN B N 1
ATOM 5804 C CA . ASN B 1 192 ? -15.539 -34.469 -15.055 1 95.75 192 ASN B CA 1
ATOM 5805 C C . ASN B 1 192 ? -14.211 -34.656 -14.328 1 95.75 192 ASN B C 1
ATOM 5807 O O . ASN B 1 192 ? -13.789 -33.781 -13.562 1 95.75 192 ASN B O 1
ATOM 5811 N N . HIS B 1 193 ? -13.492 -35.625 -14.625 1 93.19 193 HIS B N 1
ATOM 5812 C CA . HIS B 1 193 ? -12.328 -36 -13.844 1 93.19 193 HIS B CA 1
ATOM 5813 C C . HIS B 1 193 ? -11.148 -35.094 -14.133 1 93.19 193 HIS B C 1
ATOM 5815 O O . HIS B 1 193 ? -10.188 -35.031 -13.352 1 93.19 193 HIS B O 1
ATOM 5821 N N . ALA B 1 194 ? -11.156 -34.406 -15.289 1 97 194 ALA B N 1
ATOM 5822 C CA . ALA B 1 194 ? -10.055 -33.5 -15.609 1 97 194 ALA B CA 1
ATOM 5823 C C . ALA B 1 194 ? -10.102 -32.25 -14.727 1 97 194 ALA B C 1
ATOM 5825 O O . ALA B 1 194 ? -9.07 -31.656 -14.43 1 97 194 ALA B O 1
ATOM 5826 N N . VAL B 1 195 ? -11.336 -31.859 -14.312 1 98.56 195 VAL B N 1
ATOM 5827 C CA . VAL B 1 195 ? -11.492 -30.688 -13.469 1 98.56 195 VAL B CA 1
ATOM 5828 C C . VAL B 1 195 ? -11.25 -31.062 -12.008 1 98.56 195 VAL B C 1
ATOM 5830 O O . VAL B 1 195 ? -12.07 -31.75 -11.391 1 98.56 195 VAL B O 1
ATOM 5833 N N . VAL B 1 196 ? -10.133 -30.562 -11.43 1 98.44 196 VAL B N 1
ATOM 5834 C CA . VAL B 1 196 ? -9.727 -31.062 -10.117 1 98.44 196 VAL B CA 1
ATOM 5835 C C . VAL B 1 196 ? -9.898 -29.953 -9.078 1 98.44 196 VAL B C 1
ATOM 5837 O O . VAL B 1 196 ? -9.859 -30.219 -7.875 1 98.44 196 VAL B O 1
ATOM 5840 N N . ALA B 1 197 ? -10.07 -28.734 -9.516 1 98.81 197 ALA B N 1
ATOM 5841 C CA . ALA B 1 197 ? -10.164 -27.594 -8.602 1 98.81 197 ALA B CA 1
ATOM 5842 C C . ALA B 1 197 ? -10.945 -26.453 -9.242 1 98.81 197 ALA B C 1
ATOM 5844 O O . ALA B 1 197 ? -11.016 -26.344 -10.469 1 98.81 197 ALA B O 1
ATOM 5845 N N . MET B 1 198 ? -11.523 -25.625 -8.438 1 98.88 198 MET B N 1
ATOM 5846 C CA . MET B 1 198 ? -12.195 -24.406 -8.844 1 98.88 198 MET B CA 1
ATOM 5847 C C . MET B 1 198 ? -11.828 -23.25 -7.922 1 98.88 198 MET B C 1
ATOM 5849 O O . MET B 1 198 ? -11.898 -23.375 -6.699 1 98.88 198 MET B O 1
ATOM 5853 N N . SER B 1 199 ? -11.391 -22.156 -8.484 1 98.81 199 SER B N 1
ATOM 5854 C CA . SER B 1 199 ? -11.109 -20.922 -7.746 1 98.81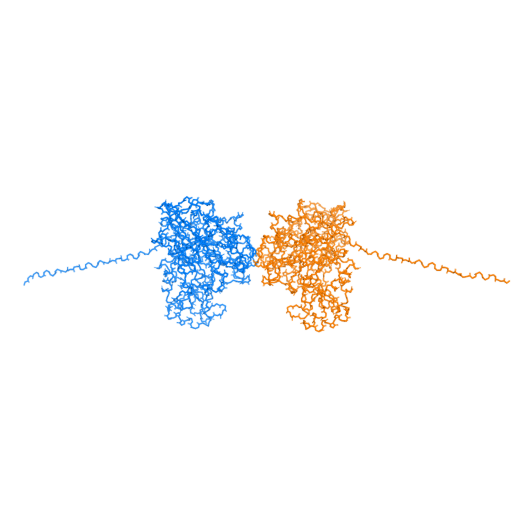 199 SER B CA 1
ATOM 5855 C C . SER B 1 199 ? -12.336 -20.031 -7.672 1 98.81 199 SER B C 1
ATOM 5857 O O . SER B 1 199 ? -13.07 -19.891 -8.656 1 98.81 199 SER B O 1
ATOM 5859 N N . LEU B 1 200 ? -12.508 -19.406 -6.562 1 98.88 200 LEU B N 1
ATOM 5860 C CA . LEU B 1 200 ? -13.711 -18.609 -6.316 1 98.88 200 LEU B CA 1
ATOM 5861 C C . LEU B 1 200 ? -13.688 -17.328 -7.141 1 98.88 200 LEU B C 1
ATOM 5863 O O . LEU B 1 200 ? -14.688 -16.969 -7.762 1 98.88 200 LEU B O 1
ATOM 5867 N N . ARG B 1 201 ? -12.664 -16.641 -7.062 1 98.5 201 ARG B N 1
ATOM 5868 C CA . ARG B 1 201 ? -12.523 -15.352 -7.734 1 98.5 201 ARG B CA 1
ATOM 5869 C C . ARG B 1 201 ? -11.062 -14.938 -7.828 1 98.5 201 ARG B C 1
ATOM 5871 O O . ARG B 1 201 ? -10.336 -14.961 -6.832 1 98.5 201 ARG B O 1
ATOM 5878 N N . ASN B 1 202 ? -10.75 -14.547 -9.055 1 97.81 202 ASN B N 1
ATOM 5879 C CA . ASN B 1 202 ? -9.422 -13.984 -9.305 1 97.81 202 ASN B CA 1
ATOM 5880 C C . ASN B 1 202 ? -9.281 -12.594 -8.695 1 97.81 202 ASN B C 1
ATOM 5882 O O . ASN B 1 202 ? -10.039 -11.68 -9.031 1 97.81 202 ASN B O 1
ATOM 5886 N N . GLU B 1 203 ? -8.422 -12.32 -7.797 1 97.31 203 GLU B N 1
ATOM 5887 C CA . GLU B 1 203 ? -7.887 -11.031 -7.375 1 97.31 203 GLU B CA 1
ATOM 5888 C C . GLU B 1 203 ? -9 -10.086 -6.934 1 97.31 203 GLU B C 1
ATOM 5890 O O . GLU B 1 203 ? -9.266 -9.078 -7.59 1 97.31 203 GLU B O 1
ATOM 5895 N N . LEU B 1 204 ? -9.555 -10.289 -5.805 1 97.88 204 LEU B N 1
ATOM 5896 C CA . LEU B 1 204 ? -10.414 -9.273 -5.199 1 97.88 204 LEU B CA 1
ATOM 5897 C C . LEU B 1 204 ? -9.664 -7.965 -4.996 1 97.88 204 LEU B C 1
ATOM 5899 O O . LEU B 1 204 ? -8.523 -7.969 -4.516 1 97.88 204 LEU B O 1
ATOM 5903 N N . HIS B 1 205 ? -10.297 -6.793 -5.445 1 97.06 205 HIS B N 1
ATOM 5904 C CA . HIS B 1 205 ? -9.641 -5.488 -5.395 1 97.06 205 HIS B CA 1
ATOM 5905 C C . HIS B 1 205 ? -10.664 -4.355 -5.426 1 97.06 205 HIS B C 1
ATOM 5907 O O . HIS B 1 205 ? -11.859 -4.602 -5.559 1 97.06 205 HIS B O 1
ATOM 5913 N N . GLY B 1 206 ? -10.125 -3.125 -5.227 1 96.25 206 GLY B N 1
ATOM 5914 C CA . GLY B 1 206 ? -10.953 -1.939 -5.367 1 96.25 206 GLY B CA 1
ATOM 5915 C C . GLY B 1 206 ? -11.375 -1.342 -4.039 1 96.25 206 GLY B C 1
ATOM 5916 O O . GLY B 1 206 ? -11.094 -1.907 -2.979 1 96.25 206 GLY B O 1
ATOM 5917 N N . PRO B 1 207 ? -12.078 -0.233 -4.102 1 96.19 207 PRO B N 1
ATOM 5918 C CA . PRO B 1 207 ? -12.352 0.572 -2.91 1 96.19 207 PRO B CA 1
ATOM 5919 C C . PRO B 1 207 ? -13.43 -0.038 -2.018 1 96.19 207 PRO B C 1
ATOM 5921 O O . PRO B 1 207 ? -13.594 0.376 -0.867 1 96.19 207 PRO B O 1
ATOM 5924 N N . ARG B 1 208 ? -14.164 -1.074 -2.469 1 97.06 208 ARG B N 1
ATOM 5925 C CA . ARG B 1 208 ? -15.25 -1.644 -1.679 1 97.06 208 ARG B CA 1
ATOM 5926 C C . ARG B 1 208 ? -14.742 -2.752 -0.763 1 97.06 208 ARG B C 1
ATOM 5928 O O . ARG B 1 208 ? -15.5 -3.297 0.042 1 97.06 208 ARG B O 1
ATOM 5935 N N . GLN B 1 209 ? -13.469 -3.094 -0.887 1 97.31 209 GLN B N 1
ATOM 5936 C CA . GLN B 1 209 ? -12.906 -4.215 -0.136 1 97.31 209 GLN B CA 1
ATOM 5937 C C . GLN B 1 209 ? -13.156 -4.051 1.361 1 97.31 209 GLN B C 1
ATOM 5939 O O . GLN B 1 209 ? -12.859 -2.996 1.931 1 97.31 209 GLN B O 1
ATOM 5944 N N . ASN B 1 210 ? -13.688 -5.055 2.002 1 96.62 210 ASN B N 1
ATOM 5945 C CA . ASN B 1 210 ? -13.852 -5.117 3.449 1 96.62 210 ASN B CA 1
ATOM 5946 C C . ASN B 1 210 ? -13.961 -6.559 3.939 1 96.62 210 ASN B C 1
ATOM 5948 O O . ASN B 1 210 ? -14.391 -7.441 3.195 1 96.62 210 ASN B O 1
ATOM 5952 N N . LEU B 1 211 ? -13.594 -6.809 5.156 1 96.75 211 LEU B N 1
ATOM 5953 C CA . LEU B 1 211 ? -13.469 -8.156 5.695 1 96.75 211 LEU B CA 1
ATOM 5954 C C . LEU B 1 211 ? -14.844 -8.781 5.91 1 96.75 211 LEU B C 1
ATOM 5956 O O . LEU B 1 211 ? -15.023 -9.984 5.699 1 96.75 211 LEU B O 1
ATOM 5960 N N . ARG B 1 212 ? -15.789 -8.008 6.285 1 96.19 212 ARG B N 1
ATOM 5961 C CA . ARG B 1 212 ? -17.109 -8.547 6.555 1 96.19 212 ARG B CA 1
ATOM 5962 C C . ARG B 1 212 ? -17.703 -9.211 5.316 1 96.19 212 ARG B C 1
ATOM 5964 O O . ARG B 1 212 ? -18.125 -10.367 5.367 1 96.19 212 ARG B O 1
ATOM 5971 N N . ASP B 1 213 ? -17.688 -8.461 4.219 1 98.19 213 ASP B N 1
ATOM 5972 C CA . ASP B 1 213 ? -18.219 -9.008 2.977 1 98.19 213 ASP B CA 1
ATOM 5973 C C . ASP B 1 213 ? -17.359 -10.156 2.461 1 98.19 213 ASP B C 1
ATOM 5975 O O . ASP B 1 213 ? -17.875 -11.133 1.904 1 98.19 213 ASP B O 1
ATOM 5979 N N . TRP B 1 214 ? -16.078 -10.047 2.641 1 98.62 214 TRP B N 1
ATOM 5980 C CA . TRP B 1 214 ? -15.203 -11.133 2.219 1 98.62 214 TRP B CA 1
ATOM 5981 C C . TRP B 1 214 ? -15.578 -12.438 2.908 1 98.62 214 TRP B C 1
ATOM 5983 O O . TRP B 1 214 ? -15.82 -13.445 2.244 1 98.62 214 TRP B O 1
ATOM 5993 N N . TYR B 1 215 ? -15.703 -12.445 4.258 1 98.56 215 TYR B N 1
ATOM 5994 C CA . TYR B 1 215 ? -16.016 -13.656 5 1 98.56 215 TYR B CA 1
ATOM 5995 C C . TYR B 1 215 ? -17.391 -14.203 4.605 1 98.56 215 TYR B C 1
ATOM 5997 O O . TYR B 1 215 ? -17.562 -15.414 4.465 1 98.56 215 TYR B O 1
ATOM 6005 N N . LYS B 1 216 ? -18.25 -13.297 4.371 1 98.31 216 LYS B N 1
ATOM 6006 C CA . LYS B 1 216 ? -19.609 -13.719 4.055 1 98.31 216 LYS B CA 1
ATOM 6007 C C . LYS B 1 216 ? -19.688 -14.375 2.68 1 98.31 216 LYS B C 1
ATOM 6009 O O . LYS B 1 216 ? -20.078 -15.539 2.561 1 98.31 216 LYS B O 1
ATOM 6014 N N . TYR B 1 217 ? -19.234 -13.664 1.702 1 98.75 217 TYR B N 1
ATOM 6015 C CA . TYR B 1 217 ? -19.516 -14.094 0.34 1 98.75 217 TYR B CA 1
ATOM 6016 C C . TYR B 1 217 ? -18.531 -15.164 -0.119 1 98.75 217 TYR B C 1
ATOM 6018 O O . TYR B 1 217 ? -18.891 -16.062 -0.888 1 98.75 217 TYR B O 1
ATOM 6026 N N . MET B 1 218 ? -17.297 -15.125 0.34 1 98.81 218 MET B N 1
ATOM 6027 C CA . MET B 1 218 ? -16.359 -16.203 0.015 1 98.81 218 MET B CA 1
ATOM 6028 C C . MET B 1 218 ? -16.828 -17.531 0.612 1 98.81 218 MET B C 1
ATOM 6030 O O . MET B 1 218 ? -16.672 -18.578 -0.006 1 98.81 218 MET B O 1
ATOM 6034 N N . SER B 1 219 ? -17.375 -17.438 1.848 1 98.81 219 SER B N 1
ATOM 6035 C CA . SER B 1 219 ? -17.969 -18.625 2.451 1 98.81 219 SER B CA 1
ATOM 6036 C C . SER B 1 219 ? -19.125 -19.156 1.616 1 98.81 219 SER B C 1
ATOM 6038 O O . SER B 1 219 ? -19.188 -20.359 1.337 1 98.81 219 SER B O 1
ATOM 6040 N N . GLU B 1 220 ? -20 -18.266 1.188 1 98.81 220 GLU B N 1
ATOM 6041 C CA . GLU B 1 220 ? -21.172 -18.672 0.399 1 98.81 220 GLU B CA 1
ATOM 6042 C C . GLU B 1 220 ? -20.75 -19.297 -0.925 1 98.81 220 GLU B C 1
ATOM 6044 O O . GLU B 1 220 ? -21.281 -20.328 -1.321 1 98.81 220 GLU B O 1
ATOM 6049 N N . GLY B 1 221 ? -19.797 -18.656 -1.575 1 98.94 221 GLY B N 1
ATOM 6050 C CA . GLY B 1 221 ? -19.312 -19.203 -2.836 1 98.94 221 GLY B CA 1
ATOM 6051 C C . GLY B 1 221 ? -18.641 -20.562 -2.691 1 98.94 221 GLY B C 1
ATOM 6052 O O . GLY B 1 221 ? -18.906 -21.469 -3.48 1 98.94 221 GLY B O 1
ATOM 6053 N N . ALA B 1 222 ? -17.797 -20.703 -1.69 1 98.94 222 ALA B N 1
ATOM 6054 C CA . ALA B 1 222 ? -17.094 -21.953 -1.461 1 98.94 222 ALA B CA 1
ATOM 6055 C C . ALA B 1 222 ? -18.062 -23.109 -1.203 1 98.94 222 ALA B C 1
ATOM 6057 O O . ALA B 1 222 ? -17.938 -24.188 -1.777 1 98.94 222 ALA B O 1
ATOM 6058 N N . LEU B 1 223 ? -19.047 -22.844 -0.352 1 98.88 223 LEU B N 1
ATOM 6059 C CA . LEU B 1 223 ? -20.031 -23.859 -0.001 1 98.88 223 LEU B CA 1
ATOM 6060 C C . LEU B 1 223 ? -20.906 -24.203 -1.205 1 98.88 223 LEU B C 1
ATOM 6062 O O . LEU B 1 223 ? -21.297 -25.375 -1.373 1 98.88 223 LEU B O 1
ATOM 6066 N N . ALA B 1 224 ? -21.188 -23.234 -2.021 1 98.88 224 ALA B N 1
ATOM 6067 C CA . ALA B 1 224 ? -21.984 -23.469 -3.217 1 98.88 224 ALA B CA 1
ATOM 6068 C C . ALA B 1 224 ? -21.266 -24.406 -4.184 1 98.88 224 ALA B C 1
ATOM 6070 O O . ALA B 1 224 ? -21.859 -25.344 -4.711 1 98.88 224 ALA B O 1
ATOM 6071 N N . ILE B 1 225 ? -19.984 -24.141 -4.488 1 98.88 225 ILE B N 1
ATOM 6072 C CA . ILE B 1 225 ? -19.188 -25.016 -5.352 1 98.88 225 ILE B CA 1
ATOM 6073 C C . ILE B 1 225 ? -19.172 -26.422 -4.762 1 98.88 225 ILE B C 1
ATOM 6075 O O . ILE B 1 225 ? -19.438 -27.406 -5.465 1 98.88 225 ILE B O 1
ATOM 6079 N N . HIS B 1 226 ? -18.891 -26.516 -3.455 1 98.69 226 HIS B N 1
ATOM 6080 C CA . HIS B 1 226 ? -18.719 -27.797 -2.801 1 98.69 226 HIS B CA 1
ATOM 6081 C C . HIS B 1 226 ? -20 -28.609 -2.83 1 98.69 226 HIS B C 1
ATOM 6083 O O . HIS B 1 226 ? -19.969 -29.844 -2.938 1 98.69 226 HIS B O 1
ATOM 6089 N N . LYS B 1 227 ? -21.094 -27.953 -2.686 1 98.56 227 LYS B N 1
ATOM 6090 C CA . LYS B 1 227 ? -22.391 -28.625 -2.727 1 98.56 227 LYS B CA 1
ATOM 6091 C C . LYS B 1 227 ? -22.641 -29.266 -4.09 1 98.56 227 LYS B C 1
ATOM 6093 O O . LYS B 1 227 ? -23.094 -30.406 -4.168 1 98.56 227 LYS B O 1
ATOM 6098 N N . GLU B 1 228 ? -22.328 -28.562 -5.168 1 98.5 228 GLU B N 1
ATOM 6099 C CA . GLU B 1 228 ? -22.641 -29.016 -6.52 1 98.5 228 GLU B CA 1
ATOM 6100 C C . GLU B 1 228 ? -21.578 -29.953 -7.059 1 98.5 228 GLU B C 1
ATOM 6102 O O . GLU B 1 228 ? -21.844 -30.812 -7.91 1 98.5 228 GLU B O 1
ATOM 6107 N N . ASN B 1 229 ? -20.344 -29.781 -6.641 1 98.12 229 ASN B N 1
ATOM 6108 C CA . ASN B 1 229 ? -19.203 -30.562 -7.086 1 98.12 229 ASN B CA 1
ATOM 6109 C C . ASN B 1 229 ? -18.266 -30.891 -5.93 1 98.12 229 ASN B C 1
ATOM 6111 O O . ASN B 1 229 ? -17.172 -30.312 -5.824 1 98.12 229 ASN B O 1
ATOM 6115 N N . PRO B 1 230 ? -18.578 -31.859 -5.152 1 97.25 230 PRO B N 1
ATOM 6116 C CA . PRO B 1 230 ? -17.844 -32.125 -3.916 1 97.25 230 PRO B CA 1
ATOM 6117 C C . PRO B 1 230 ? -16.469 -32.719 -4.176 1 97.25 230 PRO B C 1
ATOM 6119 O O . PRO B 1 230 ? -15.648 -32.844 -3.25 1 97.25 230 PRO B O 1
ATOM 6122 N N . ASN B 1 231 ? -16.203 -33.094 -5.402 1 96.62 231 ASN B N 1
ATOM 6123 C CA . ASN B 1 231 ? -14.93 -33.781 -5.699 1 96.62 231 ASN B CA 1
ATOM 6124 C C . ASN B 1 231 ? -13.828 -32.75 -6.016 1 96.62 231 ASN B C 1
ATOM 6126 O O . ASN B 1 231 ? -12.648 -33.125 -6.055 1 96.62 231 ASN B O 1
ATOM 6130 N N . VAL B 1 232 ? -14.148 -31.484 -6.227 1 98.31 232 VAL B N 1
ATOM 6131 C CA . VAL B 1 232 ? -13.125 -30.516 -6.621 1 98.31 232 VAL B CA 1
ATOM 6132 C C . VAL B 1 232 ? -12.586 -29.812 -5.383 1 98.31 232 VAL B C 1
ATOM 6134 O O . VAL B 1 232 ? -13.305 -29.625 -4.402 1 98.31 232 VAL B O 1
ATOM 6137 N N . LEU B 1 233 ? -11.234 -29.484 -5.402 1 98.81 233 LEU B N 1
ATOM 6138 C CA . LEU B 1 233 ? -10.695 -28.531 -4.445 1 98.81 233 LEU B CA 1
ATOM 6139 C C . LEU B 1 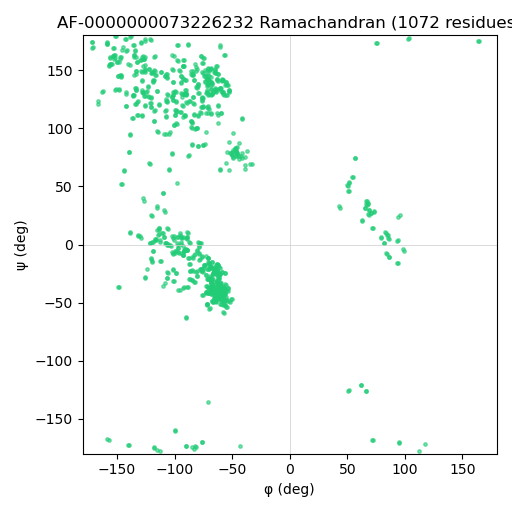233 ? -11.312 -27.156 -4.648 1 98.81 233 LEU B C 1
ATOM 6141 O O . LEU B 1 233 ? -11.586 -26.75 -5.785 1 98.81 233 LEU B O 1
ATOM 6145 N N . VAL B 1 234 ? -11.555 -26.484 -3.588 1 98.94 234 VAL B N 1
ATOM 6146 C CA . VAL B 1 234 ? -12.055 -25.109 -3.648 1 98.94 234 VAL B CA 1
ATOM 6147 C C . VAL B 1 234 ? -10.945 -24.141 -3.238 1 98.94 234 VAL B C 1
ATOM 6149 O O . VAL B 1 234 ? -10.469 -24.172 -2.1 1 98.94 234 VAL B O 1
ATOM 6152 N N . LEU B 1 235 ? -10.508 -23.297 -4.168 1 98.94 235 LEU B N 1
ATOM 6153 C CA . LEU B 1 235 ? -9.43 -22.359 -3.908 1 98.94 235 LEU B CA 1
ATOM 6154 C C . LEU B 1 235 ? -9.992 -21 -3.484 1 98.94 235 LEU B C 1
ATOM 6156 O O . LEU B 1 235 ? -10.859 -20.438 -4.16 1 98.94 235 LEU B O 1
ATOM 6160 N N . ILE B 1 236 ? -9.492 -20.484 -2.43 1 98.88 236 ILE B N 1
ATOM 6161 C CA . ILE B 1 236 ? -9.992 -19.266 -1.819 1 98.88 236 ILE B CA 1
ATOM 6162 C C . ILE B 1 236 ? -8.938 -18.156 -1.922 1 98.88 236 ILE B C 1
ATOM 6164 O O . ILE B 1 236 ? -7.824 -18.312 -1.405 1 98.88 236 ILE B O 1
ATOM 6168 N N . SER B 1 237 ? -9.266 -17.047 -2.57 1 98.5 237 SER B N 1
ATOM 6169 C CA . SER B 1 237 ? -8.359 -15.93 -2.797 1 98.5 237 SER B CA 1
ATOM 6170 C C . SER B 1 237 ? -8.484 -14.883 -1.693 1 98.5 237 SER B C 1
ATOM 6172 O O . SER B 1 237 ? -9.492 -14.836 -0.993 1 98.5 237 SER B O 1
ATOM 6174 N N . GLY B 1 238 ? -7.445 -14.102 -1.571 1 98.06 238 GLY B N 1
ATOM 6175 C CA . GLY B 1 238 ? -7.434 -13.047 -0.569 1 98.06 238 GLY B CA 1
ATOM 6176 C C . GLY B 1 238 ? -7.754 -11.68 -1.139 1 98.06 238 GLY B C 1
ATOM 6177 O O . GLY B 1 238 ? -8.477 -11.57 -2.133 1 98.06 238 GLY B O 1
ATOM 6178 N N . LEU B 1 239 ? -7.336 -10.672 -0.375 1 97.12 239 LEU B N 1
ATOM 6179 C CA . LEU B 1 239 ? -7.621 -9.289 -0.735 1 97.12 239 LEU B CA 1
ATOM 6180 C C . LEU B 1 239 ? -6.434 -8.648 -1.447 1 97.12 239 LEU B C 1
ATOM 6182 O O . LEU B 1 239 ? -5.375 -9.273 -1.576 1 97.12 239 LEU B O 1
ATOM 6186 N N . ASN B 1 240 ? -6.641 -7.457 -1.977 1 95.75 240 ASN B N 1
ATOM 6187 C CA . ASN B 1 240 ? -5.59 -6.66 -2.602 1 95.75 240 ASN B CA 1
ATOM 6188 C C . ASN B 1 240 ? -4.871 -7.438 -3.699 1 95.75 240 ASN B C 1
ATOM 6190 O O . ASN B 1 240 ? -3.65 -7.605 -3.648 1 95.75 240 ASN B O 1
ATOM 6194 N N . TYR B 1 241 ? -5.719 -7.883 -4.707 1 97 241 TYR B N 1
ATOM 6195 C CA . TYR B 1 241 ? -5.215 -8.609 -5.867 1 97 241 TYR B CA 1
ATOM 6196 C C . TYR B 1 241 ? -4.629 -9.953 -5.457 1 97 241 TYR B C 1
ATOM 6198 O O . TYR B 1 241 ? -3.617 -10.391 -6.008 1 97 241 TYR B O 1
ATOM 6206 N N . ASP B 1 242 ? -5.188 -10.5 -4.426 1 97.44 242 ASP B N 1
ATOM 6207 C CA . ASP B 1 242 ? -4.898 -11.844 -3.92 1 97.44 242 ASP B CA 1
ATOM 6208 C C . ASP B 1 242 ? -3.512 -11.906 -3.287 1 97.44 242 ASP B C 1
ATOM 6210 O O . ASP B 1 242 ? -2.861 -12.953 -3.307 1 97.44 242 ASP B O 1
ATOM 6214 N N . THR B 1 243 ? -3.02 -10.734 -2.766 1 97 243 THR B N 1
ATOM 6215 C CA . THR B 1 243 ? -1.698 -10.727 -2.146 1 97 243 THR B CA 1
ATOM 6216 C C . THR B 1 243 ? -1.812 -10.812 -0.627 1 97 243 THR B C 1
ATOM 6218 O O . THR B 1 243 ? -0.807 -10.977 0.067 1 97 243 THR B O 1
ATOM 6221 N N . GLU B 1 244 ? -3.035 -10.758 -0.098 1 97.06 244 GLU B N 1
ATOM 6222 C CA . GLU B 1 244 ? -3.146 -10.609 1.35 1 97.06 244 GLU B CA 1
ATOM 6223 C C . GLU B 1 244 ? -4.172 -11.578 1.926 1 97.06 244 GLU B C 1
ATOM 6225 O O . GLU B 1 244 ? -5.355 -11.523 1.576 1 97.06 244 GLU B O 1
ATOM 6230 N N . LEU B 1 245 ? -3.711 -12.438 2.848 1 98.56 245 LEU B N 1
ATOM 6231 C CA . LEU B 1 245 ? -4.543 -13.398 3.562 1 98.56 245 LEU B CA 1
ATOM 6232 C C . LEU B 1 245 ? -4.27 -13.344 5.062 1 98.56 245 LEU B C 1
ATOM 6234 O O . LEU B 1 245 ? -4.824 -14.133 5.828 1 98.56 245 LEU B O 1
ATOM 6238 N N . GLN B 1 246 ? -3.463 -12.359 5.52 1 97.38 246 GLN B N 1
ATOM 6239 C CA . GLN B 1 246 ? -2.943 -12.367 6.883 1 97.38 246 GLN B CA 1
ATOM 6240 C C . GLN B 1 246 ? -4.062 -12.133 7.895 1 97.38 246 GLN B C 1
ATOM 6242 O O . GLN B 1 246 ? -3.906 -12.445 9.078 1 97.38 246 GLN B O 1
ATOM 6247 N N . PHE B 1 247 ? -5.223 -11.57 7.477 1 97.31 247 PHE B N 1
ATOM 6248 C CA . PHE B 1 247 ? -6.344 -11.375 8.383 1 97.31 247 PHE B CA 1
ATOM 6249 C C . PHE B 1 247 ? -6.855 -12.711 8.914 1 97.31 247 PHE B C 1
ATOM 6251 O O . PHE B 1 247 ? -7.516 -12.758 9.953 1 97.31 247 PHE B O 1
ATOM 6258 N N . LEU B 1 248 ? -6.52 -13.805 8.273 1 98.44 248 LEU B N 1
ATOM 6259 C CA . LEU B 1 248 ? -6.941 -15.133 8.688 1 98.44 248 LEU B CA 1
ATOM 6260 C C . LEU B 1 248 ? -6.223 -15.562 9.961 1 98.44 248 LEU B C 1
ATOM 6262 O O . LEU B 1 248 ? -6.648 -16.5 10.633 1 98.44 248 LEU B O 1
ATOM 6266 N N . LYS B 1 249 ? -5.031 -14.93 10.281 1 97.12 249 LYS B N 1
ATOM 6267 C CA . LYS B 1 249 ? -4.348 -15.211 11.539 1 97.12 249 LYS B CA 1
ATOM 6268 C C . LYS B 1 249 ? -5.246 -14.906 12.734 1 97.12 249 LYS B C 1
ATOM 6270 O O . LYS B 1 249 ? -5.258 -15.641 13.719 1 97.12 249 LYS B O 1
ATOM 6275 N N . SER B 1 250 ? -6.004 -13.812 12.562 1 96.31 250 SER B N 1
ATOM 6276 C CA . SER B 1 250 ? -6.855 -13.352 13.656 1 96.31 250 SER B CA 1
ATOM 6277 C C . SER B 1 250 ? -8.227 -14.008 13.594 1 96.31 250 SER B C 1
ATOM 6279 O O . SER B 1 250 ? -8.844 -14.258 14.633 1 96.31 250 SER B O 1
ATOM 6281 N N . LYS B 1 251 ? -8.68 -14.188 12.398 1 97.5 251 LYS B N 1
ATOM 6282 C CA . LYS B 1 251 ? -10.008 -14.773 12.203 1 97.5 251 LYS B CA 1
ATOM 6283 C C . LYS B 1 251 ? -10 -15.781 11.055 1 97.5 251 LYS B C 1
ATOM 6285 O O . LYS B 1 251 ? -10.242 -15.414 9.906 1 97.5 251 LYS B O 1
ATOM 6290 N N . PRO B 1 252 ? -9.828 -17.016 11.375 1 97.12 252 PRO B N 1
ATOM 6291 C CA . PRO B 1 252 ? -9.828 -18.047 10.336 1 97.12 252 PRO B CA 1
ATOM 6292 C C . PRO B 1 252 ? -11.18 -18.188 9.648 1 97.12 252 PRO B C 1
ATOM 6294 O O . PRO B 1 252 ? -12.211 -17.828 10.219 1 97.12 252 PRO B O 1
ATOM 6297 N N . LEU B 1 253 ? -11.18 -18.578 8.43 1 97.38 253 LEU B N 1
ATOM 6298 C CA . LEU B 1 253 ? -12.414 -18.891 7.707 1 97.38 253 LEU B CA 1
ATOM 6299 C C . LEU B 1 253 ? -13.039 -20.188 8.219 1 97.38 253 LEU B C 1
ATOM 6301 O O . LEU B 1 253 ? -12.469 -21.266 8.047 1 97.38 253 LEU B O 1
ATOM 6305 N N . LYS B 1 254 ? -14.18 -20.109 8.828 1 95 254 LYS B N 1
ATOM 6306 C CA . LYS B 1 254 ? -14.781 -21.266 9.492 1 95 254 LYS B CA 1
ATOM 6307 C C . LYS B 1 254 ? -15.898 -21.859 8.648 1 95 254 LYS B C 1
ATOM 6309 O O . LYS B 1 254 ? -17.078 -21.625 8.914 1 95 254 LYS B O 1
ATOM 6314 N N . ILE B 1 255 ? -15.547 -22.609 7.672 1 97.31 255 ILE B N 1
ATOM 6315 C CA . ILE B 1 255 ? -16.5 -23.391 6.879 1 97.31 255 ILE B CA 1
ATOM 6316 C C . ILE B 1 255 ? -15.984 -24.828 6.727 1 97.31 255 ILE B C 1
ATOM 6318 O O . ILE B 1 255 ? -14.789 -25.078 6.895 1 97.31 255 ILE B O 1
ATOM 6322 N N . ASP B 1 256 ? -16.891 -25.781 6.465 1 96.94 256 ASP B N 1
ATOM 6323 C CA . ASP B 1 256 ? -16.516 -27.172 6.301 1 96.94 256 ASP B CA 1
ATOM 6324 C C . ASP B 1 256 ? -16.609 -27.594 4.836 1 96.94 256 ASP B C 1
ATOM 6326 O O . ASP B 1 256 ? -17.703 -27.719 4.285 1 96.94 256 ASP B O 1
ATOM 6330 N N . LEU B 1 257 ? -15.5 -27.812 4.277 1 97.94 257 LEU B N 1
ATOM 6331 C CA . LEU B 1 257 ? -15.414 -28.297 2.904 1 97.94 257 LEU B CA 1
ATOM 6332 C C . LEU B 1 257 ? -14.828 -29.703 2.861 1 97.94 257 LEU B C 1
ATOM 6334 O O . LEU B 1 257 ? -14.328 -30.141 1.821 1 97.94 257 LEU B O 1
ATOM 6338 N N . GLY B 1 258 ? -14.797 -30.328 4.098 1 96.62 258 GLY B N 1
ATOM 6339 C CA . GLY B 1 258 ? -14.07 -31.578 4.164 1 96.62 258 GLY B CA 1
ATOM 6340 C C . GLY B 1 258 ? -12.578 -31.422 3.934 1 96.62 258 GLY B C 1
ATOM 6341 O O . GLY B 1 258 ? -11.914 -30.656 4.641 1 96.62 258 GLY B O 1
ATOM 6342 N N . LYS B 1 259 ? -11.984 -32.094 3.053 1 97.62 259 LYS B N 1
ATOM 6343 C CA . LYS B 1 259 ? -10.57 -32 2.715 1 97.62 259 LYS B CA 1
ATOM 6344 C C . LYS B 1 259 ? -10.367 -31.375 1.339 1 97.62 259 LYS B C 1
ATOM 6346 O O . LYS B 1 259 ? -9.57 -31.875 0.537 1 97.62 259 LYS B O 1
ATOM 6351 N N . LYS B 1 260 ? -11.195 -30.25 1.184 1 98.56 260 LYS B N 1
ATOM 6352 C CA . LYS B 1 260 ? -11.188 -29.688 -0.166 1 98.56 260 LYS B CA 1
ATOM 6353 C C . LYS B 1 260 ? -10.742 -28.234 -0.154 1 98.56 260 LYS B C 1
ATOM 6355 O O . LYS B 1 260 ? -10.648 -27.594 -1.206 1 98.56 260 LYS B O 1
ATOM 6360 N N . MET B 1 261 ? -10.383 -27.625 0.973 1 98.62 261 MET B N 1
ATOM 6361 C CA . MET B 1 261 ? -10.047 -26.203 1.067 1 98.62 261 MET B CA 1
ATOM 6362 C C . MET B 1 261 ? -8.594 -25.953 0.693 1 98.62 261 MET B C 1
ATOM 6364 O O . MET B 1 261 ? -7.691 -26.609 1.228 1 98.62 261 MET B O 1
ATOM 6368 N N . VAL B 1 262 ? -8.336 -25.125 -0.168 1 98.88 262 VAL B N 1
ATOM 6369 C CA . VAL B 1 262 ? -7.008 -24.656 -0.566 1 98.88 262 VAL B CA 1
ATOM 6370 C C . VAL B 1 262 ? -7.012 -23.125 -0.676 1 98.88 262 VAL B C 1
ATOM 6372 O O . VAL B 1 262 ? -7.965 -22.531 -1.182 1 98.88 262 VAL B O 1
ATOM 6375 N N . PHE B 1 263 ? -6.027 -22.453 -0.156 1 98.88 263 PHE B N 1
ATOM 6376 C CA . PHE B 1 263 ? -5.879 -21.031 -0.372 1 98.88 263 PHE B CA 1
ATOM 6377 C C . PHE B 1 263 ? -4.98 -20.75 -1.571 1 98.88 263 PHE B C 1
ATOM 6379 O O . PHE B 1 263 ? -4.168 -21.594 -1.955 1 98.88 263 PHE B O 1
ATOM 6386 N N . GLU B 1 264 ? -5.168 -19.625 -2.182 1 98.81 264 GLU B N 1
ATOM 6387 C CA . GLU B 1 264 ? -4.309 -19.234 -3.293 1 98.81 264 GLU B CA 1
ATOM 6388 C C . GLU B 1 264 ? -3.777 -17.812 -3.094 1 98.81 264 GLU B C 1
ATOM 6390 O O . GLU B 1 264 ? -4.328 -17.047 -2.307 1 98.81 264 GLU B O 1
ATOM 6395 N N . THR B 1 265 ? -2.688 -17.484 -3.754 1 98.69 265 THR B N 1
ATOM 6396 C CA . THR B 1 265 ? -2.074 -16.156 -3.678 1 98.69 265 THR B CA 1
ATOM 6397 C C . THR B 1 265 ? -1.367 -15.812 -4.984 1 98.69 265 THR B C 1
ATOM 6399 O O . THR B 1 265 ? -1.101 -16.703 -5.805 1 98.69 265 THR B O 1
ATOM 6402 N N . HIS B 1 266 ? -1.195 -14.547 -5.215 1 98.38 266 HIS B N 1
ATOM 6403 C CA . HIS B 1 266 ? -0.517 -14.016 -6.395 1 98.38 266 HIS B CA 1
ATOM 6404 C C . HIS B 1 266 ? 0.703 -13.188 -6.004 1 98.38 266 HIS B C 1
ATOM 6406 O O . HIS B 1 266 ? 0.71 -12.547 -4.953 1 98.38 266 HIS B O 1
ATOM 6412 N N . LEU B 1 267 ? 1.725 -13.227 -6.867 1 97.75 267 LEU B N 1
ATOM 6413 C CA . LEU B 1 267 ? 2.918 -12.422 -6.621 1 97.75 267 LEU B CA 1
ATOM 6414 C C . LEU B 1 267 ? 3.555 -11.984 -7.938 1 97.75 267 LEU B C 1
ATOM 6416 O O . LEU B 1 267 ? 3.721 -12.797 -8.852 1 97.75 267 LEU B O 1
ATOM 6420 N N . TYR B 1 268 ? 3.914 -10.734 -8.039 1 97.56 268 TYR B N 1
ATOM 6421 C CA . TYR B 1 268 ? 4.688 -10.133 -9.125 1 97.56 268 TYR B CA 1
ATOM 6422 C C . TYR B 1 268 ? 5.766 -9.203 -8.57 1 97.56 268 TYR B C 1
ATOM 6424 O O . TYR B 1 268 ? 5.785 -8.914 -7.371 1 97.56 268 TYR B O 1
ATOM 6432 N N . SER B 1 269 ? 6.645 -8.742 -9.461 1 97.44 269 SER B N 1
ATOM 6433 C CA . SER B 1 269 ? 7.734 -7.871 -9.031 1 97.44 269 SER B CA 1
ATOM 6434 C C . SER B 1 269 ? 7.203 -6.57 -8.445 1 97.44 269 SER B C 1
ATOM 6436 O O . SER B 1 269 ? 7.844 -5.961 -7.586 1 97.44 269 SER B O 1
ATOM 6438 N N . TRP B 1 270 ? 5.992 -6.164 -8.797 1 96.06 270 TRP B N 1
ATOM 6439 C CA . TRP B 1 270 ? 5.422 -4.895 -8.352 1 96.06 270 TRP B CA 1
ATOM 6440 C C . TRP B 1 270 ? 4.516 -5.102 -7.145 1 96.06 270 TRP B C 1
ATOM 6442 O O . TRP B 1 270 ? 3.941 -4.145 -6.621 1 96.06 270 TRP B O 1
ATOM 6452 N N . SER B 1 271 ? 4.305 -6.414 -6.695 1 94.25 271 SER B N 1
ATOM 6453 C CA . SER B 1 271 ? 3.486 -6.676 -5.516 1 94.25 271 SER B CA 1
ATOM 6454 C C . SER B 1 271 ? 4.102 -6.055 -4.266 1 94.25 271 SER B C 1
ATOM 6456 O O . SER B 1 271 ? 3.395 -5.77 -3.297 1 94.25 271 SER B O 1
ATOM 6458 N N . GLY B 1 272 ? 5.375 -5.875 -4.258 1 89.69 272 GLY B N 1
ATOM 6459 C CA . GLY B 1 272 ? 6.062 -5.129 -3.219 1 89.69 272 GLY B CA 1
ATOM 6460 C C . GLY B 1 272 ? 6.121 -5.867 -1.895 1 89.69 272 GLY B C 1
ATOM 6461 O O . GLY B 1 272 ? 5.973 -7.09 -1.852 1 89.69 272 GLY B O 1
ATOM 6462 N N . ILE B 1 273 ? 6.516 -5.164 -0.812 1 86.62 273 ILE B N 1
ATOM 6463 C CA . ILE B 1 273 ? 6.664 -5.617 0.567 1 86.62 273 ILE B CA 1
ATOM 6464 C C . ILE B 1 273 ? 5.906 -4.676 1.502 1 86.62 273 ILE B C 1
ATOM 6466 O O . ILE B 1 273 ? 6.273 -3.508 1.648 1 86.62 273 ILE B O 1
ATOM 6470 N N . GLY B 1 274 ? 4.875 -5.164 2.051 1 87.69 274 GLY B N 1
ATOM 6471 C CA . GLY B 1 274 ? 4.047 -4.297 2.877 1 87.69 274 GLY B CA 1
ATOM 6472 C C . GLY B 1 274 ? 3.439 -3.141 2.104 1 87.69 274 GLY B C 1
ATOM 6473 O O . GLY B 1 274 ? 2.781 -3.35 1.082 1 87.69 274 GLY B O 1
ATOM 6474 N N . THR B 1 275 ? 3.775 -1.943 2.557 1 87.94 275 THR B N 1
ATOM 6475 C CA . THR B 1 275 ? 3.227 -0.76 1.903 1 87.94 275 THR B CA 1
ATOM 6476 C C . THR B 1 275 ? 4.172 -0.258 0.814 1 87.94 275 THR B C 1
ATOM 6478 O O . THR B 1 275 ? 3.811 0.623 0.03 1 87.94 275 THR B O 1
ATOM 6481 N N . LEU B 1 276 ? 5.348 -0.776 0.714 1 90.12 276 LEU B N 1
ATOM 6482 C CA . LEU B 1 276 ? 6.293 -0.409 -0.335 1 90.12 276 LEU B CA 1
ATOM 6483 C C . LEU B 1 276 ? 6.043 -1.222 -1.601 1 90.12 276 LEU B C 1
ATOM 6485 O O . LEU B 1 276 ? 6.711 -2.23 -1.839 1 90.12 276 LEU B O 1
ATOM 6489 N N . LYS B 1 277 ? 5.18 -0.783 -2.428 1 91 277 LYS B N 1
ATOM 6490 C CA . LYS B 1 277 ? 4.73 -1.502 -3.617 1 91 277 LYS B CA 1
ATOM 6491 C C . LYS B 1 277 ? 5.344 -0.91 -4.883 1 91 277 LYS B C 1
ATOM 6493 O O . LYS B 1 277 ? 4.629 -0.378 -5.734 1 91 277 LYS B O 1
ATOM 6498 N N . LEU B 1 278 ? 6.684 -1.026 -4.965 1 94.25 278 LEU B N 1
ATOM 6499 C CA . LEU B 1 278 ? 7.43 -0.493 -6.098 1 94.25 278 LEU B CA 1
ATOM 6500 C C . LEU B 1 278 ? 8.336 -1.561 -6.703 1 94.25 278 LEU B C 1
ATOM 6502 O O . LEU B 1 278 ? 9.109 -2.203 -5.988 1 94.25 278 LEU B O 1
ATOM 6506 N N . LYS B 1 279 ? 8.258 -1.696 -7.98 1 95.81 279 LYS B N 1
ATOM 6507 C CA . LYS B 1 279 ? 9.055 -2.691 -8.695 1 95.81 279 LYS B CA 1
ATOM 6508 C C . LYS B 1 279 ? 10.539 -2.357 -8.625 1 95.81 279 LYS B C 1
ATOM 6510 O O . LYS B 1 279 ? 11.383 -3.256 -8.633 1 95.81 279 LYS B O 1
ATOM 6515 N N . GLU B 1 280 ? 10.867 -1.057 -8.445 1 96.5 280 GLU B N 1
ATOM 6516 C CA . GLU B 1 280 ? 12.242 -0.551 -8.477 1 96.5 280 GLU B CA 1
ATOM 6517 C C . GLU B 1 280 ? 13.031 -1.004 -7.254 1 96.5 280 GLU B C 1
ATOM 6519 O O . GLU B 1 280 ? 14.258 -0.898 -7.227 1 96.5 280 GLU B O 1
ATOM 6524 N N . ILE B 1 281 ? 12.336 -1.565 -6.254 1 97.12 281 ILE B N 1
ATOM 6525 C CA . ILE B 1 281 ? 13.031 -2.021 -5.055 1 97.12 281 ILE B CA 1
ATOM 6526 C C . ILE B 1 281 ? 14.039 -3.109 -5.422 1 97.12 281 ILE B C 1
ATOM 6528 O O . ILE B 1 281 ? 15.062 -3.275 -4.746 1 97.12 281 ILE B O 1
ATOM 6532 N N . TRP B 1 282 ? 13.82 -3.818 -6.477 1 98.06 282 TRP B N 1
ATOM 6533 C CA . TRP B 1 282 ? 14.656 -4.949 -6.879 1 98.06 282 TRP B CA 1
ATOM 6534 C C . TRP B 1 282 ? 15.984 -4.469 -7.461 1 98.06 282 TRP B C 1
ATOM 6536 O O . TRP B 1 282 ? 16.922 -5.246 -7.594 1 98.06 282 TRP B O 1
ATOM 6546 N N . THR B 1 283 ? 16.062 -3.17 -7.867 1 97.06 283 THR B N 1
ATOM 6547 C CA . THR B 1 283 ? 17.297 -2.664 -8.469 1 97.06 283 THR B CA 1
ATOM 6548 C C . THR B 1 283 ? 17.859 -1.503 -7.656 1 97.06 283 THR B C 1
ATOM 6550 O O . THR B 1 283 ? 19.031 -1.136 -7.816 1 97.06 283 THR B O 1
ATOM 6553 N N . LYS B 1 284 ? 17.094 -0.938 -6.699 1 96.75 284 LYS B N 1
ATOM 6554 C CA . LYS B 1 284 ? 17.516 0.26 -5.984 1 96.75 284 LYS B CA 1
ATOM 6555 C C . LYS B 1 284 ? 17.906 -0.069 -4.547 1 96.75 284 LYS B C 1
ATOM 6557 O O . LYS B 1 284 ? 18.328 0.815 -3.793 1 96.75 284 LYS B O 1
ATOM 6562 N N . GLN B 1 285 ? 17.844 -1.287 -4.168 1 96.94 285 GLN B N 1
ATOM 6563 C CA . GLN B 1 285 ? 18.297 -1.779 -2.871 1 96.94 285 GLN B CA 1
ATOM 6564 C C . GLN B 1 285 ? 19.109 -3.061 -3.023 1 96.94 285 GLN B C 1
ATOM 6566 O O . GLN B 1 285 ? 19.031 -3.729 -4.059 1 96.94 285 GLN B O 1
ATOM 6571 N N . PRO B 1 286 ? 19.875 -3.359 -1.953 1 98.31 286 PRO B N 1
ATOM 6572 C CA . PRO B 1 286 ? 20.641 -4.613 -2.025 1 98.31 286 PRO B CA 1
ATOM 6573 C C . PRO B 1 286 ? 19.734 -5.832 -2.209 1 98.31 286 PRO B C 1
ATOM 6575 O O . PRO B 1 286 ? 18.766 -6.012 -1.459 1 98.31 286 PRO B O 1
ATOM 6578 N N . LEU B 1 287 ? 20.109 -6.637 -3.143 1 98.5 287 LEU B N 1
ATOM 6579 C CA . LEU B 1 287 ? 19.219 -7.719 -3.566 1 98.5 287 LEU B CA 1
ATOM 6580 C C . LEU B 1 287 ? 19.062 -8.75 -2.457 1 98.5 287 LEU B C 1
ATOM 6582 O O . LEU B 1 287 ? 17.984 -9.32 -2.281 1 98.5 287 LEU B O 1
ATOM 6586 N N . ASN B 1 288 ? 20.125 -9.023 -1.655 1 98.75 288 ASN B N 1
ATOM 6587 C CA . ASN B 1 288 ? 20.016 -9.961 -0.541 1 98.75 288 ASN B CA 1
ATOM 6588 C C . ASN B 1 288 ? 18.984 -9.477 0.483 1 98.75 288 ASN B C 1
ATOM 6590 O O . ASN B 1 288 ? 18.234 -10.281 1.032 1 98.75 288 ASN B O 1
ATOM 6594 N N . ARG B 1 289 ? 18.953 -8.195 0.714 1 97.94 289 ARG B N 1
ATOM 6595 C CA . ARG B 1 289 ? 17.984 -7.621 1.634 1 97.94 289 ARG B CA 1
ATOM 6596 C C . ARG B 1 289 ? 16.562 -7.762 1.086 1 97.94 289 ARG B C 1
ATOM 6598 O O . ARG B 1 289 ? 15.656 -8.203 1.797 1 97.94 289 ARG B O 1
ATOM 6605 N N . ILE B 1 290 ? 16.375 -7.379 -0.15 1 98 290 ILE B N 1
ATOM 6606 C CA . ILE B 1 290 ? 15.047 -7.355 -0.754 1 98 290 ILE B CA 1
ATOM 6607 C C . ILE B 1 290 ? 14.5 -8.781 -0.857 1 98 290 ILE B C 1
ATOM 6609 O O . ILE B 1 290 ? 13.32 -9.016 -0.584 1 98 290 ILE B O 1
ATOM 6613 N N . CYS B 1 291 ? 15.32 -9.719 -1.197 1 98.5 291 CYS B N 1
ATOM 6614 C CA . CYS B 1 291 ? 14.867 -11.102 -1.274 1 98.5 291 CYS B CA 1
ATOM 6615 C C . CYS B 1 291 ? 14.469 -11.617 0.101 1 98.5 291 CYS B C 1
ATOM 6617 O O . CYS B 1 291 ? 13.406 -12.227 0.258 1 98.5 291 CYS B O 1
ATOM 6619 N N . ALA B 1 292 ? 15.297 -11.383 1.067 1 98.44 292 ALA B N 1
ATOM 6620 C CA . ALA B 1 292 ? 14.984 -11.805 2.43 1 98.44 292 ALA B CA 1
ATOM 6621 C C . ALA B 1 292 ? 13.656 -11.203 2.896 1 98.44 292 ALA B C 1
ATOM 6623 O O . ALA B 1 292 ? 12.805 -11.906 3.441 1 98.44 292 ALA B O 1
ATOM 6624 N N . ASN B 1 293 ? 13.5 -9.883 2.688 1 97.56 293 ASN B N 1
ATOM 6625 C CA . ASN B 1 293 ? 12.289 -9.195 3.111 1 97.56 293 ASN B CA 1
ATOM 6626 C C . ASN B 1 293 ? 11.062 -9.695 2.355 1 97.56 293 ASN B C 1
ATOM 6628 O O . ASN B 1 293 ? 9.969 -9.781 2.922 1 97.56 293 ASN B O 1
ATOM 6632 N N . ASN B 1 294 ? 11.258 -9.938 1.107 1 97.81 294 ASN B N 1
ATOM 6633 C CA . ASN B 1 294 ? 10.148 -10.453 0.309 1 97.81 294 ASN B CA 1
ATOM 6634 C C . ASN B 1 294 ? 9.688 -11.82 0.812 1 97.81 294 ASN B C 1
ATOM 6636 O O . ASN B 1 294 ? 8.484 -12.07 0.934 1 97.81 294 ASN B O 1
ATOM 6640 N N . ILE B 1 295 ? 10.625 -12.703 1.105 1 98.25 295 ILE B N 1
ATOM 6641 C CA . ILE B 1 295 ? 10.305 -14.031 1.607 1 98.25 295 ILE B CA 1
ATOM 6642 C C . ILE B 1 295 ? 9.562 -13.922 2.936 1 98.25 295 ILE B C 1
ATOM 6644 O O . ILE B 1 295 ? 8.523 -14.555 3.131 1 98.25 295 ILE B O 1
ATOM 6648 N N . LYS B 1 296 ? 10.031 -13.078 3.791 1 97.62 296 LYS B N 1
ATOM 6649 C CA . LYS B 1 296 ? 9.344 -12.836 5.055 1 97.62 296 LYS B CA 1
ATOM 6650 C C . LYS B 1 296 ? 7.941 -12.281 4.816 1 97.62 296 LYS B C 1
ATOM 6652 O O . LYS B 1 296 ? 6.996 -12.656 5.508 1 97.62 296 LYS B O 1
ATOM 6657 N N . GLY B 1 297 ? 7.871 -11.391 3.869 1 97.25 297 GLY B N 1
ATOM 6658 C CA . GLY B 1 297 ? 6.578 -10.82 3.512 1 97.25 297 GLY B CA 1
ATOM 6659 C C . GLY B 1 297 ? 5.598 -11.859 3.002 1 97.25 297 GLY B C 1
ATOM 6660 O O . GLY B 1 297 ? 4.418 -11.828 3.359 1 97.25 297 GLY B O 1
ATOM 6661 N N . ILE B 1 298 ? 6.066 -12.758 2.18 1 98.06 298 ILE B N 1
ATOM 6662 C CA . ILE B 1 298 ? 5.227 -13.836 1.665 1 98.06 298 ILE B CA 1
ATOM 6663 C C . ILE B 1 298 ? 4.715 -14.695 2.822 1 98.06 298 ILE B C 1
ATOM 6665 O O . ILE B 1 298 ? 3.525 -15.008 2.895 1 98.06 298 ILE B O 1
ATOM 6669 N N . ASP B 1 299 ? 5.562 -15.047 3.756 1 98.25 299 ASP B N 1
ATOM 6670 C CA . ASP B 1 299 ? 5.176 -15.859 4.906 1 98.25 299 ASP B CA 1
ATOM 6671 C C . ASP B 1 299 ? 4.137 -15.133 5.762 1 98.25 299 ASP B C 1
ATOM 6673 O O . ASP B 1 299 ? 3.193 -15.758 6.258 1 98.25 299 ASP B O 1
ATOM 6677 N N . HIS B 1 300 ? 4.336 -13.875 5.855 1 97.31 300 HIS B N 1
ATOM 6678 C CA . HIS B 1 300 ? 3.402 -13.102 6.66 1 97.31 300 HIS B CA 1
ATOM 6679 C C . HIS B 1 300 ? 2.031 -13.023 5.996 1 97.31 300 HIS B C 1
ATOM 6681 O O . HIS B 1 300 ? 1.005 -13.18 6.66 1 97.31 300 HIS B O 1
ATOM 6687 N N . ARG B 1 301 ? 1.99 -12.852 4.762 1 97.25 301 ARG B N 1
ATOM 6688 C CA . ARG B 1 301 ? 0.739 -12.547 4.078 1 97.25 301 ARG B CA 1
ATOM 6689 C C . ARG B 1 301 ? -0.015 -13.82 3.713 1 97.25 301 ARG B C 1
ATOM 6691 O O . ARG B 1 301 ? -1.245 -13.812 3.629 1 97.25 301 ARG B O 1
ATOM 6698 N N . ALA B 1 302 ? 0.75 -14.93 3.465 1 98.38 302 ALA B N 1
ATOM 6699 C CA . ALA B 1 302 ? 0.041 -16.109 2.967 1 98.38 302 ALA B CA 1
ATOM 6700 C C . ALA B 1 302 ? 0.715 -17.391 3.434 1 98.38 302 ALA B C 1
ATOM 6702 O O . ALA B 1 302 ? 0.042 -18.344 3.854 1 98.38 302 ALA B O 1
ATOM 6703 N N . GLY B 1 303 ? 2.094 -17.406 3.506 1 98.56 303 GLY B N 1
ATOM 6704 C CA . GLY B 1 303 ? 2.844 -18.625 3.773 1 98.56 303 GLY B CA 1
ATOM 6705 C C . GLY B 1 303 ? 2.545 -19.219 5.133 1 98.56 303 GLY B C 1
ATOM 6706 O O . GLY B 1 303 ? 2.693 -20.438 5.332 1 98.56 303 GLY B O 1
ATOM 6707 N N . PHE B 1 304 ? 2.098 -18.406 6.074 1 98.38 304 PHE B N 1
ATOM 6708 C CA . PHE B 1 304 ? 1.779 -18.875 7.422 1 98.38 304 PHE B CA 1
ATOM 6709 C C . PHE B 1 304 ? 0.706 -19.953 7.383 1 98.38 304 PHE B C 1
ATOM 6711 O O . PHE B 1 304 ? 0.643 -20.797 8.273 1 98.38 304 PHE B O 1
ATOM 6718 N N . LEU B 1 305 ? -0.084 -19.984 6.344 1 98.62 305 LEU B N 1
ATOM 6719 C CA . LEU B 1 305 ? -1.198 -20.922 6.223 1 98.62 305 LEU B CA 1
ATOM 6720 C C . LEU B 1 305 ? -0.693 -22.344 6.09 1 98.62 305 LEU B C 1
ATOM 6722 O O . LEU B 1 305 ? -1.44 -23.297 6.332 1 98.62 305 LEU B O 1
ATOM 6726 N N . THR B 1 306 ? 0.57 -22.516 5.715 1 98.56 306 THR B N 1
ATOM 6727 C CA . THR B 1 306 ? 1.109 -23.844 5.418 1 98.56 306 THR B CA 1
ATOM 6728 C C . THR B 1 306 ? 1.861 -24.406 6.621 1 98.56 306 THR B C 1
ATOM 6730 O O . THR B 1 306 ? 2.506 -25.453 6.527 1 98.56 306 THR B O 1
ATOM 6733 N N . THR B 1 307 ? 1.824 -23.766 7.703 1 97.19 307 THR B N 1
ATOM 6734 C CA . THR B 1 307 ? 2.588 -24.188 8.875 1 97.19 307 THR B CA 1
ATOM 6735 C C . THR B 1 307 ? 1.665 -24.422 10.062 1 97.19 307 THR B C 1
ATOM 6737 O O . THR B 1 307 ? 0.544 -23.922 10.102 1 97.19 307 THR B O 1
ATOM 6740 N N . GLY B 1 308 ? 2.062 -25.312 10.93 1 95.12 308 GLY B N 1
ATOM 6741 C CA . GLY B 1 308 ? 1.349 -25.516 12.18 1 95.12 308 GLY B CA 1
ATOM 6742 C C . GLY B 1 308 ? 0.333 -26.641 12.109 1 95.12 308 GLY B C 1
ATOM 6743 O O . GLY B 1 308 ? 0.269 -27.375 11.117 1 95.12 308 GLY B O 1
ATOM 6744 N N . GLU B 1 309 ? -0.491 -26.781 13.125 1 93.56 309 GLU B N 1
ATOM 6745 C CA . GLU B 1 309 ? -1.44 -27.875 13.281 1 93.56 309 GLU B CA 1
ATOM 6746 C C . GLU B 1 309 ? -2.609 -27.734 12.312 1 93.56 309 GLU B C 1
ATOM 6748 O O . GLU B 1 309 ? -3.195 -28.734 11.891 1 93.56 309 GLU B O 1
ATOM 6753 N N . LYS B 1 310 ? -2.871 -26.531 11.938 1 92.81 310 LYS B N 1
ATOM 6754 C CA . LYS B 1 310 ? -4.02 -26.297 11.07 1 92.81 310 LYS B CA 1
ATOM 6755 C C . LYS B 1 310 ? -3.576 -25.922 9.656 1 92.81 310 LYS B C 1
ATOM 6757 O O . LYS B 1 310 ? -4.262 -25.172 8.961 1 92.81 310 LYS B O 1
ATOM 6762 N N . ALA B 1 311 ? -2.412 -26.453 9.312 1 97.75 311 ALA B N 1
ATOM 6763 C CA . ALA B 1 311 ? -1.864 -26.141 7.996 1 97.75 311 ALA B CA 1
ATOM 6764 C C . ALA B 1 311 ? -2.854 -26.5 6.891 1 97.75 311 ALA B C 1
ATOM 6766 O O . ALA B 1 311 ? -3.535 -27.516 6.969 1 97.75 311 ALA B O 1
ATOM 6767 N N . THR B 1 312 ? -2.975 -25.625 5.918 1 98.12 312 THR B N 1
ATOM 6768 C CA . THR B 1 312 ? -3.803 -25.766 4.727 1 98.12 312 THR B CA 1
ATOM 6769 C C . THR B 1 312 ? -2.984 -25.5 3.465 1 98.12 312 THR B C 1
ATOM 6771 O O . THR B 1 312 ? -2.076 -24.656 3.473 1 98.12 312 THR B O 1
ATOM 6774 N N . PRO B 1 313 ? -3.25 -26.281 2.414 1 98.75 313 PRO B N 1
ATOM 6775 C CA . PRO B 1 313 ? -2.469 -26.047 1.196 1 98.75 313 PRO B CA 1
ATOM 6776 C C . PRO B 1 313 ? -2.617 -24.625 0.664 1 98.75 313 PRO B C 1
ATOM 6778 O O . PRO B 1 313 ? -3.693 -24.031 0.768 1 98.75 313 PRO B O 1
ATOM 6781 N N . LEU B 1 314 ? -1.568 -24.094 0.183 1 98.88 314 LEU B N 1
ATOM 6782 C CA . LEU B 1 314 ? -1.463 -22.812 -0.501 1 98.88 314 LEU B CA 1
ATOM 6783 C C . LEU B 1 314 ? -0.877 -22.984 -1.898 1 98.88 314 LEU B C 1
ATOM 6785 O O . LEU B 1 314 ? 0.154 -23.641 -2.066 1 98.88 314 LEU B O 1
ATOM 6789 N N . ILE B 1 315 ? -1.529 -22.484 -2.898 1 98.88 315 ILE B N 1
ATOM 6790 C CA . ILE B 1 315 ? -1.018 -22.516 -4.266 1 98.88 315 ILE B CA 1
ATOM 6791 C C . ILE B 1 315 ? -0.747 -21.094 -4.754 1 98.88 315 ILE B C 1
ATOM 6793 O O . ILE B 1 315 ? -1.553 -20.203 -4.527 1 98.88 315 ILE B O 1
ATOM 6797 N N . PHE B 1 316 ? 0.407 -20.859 -5.34 1 98.81 316 PHE B N 1
ATOM 6798 C CA . PHE B 1 316 ? 0.652 -19.609 -6.074 1 98.81 316 PHE B CA 1
ATOM 6799 C C . PHE B 1 316 ? 0.03 -19.672 -7.461 1 98.81 316 PHE B C 1
ATOM 6801 O O . PHE B 1 316 ? 0.724 -19.938 -8.445 1 98.81 316 PHE B O 1
ATOM 6808 N N . THR B 1 317 ? -1.23 -19.344 -7.523 1 98.75 317 THR B N 1
ATOM 6809 C CA . THR B 1 317 ? -1.951 -19.594 -8.766 1 98.75 317 THR B CA 1
ATOM 6810 C C . THR B 1 317 ? -1.534 -18.594 -9.844 1 98.75 317 THR B C 1
ATOM 6812 O O . THR B 1 317 ? -1.794 -18.812 -11.031 1 98.75 317 THR B O 1
ATOM 6815 N N . GLU B 1 318 ? -0.915 -17.5 -9.336 1 98.31 318 GLU B N 1
ATOM 6816 C CA . GLU B 1 318 ? -0.348 -16.578 -10.328 1 98.31 318 GLU B CA 1
ATOM 6817 C C . GLU B 1 318 ? 0.978 -16 -9.844 1 98.31 318 GLU B C 1
ATOM 6819 O O . GLU B 1 318 ? 1.059 -15.453 -8.742 1 98.31 318 GLU B O 1
ATOM 6824 N N . PHE B 1 319 ? 1.9 -16.062 -10.609 1 98.25 319 PHE B N 1
ATOM 6825 C CA . PHE B 1 319 ? 3.094 -15.227 -10.656 1 98.25 319 PHE B CA 1
ATOM 6826 C C . PHE B 1 319 ? 3.635 -15.141 -12.078 1 98.25 319 PHE B C 1
ATOM 6828 O O . PHE B 1 319 ? 3.217 -15.898 -12.961 1 98.25 319 PHE B O 1
ATOM 6835 N N . GLY B 1 320 ? 4.477 -14.172 -12.344 1 97.31 320 GLY B N 1
ATOM 6836 C CA . GLY B 1 320 ? 5.004 -14.031 -13.695 1 97.31 320 GLY B CA 1
ATOM 6837 C C . GLY B 1 320 ? 6.113 -13 -13.789 1 97.31 320 GLY B C 1
ATOM 6838 O O . GLY B 1 320 ? 6.465 -12.359 -12.797 1 97.31 320 GLY B O 1
ATOM 6839 N N . PHE B 1 321 ? 6.688 -12.945 -14.961 1 96.81 321 PHE B N 1
ATOM 6840 C CA . PHE B 1 321 ? 7.785 -12.047 -15.312 1 96.81 321 PHE B CA 1
ATOM 6841 C C . PHE B 1 321 ? 7.828 -11.812 -16.812 1 96.81 321 PHE B C 1
ATOM 6843 O O . PHE B 1 321 ? 7.25 -12.578 -17.594 1 96.81 321 PHE B O 1
ATOM 6850 N N . ASN B 1 322 ? 8.383 -10.703 -17.219 1 96.88 322 ASN B N 1
ATOM 6851 C CA . ASN B 1 322 ? 8.578 -10.484 -18.656 1 96.88 322 ASN B CA 1
ATOM 6852 C C . ASN B 1 322 ? 9.523 -11.523 -19.25 1 96.88 322 ASN B C 1
ATOM 6854 O O . ASN B 1 322 ? 10.719 -11.516 -18.969 1 96.88 322 ASN B O 1
ATOM 6858 N N . GLU B 1 323 ? 9.055 -12.383 -20.109 1 95.88 323 GLU B N 1
ATOM 6859 C CA . GLU B 1 323 ? 9.797 -13.531 -20.625 1 95.88 323 GLU B CA 1
ATOM 6860 C C . GLU B 1 323 ? 10.742 -13.125 -21.75 1 95.88 323 GLU B C 1
ATOM 6862 O O . GLU B 1 323 ? 11.555 -13.93 -22.203 1 95.88 323 GLU B O 1
ATOM 6867 N N . GLU B 1 324 ? 10.602 -11.875 -22.094 1 93.38 324 GLU B N 1
ATOM 6868 C CA . GLU B 1 324 ? 11.555 -11.375 -23.078 1 93.38 324 GLU B CA 1
ATOM 6869 C C . GLU B 1 324 ? 12.906 -11.07 -22.438 1 93.38 324 GLU B C 1
ATOM 6871 O O . GLU B 1 324 ? 13.898 -10.875 -23.141 1 93.38 324 GLU B O 1
ATOM 6876 N N . GLY B 1 325 ? 12.945 -11.047 -21.188 1 90.06 325 GLY B N 1
ATOM 6877 C CA . GLY B 1 325 ? 14.203 -10.906 -20.469 1 90.06 325 GLY B CA 1
ATOM 6878 C C . GLY B 1 325 ? 14.633 -9.461 -20.297 1 90.06 325 GLY B C 1
ATOM 6879 O O . GLY B 1 325 ? 15.633 -9.18 -19.641 1 90.06 325 GLY B O 1
ATOM 6880 N N . ALA B 1 326 ? 13.859 -8.531 -20.672 1 88.94 326 ALA B N 1
ATOM 6881 C CA . ALA B 1 326 ? 14.281 -7.137 -20.75 1 88.94 326 ALA B CA 1
ATOM 6882 C C . ALA B 1 326 ? 14.148 -6.449 -19.406 1 88.94 326 ALA B C 1
ATOM 6884 O O . ALA B 1 326 ? 14.836 -5.465 -19.125 1 88.94 326 ALA B O 1
ATOM 6885 N N . SER B 1 327 ? 13.336 -6.941 -18.516 1 96.06 327 SER B N 1
ATOM 6886 C CA . SER B 1 327 ? 13.109 -6.312 -17.219 1 96.06 327 SER B CA 1
ATOM 6887 C C . SER B 1 327 ? 14.055 -6.879 -16.156 1 96.06 327 SER B C 1
ATOM 6889 O O . SER B 1 327 ? 13.883 -8.008 -15.703 1 96.06 327 SER B O 1
ATOM 6891 N N . VAL B 1 328 ? 15 -6.074 -15.719 1 97.75 328 VAL B N 1
ATOM 6892 C CA . VAL B 1 328 ? 15.961 -6.492 -14.703 1 97.75 328 VAL B CA 1
ATOM 6893 C C . VAL B 1 328 ? 15.234 -6.793 -13.391 1 97.75 328 VAL B C 1
ATOM 6895 O O . VAL B 1 328 ? 15.547 -7.773 -12.711 1 97.75 328 VAL B O 1
ATOM 6898 N N . GLU B 1 329 ? 14.25 -5.938 -13.055 1 97.88 329 GLU B N 1
ATOM 6899 C CA . GLU B 1 329 ? 13.469 -6.121 -11.836 1 97.88 329 GLU B CA 1
ATOM 6900 C C . GLU B 1 329 ? 12.719 -7.449 -11.859 1 97.88 329 GLU B C 1
ATOM 6902 O O . GLU B 1 329 ? 12.727 -8.188 -10.867 1 97.88 329 GLU B O 1
ATOM 6907 N N . ASP B 1 330 ? 12.141 -7.809 -13.008 1 98.19 330 ASP B N 1
ATOM 6908 C CA . ASP B 1 330 ? 11.414 -9.07 -13.133 1 98.19 330 ASP B CA 1
ATOM 6909 C C . ASP B 1 330 ? 12.359 -10.266 -12.969 1 98.19 330 ASP B C 1
ATOM 6911 O O . ASP B 1 330 ? 12.023 -11.242 -12.297 1 98.19 330 ASP B O 1
ATOM 6915 N N . ASN B 1 331 ? 13.484 -10.172 -13.609 1 97.94 331 ASN B N 1
ATOM 6916 C CA . ASN B 1 331 ? 14.445 -11.266 -13.547 1 97.94 331 ASN B CA 1
ATOM 6917 C C . ASN B 1 331 ? 14.93 -11.516 -12.125 1 97.94 331 ASN B C 1
ATOM 6919 O O . ASN B 1 331 ? 15.008 -12.664 -11.688 1 97.94 331 ASN B O 1
ATOM 6923 N N . ARG B 1 332 ? 15.25 -10.445 -11.422 1 98.44 332 ARG B N 1
ATOM 6924 C CA . ARG B 1 332 ? 15.719 -10.562 -10.039 1 98.44 332 ARG B CA 1
ATOM 6925 C C . ARG B 1 332 ? 14.617 -11.078 -9.133 1 98.44 332 ARG B C 1
ATOM 6927 O O . ARG B 1 332 ? 14.852 -11.953 -8.289 1 98.44 332 ARG B O 1
ATOM 6934 N N . PHE B 1 333 ? 13.453 -10.578 -9.344 1 98.5 333 PHE B N 1
ATOM 6935 C CA . PHE B 1 333 ? 12.273 -11.047 -8.625 1 98.5 333 PHE B CA 1
ATOM 6936 C C . PHE B 1 333 ? 12.086 -12.547 -8.812 1 98.5 333 PHE B C 1
ATOM 6938 O O . PHE B 1 333 ? 11.914 -13.281 -7.84 1 98.5 333 PHE B O 1
ATOM 6945 N N . LEU B 1 334 ? 12.078 -12.969 -10.008 1 98.25 334 LEU B N 1
ATOM 6946 C CA . LEU B 1 334 ? 11.828 -14.375 -10.312 1 98.25 334 LEU B CA 1
ATOM 6947 C C . LEU B 1 334 ? 12.836 -15.273 -9.609 1 98.25 334 LEU B C 1
ATOM 6949 O O . LEU B 1 334 ? 12.461 -16.281 -9.016 1 98.25 334 LEU B O 1
ATOM 6953 N N . THR B 1 335 ? 14.117 -14.938 -9.695 1 98.31 335 THR B N 1
ATOM 6954 C CA . THR B 1 335 ? 15.156 -15.75 -9.07 1 98.31 335 THR B CA 1
ATOM 6955 C C . THR B 1 335 ? 14.891 -15.914 -7.574 1 98.31 335 THR B C 1
ATOM 6957 O O . THR B 1 335 ? 15 -17.016 -7.031 1 98.31 335 THR B O 1
ATOM 6960 N N . CYS B 1 336 ? 14.5 -14.812 -6.945 1 98.62 336 CYS B N 1
ATOM 6961 C CA . CYS B 1 336 ? 14.172 -14.852 -5.523 1 98.62 336 CYS B CA 1
ATOM 6962 C C . CYS B 1 336 ? 12.953 -15.734 -5.27 1 98.62 336 CYS B C 1
ATOM 6964 O O . CYS B 1 336 ? 12.984 -16.609 -4.398 1 98.62 336 CYS B O 1
ATOM 6966 N N . LEU B 1 337 ? 11.914 -15.523 -6.043 1 98.56 337 LEU B N 1
ATOM 6967 C CA . LEU B 1 337 ? 10.68 -16.281 -5.844 1 98.56 337 LEU B CA 1
ATOM 6968 C C . LEU B 1 337 ? 10.914 -17.766 -6.047 1 98.56 337 LEU B C 1
ATOM 6970 O O . LEU B 1 337 ? 10.336 -18.594 -5.34 1 98.56 337 LEU B O 1
ATOM 6974 N N . GLN B 1 338 ? 11.719 -18.109 -7.004 1 98.19 338 GLN B N 1
ATOM 6975 C CA . GLN B 1 338 ? 12.031 -19.5 -7.27 1 98.19 338 GLN B CA 1
ATOM 6976 C C . GLN B 1 338 ? 12.594 -20.188 -6.027 1 98.19 338 GLN B C 1
ATOM 6978 O O . GLN B 1 338 ? 12.273 -21.359 -5.758 1 98.19 338 GLN B O 1
ATOM 6983 N N . THR B 1 339 ? 13.461 -19.484 -5.277 1 98.5 339 THR B N 1
ATOM 6984 C CA . THR B 1 339 ? 14.031 -20.094 -4.078 1 98.5 339 THR B CA 1
ATOM 6985 C C . THR B 1 339 ? 12.938 -20.406 -3.061 1 98.5 339 THR B C 1
ATOM 6987 O O . THR B 1 339 ? 13.008 -21.422 -2.365 1 98.5 339 THR B O 1
ATOM 6990 N N . TYR B 1 340 ? 11.953 -19.547 -2.996 1 98.56 340 TYR B N 1
ATOM 6991 C CA . TYR B 1 340 ? 10.828 -19.781 -2.098 1 98.56 340 TYR B CA 1
ATOM 6992 C C . TYR B 1 340 ? 10.008 -20.984 -2.566 1 98.56 340 TYR B C 1
ATOM 6994 O O . TYR B 1 340 ? 9.688 -21.875 -1.775 1 98.56 340 TYR B O 1
ATOM 7002 N N . LEU B 1 341 ? 9.664 -21.031 -3.826 1 98.69 341 LEU B N 1
ATOM 7003 C CA . LEU B 1 341 ? 8.797 -22.062 -4.387 1 98.69 341 LEU B CA 1
ATOM 7004 C C . LEU B 1 341 ? 9.469 -23.422 -4.32 1 98.69 341 LEU B C 1
ATOM 7006 O O . LEU B 1 341 ? 8.852 -24.406 -3.898 1 98.69 341 LEU B O 1
ATOM 7010 N N . VAL B 1 342 ? 10.711 -23.469 -4.719 1 98 342 VAL B N 1
ATOM 7011 C CA . VAL B 1 342 ? 11.422 -24.75 -4.738 1 98 342 VAL B CA 1
ATOM 7012 C C . VAL B 1 342 ? 11.719 -25.203 -3.311 1 98 342 VAL B C 1
ATOM 7014 O O . VAL B 1 342 ? 11.586 -26.375 -2.982 1 98 342 VAL B O 1
ATOM 7017 N N . GLY B 1 343 ? 12.141 -24.25 -2.463 1 97.5 343 GLY B N 1
ATOM 7018 C CA . GLY B 1 343 ? 12.508 -24.562 -1.091 1 97.5 343 GLY B CA 1
ATOM 7019 C C . GLY B 1 343 ? 11.367 -25.156 -0.287 1 97.5 343 GLY B C 1
ATOM 7020 O O . GLY B 1 343 ? 11.594 -25.953 0.634 1 97.5 343 GLY B O 1
ATOM 7021 N N . ARG B 1 344 ? 10.188 -24.828 -0.723 1 97.62 344 ARG B N 1
ATOM 7022 C CA . ARG B 1 344 ? 9.023 -25.312 0.005 1 97.62 344 ARG B CA 1
ATOM 7023 C C . ARG B 1 344 ? 8.188 -26.25 -0.861 1 97.62 344 ARG B C 1
ATOM 7025 O O . ARG B 1 344 ? 7.094 -26.656 -0.467 1 97.62 344 ARG B O 1
ATOM 7032 N N . ASP B 1 345 ? 8.703 -26.516 -2.033 1 98.12 345 ASP B N 1
ATOM 7033 C CA . ASP B 1 345 ? 8.078 -27.391 -3.02 1 98.12 345 ASP B CA 1
ATOM 7034 C C . ASP B 1 345 ? 6.613 -27.016 -3.232 1 98.12 345 ASP B C 1
ATOM 7036 O O . ASP B 1 345 ? 5.734 -27.875 -3.168 1 98.12 345 ASP B O 1
ATOM 7040 N N . MET B 1 346 ? 6.336 -25.766 -3.492 1 98.69 346 MET B N 1
ATOM 7041 C CA . MET B 1 346 ? 4.992 -25.203 -3.578 1 98.69 346 MET B CA 1
ATOM 7042 C C . MET B 1 346 ? 4.32 -25.594 -4.887 1 98.69 346 MET B C 1
ATOM 7044 O O . MET B 1 346 ? 4.992 -25.828 -5.895 1 98.69 346 MET B O 1
ATOM 7048 N N . ASP B 1 347 ? 2.984 -25.734 -4.859 1 98.81 347 ASP B N 1
ATOM 7049 C CA . ASP B 1 347 ? 2.17 -25.75 -6.07 1 98.81 347 ASP B CA 1
ATOM 7050 C C . ASP B 1 347 ? 2.08 -24.359 -6.688 1 98.81 347 ASP B C 1
ATOM 7052 O O . ASP B 1 347 ? 2.051 -23.359 -5.969 1 98.81 347 ASP B O 1
ATOM 7056 N N . TRP B 1 348 ? 2.02 -24.328 -8.031 1 98.75 348 TRP B N 1
ATOM 7057 C CA . TRP B 1 348 ? 2.064 -22.984 -8.594 1 98.75 348 TRP B CA 1
ATOM 7058 C C . TRP B 1 348 ? 1.429 -22.953 -9.984 1 98.75 348 TRP B C 1
ATOM 7060 O O . TRP B 1 348 ? 1.185 -24 -10.586 1 98.75 348 TRP B O 1
ATOM 7070 N N . GLY B 1 349 ? 1.062 -21.781 -10.422 1 98.75 349 GLY B N 1
ATOM 7071 C CA . GLY B 1 349 ? 0.588 -21.438 -11.758 1 98.75 349 GLY B CA 1
ATOM 7072 C C . GLY B 1 349 ? 1.268 -20.219 -12.336 1 98.75 349 GLY B C 1
ATOM 7073 O O . GLY B 1 349 ? 1.263 -19.141 -11.727 1 98.75 349 GLY B O 1
ATOM 7074 N N . LEU B 1 350 ? 1.868 -20.422 -13.5 1 98.56 350 LEU B N 1
ATOM 7075 C CA . LEU B 1 350 ? 2.623 -19.344 -14.156 1 98.56 350 LEU B CA 1
ATOM 7076 C C . LEU B 1 350 ? 1.723 -18.531 -15.07 1 98.56 350 LEU B C 1
ATOM 7078 O O . LEU B 1 350 ? 0.969 -19.094 -15.867 1 98.56 350 LEU B O 1
ATOM 7082 N N . TRP B 1 351 ? 1.665 -17.266 -14.82 1 97.88 351 TRP B N 1
ATOM 7083 C CA . TRP B 1 351 ? 1.09 -16.375 -15.82 1 97.88 351 TRP B CA 1
ATOM 7084 C C . TRP B 1 351 ? 2.143 -15.938 -16.844 1 97.88 351 TRP B C 1
ATOM 7086 O O . TRP B 1 351 ? 3.055 -15.172 -16.516 1 97.88 351 TRP B O 1
ATOM 7096 N N . ALA B 1 352 ? 2.08 -16.531 -18.203 1 97 352 ALA B N 1
ATOM 7097 C CA . ALA B 1 352 ? 0.987 -17.375 -18.688 1 97 352 ALA B CA 1
ATOM 7098 C C . ALA B 1 352 ? 1.476 -18.344 -19.766 1 97 352 ALA B C 1
ATOM 7100 O O . ALA B 1 352 ? 2.578 -18.188 -20.297 1 97 352 ALA B O 1
ATOM 7101 N N . PHE B 1 353 ? 0.722 -19.344 -19.922 1 97.69 353 PHE B N 1
ATOM 7102 C CA . PHE B 1 353 ? 1.022 -20.266 -21.016 1 97.69 353 PHE B CA 1
ATOM 7103 C C . PHE B 1 353 ? 0.793 -19.609 -22.359 1 97.69 353 PHE B C 1
ATOM 7105 O O . PHE B 1 353 ? 1.63 -19.719 -23.266 1 97.69 353 PHE B O 1
ATOM 7112 N N . HIS B 1 354 ? -0.285 -18.875 -22.516 1 94.31 354 HIS B N 1
ATOM 7113 C CA . HIS B 1 354 ? -0.705 -18.375 -23.812 1 94.31 354 HIS B CA 1
ATOM 7114 C C . HIS B 1 354 ? 0.169 -17.203 -24.266 1 94.31 354 HIS B C 1
ATOM 7116 O O . HIS B 1 354 ? 0.808 -16.547 -23.438 1 94.31 354 HIS B O 1
ATOM 7122 N N . SER B 1 355 ? 0.162 -16.906 -25.578 1 94.06 355 SER B N 1
ATOM 7123 C CA . SER B 1 355 ? 1.116 -16.016 -26.219 1 94.06 355 SER B CA 1
ATOM 7124 C C . SER B 1 355 ? 0.469 -14.68 -26.578 1 94.06 355 SER B C 1
ATOM 7126 O O . SER B 1 355 ? 1.162 -13.672 -26.75 1 94.06 355 SER B O 1
ATOM 7128 N N . SER B 1 356 ? -0.787 -14.695 -26.828 1 96.75 356 SER B N 1
ATOM 7129 C CA . SER B 1 356 ? -1.501 -13.523 -27.312 1 96.75 356 SER B CA 1
ATOM 7130 C C . SER B 1 356 ? -2.998 -13.633 -27.031 1 96.75 356 SER B C 1
ATOM 7132 O O . SER B 1 356 ? -3.473 -14.664 -26.547 1 96.75 356 SER B O 1
ATOM 7134 N N . TYR B 1 357 ? -3.674 -12.531 -27.344 1 97.38 357 TYR B N 1
ATOM 7135 C CA . TYR B 1 357 ? -5.117 -12.445 -27.141 1 97.38 357 TYR B CA 1
ATOM 7136 C C . TYR B 1 357 ? -5.836 -12.266 -28.469 1 97.38 357 TYR B C 1
ATOM 7138 O O . TYR B 1 357 ? -5.309 -11.633 -29.391 1 97.38 357 TYR B O 1
ATOM 7146 N N . TYR B 1 358 ? -7.043 -12.875 -28.531 1 97.81 358 TYR B N 1
ATOM 7147 C CA . TYR B 1 358 ? -7.875 -12.547 -29.688 1 97.81 358 TYR B CA 1
ATOM 7148 C C . TYR B 1 358 ? -8.141 -11.047 -29.75 1 97.81 358 TYR B C 1
ATOM 7150 O O . TYR B 1 358 ? -7.867 -10.406 -30.766 1 97.81 358 TYR B O 1
ATOM 7158 N N . VAL B 1 359 ? -8.734 -10.547 -28.688 1 96.88 359 VAL B N 1
ATOM 7159 C CA . VAL B 1 359 ? -9.031 -9.133 -28.516 1 96.88 359 VAL B CA 1
ATOM 7160 C C . VAL B 1 359 ? -8.805 -8.727 -27.047 1 96.88 359 VAL B C 1
ATOM 7162 O O . VAL B 1 359 ? -9.391 -9.32 -26.141 1 96.88 359 VAL B O 1
ATOM 7165 N N . LYS B 1 360 ? -7.895 -7.809 -26.797 1 94.94 360 LYS B N 1
ATOM 7166 C CA . LYS B 1 360 ? -7.648 -7.199 -25.5 1 94.94 360 LYS B CA 1
ATOM 7167 C C . LYS B 1 360 ? -7.75 -5.676 -25.578 1 94.94 360 LYS B C 1
ATOM 7169 O O . LYS B 1 360 ? -7.086 -5.047 -26.406 1 94.94 360 LYS B O 1
ATOM 7174 N N . HIS B 1 361 ? -8.445 -4.914 -24.734 1 89.75 361 HIS B N 1
ATOM 7175 C CA . HIS B 1 361 ? -8.68 -3.475 -24.75 1 89.75 361 HIS B CA 1
ATOM 7176 C C . HIS B 1 361 ? -8.992 -2.992 -26.172 1 89.75 361 HIS B C 1
ATOM 7178 O O . HIS B 1 361 ? -8.391 -2.027 -26.641 1 89.75 361 HIS B O 1
ATOM 7184 N N . ASP B 1 362 ? -9.594 -3.654 -27.031 1 89.75 362 ASP B N 1
ATOM 7185 C CA . ASP B 1 362 ? -10.008 -3.322 -28.391 1 89.75 362 ASP B CA 1
ATOM 7186 C C . ASP B 1 362 ? -8.859 -3.512 -29.375 1 89.75 362 ASP B C 1
ATOM 7188 O O . ASP B 1 362 ? -8.891 -2.969 -30.484 1 89.75 362 ASP B O 1
ATOM 7192 N N . THR B 1 363 ? -7.836 -4.105 -28.922 1 95 363 THR B N 1
ATOM 7193 C CA . THR B 1 363 ? -6.723 -4.453 -29.797 1 95 363 THR B CA 1
ATOM 7194 C C . THR B 1 363 ? -6.77 -5.93 -30.172 1 95 363 THR B C 1
ATOM 7196 O O . THR B 1 363 ? -6.914 -6.793 -29.297 1 95 363 THR B O 1
ATOM 7199 N N . VAL B 1 364 ? -6.641 -6.18 -31.391 1 95.75 364 VAL B N 1
ATOM 7200 C CA . VAL B 1 364 ? -6.676 -7.539 -31.906 1 95.75 364 VAL B CA 1
ATOM 7201 C C . VAL B 1 364 ? -5.27 -8.125 -31.922 1 95.75 364 VAL B C 1
ATOM 7203 O O . VAL B 1 364 ? -4.312 -7.461 -32.312 1 95.75 364 VAL B O 1
ATOM 7206 N N . GLN B 1 365 ? -5.121 -9.273 -31.375 1 95.81 365 GLN B N 1
ATOM 7207 C CA . GLN B 1 365 ? -3.908 -10.086 -31.422 1 95.81 365 GLN B CA 1
ATOM 7208 C C . GLN B 1 365 ? -2.77 -9.414 -30.656 1 95.81 365 GLN B C 1
ATOM 7210 O O . GLN B 1 365 ? -1.639 -9.359 -31.141 1 95.81 365 GLN B O 1
ATOM 7215 N N . LEU B 1 366 ? -3.164 -8.812 -29.594 1 96.25 366 LEU B N 1
ATOM 7216 C CA . LEU B 1 366 ? -2.137 -8.211 -28.75 1 96.25 366 LEU B CA 1
ATOM 7217 C C . LEU B 1 366 ? -1.233 -9.281 -28.156 1 96.25 366 LEU B C 1
ATOM 7219 O O . LEU B 1 366 ? -1.719 -10.289 -27.625 1 96.25 366 LEU B O 1
ATOM 7223 N N . ASP B 1 367 ? 0.03 -9.062 -28.234 1 96.38 367 ASP B N 1
ATOM 7224 C CA . ASP B 1 367 ? 1.036 -9.992 -27.734 1 96.38 367 ASP B CA 1
ATOM 7225 C C . ASP B 1 367 ? 1.094 -9.977 -26.219 1 96.38 367 ASP B C 1
ATOM 7227 O O . ASP B 1 367 ? 0.929 -8.93 -25.594 1 96.38 367 ASP B O 1
ATOM 7231 N N . GLU B 1 368 ? 1.254 -11.156 -25.578 1 96.38 368 GLU B N 1
ATOM 7232 C CA . GLU B 1 368 ? 1.468 -11.32 -24.141 1 96.38 368 GLU B CA 1
ATOM 7233 C C . GLU B 1 368 ? 2.941 -11.555 -23.828 1 96.38 368 GLU B C 1
ATOM 7235 O O . GLU B 1 368 ? 3.424 -12.688 -23.906 1 96.38 368 GLU B O 1
ATOM 7240 N N . SER B 1 369 ? 3.66 -10.516 -23.328 1 95.94 369 SER B N 1
ATOM 7241 C CA . SER B 1 369 ? 5.102 -10.602 -23.109 1 95.94 369 SER B CA 1
ATOM 7242 C C . SER B 1 369 ? 5.43 -11.523 -21.938 1 95.94 369 SER B C 1
ATOM 7244 O O . SER B 1 369 ? 6.566 -11.984 -21.797 1 95.94 369 SER B O 1
ATOM 7246 N N . PHE B 1 370 ? 4.48 -11.859 -21.109 1 96.94 370 PHE B N 1
ATOM 7247 C CA . PHE B 1 370 ? 4.664 -12.766 -19.984 1 96.94 370 PHE B CA 1
ATOM 7248 C C . PHE B 1 370 ? 4.395 -14.211 -20.391 1 96.94 370 PHE B C 1
ATOM 7250 O O . PHE B 1 370 ? 4.586 -15.133 -19.594 1 96.94 370 PHE B O 1
ATOM 7257 N N . GLY B 1 371 ? 3.975 -14.438 -21.594 1 97.69 371 GLY B N 1
ATOM 7258 C CA . GLY B 1 371 ? 3.625 -15.766 -22.078 1 97.69 371 GLY B CA 1
ATOM 7259 C C . GLY B 1 371 ? 4.828 -16.656 -22.297 1 97.69 371 GLY B C 1
ATOM 7260 O O . GLY B 1 371 ? 5.875 -16.203 -22.766 1 97.69 371 GLY B O 1
ATOM 7261 N N . VAL B 1 372 ? 4.68 -17.953 -21.984 1 97.81 372 VAL B N 1
ATOM 7262 C CA . VAL B 1 372 ? 5.711 -18.953 -22.219 1 97.81 372 VAL B CA 1
ATOM 7263 C C . VAL B 1 372 ? 5.922 -19.141 -23.719 1 97.81 372 VAL B C 1
ATOM 7265 O O . VAL B 1 372 ? 7.059 -19.234 -24.188 1 97.81 372 VAL B O 1
ATOM 7268 N N . MET B 1 373 ? 4.797 -19.125 -24.422 1 96.44 373 MET B N 1
ATOM 7269 C CA . MET B 1 373 ? 4.859 -19.25 -25.875 1 96.44 373 MET B CA 1
ATOM 7270 C C . MET B 1 373 ? 5.129 -17.891 -26.516 1 96.44 373 MET B C 1
ATOM 7272 O O . MET B 1 373 ? 4.633 -16.875 -26.047 1 96.44 373 MET B O 1
ATOM 7276 N N . ASP B 1 374 ? 5.867 -17.875 -27.609 1 95.31 374 ASP B N 1
ATOM 7277 C CA . ASP B 1 374 ? 6.105 -16.625 -28.312 1 95.31 374 ASP B CA 1
ATOM 7278 C C . ASP B 1 374 ? 4.922 -16.266 -29.219 1 95.31 374 ASP B C 1
ATOM 7280 O O . ASP B 1 374 ? 3.9 -16.953 -29.219 1 95.31 374 ASP B O 1
ATOM 7284 N N . GLN B 1 375 ? 5.066 -15.25 -29.969 1 92.56 375 GLN B N 1
ATOM 7285 C CA . GLN B 1 375 ? 3.961 -14.695 -30.75 1 92.56 375 GLN B CA 1
ATOM 7286 C C . GLN B 1 375 ? 3.467 -15.688 -31.797 1 92.56 375 GLN B C 1
ATOM 7288 O O . GLN B 1 375 ? 2.305 -15.641 -32.219 1 92.56 375 GLN B O 1
ATOM 7293 N N . THR B 1 376 ? 4.266 -16.594 -32.156 1 93.25 376 THR B N 1
ATOM 7294 C CA . THR B 1 376 ? 3.91 -17.547 -33.219 1 93.25 376 THR B CA 1
ATOM 7295 C C . THR B 1 376 ? 3.146 -18.734 -32.625 1 93.25 376 THR B C 1
ATOM 7297 O O . THR B 1 376 ? 2.537 -19.5 -33.375 1 93.25 376 THR B O 1
ATOM 7300 N N . TRP B 1 377 ? 3.197 -18.953 -31.281 1 95.19 377 TRP B N 1
ATOM 7301 C CA . TRP B 1 377 ? 2.586 -20.078 -30.578 1 95.19 377 TRP B CA 1
ATOM 7302 C C . TRP B 1 377 ? 3.336 -21.375 -30.859 1 95.19 377 TRP B C 1
ATOM 7304 O O . TRP B 1 377 ? 2.85 -22.469 -30.547 1 95.19 377 TRP B O 1
ATOM 7314 N N . HIS B 1 378 ? 4.531 -21.328 -31.406 1 94.81 378 HIS B N 1
ATOM 7315 C CA . HIS B 1 378 ? 5.23 -22.547 -31.812 1 94.81 378 HIS B CA 1
ATOM 7316 C C . HIS B 1 378 ? 6.551 -22.688 -31.062 1 94.81 378 HIS B C 1
ATOM 7318 O O . HIS B 1 378 ? 7.148 -23.766 -31.047 1 94.81 378 HIS B O 1
ATOM 7324 N N . HIS B 1 379 ? 6.949 -21.594 -30.469 1 95.38 379 HIS B N 1
ATOM 7325 C CA . HIS B 1 379 ? 8.25 -21.625 -29.797 1 95.38 379 HIS B CA 1
ATOM 7326 C C . HIS B 1 379 ? 8.18 -20.969 -28.422 1 95.38 379 HIS B C 1
ATOM 7328 O O . HIS B 1 379 ? 7.223 -20.25 -28.125 1 95.38 379 HIS B O 1
ATOM 7334 N N . LEU B 1 380 ? 9.195 -21.281 -27.672 1 96.88 380 LEU B N 1
ATOM 7335 C CA . LEU B 1 380 ? 9.352 -20.641 -26.375 1 96.88 380 LEU B CA 1
ATOM 7336 C C . LEU B 1 380 ? 9.758 -19.188 -26.531 1 96.88 380 LEU B C 1
ATOM 7338 O O . LEU B 1 380 ? 10.586 -18.859 -27.391 1 96.88 380 LEU B O 1
ATOM 7342 N N . ARG B 1 381 ? 9.18 -18.344 -25.75 1 97 381 ARG B N 1
ATOM 7343 C CA . ARG B 1 381 ? 9.617 -16.953 -25.719 1 97 381 ARG B CA 1
ATOM 7344 C C . ARG B 1 381 ? 10.977 -16.812 -25.031 1 97 381 ARG B C 1
ATOM 7346 O O . ARG B 1 381 ? 11.867 -16.125 -25.531 1 97 381 ARG B O 1
ATOM 7353 N N . ASP B 1 382 ? 11.102 -17.344 -23.891 1 96.38 382 ASP B N 1
ATOM 7354 C CA . ASP B 1 382 ? 12.391 -17.5 -23.219 1 96.38 382 ASP B CA 1
ATOM 7355 C C . ASP B 1 382 ? 13.016 -18.859 -23.547 1 96.38 382 ASP B C 1
ATOM 7357 O O . ASP B 1 382 ? 12.539 -19.891 -23.078 1 96.38 382 ASP B O 1
ATOM 7361 N N . PRO B 1 383 ? 14.07 -18.891 -24.266 1 95.12 383 PRO B N 1
ATOM 7362 C CA . PRO B 1 383 ? 14.672 -20.172 -24.656 1 95.12 383 PRO B CA 1
ATOM 7363 C C . PRO B 1 383 ? 15.18 -20.969 -23.453 1 95.12 383 PRO B C 1
ATOM 7365 O O . PRO B 1 383 ? 15.414 -22.172 -23.562 1 95.12 383 PRO B O 1
ATOM 7368 N N . ASN B 1 384 ? 15.367 -20.312 -22.328 1 94.62 384 ASN B N 1
ATOM 7369 C CA . ASN B 1 384 ? 15.906 -20.984 -21.141 1 94.62 384 ASN B CA 1
ATOM 7370 C C . ASN B 1 384 ? 14.789 -21.453 -20.203 1 94.62 384 ASN B C 1
ATOM 7372 O O . ASN B 1 384 ? 15.055 -21.906 -19.094 1 94.62 384 ASN B O 1
ATOM 7376 N N . PHE B 1 385 ? 13.555 -21.391 -20.625 1 96.31 385 PHE B N 1
ATOM 7377 C CA . PHE B 1 385 ? 12.406 -21.719 -19.781 1 96.31 385 PHE B CA 1
ATOM 7378 C C . PHE B 1 385 ? 12.539 -23.125 -19.203 1 96.31 385 PHE B C 1
ATOM 7380 O O . PHE B 1 385 ? 12.375 -23.312 -18 1 96.31 385 PHE B O 1
ATOM 7387 N N . THR B 1 386 ? 12.859 -24.109 -19.984 1 95.31 386 THR B N 1
ATOM 7388 C CA . THR B 1 386 ? 12.883 -25.516 -19.578 1 95.31 386 THR B CA 1
ATOM 7389 C C . THR B 1 386 ? 13.906 -25.734 -18.469 1 95.31 386 THR B C 1
ATOM 7391 O O . THR B 1 386 ? 13.625 -26.422 -17.484 1 95.31 386 THR B O 1
ATOM 7394 N N . SER B 1 387 ? 15.078 -25.172 -18.625 1 94.38 387 SER B N 1
ATOM 7395 C CA . SER B 1 387 ? 16.094 -25.328 -17.594 1 94.38 387 SER B CA 1
ATOM 7396 C C . SER B 1 387 ? 15.727 -24.531 -16.344 1 94.38 387 SER B C 1
ATOM 7398 O O . SER B 1 387 ? 15.875 -25.031 -15.219 1 94.38 387 SER B O 1
ATOM 7400 N N . LYS B 1 388 ? 15.188 -23.375 -16.516 1 95.94 388 LYS B N 1
ATOM 7401 C CA . LYS B 1 388 ? 14.859 -22.469 -15.422 1 95.94 388 LYS B CA 1
ATOM 7402 C C . LYS B 1 388 ? 13.805 -23.078 -14.508 1 95.94 388 LYS B C 1
ATOM 7404 O O . LYS B 1 388 ? 13.812 -22.844 -13.297 1 95.94 388 LYS B O 1
ATOM 7409 N N . PHE B 1 389 ? 12.953 -23.859 -15.055 1 97.44 389 PHE B N 1
ATOM 7410 C CA . PHE B 1 389 ? 11.805 -24.297 -14.273 1 97.44 389 PHE B CA 1
ATOM 7411 C C . PHE B 1 389 ? 11.883 -25.797 -13.992 1 97.44 389 PHE B C 1
ATOM 7413 O O . PHE B 1 389 ? 11.008 -26.359 -13.32 1 97.44 389 PHE B O 1
ATOM 7420 N N . GLN B 1 390 ? 12.891 -26.453 -14.398 1 96.19 390 GLN B N 1
ATOM 7421 C CA . GLN B 1 390 ? 12.992 -27.906 -14.32 1 96.19 390 GLN B CA 1
ATOM 7422 C C . GLN B 1 390 ? 12.766 -28.406 -12.898 1 96.19 390 GLN B C 1
ATOM 7424 O O . GLN B 1 390 ? 11.898 -29.25 -12.656 1 96.19 390 GLN B O 1
ATOM 7429 N N . LEU B 1 391 ? 13.523 -27.875 -11.945 1 97.19 391 LEU B N 1
ATOM 7430 C CA . LEU B 1 391 ? 13.406 -28.344 -10.57 1 97.19 391 LEU B CA 1
ATOM 7431 C C . LEU B 1 391 ? 12.062 -27.938 -9.969 1 97.19 391 LEU B C 1
ATOM 7433 O O . LEU B 1 391 ? 11.5 -28.656 -9.148 1 97.19 391 LEU B O 1
ATOM 7437 N N . LEU B 1 392 ? 11.523 -26.781 -10.375 1 97.56 392 LEU B N 1
ATOM 7438 C CA . LEU B 1 392 ? 10.242 -26.281 -9.906 1 97.56 392 LEU B CA 1
ATOM 7439 C C . LEU B 1 392 ? 9.102 -27.203 -10.336 1 97.56 392 LEU B C 1
ATOM 7441 O O . LEU B 1 392 ? 8.102 -27.328 -9.633 1 97.56 392 LEU B O 1
ATOM 7445 N N . GLN B 1 393 ? 9.242 -27.797 -11.445 1 97.75 393 GLN B N 1
ATOM 7446 C CA . GLN B 1 393 ? 8.164 -28.609 -12 1 97.75 393 GLN B CA 1
ATOM 7447 C C . GLN B 1 393 ? 8.18 -30.016 -11.43 1 97.75 393 GLN B C 1
ATOM 7449 O O . GLN B 1 393 ? 7.211 -30.766 -11.57 1 97.75 393 GLN B O 1
ATOM 7454 N N . ARG B 1 394 ? 9.242 -30.359 -10.758 1 95.81 394 ARG B N 1
ATOM 7455 C CA . ARG B 1 394 ? 9.391 -31.672 -10.156 1 95.81 394 ARG B CA 1
ATOM 7456 C C . ARG B 1 394 ? 8.727 -31.734 -8.781 1 95.81 394 ARG B C 1
ATOM 7458 O O . ARG B 1 394 ? 8.68 -30.719 -8.078 1 95.81 394 ARG B O 1
ATOM 7465 N N . LYS B 1 395 ? 8.188 -32.844 -8.445 1 96.75 395 LYS B N 1
ATOM 7466 C CA . LYS B 1 395 ? 7.801 -33.125 -7.062 1 96.75 395 LYS B CA 1
ATOM 7467 C C . LYS B 1 395 ? 9.008 -33.562 -6.227 1 96.75 395 LYS B C 1
ATOM 7469 O O . LYS B 1 395 ? 9.398 -34.719 -6.23 1 96.75 395 LYS B O 1
ATOM 7474 N N . ASN B 1 396 ? 9.57 -32.656 -5.449 1 96.31 396 ASN B N 1
ATOM 7475 C CA . ASN B 1 396 ? 10.812 -32.906 -4.715 1 96.31 396 ASN B CA 1
ATOM 7476 C C . ASN B 1 396 ? 10.539 -33.562 -3.375 1 96.31 396 ASN B C 1
ATOM 7478 O O . ASN B 1 396 ? 11.406 -34.25 -2.838 1 96.31 396 ASN B O 1
ATOM 7482 N N . GLN B 1 397 ? 9.32 -33.375 -2.885 1 96.5 397 GLN B N 1
ATOM 7483 C CA . GLN B 1 397 ? 8.992 -33.938 -1.575 1 96.5 397 GLN B CA 1
ATOM 7484 C C . GLN B 1 397 ? 7.711 -34.75 -1.636 1 96.5 397 GLN B C 1
ATOM 7486 O O . GLN B 1 397 ? 6.73 -34.344 -2.27 1 96.5 397 GLN B O 1
ATOM 7491 N N . GLU B 1 398 ? 7.75 -35.875 -1.101 1 96.56 398 GLU B N 1
ATOM 7492 C CA . GLU B 1 398 ? 6.625 -36.781 -0.864 1 96.56 398 GLU B CA 1
ATOM 7493 C C . GLU B 1 398 ? 6.426 -37.031 0.627 1 96.56 398 GLU B C 1
ATOM 7495 O O . GLU B 1 398 ? 7.211 -37.781 1.245 1 96.56 398 GLU B O 1
ATOM 7500 N N . PRO B 1 399 ? 5.383 -36.438 1.191 1 93.62 399 PRO B N 1
ATOM 7501 C CA . PRO B 1 399 ? 5.223 -36.531 2.646 1 93.62 399 PRO B CA 1
ATOM 7502 C C . PRO B 1 399 ? 5.023 -37.938 3.148 1 93.62 399 PRO B C 1
ATOM 7504 O O . PRO B 1 399 ? 5.316 -38.25 4.309 1 93.62 399 PRO B O 1
ATOM 7507 N N . THR B 1 400 ? 4.578 -38.812 2.336 1 92.81 400 THR B N 1
ATOM 7508 C CA . THR B 1 400 ? 4.312 -40.188 2.762 1 92.81 400 THR B CA 1
ATOM 7509 C C . THR B 1 400 ? 5.539 -41.062 2.537 1 92.81 400 THR B C 1
ATOM 7511 O O . THR B 1 400 ? 5.535 -42.25 2.891 1 92.81 400 THR B O 1
ATOM 7514 N N . SER B 1 401 ? 6.5 -40.5 1.95 1 93.62 401 SER B N 1
ATOM 7515 C CA . SER B 1 401 ? 7.699 -41.312 1.68 1 93.62 401 SER B CA 1
ATOM 7516 C C . SER B 1 401 ? 8.445 -41.625 2.969 1 93.62 401 SER B C 1
ATOM 7518 O O . SER B 1 401 ? 8.555 -40.781 3.859 1 93.62 401 SER B O 1
ATOM 7520 N N . LYS B 1 402 ? 9.023 -42.844 3.004 1 92.31 402 LYS B N 1
ATOM 7521 C CA . LYS B 1 402 ? 9.852 -43.25 4.133 1 92.31 402 LYS B CA 1
ATOM 7522 C C . LYS B 1 402 ? 11.328 -42.938 3.867 1 92.31 402 LYS B C 1
ATOM 7524 O O . LYS B 1 402 ? 12.156 -43.062 4.766 1 92.31 402 LYS B O 1
ATOM 7529 N N . ALA B 1 403 ? 11.562 -42.562 2.623 1 90.44 403 ALA B N 1
ATOM 7530 C CA . ALA B 1 403 ? 12.945 -42.219 2.277 1 90.44 403 ALA B CA 1
ATOM 7531 C C . ALA B 1 403 ? 13.398 -40.938 2.996 1 90.44 403 ALA B C 1
ATOM 7533 O O . ALA B 1 403 ? 12.617 -40 3.172 1 90.44 403 ALA B O 1
ATOM 7534 N N . PRO B 1 404 ? 14.656 -41.031 3.445 1 88.75 404 PRO B N 1
ATOM 7535 C CA . PRO B 1 404 ? 15.156 -39.812 4.102 1 88.75 404 PRO B CA 1
ATOM 7536 C C . PRO B 1 404 ? 15.227 -38.625 3.158 1 88.75 404 PRO B C 1
ATOM 7538 O O . PRO B 1 404 ? 15.359 -38.781 1.945 1 88.75 404 PRO B O 1
ATOM 7541 N N . LEU B 1 405 ? 15.117 -37.438 3.764 1 90.94 405 LEU B N 1
ATOM 7542 C CA . LEU B 1 405 ? 15.305 -36.219 3.004 1 90.94 405 LEU B CA 1
ATOM 7543 C C . LEU B 1 405 ? 16.781 -35.812 2.957 1 90.94 405 LEU B C 1
ATOM 7545 O O . LEU B 1 405 ? 17.453 -35.781 3.99 1 90.94 405 LEU B O 1
ATOM 7549 N N . VAL B 1 406 ? 17.25 -35.688 1.801 1 94.44 406 VAL B N 1
ATOM 7550 C CA . VAL B 1 406 ? 18.562 -35.125 1.526 1 94.44 406 VAL B CA 1
ATOM 7551 C C . VAL B 1 406 ? 18.422 -33.844 0.687 1 94.44 406 VAL B C 1
ATOM 7553 O O . VAL B 1 406 ? 17.312 -33.344 0.504 1 94.44 406 VAL B O 1
ATOM 7556 N N . ASN B 1 407 ? 19.609 -33.281 0.271 1 96.56 407 ASN B N 1
ATOM 7557 C CA . ASN B 1 407 ? 19.484 -31.984 -0.387 1 96.56 407 ASN B CA 1
ATOM 7558 C C . ASN B 1 407 ? 20 -32.031 -1.822 1 96.56 407 ASN B C 1
ATOM 7560 O O . ASN B 1 407 ? 20.969 -32.719 -2.115 1 96.56 407 ASN B O 1
ATOM 7564 N N . ILE B 1 408 ? 19.297 -31.359 -2.641 1 97.25 408 ILE B N 1
ATOM 7565 C CA . ILE B 1 408 ? 19.812 -30.953 -3.943 1 97.25 408 ILE B CA 1
ATOM 7566 C C . ILE B 1 408 ? 20.469 -29.578 -3.83 1 97.25 408 ILE B C 1
ATOM 7568 O O . ILE B 1 408 ? 19.922 -28.672 -3.195 1 97.25 408 ILE B O 1
ATOM 7572 N N . LEU B 1 409 ? 21.656 -29.422 -4.305 1 97.88 409 LEU B N 1
ATOM 7573 C CA . LEU B 1 409 ? 22.266 -28.094 -4.352 1 97.88 409 LEU B CA 1
ATOM 7574 C C . LEU B 1 409 ? 21.844 -27.344 -5.613 1 97.88 409 LEU B C 1
ATOM 7576 O O . LEU B 1 409 ? 22.344 -27.625 -6.707 1 97.88 409 LEU B O 1
ATOM 7580 N N . TYR B 1 410 ? 20.969 -26.391 -5.457 1 98.12 410 TYR B N 1
ATOM 7581 C CA . TYR B 1 410 ? 20.203 -25.703 -6.5 1 98.12 410 TYR B CA 1
ATOM 7582 C C . TYR B 1 410 ? 20.828 -24.359 -6.828 1 98.12 410 TYR B C 1
ATOM 7584 O O . TYR B 1 410 ? 21.234 -23.609 -5.926 1 98.12 410 TYR B O 1
ATOM 7592 N N . TYR B 1 411 ? 21 -24.078 -8.109 1 98.38 411 TYR B N 1
ATOM 7593 C CA . TYR B 1 411 ? 21.453 -22.797 -8.633 1 98.38 411 TYR B CA 1
ATOM 7594 C C . TYR B 1 411 ? 20.297 -22.016 -9.25 1 98.38 411 TYR B C 1
ATOM 7596 O O . TYR B 1 411 ? 20.062 -22.109 -10.461 1 98.38 411 TYR B O 1
ATOM 7604 N N . PRO B 1 412 ? 19.625 -21.094 -8.539 1 98.06 412 PRO B N 1
ATOM 7605 C CA . PRO B 1 412 ? 18.344 -20.516 -8.938 1 98.06 412 PRO B CA 1
ATOM 7606 C C . PRO B 1 412 ? 18.438 -19.625 -10.172 1 98.06 412 PRO B C 1
ATOM 7608 O O . PRO B 1 412 ? 17.469 -19.484 -10.922 1 98.06 412 PRO B O 1
ATOM 7611 N N . LEU B 1 413 ? 19.562 -19 -10.438 1 97.5 413 LEU B N 1
ATOM 7612 C CA . LEU B 1 413 ? 19.703 -18.031 -11.508 1 97.5 413 LEU B CA 1
ATOM 7613 C C . LEU B 1 413 ? 19.375 -18.656 -12.859 1 97.5 413 LEU B C 1
ATOM 7615 O O . LEU B 1 413 ? 18.719 -18.031 -13.688 1 97.5 413 LEU B O 1
ATOM 7619 N N . THR B 1 414 ? 19.828 -19.953 -13.039 1 96.81 414 THR B N 1
ATOM 7620 C CA . THR B 1 414 ? 19.594 -20.578 -14.344 1 96.81 414 THR B CA 1
ATOM 7621 C C . THR B 1 414 ? 18.719 -21.828 -14.195 1 96.81 414 THR B C 1
ATOM 7623 O O . THR B 1 414 ? 18.344 -22.453 -15.195 1 96.81 414 THR B O 1
ATOM 7626 N N . GLY B 1 415 ? 18.422 -22.203 -13 1 97.38 415 GLY B N 1
ATOM 7627 C CA . GLY B 1 415 ? 17.562 -23.344 -12.75 1 97.38 415 GLY B CA 1
ATOM 7628 C C . GLY B 1 415 ? 18.312 -24.672 -12.758 1 97.38 415 GLY B C 1
ATOM 7629 O O . GLY B 1 415 ? 17.703 -25.734 -12.609 1 97.38 415 GLY B O 1
ATOM 7630 N N . HIS B 1 416 ? 19.672 -24.625 -12.82 1 97.56 416 HIS B N 1
ATOM 7631 C CA . HIS B 1 416 ? 20.484 -25.828 -12.844 1 97.56 416 HIS B CA 1
ATOM 7632 C C . HIS B 1 416 ? 20.828 -26.297 -11.438 1 97.56 416 HIS B C 1
ATOM 7634 O O . HIS B 1 416 ? 20.5 -25.609 -10.461 1 97.56 416 HIS B O 1
ATOM 7640 N N . CYS B 1 417 ? 21.406 -27.469 -11.359 1 98 417 CYS B N 1
ATOM 7641 C CA . CYS B 1 417 ? 21.828 -28.047 -10.094 1 98 417 CYS B CA 1
ATOM 7642 C C . CYS B 1 417 ? 23.297 -28.438 -10.133 1 98 417 CYS B C 1
ATOM 7644 O O . CYS B 1 417 ? 23.859 -28.656 -11.211 1 98 417 CYS B O 1
ATOM 7646 N N . VAL B 1 418 ? 23.875 -28.453 -8.969 1 97.88 418 VAL B N 1
ATOM 7647 C CA . VAL B 1 418 ? 25.312 -28.75 -8.844 1 97.88 418 VAL B CA 1
ATOM 7648 C C . VAL B 1 418 ? 25.531 -30.25 -8.914 1 97.88 418 VAL B C 1
ATOM 7650 O O . VAL B 1 418 ? 24.797 -31.031 -8.305 1 97.88 418 VAL B O 1
ATOM 7653 N N . GLN B 1 419 ? 26.516 -30.656 -9.68 1 97.5 419 GLN B N 1
ATOM 7654 C CA . GLN B 1 419 ? 26.953 -32.062 -9.781 1 97.5 419 GLN B CA 1
ATOM 7655 C C . GLN B 1 419 ? 28.469 -32.156 -9.703 1 97.5 419 GLN B C 1
ATOM 7657 O O . GLN B 1 419 ? 29.172 -31.141 -9.75 1 97.5 419 GLN B O 1
ATOM 7662 N N . VAL B 1 420 ? 28.953 -33.375 -9.508 1 97.69 420 VAL B N 1
ATOM 7663 C CA . VAL B 1 420 ? 30.375 -33.625 -9.43 1 97.69 420 VAL B CA 1
ATOM 7664 C C . VAL B 1 420 ? 30.844 -34.312 -10.719 1 97.69 420 VAL B C 1
ATOM 7666 O O . VAL B 1 420 ? 30.266 -35.312 -11.164 1 97.69 420 VAL B O 1
ATOM 7669 N N . ASN B 1 421 ? 31.906 -33.719 -11.289 1 96.19 421 ASN B N 1
ATOM 7670 C CA . ASN B 1 421 ? 32.406 -34.312 -12.531 1 96.19 421 ASN B CA 1
ATOM 7671 C C . ASN B 1 421 ? 33.469 -35.375 -12.258 1 96.19 421 ASN B C 1
ATOM 7673 O O . ASN B 1 421 ? 33.719 -35.719 -11.109 1 96.19 421 ASN B O 1
ATOM 7677 N N . ASP B 1 422 ? 34.094 -35.875 -13.312 1 95.12 422 ASP B N 1
ATOM 7678 C CA . ASP B 1 422 ? 35.062 -37 -13.219 1 95.12 422 ASP B CA 1
ATOM 7679 C C . ASP B 1 422 ? 36.344 -36.562 -12.5 1 95.12 422 ASP B C 1
ATOM 7681 O O . ASP B 1 422 ? 37.094 -37.438 -12.047 1 95.12 422 ASP B O 1
ATOM 7685 N N . LYS B 1 423 ? 36.562 -35.281 -12.453 1 96.31 423 LYS B N 1
ATOM 7686 C CA . LYS B 1 423 ? 37.75 -34.75 -11.773 1 96.31 423 LYS B CA 1
ATOM 7687 C C . LYS B 1 423 ? 37.438 -34.406 -10.32 1 96.31 423 LYS B C 1
ATOM 7689 O O . LYS B 1 423 ? 38.188 -33.688 -9.672 1 96.31 423 LYS B O 1
ATOM 7694 N N . ASN B 1 424 ? 36.219 -34.75 -9.867 1 96.88 424 ASN B N 1
ATOM 7695 C CA . ASN B 1 424 ? 35.75 -34.469 -8.523 1 96.88 424 ASN B CA 1
ATOM 7696 C C . ASN B 1 424 ? 35.531 -32.969 -8.32 1 96.88 424 ASN B C 1
ATOM 7698 O O . ASN B 1 424 ? 35.625 -32.469 -7.195 1 96.88 424 ASN B O 1
ATOM 7702 N N . GLU B 1 425 ? 35.281 -32.312 -9.414 1 97.69 425 GLU B N 1
ATOM 7703 C CA . GLU B 1 425 ? 35 -30.875 -9.359 1 97.69 425 GLU B CA 1
ATOM 7704 C C . GLU B 1 425 ? 33.5 -30.625 -9.484 1 97.69 425 GLU B C 1
ATOM 7706 O O . GLU B 1 425 ? 32.781 -31.375 -10.148 1 97.69 425 GLU B O 1
ATOM 7711 N N . LEU B 1 426 ? 33.094 -29.5 -8.859 1 98.06 426 LEU B N 1
ATOM 7712 C CA . LEU B 1 426 ? 31.703 -29.109 -8.969 1 98.06 426 LEU B CA 1
ATOM 7713 C C . LEU B 1 426 ? 31.422 -28.422 -10.289 1 98.06 426 LEU B C 1
ATOM 7715 O O . LEU B 1 426 ? 32.219 -27.594 -10.742 1 98.06 426 LEU B O 1
ATOM 7719 N N . GLU B 1 427 ? 30.359 -28.719 -10.883 1 97.81 427 GLU B N 1
ATOM 7720 C CA . GLU B 1 427 ? 29.875 -28.031 -12.078 1 97.81 427 GLU B CA 1
ATOM 7721 C C . GLU B 1 427 ? 28.359 -28 -12.109 1 97.81 427 GLU B C 1
ATOM 7723 O O . GLU B 1 427 ? 27.688 -28.719 -11.375 1 97.81 427 GLU B O 1
ATOM 7728 N N . LEU B 1 428 ? 27.797 -27.094 -12.922 1 97.38 428 LEU B N 1
ATOM 7729 C CA . LEU B 1 428 ? 26.359 -27.016 -13.094 1 97.38 428 LEU B CA 1
ATOM 7730 C C . LEU B 1 428 ? 25.875 -28.031 -14.133 1 97.38 428 LEU B C 1
ATOM 7732 O O . LEU B 1 428 ? 26.547 -28.25 -15.141 1 97.38 428 LEU B O 1
ATOM 7736 N N . GLY B 1 429 ? 24.75 -28.609 -13.852 1 95.88 429 GLY B N 1
ATOM 7737 C CA . GLY B 1 429 ? 24.094 -29.531 -14.758 1 95.88 429 GLY B CA 1
ATOM 7738 C C . GLY B 1 429 ? 22.594 -29.656 -14.5 1 95.88 429 GLY B C 1
ATOM 7739 O O . GLY B 1 429 ? 22.016 -28.828 -13.805 1 95.88 429 GLY B O 1
ATOM 7740 N N . SER B 1 430 ? 22.047 -30.656 -15.133 1 95.19 430 SER B N 1
ATOM 7741 C CA . SER B 1 430 ? 20.609 -30.922 -14.969 1 95.19 430 SER B CA 1
ATOM 7742 C C . SER B 1 430 ? 20.281 -31.328 -13.547 1 95.19 430 SER B C 1
ATOM 7744 O O . SER B 1 430 ? 21.078 -32.031 -12.891 1 95.19 430 SER B O 1
ATOM 7746 N N . CYS B 1 431 ? 19.156 -31 -13.102 1 94.88 431 CYS B N 1
ATOM 7747 C CA . CYS B 1 431 ? 18.75 -31.359 -11.75 1 94.88 431 CYS B CA 1
ATOM 7748 C C . CYS B 1 431 ? 18.312 -32.812 -11.68 1 94.88 431 CYS B C 1
ATOM 7750 O O . CYS B 1 431 ? 17.984 -33.312 -10.602 1 94.88 431 CYS B O 1
ATOM 7752 N N . GLU B 1 432 ? 18.328 -33.469 -12.75 1 91.12 432 GLU B N 1
ATOM 7753 C CA . GLU B 1 432 ? 18.031 -34.906 -12.797 1 91.12 432 GLU B CA 1
ATOM 7754 C C . GLU B 1 432 ? 19.219 -35.75 -12.344 1 91.12 432 GLU B C 1
ATOM 7756 O O . GLU B 1 432 ? 19.094 -36.938 -12.148 1 91.12 432 GLU B O 1
ATOM 7761 N N . ASN B 1 433 ? 20.328 -35.031 -12.172 1 83.62 433 ASN B N 1
ATOM 7762 C CA . ASN B 1 433 ? 21.5 -35.781 -11.711 1 83.62 433 ASN B CA 1
ATOM 7763 C C . ASN B 1 433 ? 21.25 -36.438 -10.359 1 83.62 433 ASN B C 1
ATOM 7765 O O . ASN B 1 433 ? 20.266 -36.125 -9.68 1 83.62 433 ASN B O 1
ATOM 7769 N N . LYS B 1 434 ? 22.141 -37.281 -9.945 1 86.12 434 LYS B N 1
ATOM 7770 C CA . LYS B 1 434 ? 21.875 -38.125 -8.766 1 86.12 434 LYS B CA 1
ATOM 7771 C C . LYS B 1 434 ? 22.672 -37.625 -7.562 1 86.12 434 LYS B C 1
ATOM 7773 O O . LYS B 1 434 ? 22.609 -38.25 -6.488 1 86.12 434 LYS B O 1
ATOM 7778 N N . ASN B 1 435 ? 23.406 -36.625 -7.75 1 91.81 435 ASN B N 1
ATOM 7779 C CA . ASN B 1 435 ? 24.156 -36.125 -6.609 1 91.81 435 ASN B CA 1
ATOM 7780 C C . ASN B 1 435 ? 23.25 -35.469 -5.574 1 91.81 435 ASN B C 1
ATOM 7782 O O . ASN B 1 435 ? 22.422 -34.625 -5.922 1 91.81 435 ASN B O 1
ATOM 7786 N N . ARG B 1 436 ? 23.438 -35.906 -4.352 1 95.88 436 ARG B N 1
ATOM 7787 C CA . ARG B 1 436 ? 22.734 -35.375 -3.203 1 95.88 436 ARG B CA 1
ATOM 7788 C C . ARG B 1 436 ? 23.703 -34.938 -2.102 1 95.88 436 ARG B C 1
ATOM 7790 O O . ARG B 1 436 ? 24.844 -35.438 -2.062 1 95.88 436 ARG B O 1
ATOM 7797 N N . TRP B 1 437 ? 23.188 -34.094 -1.267 1 96.12 437 TRP B N 1
ATOM 7798 C CA . TRP B 1 437 ? 24.078 -33.469 -0.295 1 96.12 437 TRP B CA 1
ATOM 7799 C C . TRP B 1 437 ? 23.469 -33.5 1.103 1 96.12 437 TRP B C 1
ATOM 7801 O O . TRP B 1 437 ? 22.25 -33.406 1.256 1 96.12 437 TRP B O 1
ATOM 7811 N N . VAL B 1 438 ? 24.312 -33.562 2.062 1 93.69 438 VAL B N 1
ATOM 7812 C CA . VAL B 1 438 ? 23.906 -33.531 3.463 1 93.69 438 VAL B CA 1
ATOM 7813 C C . VAL B 1 438 ? 24.688 -32.406 4.18 1 93.69 438 VAL B C 1
ATOM 7815 O O . VAL B 1 438 ? 25.906 -32.312 4.047 1 93.69 438 VAL B O 1
ATOM 7818 N N . HIS B 1 439 ? 23.938 -31.594 4.816 1 88.56 439 HIS B N 1
ATOM 7819 C CA . HIS B 1 439 ? 24.547 -30.5 5.574 1 88.56 439 HIS B CA 1
ATOM 7820 C C . HIS B 1 439 ? 24.078 -30.516 7.027 1 88.56 439 HIS B C 1
ATOM 7822 O O . HIS B 1 439 ? 22.875 -30.516 7.293 1 88.56 439 HIS B O 1
ATOM 7828 N N . GLY B 1 440 ? 25.047 -30.672 7.926 1 78.75 440 GLY B N 1
ATOM 7829 C CA . GLY B 1 440 ? 24.719 -30.766 9.336 1 78.75 440 GLY B CA 1
ATOM 7830 C C . GLY B 1 440 ? 24.391 -29.438 9.977 1 78.75 440 GLY B C 1
ATOM 7831 O O . GLY B 1 440 ? 24.156 -29.359 11.18 1 78.75 440 GLY B O 1
ATOM 7832 N N . GLY B 1 441 ? 24.406 -28.438 9.289 1 76 441 GLY B N 1
ATOM 7833 C CA . GLY B 1 441 ? 24.078 -27.141 9.859 1 76 441 GLY B CA 1
ATOM 7834 C C . GLY B 1 441 ? 25.266 -26.188 9.922 1 76 441 GLY B C 1
ATOM 7835 O O . GLY B 1 441 ? 26.359 -26.547 9.508 1 76 441 GLY B O 1
ATOM 7836 N N . LYS B 1 442 ? 25.078 -25 10.461 1 71.38 442 LYS B N 1
ATOM 7837 C CA . LYS B 1 442 ? 25.828 -23.766 10.445 1 71.38 442 LYS B CA 1
ATOM 7838 C C . LYS B 1 442 ? 27.297 -24 10.781 1 71.38 442 LYS B C 1
ATOM 7840 O O . LYS B 1 442 ? 27.656 -24.156 11.953 1 71.38 442 LYS B O 1
ATOM 7845 N N . GLY B 1 443 ? 28.125 -24.125 9.703 1 75.69 443 GLY B N 1
ATOM 7846 C CA . GLY B 1 443 ? 29.578 -24.156 9.758 1 75.69 443 GLY B CA 1
ATOM 7847 C C . GLY B 1 443 ? 30.141 -25.562 9.781 1 75.69 443 GLY B C 1
ATOM 7848 O O . GLY B 1 443 ? 31.188 -25.812 10.375 1 75.69 443 GLY B O 1
ATOM 7849 N N . THR B 1 444 ? 29.344 -26.375 9.25 1 86.69 444 THR B N 1
ATOM 7850 C CA . THR B 1 444 ? 29.812 -27.75 9.156 1 86.69 444 THR B CA 1
ATOM 7851 C C . THR B 1 444 ? 30.031 -28.156 7.699 1 86.69 444 THR B C 1
ATOM 7853 O O . THR B 1 444 ? 29.969 -27.312 6.801 1 86.69 444 THR B O 1
ATOM 7856 N N . GLN B 1 445 ? 30.391 -29.375 7.57 1 94 445 GLN B N 1
ATOM 7857 C CA . GLN B 1 445 ? 30.688 -29.906 6.242 1 94 445 GLN B CA 1
ATOM 7858 C C . GLN B 1 445 ? 29.406 -30.125 5.438 1 94 445 GLN B C 1
ATOM 7860 O O . GLN B 1 445 ? 28.359 -30.422 6.008 1 94 445 GLN B O 1
ATOM 7865 N N . ILE B 1 446 ? 29.516 -29.906 4.215 1 96.69 446 ILE B N 1
ATOM 7866 C CA . ILE B 1 446 ? 28.531 -30.406 3.266 1 96.69 446 ILE B CA 1
ATOM 7867 C C . ILE B 1 446 ? 29.047 -31.688 2.613 1 96.69 446 ILE B C 1
ATOM 7869 O O . ILE B 1 446 ? 30.016 -31.656 1.861 1 96.69 446 ILE B O 1
ATOM 7873 N N . LEU B 1 447 ? 28.391 -32.688 2.854 1 96.19 447 LEU B N 1
ATOM 7874 C CA . LEU B 1 447 ? 28.844 -34 2.426 1 96.19 447 LEU B CA 1
ATOM 7875 C C . LEU B 1 447 ? 28.109 -34.469 1.176 1 96.19 447 LEU B C 1
ATOM 7877 O O . LEU B 1 447 ? 26.906 -34.25 1.049 1 96.19 447 LEU B O 1
ATOM 7881 N N . LEU B 1 448 ? 28.875 -35.094 0.266 1 96.25 448 LEU B N 1
ATOM 7882 C CA . LEU B 1 448 ? 28.219 -35.844 -0.819 1 96.25 448 LEU B CA 1
ATOM 7883 C C . LEU B 1 448 ? 27.547 -37.094 -0.298 1 96.25 448 LEU B C 1
ATOM 7885 O O . LEU B 1 448 ? 28.203 -37.969 0.241 1 96.25 448 LEU B O 1
ATOM 7889 N N . HIS B 1 449 ? 26.266 -37.094 -0.447 1 94.38 449 HIS B N 1
ATOM 7890 C CA . HIS B 1 449 ? 25.484 -38.188 0.11 1 94.38 449 HIS B CA 1
ATOM 7891 C C . HIS B 1 449 ? 25.984 -39.562 -0.399 1 94.38 449 HIS B C 1
ATOM 7893 O O . HIS B 1 449 ? 26.25 -39.719 -1.592 1 94.38 449 HIS B O 1
ATOM 7899 N N . GLY B 1 450 ? 26.016 -40.531 0.507 1 92 450 GLY B N 1
ATOM 7900 C CA . GLY B 1 450 ? 26.469 -41.875 0.165 1 92 450 GLY B CA 1
ATOM 7901 C C . GLY B 1 450 ? 27.984 -42.031 0.216 1 92 450 GLY B C 1
ATOM 7902 O O . GLY B 1 450 ? 28.516 -43.125 -0.02 1 92 450 GLY B O 1
ATOM 7903 N N . THR B 1 451 ? 28.703 -40.906 0.412 1 94.12 451 THR B N 1
ATOM 7904 C CA . THR B 1 451 ? 30.156 -40.938 0.536 1 94.12 451 THR B CA 1
ATOM 7905 C C . THR B 1 451 ? 30.594 -40.25 1.817 1 94.12 451 THR B C 1
ATOM 7907 O O . THR B 1 451 ? 29.766 -39.719 2.564 1 94.12 451 THR B O 1
ATOM 7910 N N . LYS B 1 452 ? 31.891 -40.281 2.074 1 94 452 LYS B N 1
ATOM 7911 C CA . LYS B 1 452 ? 32.469 -39.562 3.197 1 94 452 LYS B CA 1
ATOM 7912 C C . LYS B 1 452 ? 33.156 -38.281 2.723 1 94 452 LYS B C 1
ATOM 7914 O O . LYS B 1 452 ? 33.844 -37.625 3.5 1 94 452 LYS B O 1
ATOM 7919 N N . LYS B 1 453 ? 32.969 -38.031 1.522 1 96.5 453 LYS B N 1
ATOM 7920 C CA . LYS B 1 453 ? 33.625 -36.875 0.946 1 96.5 453 LYS B CA 1
ATOM 7921 C C . LYS B 1 453 ? 32.844 -35.594 1.178 1 96.5 453 LYS B C 1
ATOM 7923 O O . LYS B 1 453 ? 31.609 -35.625 1.296 1 96.5 453 LYS B O 1
ATOM 7928 N N . CYS B 1 454 ? 33.562 -34.531 1.279 1 97.19 454 CYS B N 1
ATOM 7929 C CA . CYS B 1 454 ? 32.938 -33.25 1.56 1 97.19 454 CYS B CA 1
ATOM 7930 C C . CYS B 1 454 ? 33.375 -32.188 0.558 1 97.19 454 CYS B C 1
ATOM 7932 O O . CYS B 1 454 ? 34.344 -32.375 -0.167 1 97.19 454 CYS B O 1
ATOM 7934 N N . LEU B 1 455 ? 32.594 -31.094 0.47 1 96.94 455 LEU B N 1
ATOM 7935 C CA . LEU B 1 455 ? 32.969 -29.938 -0.35 1 96.94 455 LEU B CA 1
ATOM 7936 C C . LEU B 1 455 ? 34.188 -29.234 0.229 1 96.94 455 LEU B C 1
ATOM 7938 O O . LEU B 1 455 ? 34.188 -28.875 1.409 1 96.94 455 LEU B O 1
ATOM 7942 N N . THR B 1 456 ? 35.125 -29.016 -0.621 1 96.81 456 THR B N 1
ATOM 7943 C CA . THR B 1 456 ? 36.375 -28.375 -0.197 1 96.81 456 THR B CA 1
ATOM 7944 C C . THR B 1 456 ? 36.781 -27.266 -1.167 1 96.81 456 THR B C 1
ATOM 7946 O O . THR B 1 456 ? 36.781 -27.469 -2.383 1 96.81 456 THR B O 1
ATOM 7949 N N . ALA B 1 457 ? 37.125 -26.141 -0.62 1 96.75 457 ALA B N 1
ATOM 7950 C CA . ALA B 1 457 ? 37.562 -25 -1.42 1 96.75 457 ALA B CA 1
ATOM 7951 C C . ALA B 1 457 ? 39.094 -24.906 -1.433 1 96.75 457 ALA B C 1
ATOM 7953 O O . ALA B 1 457 ? 39.688 -24.5 -0.442 1 96.75 457 ALA B O 1
ATOM 7954 N N . PRO B 1 458 ? 39.688 -25.156 -2.543 1 93.81 458 PRO B N 1
ATOM 7955 C CA . PRO B 1 458 ? 41.156 -25.078 -2.598 1 93.81 458 PRO B CA 1
ATOM 7956 C C . PRO B 1 458 ? 41.656 -23.641 -2.502 1 93.81 458 PRO B C 1
ATOM 7958 O O . PRO B 1 458 ? 42.812 -23.422 -2.109 1 93.81 458 PRO B O 1
ATOM 7961 N N . GLY B 1 459 ? 40.875 -22.703 -2.973 1 93.88 459 GLY B N 1
ATOM 7962 C CA . GLY B 1 459 ? 41.25 -21.297 -2.965 1 93.88 459 GLY B CA 1
ATOM 7963 C C . GLY B 1 459 ? 40.406 -20.438 -3.885 1 93.88 459 GLY B C 1
ATOM 7964 O O . GLY B 1 459 ? 39.562 -20.969 -4.617 1 93.88 459 GLY B O 1
ATOM 7965 N N . GLU B 1 460 ? 40.625 -19.156 -3.846 1 95.69 460 GLU B N 1
ATOM 7966 C CA . GLU B 1 460 ? 39.875 -18.219 -4.668 1 95.69 460 GLU B CA 1
ATOM 7967 C C . GLU B 1 460 ? 40.125 -18.453 -6.156 1 95.69 460 GLU B C 1
ATOM 7969 O O . GLU B 1 460 ? 41.25 -18.594 -6.578 1 95.69 460 GLU B O 1
ATOM 7974 N N . GLY B 1 461 ? 39.062 -18.516 -6.875 1 94.81 461 GLY B N 1
ATOM 7975 C CA . GLY B 1 461 ? 39.156 -18.656 -8.32 1 94.81 461 GLY B CA 1
ATOM 7976 C C . GLY B 1 461 ? 39.281 -20.094 -8.766 1 94.81 461 GLY B C 1
ATOM 7977 O O . GLY B 1 461 ? 39.219 -20.391 -9.961 1 94.81 461 GLY B O 1
ATOM 7978 N N . HIS B 1 462 ? 39.5 -21 -7.848 1 95 462 HIS B N 1
ATOM 7979 C CA . HIS B 1 462 ? 39.688 -22.406 -8.195 1 95 462 HIS B CA 1
ATOM 7980 C C . HIS B 1 462 ? 38.375 -23.172 -8.078 1 95 462 HIS B C 1
ATOM 7982 O O . HIS B 1 462 ? 37.531 -22.844 -7.254 1 95 462 HIS B O 1
ATOM 7988 N N . PRO B 1 463 ? 38.219 -24.203 -8.906 1 97.25 463 PRO B N 1
ATOM 7989 C CA . PRO B 1 463 ? 37.031 -25.047 -8.789 1 97.25 463 PRO B CA 1
ATOM 7990 C C . PRO B 1 463 ? 36.906 -25.703 -7.414 1 97.25 463 PRO B C 1
ATOM 7992 O O . PRO B 1 463 ? 37.906 -26.156 -6.852 1 97.25 463 PRO B O 1
ATOM 7995 N N . VAL B 1 464 ? 35.75 -25.656 -6.887 1 98.12 464 VAL B N 1
ATOM 7996 C CA . VAL B 1 464 ? 35.469 -26.391 -5.656 1 98.12 464 VAL B CA 1
ATOM 7997 C C . VAL B 1 464 ? 35.438 -27.891 -5.949 1 98.12 464 VAL B C 1
ATOM 7999 O O . VAL B 1 464 ? 34.938 -28.312 -6.988 1 98.12 464 VAL B O 1
ATOM 8002 N N . VAL B 1 465 ? 35.969 -28.688 -4.996 1 97.94 465 VAL B N 1
ATOM 8003 C CA . VAL B 1 465 ? 36.094 -30.125 -5.238 1 97.94 465 VAL B CA 1
ATOM 8004 C C . VAL B 1 465 ? 35.406 -30.906 -4.102 1 97.94 465 VAL B C 1
ATOM 8006 O O . VAL B 1 465 ? 35.125 -30.344 -3.041 1 97.94 465 VAL B O 1
ATOM 8009 N N . VAL B 1 466 ? 35.125 -32.125 -4.383 1 97.69 466 VAL B N 1
ATOM 8010 C CA . VAL B 1 466 ? 34.812 -33.094 -3.32 1 97.69 466 VAL B CA 1
ATOM 8011 C C . VAL B 1 466 ? 36.062 -33.844 -2.908 1 97.69 466 VAL B C 1
ATOM 8013 O O . VAL B 1 466 ? 36.812 -34.344 -3.762 1 97.69 466 VAL B O 1
ATOM 8016 N N . SER B 1 467 ? 36.344 -33.844 -1.624 1 96.5 467 SER B N 1
ATOM 8017 C CA . SER B 1 467 ? 37.562 -34.469 -1.153 1 96.5 467 SER B CA 1
ATOM 8018 C C . SER B 1 467 ? 37.375 -35.188 0.169 1 96.5 467 SER B C 1
ATOM 8020 O O . SER B 1 467 ? 36.281 -35.125 0.75 1 96.5 467 SER B O 1
ATOM 8022 N N . ASP B 1 468 ? 38.469 -35.844 0.628 1 96.25 468 ASP B N 1
ATOM 8023 C CA . ASP B 1 468 ? 38.438 -36.562 1.894 1 96.25 468 ASP B CA 1
ATOM 8024 C C . ASP B 1 468 ? 38.875 -35.656 3.053 1 96.25 468 ASP B C 1
ATOM 8026 O O . ASP B 1 468 ? 38.75 -36.031 4.219 1 96.25 468 ASP B O 1
ATOM 8030 N N . ASP B 1 469 ? 39.25 -34.5 2.77 1 93.56 469 ASP B N 1
ATOM 8031 C CA . ASP B 1 469 ? 39.719 -33.594 3.803 1 93.56 469 ASP B CA 1
ATOM 8032 C C . ASP B 1 469 ? 38.562 -32.812 4.426 1 93.56 469 ASP B C 1
ATOM 8034 O O . ASP B 1 469 ? 38.469 -31.609 4.281 1 93.56 469 ASP B O 1
ATOM 8038 N N . CYS B 1 470 ? 37.906 -33.469 5.215 1 95 470 CYS B N 1
ATOM 8039 C CA . CYS B 1 470 ? 36.656 -32.875 5.734 1 95 470 CYS B CA 1
ATOM 8040 C C . CYS B 1 470 ? 36.938 -32.188 7.066 1 95 470 CYS B C 1
ATOM 8042 O O . CYS B 1 470 ? 36.031 -31.531 7.617 1 95 470 CYS B O 1
ATOM 8044 N N . GLN B 1 471 ? 38.156 -32.156 7.559 1 92.69 471 GLN B N 1
ATOM 8045 C CA . GLN B 1 471 ? 38.469 -31.531 8.828 1 92.69 471 GLN B CA 1
ATOM 8046 C C . GLN B 1 471 ? 39.094 -30.141 8.609 1 92.69 471 GLN B C 1
ATOM 8048 O O . GLN B 1 471 ? 39.25 -29.375 9.555 1 92.69 471 GLN B O 1
ATOM 8053 N N . SER B 1 472 ? 39.375 -29.859 7.387 1 92.62 472 SER B N 1
ATOM 8054 C CA . SER B 1 472 ? 39.938 -28.562 7.051 1 92.62 472 SER B CA 1
ATOM 8055 C C . SER B 1 472 ? 38.938 -27.438 7.223 1 92.62 472 SER B C 1
ATOM 8057 O O . SER B 1 472 ? 37.75 -27.641 7.043 1 92.62 472 SER B O 1
ATOM 8059 N N . LYS B 1 473 ? 39.438 -26.25 7.523 1 93.56 473 LYS B N 1
ATOM 8060 C CA . LYS B 1 473 ? 38.594 -25.078 7.625 1 93.56 473 LYS B CA 1
ATOM 8061 C C . LYS B 1 473 ? 38 -24.703 6.266 1 93.56 473 LYS B C 1
ATOM 8063 O O . LYS B 1 473 ? 36.938 -24.094 6.191 1 93.56 473 LYS B O 1
ATOM 8068 N N . THR B 1 474 ? 38.688 -25.109 5.23 1 95.5 474 THR B N 1
ATOM 8069 C CA . THR B 1 474 ? 38.25 -24.797 3.877 1 95.5 474 THR B CA 1
ATOM 8070 C C . THR B 1 474 ? 37.125 -25.734 3.436 1 95.5 474 THR B C 1
ATOM 8072 O O . THR B 1 474 ? 36.656 -25.656 2.299 1 95.5 474 THR B O 1
ATOM 8075 N N . SER B 1 475 ? 36.719 -26.656 4.363 1 95.88 475 SER B N 1
ATOM 8076 C CA . SER B 1 475 ? 35.656 -27.625 4.074 1 95.88 475 SER B CA 1
ATOM 8077 C C . SER B 1 475 ? 34.438 -27.359 4.938 1 95.88 475 SER B C 1
ATOM 8079 O O . SER B 1 475 ? 33.5 -28.172 4.988 1 95.88 475 SER B O 1
ATOM 8081 N N . SER B 1 476 ? 34.438 -26.25 5.645 1 95.5 476 SER B N 1
ATOM 8082 C CA . SER B 1 476 ? 33.312 -25.828 6.441 1 95.5 476 SER B CA 1
ATOM 8083 C C . SER B 1 476 ? 32.5 -24.734 5.73 1 95.5 476 SER B C 1
ATOM 8085 O O . SER B 1 476 ? 33.094 -23.734 5.289 1 95.5 476 SER B O 1
ATOM 8087 N N . TRP B 1 477 ? 31.203 -25.016 5.672 1 96.5 477 TRP B N 1
ATOM 8088 C CA . TRP B 1 477 ? 30.375 -24.094 4.902 1 96.5 477 TRP B CA 1
ATOM 8089 C C . TRP B 1 477 ? 29.203 -23.609 5.746 1 96.5 477 TRP B C 1
ATOM 8091 O O . TRP B 1 477 ? 28.688 -24.328 6.598 1 96.5 477 TRP B O 1
ATOM 8101 N N . LYS B 1 478 ? 28.75 -22.391 5.504 1 95.69 478 LYS B N 1
ATOM 8102 C CA . LYS B 1 478 ? 27.562 -21.844 6.168 1 95.69 478 LYS B CA 1
ATOM 8103 C C . LYS B 1 478 ? 26.812 -20.906 5.238 1 95.69 478 LYS B C 1
ATOM 8105 O O . LYS B 1 478 ? 27.406 -20.203 4.418 1 95.69 478 LYS B O 1
ATOM 8110 N N . PRO B 1 479 ? 25.469 -20.922 5.363 1 96.31 479 PRO B N 1
ATOM 8111 C CA . PRO B 1 479 ? 24.719 -19.891 4.66 1 96.31 479 PRO B CA 1
ATOM 8112 C C . PRO B 1 479 ? 25 -18.484 5.184 1 96.31 479 PRO B C 1
ATOM 8114 O O . PRO B 1 479 ? 25.141 -18.297 6.395 1 96.31 479 PRO B O 1
ATOM 8117 N N . GLU B 1 480 ? 25.203 -17.578 4.25 1 96.44 480 GLU B N 1
ATOM 8118 C CA . GLU B 1 480 ? 25.5 -16.203 4.625 1 96.44 480 GLU B CA 1
ATOM 8119 C C . GLU B 1 480 ? 24.594 -15.219 3.898 1 96.44 480 GLU B C 1
ATOM 8121 O O . GLU B 1 480 ? 23.828 -15.609 3.01 1 96.44 480 GLU B O 1
ATOM 8126 N N . SER B 1 481 ? 24.656 -13.875 4.25 1 97.56 481 SER B N 1
ATOM 8127 C CA . SER B 1 481 ? 23.859 -12.75 3.768 1 97.56 481 SER B CA 1
ATOM 8128 C C . SER B 1 481 ? 22.469 -12.766 4.367 1 97.56 481 SER B C 1
ATOM 8130 O O . SER B 1 481 ? 22.094 -13.711 5.074 1 97.56 481 SER B O 1
ATOM 8132 N N . LEU B 1 482 ? 21.688 -11.766 4.141 1 97.62 482 LEU B N 1
ATOM 8133 C CA . LEU B 1 482 ? 20.328 -11.68 4.66 1 97.62 482 LEU B CA 1
ATOM 8134 C C . LEU B 1 482 ? 19.422 -12.711 3.998 1 97.62 482 LEU B C 1
ATOM 8136 O O . LEU B 1 482 ? 18.531 -13.266 4.645 1 97.62 482 LEU B O 1
ATOM 8140 N N . SER B 1 483 ? 19.688 -13.062 2.73 1 98 483 SER B N 1
ATOM 8141 C CA . SER B 1 483 ? 18.859 -14.016 2 1 98 483 SER B CA 1
ATOM 8142 C C . SER B 1 483 ? 19.219 -15.453 2.359 1 98 483 SER B C 1
ATOM 8144 O O . SER B 1 483 ? 18.453 -16.391 2.066 1 98 483 SER B O 1
ATOM 8146 N N . LYS B 1 484 ? 20.484 -15.617 2.838 1 97.69 484 LYS B N 1
ATOM 8147 C CA . LYS B 1 484 ? 21.016 -16.922 3.178 1 97.69 484 LYS B CA 1
ATOM 8148 C C . LYS B 1 484 ? 21.234 -17.781 1.926 1 97.69 484 LYS B C 1
ATOM 8150 O O . LYS B 1 484 ? 21.188 -19 1.988 1 97.69 484 LYS B O 1
ATOM 8155 N N . LEU B 1 485 ? 21.516 -17.125 0.795 1 98.56 485 LEU B N 1
ATOM 8156 C CA . LEU B 1 485 ? 21.641 -17.844 -0.464 1 98.56 485 LEU B CA 1
ATOM 8157 C C . LEU B 1 485 ? 23.094 -17.938 -0.892 1 98.56 485 LEU B C 1
ATOM 8159 O O . LEU B 1 485 ? 23.406 -18.5 -1.947 1 98.56 485 LEU B O 1
ATOM 8163 N N . HIS B 1 486 ? 23.953 -17.328 -0.037 1 98.31 486 HIS B N 1
ATOM 8164 C CA . HIS B 1 486 ? 25.391 -17.547 -0.211 1 98.31 486 HIS B CA 1
ATOM 8165 C C . HIS B 1 486 ? 25.859 -18.75 0.604 1 98.31 486 HIS B C 1
ATOM 8167 O O . HIS B 1 486 ? 25.5 -18.891 1.774 1 98.31 486 HIS B O 1
ATOM 8173 N N . LEU B 1 487 ? 26.562 -19.641 0.008 1 97.75 487 LEU B N 1
ATOM 8174 C CA . LEU B 1 487 ? 27.312 -20.625 0.754 1 97.75 487 LEU B CA 1
ATOM 8175 C C . LEU B 1 487 ? 28.781 -20.219 0.87 1 97.75 487 LEU B C 1
ATOM 8177 O O . LEU B 1 487 ? 29.5 -20.156 -0.135 1 97.75 487 LEU B O 1
ATOM 8181 N N . ALA B 1 488 ? 29.172 -19.953 2.07 1 97.44 488 ALA B N 1
ATOM 8182 C CA . ALA B 1 488 ? 30.469 -19.344 2.291 1 97.44 488 ALA B CA 1
ATOM 8183 C C . ALA B 1 488 ? 31.391 -20.266 3.094 1 97.44 488 ALA B C 1
ATOM 8185 O O . ALA B 1 488 ? 30.922 -21.078 3.887 1 97.44 488 ALA B O 1
ATOM 8186 N N . THR B 1 489 ? 32.625 -20.156 2.846 1 96.69 489 THR B N 1
ATOM 8187 C CA . THR B 1 489 ? 33.719 -20.781 3.57 1 96.69 489 THR B CA 1
ATOM 8188 C C . THR B 1 489 ? 34.875 -19.812 3.73 1 96.69 489 THR B C 1
ATOM 8190 O O . THR B 1 489 ? 34.719 -18.594 3.627 1 96.69 489 THR B O 1
ATOM 8193 N N . VAL B 1 490 ? 36.031 -20.328 4.246 1 96.19 490 VAL B N 1
ATOM 8194 C CA . VAL B 1 490 ? 37.219 -19.516 4.367 1 96.19 490 VAL B CA 1
ATOM 8195 C C . VAL B 1 490 ? 38.406 -20.203 3.666 1 96.19 490 VAL B C 1
ATOM 8197 O O . VAL B 1 490 ? 38.406 -21.438 3.533 1 96.19 490 VAL B O 1
ATOM 8200 N N . ASP B 1 491 ? 39.281 -19.391 3.188 1 93.56 491 ASP B N 1
ATOM 8201 C CA . ASP B 1 491 ? 40.5 -19.984 2.637 1 93.56 491 ASP B CA 1
ATOM 8202 C C . ASP B 1 491 ? 41.531 -20.281 3.736 1 93.56 491 ASP B C 1
ATOM 8204 O O . ASP B 1 491 ? 41.219 -20.188 4.922 1 93.56 491 ASP B O 1
ATOM 8208 N N . GLN B 1 492 ? 42.75 -20.75 3.352 1 91.12 492 GLN B N 1
ATOM 8209 C CA . GLN B 1 492 ? 43.781 -21.156 4.293 1 91.12 492 GLN B CA 1
ATOM 8210 C C . GLN B 1 492 ? 44.219 -19.984 5.176 1 91.12 492 GLN B C 1
ATOM 8212 O O . GLN B 1 492 ? 44.719 -20.188 6.285 1 91.12 492 GLN B O 1
ATOM 8217 N N . HIS B 1 493 ? 43.938 -18.75 4.746 1 93.69 493 HIS B N 1
ATOM 8218 C CA . HIS B 1 493 ? 44.344 -17.562 5.473 1 93.69 493 HIS B CA 1
ATOM 8219 C C . HIS B 1 493 ? 43.156 -16.953 6.234 1 93.69 493 HIS B C 1
ATOM 8221 O O . HIS B 1 493 ? 43.312 -15.891 6.855 1 93.69 493 HIS B O 1
ATOM 8227 N N . GLY B 1 494 ? 42.031 -17.516 6.109 1 93.38 494 GLY B N 1
ATOM 8228 C CA . GLY B 1 494 ? 40.875 -17.047 6.859 1 93.38 494 GLY B CA 1
ATOM 8229 C C . GLY B 1 494 ? 40.031 -16.062 6.074 1 93.38 494 GLY B C 1
ATOM 8230 O O . GLY B 1 494 ? 39.062 -15.516 6.605 1 93.38 494 GLY B O 1
ATOM 8231 N N . LYS B 1 495 ? 40.375 -15.844 4.887 1 95.75 495 LYS B N 1
ATOM 8232 C CA . LYS B 1 495 ? 39.594 -14.961 4.035 1 95.75 495 LYS B CA 1
ATOM 8233 C C . LYS B 1 495 ? 38.281 -15.625 3.619 1 95.75 495 LYS B C 1
ATOM 8235 O O . LYS B 1 495 ? 38.281 -16.766 3.146 1 95.75 495 LYS B O 1
ATOM 8240 N N . GLN B 1 496 ? 37.219 -14.875 3.797 1 96.88 496 GLN B N 1
ATOM 8241 C CA . GLN B 1 496 ? 35.875 -15.414 3.48 1 96.88 496 GLN B CA 1
ATOM 8242 C C . GLN B 1 496 ? 35.688 -15.523 1.971 1 96.88 496 GLN B C 1
ATOM 8244 O O . GLN B 1 496 ? 35.969 -14.578 1.232 1 96.88 496 GLN B O 1
ATOM 8249 N N . LEU B 1 497 ? 35.219 -16.672 1.531 1 97.88 497 LEU B N 1
ATOM 8250 C CA . LEU B 1 497 ? 34.906 -16.953 0.132 1 97.88 497 LEU B CA 1
ATOM 8251 C C . LEU B 1 497 ? 33.5 -17.516 -0.013 1 97.88 497 LEU B C 1
ATOM 8253 O O . LEU B 1 497 ? 32.969 -18.172 0.894 1 97.88 497 LEU B O 1
ATOM 8257 N N . CYS B 1 498 ? 32.875 -17.203 -1.182 1 98.5 498 CYS B N 1
ATOM 8258 C CA . CYS B 1 498 ? 31.562 -17.719 -1.497 1 98.5 498 CYS B CA 1
ATOM 8259 C C . CYS B 1 498 ? 31.594 -18.578 -2.76 1 98.5 498 CYS B C 1
ATOM 8261 O O . CYS B 1 498 ? 32.406 -18.328 -3.66 1 98.5 498 CYS B O 1
ATOM 8263 N N . LEU B 1 499 ? 30.703 -19.594 -2.805 1 98.19 499 LEU B N 1
ATOM 8264 C CA . LEU B 1 499 ? 30.484 -20.312 -4.059 1 98.19 499 LEU B CA 1
ATOM 8265 C C . LEU B 1 499 ? 30.031 -19.359 -5.16 1 98.19 499 LEU B C 1
ATOM 8267 O O . LEU B 1 499 ? 29.234 -18.453 -4.91 1 98.19 499 LEU B O 1
ATOM 8271 N N . GLU B 1 500 ? 30.516 -19.594 -6.355 1 98.44 500 GLU B N 1
ATOM 8272 C CA . GLU B 1 500 ? 30.141 -18.781 -7.508 1 98.44 500 GLU B CA 1
ATOM 8273 C C . GLU B 1 500 ? 30.219 -19.578 -8.805 1 98.44 500 GLU B C 1
ATOM 8275 O O . GLU B 1 500 ? 31.156 -20.359 -9 1 98.44 500 GLU B O 1
ATOM 8280 N N . LYS B 1 501 ? 29.234 -19.453 -9.539 1 98.06 501 LYS B N 1
ATOM 8281 C CA . LYS B 1 501 ? 29.359 -19.984 -10.891 1 98.06 501 LYS B CA 1
ATOM 8282 C C . LYS B 1 501 ? 30.391 -19.203 -11.695 1 98.06 501 LYS B C 1
ATOM 8284 O O . LYS B 1 501 ? 30.328 -17.969 -11.766 1 98.06 501 LYS B O 1
ATOM 8289 N N . ASP B 1 502 ? 31.219 -19.938 -12.281 1 95.38 502 ASP B N 1
ATOM 8290 C CA . ASP B 1 502 ? 32.219 -19.297 -13.117 1 95.38 502 ASP B CA 1
ATOM 8291 C C . ASP B 1 502 ? 31.594 -18.594 -14.312 1 95.38 502 ASP B C 1
ATOM 8293 O O . ASP B 1 502 ? 30.641 -19.094 -14.898 1 95.38 502 ASP B O 1
ATOM 8297 N N . SER B 1 503 ? 32.125 -17.5 -14.805 1 91.06 503 SER B N 1
ATOM 8298 C CA . SER B 1 503 ? 31.531 -16.672 -15.844 1 91.06 503 SER B CA 1
ATOM 8299 C C . SER B 1 503 ? 31.656 -17.312 -17.219 1 91.06 503 SER B C 1
ATOM 8301 O O . SER B 1 503 ? 30.859 -17.047 -18.109 1 91.06 503 SER B O 1
ATOM 8303 N N . ASN B 1 504 ? 32.625 -18.156 -17.312 1 90.12 504 ASN B N 1
ATOM 8304 C CA . ASN B 1 504 ? 32.938 -18.609 -18.672 1 90.12 504 ASN B CA 1
ATOM 8305 C C . ASN B 1 504 ? 32.75 -20.125 -18.797 1 90.12 504 ASN B C 1
ATOM 8307 O O . ASN B 1 504 ? 33.188 -20.703 -19.812 1 90.12 504 ASN B O 1
ATOM 8311 N N . SER B 1 505 ? 32.312 -20.703 -17.719 1 92.44 505 SER B N 1
ATOM 8312 C CA . SER B 1 505 ? 32.156 -22.156 -17.781 1 92.44 505 SER B CA 1
ATOM 8313 C C . SER B 1 505 ? 31.047 -22.625 -16.828 1 92.44 505 SER B C 1
ATOM 8315 O O . SER B 1 505 ? 30.391 -21.797 -16.203 1 92.44 505 SER B O 1
ATOM 8317 N N . SER B 1 506 ? 30.844 -23.891 -16.828 1 95.31 506 SER B N 1
ATOM 8318 C CA . SER B 1 506 ? 29.859 -24.484 -15.938 1 95.31 506 SER B CA 1
ATOM 8319 C C . SER B 1 506 ? 30.469 -24.797 -14.57 1 95.31 506 SER B C 1
ATOM 8321 O O . SER B 1 506 ? 29.766 -25.266 -13.672 1 95.31 506 SER B O 1
ATOM 8323 N N . SER B 1 507 ? 31.719 -24.469 -14.406 1 97.25 507 SER B N 1
ATOM 8324 C CA . SER B 1 507 ? 32.406 -24.797 -13.164 1 97.25 507 SER B CA 1
ATOM 8325 C C . SER B 1 507 ? 31.938 -23.891 -12.016 1 97.25 507 SER B C 1
ATOM 8327 O O . SER B 1 507 ? 31.547 -22.75 -12.242 1 97.25 507 SER B O 1
ATOM 8329 N N . ILE B 1 508 ? 32 -24.438 -10.883 1 98.56 508 ILE B N 1
ATOM 8330 C CA . ILE B 1 508 ? 31.719 -23.688 -9.664 1 98.56 508 ILE B CA 1
ATOM 8331 C C . ILE B 1 508 ? 33.031 -23.438 -8.906 1 98.56 508 ILE B C 1
ATOM 8333 O O . ILE B 1 508 ? 33.781 -24.375 -8.609 1 98.56 508 ILE B O 1
ATOM 8337 N N . VAL B 1 509 ? 33.281 -22.234 -8.672 1 98.31 509 VAL B N 1
ATOM 8338 C CA . VAL B 1 509 ? 34.5 -21.797 -8.023 1 98.31 509 VAL B CA 1
ATOM 8339 C C . VAL B 1 509 ? 34.188 -21.047 -6.734 1 98.31 509 VAL B C 1
ATOM 8341 O O . VAL B 1 509 ? 33 -20.969 -6.332 1 98.31 509 VAL B O 1
ATOM 8344 N N . THR B 1 510 ? 35.188 -20.672 -6.012 1 97.94 510 THR B N 1
ATOM 8345 C CA . THR B 1 510 ? 35 -19.734 -4.898 1 97.94 510 THR B CA 1
ATOM 8346 C C . THR B 1 510 ? 35.562 -18.359 -5.262 1 97.94 510 THR B C 1
ATOM 8348 O O . THR B 1 510 ? 36.531 -18.234 -6.004 1 97.94 510 THR B O 1
ATOM 8351 N N . SER B 1 511 ? 34.875 -17.359 -4.805 1 97.81 511 SER B N 1
ATOM 8352 C CA . SER B 1 511 ? 35.281 -15.977 -5.023 1 97.81 511 SER B CA 1
ATOM 8353 C C . SER B 1 511 ? 34.938 -15.109 -3.816 1 97.81 511 SER B C 1
ATOM 8355 O O . SER B 1 511 ? 34.281 -15.57 -2.877 1 97.81 511 SER B O 1
ATOM 8357 N N . LYS B 1 512 ? 35.5 -13.875 -3.896 1 97.44 512 LYS B N 1
ATOM 8358 C CA . LYS B 1 512 ? 35.062 -12.914 -2.883 1 97.44 512 LYS B CA 1
ATOM 8359 C C . LYS B 1 512 ? 33.562 -12.758 -2.859 1 97.44 512 LYS B C 1
ATOM 8361 O O . LYS B 1 512 ? 32.938 -12.664 -3.91 1 97.44 512 LYS B O 1
ATOM 8366 N N . CYS B 1 513 ? 33.031 -12.719 -1.656 1 98.12 513 CYS B N 1
ATOM 8367 C CA . CYS B 1 513 ? 31.562 -12.656 -1.516 1 98.12 513 CYS B CA 1
ATOM 8368 C C . CYS B 1 513 ? 31.031 -11.297 -1.946 1 98.12 513 CYS B C 1
ATOM 8370 O O . CYS B 1 513 ? 31.578 -10.266 -1.566 1 98.12 513 CYS B O 1
ATOM 8372 N N . ILE B 1 514 ? 29.953 -11.297 -2.678 1 98.19 514 ILE B N 1
ATOM 8373 C CA . ILE B 1 514 ? 29.344 -10.078 -3.221 1 98.19 514 ILE B CA 1
ATOM 8374 C C . ILE B 1 514 ? 28.188 -9.641 -2.334 1 98.19 514 ILE B C 1
ATOM 8376 O O . ILE B 1 514 ? 27.219 -10.375 -2.16 1 98.19 514 ILE B O 1
ATOM 8380 N N . CYS B 1 515 ? 28.172 -8.414 -1.801 1 97.94 515 CYS B N 1
ATOM 8381 C CA . CYS B 1 515 ? 27.094 -7.758 -1.056 1 97.94 515 CYS B CA 1
ATOM 8382 C C . CYS B 1 515 ? 26.594 -8.656 0.064 1 97.94 515 CYS B C 1
ATOM 8384 O O . CYS B 1 515 ? 25.375 -8.828 0.227 1 97.94 515 CYS B O 1
ATOM 8386 N N . ILE B 1 516 ? 27.5 -9.227 0.783 1 96.75 516 ILE B N 1
ATOM 8387 C CA . ILE B 1 516 ? 27.141 -10.211 1.795 1 96.75 516 ILE B CA 1
ATOM 8388 C C . ILE B 1 516 ? 26.672 -9.508 3.064 1 96.75 516 ILE B C 1
ATOM 8390 O O . ILE B 1 516 ? 25.859 -10.047 3.822 1 96.75 516 ILE B O 1
ATOM 8394 N N . ASN B 1 517 ? 27.156 -8.297 3.283 1 95.69 517 ASN B N 1
ATOM 8395 C CA . ASN B 1 517 ? 26.75 -7.484 4.422 1 95.69 517 ASN B CA 1
ATOM 8396 C C . ASN B 1 517 ? 25.578 -6.574 4.07 1 95.69 517 ASN B C 1
ATOM 8398 O O . ASN B 1 517 ? 25.359 -6.27 2.9 1 95.69 517 ASN B O 1
ATOM 8402 N N . ASP B 1 518 ? 24.812 -6.223 5.094 1 95.5 518 ASP B N 1
ATOM 8403 C CA . ASP B 1 518 ? 23.688 -5.328 4.875 1 95.5 518 ASP B CA 1
ATOM 8404 C C . ASP B 1 518 ? 24.156 -3.885 4.688 1 95.5 518 ASP B C 1
ATOM 8406 O O . ASP B 1 518 ? 24.234 -3.121 5.652 1 95.5 518 ASP B O 1
ATOM 8410 N N . ASP B 1 519 ? 24.5 -3.549 3.463 1 96.44 519 ASP B N 1
ATOM 8411 C CA . ASP B 1 519 ? 24.984 -2.23 3.045 1 96.44 519 ASP B CA 1
ATOM 8412 C C . ASP B 1 519 ? 24.062 -1.64 1.971 1 96.44 519 ASP B C 1
ATOM 8414 O O . ASP B 1 519 ? 24.031 -2.137 0.843 1 96.44 519 ASP B O 1
ATOM 8418 N N . SER B 1 520 ? 23.438 -0.504 2.258 1 96.5 520 SER B N 1
ATOM 8419 C CA . SER B 1 520 ? 22.453 0.105 1.368 1 96.5 520 SER B CA 1
ATOM 8420 C C . SER B 1 520 ? 23.094 0.508 0.039 1 96.5 520 SER B C 1
ATOM 8422 O O . SER B 1 520 ? 22.391 0.726 -0.948 1 96.5 520 SER B O 1
ATOM 8424 N N . LEU B 1 521 ? 24.375 0.577 0.002 1 96.5 521 LEU B N 1
ATOM 8425 C CA . LEU B 1 521 ? 25.047 1.098 -1.191 1 96.5 521 LEU B CA 1
ATOM 8426 C C . LEU B 1 521 ? 25.594 -0.038 -2.043 1 96.5 521 LEU B C 1
ATOM 8428 O O . LEU B 1 521 ? 26.062 0.192 -3.16 1 96.5 521 LEU B O 1
ATOM 8432 N N . CYS B 1 522 ? 25.531 -1.279 -1.551 1 98.06 522 CYS B N 1
ATOM 8433 C CA . CYS B 1 522 ? 25.984 -2.402 -2.363 1 98.06 522 CYS B CA 1
ATOM 8434 C C . CYS B 1 522 ? 24.875 -2.898 -3.279 1 98.06 522 CYS B C 1
ATOM 8436 O O . CYS B 1 522 ? 24.031 -3.684 -2.859 1 98.06 522 CYS B O 1
ATOM 8438 N N . LEU B 1 523 ? 24.953 -2.488 -4.559 1 97.69 523 LEU B N 1
ATOM 8439 C CA . LEU B 1 523 ? 23.875 -2.816 -5.496 1 97.69 523 LEU B CA 1
ATOM 8440 C C . LEU B 1 523 ? 24.359 -3.826 -6.531 1 97.69 523 LEU B C 1
ATOM 8442 O O . LEU B 1 523 ? 23.656 -4.102 -7.508 1 97.69 523 LEU B O 1
ATOM 8446 N N . ASP B 1 524 ? 25.562 -4.367 -6.281 1 98 524 ASP B N 1
ATOM 8447 C CA . ASP B 1 524 ? 26.031 -5.41 -7.184 1 98 524 ASP B CA 1
ATOM 8448 C C . ASP B 1 524 ? 25.109 -6.629 -7.148 1 98 524 ASP B C 1
ATOM 8450 O O . ASP B 1 524 ? 24.547 -6.953 -6.102 1 98 524 ASP B O 1
ATOM 8454 N N . ASP B 1 525 ? 24.984 -7.289 -8.281 1 97.94 525 ASP B N 1
ATOM 8455 C CA . ASP B 1 525 ? 24.109 -8.453 -8.406 1 97.94 525 ASP B CA 1
ATOM 8456 C C . ASP B 1 525 ? 24.781 -9.703 -7.84 1 97.94 525 ASP B C 1
ATOM 8458 O O . ASP B 1 525 ? 25.766 -10.203 -8.406 1 97.94 525 ASP B O 1
ATOM 8462 N N . PRO B 1 526 ? 24.297 -10.203 -6.762 1 98.38 526 PRO B N 1
ATOM 8463 C CA . PRO B 1 526 ? 24.969 -11.344 -6.125 1 98.38 526 PRO B CA 1
ATOM 8464 C C . PRO B 1 526 ? 24.469 -12.688 -6.645 1 98.38 526 PRO B C 1
ATOM 8466 O O . PRO B 1 526 ? 24.922 -13.734 -6.184 1 98.38 526 PRO B O 1
ATOM 8469 N N . ARG B 1 527 ? 23.703 -12.812 -7.695 1 98.25 527 ARG B N 1
ATOM 8470 C CA . ARG B 1 527 ? 22.969 -14.023 -8.023 1 98.25 527 ARG B CA 1
ATOM 8471 C C . ARG B 1 527 ? 23.891 -15.094 -8.594 1 98.25 527 ARG B C 1
ATOM 8473 O O . ARG B 1 527 ? 23.562 -16.281 -8.578 1 98.25 527 ARG B O 1
ATOM 8480 N N . SER B 1 528 ? 24.938 -14.695 -9.047 1 98.25 528 SER B N 1
ATOM 8481 C CA . SER B 1 528 ? 25.906 -15.695 -9.492 1 98.25 528 SER B CA 1
ATOM 8482 C C . SER B 1 528 ? 26.453 -16.5 -8.312 1 98.25 528 SER B C 1
ATOM 8484 O O . SER B 1 528 ? 27.078 -17.547 -8.508 1 98.25 528 SER B O 1
ATOM 8486 N N . GLN B 1 529 ? 26.219 -15.984 -7.102 1 98.69 529 GLN B N 1
ATOM 8487 C CA . GLN B 1 529 ? 26.703 -16.641 -5.898 1 98.69 529 GLN B CA 1
ATOM 8488 C C . GLN B 1 529 ? 25.562 -17.25 -5.094 1 98.69 529 GLN B C 1
ATOM 8490 O O . GLN B 1 529 ? 25.75 -17.656 -3.949 1 98.69 529 GLN B O 1
ATOM 8495 N N . TRP B 1 530 ? 24.328 -17.234 -5.609 1 98.75 530 TRP B N 1
ATOM 8496 C CA . TRP B 1 530 ? 23.172 -17.797 -4.902 1 98.75 530 TRP B CA 1
ATOM 8497 C C . TRP B 1 530 ? 23.078 -19.297 -5.141 1 98.75 530 TRP B C 1
ATOM 8499 O O . TRP B 1 530 ? 23 -19.75 -6.285 1 98.75 530 TRP B O 1
ATOM 8509 N N . PHE B 1 531 ? 23.109 -20.016 -4.109 1 98.56 531 PHE B N 1
ATOM 8510 C CA . PHE B 1 531 ? 22.891 -21.469 -4.078 1 98.56 531 PHE B CA 1
ATOM 8511 C C . PHE B 1 531 ? 21.969 -21.844 -2.938 1 98.56 531 PHE B C 1
ATOM 8513 O O . PHE B 1 531 ? 22 -21.25 -1.863 1 98.56 531 PHE B O 1
ATOM 8520 N N . GLN B 1 532 ? 21.188 -22.844 -3.16 1 98 532 GLN B N 1
ATOM 8521 C CA . GLN B 1 532 ? 20.219 -23.25 -2.146 1 98 532 GLN B CA 1
ATOM 8522 C C . GLN B 1 532 ? 20.203 -24.766 -1.98 1 98 532 GLN B C 1
ATOM 8524 O O . GLN B 1 532 ? 20.203 -25.5 -2.967 1 98 532 GLN B O 1
ATOM 8529 N N . LEU B 1 533 ? 20.328 -25.172 -0.728 1 96.81 533 LEU B N 1
ATOM 8530 C CA . LEU B 1 533 ? 20.078 -26.578 -0.417 1 96.81 533 LEU B CA 1
ATOM 8531 C C . LEU B 1 533 ? 18.578 -26.875 -0.354 1 96.81 533 LEU B C 1
ATOM 8533 O O . LEU B 1 533 ? 17.891 -26.344 0.521 1 96.81 533 LEU B O 1
ATOM 8537 N N . VAL B 1 534 ? 18.125 -27.688 -1.303 1 97.25 534 VAL B N 1
ATOM 8538 C CA . VAL B 1 534 ? 16.703 -27.984 -1.416 1 97.25 534 VAL B CA 1
ATOM 8539 C C . VAL B 1 534 ? 16.438 -29.406 -0.939 1 97.25 534 VAL B C 1
ATOM 8541 O O . VAL B 1 534 ? 17 -30.359 -1.469 1 97.25 534 VAL B O 1
ATOM 8544 N N . ALA B 1 535 ? 15.578 -29.516 0.017 1 95.62 535 ALA B N 1
ATOM 8545 C CA . ALA B 1 535 ? 15.242 -30.828 0.554 1 95.62 535 ALA B CA 1
ATOM 8546 C C . ALA B 1 535 ? 14.445 -31.641 -0.461 1 95.62 535 ALA B C 1
ATOM 8548 O O . ALA B 1 535 ? 13.484 -31.156 -1.052 1 95.62 535 ALA B O 1
ATOM 8549 N N . ALA B 1 536 ? 14.867 -32.844 -0.708 1 95.06 536 ALA B N 1
ATOM 8550 C CA . ALA B 1 536 ? 14.211 -33.781 -1.63 1 95.06 536 ALA B CA 1
ATOM 8551 C C . ALA B 1 536 ? 14.359 -35.219 -1.163 1 95.06 536 ALA B C 1
ATOM 8553 O O . ALA B 1 536 ? 15.367 -35.562 -0.55 1 95.06 536 ALA B O 1
ATOM 8554 N N . ASN B 1 537 ? 13.328 -35.969 -1.443 1 91.81 537 ASN B N 1
ATOM 8555 C CA . ASN B 1 537 ? 13.43 -37.375 -1.166 1 91.81 537 ASN B CA 1
ATOM 8556 C C . ASN B 1 537 ? 14.422 -38.062 -2.104 1 91.81 537 ASN B C 1
ATOM 8558 O O . ASN B 1 537 ? 14.492 -37.75 -3.287 1 91.81 537 ASN B O 1
ATOM 8562 N N . VAL B 1 538 ? 15.164 -38.938 -1.592 1 78.38 538 VAL B N 1
ATOM 8563 C CA . VAL B 1 538 ? 16.188 -39.656 -2.357 1 78.38 538 VAL B CA 1
ATOM 8564 C C . VAL B 1 538 ? 15.516 -40.625 -3.314 1 78.38 538 VAL B C 1
ATOM 8566 O O . VAL B 1 538 ? 14.516 -41.25 -2.967 1 78.38 538 VAL B O 1
#

Solvent-accessible surface area (backbone atoms only — not comparable to full-atom values): 54807 Å² total; per-residue (Å²): 132,80,80,76,78,75,77,76,78,76,75,75,75,75,73,73,74,73,72,70,71,68,74,68,48,54,48,40,33,46,56,50,48,37,42,26,27,63,79,77,69,39,68,49,78,46,32,22,30,26,35,57,12,21,31,67,77,38,46,60,53,54,40,39,70,37,36,62,70,56,56,51,48,49,40,51,74,69,58,34,45,21,31,37,38,28,30,23,32,37,50,59,71,72,37,54,81,36,41,36,44,66,51,44,64,75,66,73,44,64,71,51,55,53,24,20,51,71,38,36,49,71,52,49,79,27,30,34,61,53,46,50,48,52,51,49,49,53,31,32,75,70,66,24,34,30,32,41,28,32,48,35,26,59,52,40,82,86,82,56,62,82,63,39,46,29,30,74,70,26,86,40,23,43,60,68,60,46,38,50,17,45,32,52,53,26,44,70,48,42,89,41,46,29,51,38,28,36,36,69,46,49,39,30,28,38,47,54,64,52,67,70,59,46,59,51,50,54,48,52,38,50,51,41,28,38,72,51,22,68,52,31,27,39,31,45,53,28,38,71,51,10,49,37,46,44,68,38,79,83,52,63,85,89,74,88,62,82,43,21,61,29,38,36,35,40,49,46,47,51,58,41,45,83,80,53,56,40,42,56,29,55,68,53,27,24,49,40,52,49,42,31,50,40,53,52,39,45,33,58,20,55,49,55,44,50,47,76,94,76,16,31,22,58,30,35,61,32,31,54,40,55,33,76,63,79,44,64,36,32,54,53,39,48,36,47,50,47,52,55,37,46,61,64,59,48,31,38,15,38,41,24,42,48,18,44,32,69,55,50,97,88,33,69,58,39,71,36,62,36,10,47,23,22,84,78,67,79,42,62,43,34,85,58,48,65,47,45,39,45,61,60,59,46,80,42,65,51,89,85,54,86,57,62,74,37,19,37,49,33,30,53,76,57,21,33,14,53,38,70,47,95,83,34,30,36,26,58,39,64,65,81,56,83,60,35,32,42,69,84,46,88,58,29,42,39,27,39,59,99,56,83,29,16,44,31,47,83,34,77,74,32,60,25,27,57,36,78,61,53,83,43,66,30,10,27,34,27,68,34,45,72,50,44,28,30,44,28,33,27,34,100,83,63,50,65,28,18,43,25,58,40,92,87,52,55,38,26,20,25,32,78,62,58,60,47,60,98,42,80,80,40,61,66,82,44,56,57,28,34,39,42,79,27,64,21,52,112,143,82,84,79,82,79,72,90,72,78,77,76,77,74,75,73,74,70,73,69,72,67,75,69,50,53,48,41,33,45,56,52,47,37,42,25,28,63,78,77,67,39,67,49,80,46,32,22,30,26,37,58,14,21,30,67,77,38,48,60,54,55,41,38,72,36,36,62,72,56,55,50,48,50,41,50,74,71,58,35,44,22,31,37,40,27,29,23,32,37,51,59,70,73,38,54,82,36,42,36,44,64,50,45,64,74,65,74,45,65,70,50,52,53,24,20,50,70,38,36,48,71,52,50,78,26,30,34,61,53,47,50,49,53,51,49,50,51,32,34,74,69,66,25,33,30,32,41,27,32,49,36,26,58,51,42,80,86,82,57,64,81,67,38,46,29,31,72,69,26,86,39,23,42,59,67,58,47,39,49,17,46,32,51,54,27,46,71,49,43,89,41,46,30,51,38,28,37,36,69,45,51,40,31,28,37,48,53,64,50,67,69,61,47,59,51,51,54,49,52,38,50,51,41,32,40,71,51,21,69,52,30,26,39,30,46,53,28,40,71,50,10,50,37,46,45,66,38,80,82,53,62,84,89,74,86,62,81,43,20,61,29,38,36,34,39,53,46,47,50,59,42,44,84,82,53,56,41,40,54,28,56,68,52,28,24,49,39,52,49,42,31,50,40,52,52,41,43,34,57,20,54,50,54,45,49,46,74,95,76,16,31,22,59,29,36,60,33,30,54,42,55,33,78,63,79,44,66,37,30,54,53,38,48,35,47,49,47,52,55,38,46,60,65,59,49,29,37,14,39,41,24,41,48,18,44,32,70,55,50,97,88,32,69,58,40,72,36,62,36,9,46,21,23,85,76,66,79,44,61,43,36,85,57,48,66,48,46,40,46,62,60,60,47,82,42,64,51,88,84,54,85,56,64,74,36,19,37,49,34,29,52,75,58,24,33,14,52,36,71,48,96,82,34,30,35,26,60,39,64,65,80,57,85,61,35,33,43,68,84,47,89,57,27,43,41,27,40,58,98,56,84,29,16,44,29,46,84,34,77,74,33,60,25,27,58,36,78,62,53,84,42,66,30,12,24,34,26,68,35,44,70,50,43,29,29,45,28,35,26,35,101,84,62,50,66,27,17,43,24,57,40,92,87,51,56,37,26,20,25,32,76,63,59,59,47,60,99,43,79,80,37,60,66,82,42,54,59,28,34,39,42,78,27,65,23,53,111

Radius of gyration: 36.1 Å; Cα contacts (8 Å, |Δi|>4): 2476; chains: 2; bounding box: 87×187×92 Å

Secondary structure (DSSP, 8-state):
-------------------------PPEEEETTEEEETTT-SB---EEEEE---STT-S-TTTTTS-HHHHHHHHHHTT--EEEEEEEHHHHHT-TT-BHHHHHHHHT-HHHHHHHHHH-GGGGGSBHHHHHHHHHHHHHHTT-EEEEEEEESSSS----TTSS-SSTTSTT--HHHHHHHHHHHHHHTTT-TTEEEEES-S---STT--HHHHHHHHHHHHHHHHHH-TTSEEEE--BTTTTB-GGGGTS------SS-EEEEEEE-TTS-BTTB--TTHHHHS-HHHHHHHHHHHHHHHTGGGGSSTT---EEEEEE---TTS--HHHHHHHHHHHHHHHHTT-EEEES-S--B-SEETTEET-B-TT-SB-TTSSSBSSTTHHHHHHHHHS----TT--SPEEEEEEETTTTEEEEE-TTSBEEEE-TTS---EEE-STTB-EEETTSS-EEE--SBTSBPEEES-TTSGGG-BEEESSS--EEEEE-TT--EEEEEE-TTSSBEEEEPPSS-S--TT-----GGGB-EEEEEE-/-------------------------PPEEEETTEEEETTT-SB---EEEEE---STT-S-TTTTTS-HHHHHHHHHHTT--EEEEEEEHHHHHT-TT-BHHHHHHHHT-HHHHHHHHHH-GGGGGSBHHHHHHHHHHHHHHTT-EEEEEEEESSSS----TTSS-SSTTSTT--HHHHHHHHHHHHHHTTT-TTEEEEES-S---STT--HHHHHHHHHHHHHHHHHH-TTSEEEE--BTTTTB-GGGGTS------TT-EEEEEEE-TTS-BTTB--TTHHHHS-HHHHHHHHHHHHHHHTGGGGSSTT---EEEEEE---TTS--HHHHHHHHHHHHHHHHTT-EEEES-S--B-SEETTEET-B-TT-SB-TTSSSBSSTTHHHHHHHHHS----TT--SPEEEEEEETTTTEEEEE-TTSBEEEE-TTS---EEE-STTB-EEETTSS-EEE--STTSBPEEES-TTSGGG-BEEESSS--EEEEE-TT--EEEEEE-TTSSBEEEEPPSS-S--TT-----GGGB-EEEEEE-

Organism: Cajanus cajan (NCBI:txid3821)

pLDDT: mean 93.56, std 13.51, range [23.53, 98.94]

Sequence (1076 aa):
MGTSSRLMILLLLVSIFASSHYSNAYPLSTQKRWIIDDATGQRAKLVCGNWAGHLRPMIPEGLDRRPLKEIVGELVDLNFNCVRLTYAIYMWTRYGHGNVNATFASLDAPKVVEGIAMHNPSVLAKTHIQVFEDVVRELGAQNVKVLLDNHVSQPKWCCNDDDENGFFHDRHFDPQEWVHGLTLAAKHFSGNHAVVAMSLRNELHGPRQNLRDWYKYMSEGALAIHKENPNVLVLISGLNYDTELQFLKSKPLKIDLGKKMVFETHLYSWSGIGTLKLKEIWTKQPLNRICANNIKGIDHRAGFLTTGEKATPLIFTEFGFNEEGASVEDNRFLTCLQTYLVGRDMDWGLWAFHSSYYVKHDTVQLDESFGVMDQTWHHLRDPNFTSKFQLLQRKNQEPTSKAPLVNILYYPLTGHCVQVNDKNELELGSCENKNRWVHGGKGTQILLHGTKKCLTAPGEGHPVVVSDDCQSKTSSWKPESLSKLHLATVDQHGKQLCLEKDSNSSSIVTSKCICINDDSLCLDDPRSQWFQLVAANVMGTSSRLMILLLLVSIFASSHYSNAYPLSTQKRWIIDDATGQRAKLVCGNWAGHLRPMIPEGLDRRPLKEIVGELVDLNFNCVRLTYAIYMWTRYGHGNVNATFASLDAPKVVEGIAMHNPSVLAKTHIQVFEDVVRELGAQNVKVLLDNHVSQPKWCCNDDDENGFFHDRHFDPQEWVHGLTLAAKHFSGNHAVVAMSLRNELHGPRQNLRDWYKYMSEGALAIHKENPNVLVLISGLNYDTELQFLKSKPLKIDLGKKMVFETHLYSWSGIGTLKLKEIWTKQPLNRICANNIKGIDHRAGFLTTGEKATPLIFTEFGFNEEGASVEDNRFLTCLQTYLVGRDMDWGLWAFHSSYYVKHDTVQLDESFGVMDQTWHHLRDPNFTSKFQLLQRKNQEPTSKAPLVNILYYPLTGHCVQVNDKNELELGSCENKNRWVHGGKGTQILLHGTKKCLTAPGEGHPVVVSDDCQSKTSSWKPESLSKLHLATVDQHGKQLCLEKDSNSSSIVTSKCICINDDSLCLDDPRSQWFQLVAANV